Protein AF-A0A8H7HWM6-F1 (afdb_monomer)

Mean predicted aligned error: 17.81 Å

Structure (mmCIF, N/CA/C/O backbone):
data_AF-A0A8H7HWM6-F1
#
_entry.id   AF-A0A8H7HWM6-F1
#
loop_
_atom_site.group_PDB
_atom_site.id
_atom_site.type_symbol
_atom_site.label_atom_id
_atom_site.label_alt_id
_atom_site.label_comp_id
_atom_site.label_asym_id
_atom_site.label_entity_id
_atom_site.label_seq_id
_atom_site.pdbx_PDB_ins_code
_atom_site.Cartn_x
_atom_site.Cartn_y
_atom_site.Cartn_z
_atom_site.occupancy
_atom_site.B_iso_or_equiv
_atom_site.auth_seq_id
_atom_site.auth_comp_id
_atom_site.auth_asym_id
_atom_site.auth_atom_id
_atom_site.pdbx_PDB_model_num
ATOM 1 N N . MET A 1 1 ? 23.000 -37.991 56.357 1.00 43.81 1 MET A N 1
ATOM 2 C CA . MET A 1 1 ? 22.384 -38.492 55.114 1.00 43.81 1 MET A CA 1
ATOM 3 C C . MET A 1 1 ? 21.141 -37.665 54.841 1.00 43.81 1 MET A C 1
ATOM 5 O O . MET A 1 1 ? 20.185 -37.772 55.591 1.00 43.81 1 MET A O 1
ATOM 9 N N . ALA A 1 2 ? 21.194 -36.800 53.835 1.00 36.38 2 ALA A N 1
ATOM 10 C CA . ALA A 1 2 ? 20.023 -36.255 53.158 1.00 36.38 2 ALA A CA 1
ATOM 11 C C . ALA A 1 2 ? 20.483 -36.030 51.717 1.00 36.38 2 ALA A C 1
ATOM 13 O O . ALA A 1 2 ? 21.262 -35.123 51.427 1.00 36.38 2 ALA A O 1
ATOM 14 N N . ASP A 1 3 ? 20.132 -37.002 50.890 1.00 39.97 3 ASP A N 1
ATOM 15 C CA . ASP A 1 3 ? 20.513 -37.155 49.497 1.00 39.97 3 ASP A CA 1
ATOM 16 C C . ASP A 1 3 ? 19.911 -35.995 48.688 1.00 39.97 3 ASP A C 1
ATOM 18 O O . ASP A 1 3 ? 18.689 -35.846 48.624 1.00 39.97 3 ASP A O 1
ATOM 22 N N . LYS A 1 4 ? 20.750 -35.127 48.109 1.00 44.03 4 LYS A N 1
ATOM 23 C CA . LYS A 1 4 ? 20.297 -34.181 47.083 1.00 44.03 4 LYS A CA 1
ATOM 24 C C . LYS A 1 4 ? 20.076 -35.000 45.816 1.00 44.03 4 LYS A C 1
ATOM 26 O O . LYS A 1 4 ? 21.016 -35.207 45.056 1.00 44.03 4 LYS A O 1
ATOM 31 N N . GLN A 1 5 ? 18.849 -35.482 45.621 1.00 46.22 5 GLN A N 1
ATOM 32 C CA . GLN A 1 5 ? 18.393 -36.034 44.346 1.00 46.22 5 GLN A CA 1
ATOM 33 C C . GLN A 1 5 ? 18.764 -35.045 43.231 1.00 46.22 5 GLN A C 1
ATOM 35 O O . GLN A 1 5 ? 18.264 -33.921 43.200 1.00 46.22 5 GLN A O 1
ATOM 40 N N . GLY A 1 6 ? 19.708 -35.429 42.372 1.00 50.28 6 GLY A N 1
ATOM 41 C CA . GLY A 1 6 ? 20.087 -34.637 41.209 1.00 50.28 6 GLY A CA 1
ATOM 42 C C . GLY A 1 6 ? 18.914 -34.565 40.237 1.00 50.28 6 GLY A C 1
ATOM 43 O O . GLY A 1 6 ? 18.360 -35.598 39.868 1.00 50.28 6 GLY A O 1
ATOM 44 N N . GLU A 1 7 ? 18.529 -33.358 39.825 1.00 59.25 7 GLU A N 1
ATOM 45 C CA . GLU A 1 7 ? 17.603 -33.179 38.706 1.00 59.25 7 GLU A CA 1
ATOM 46 C C . GLU A 1 7 ? 18.188 -33.853 37.458 1.00 59.25 7 GLU A C 1
ATOM 48 O O . GLU A 1 7 ? 19.241 -33.458 36.952 1.00 59.25 7 GLU A O 1
ATOM 53 N N . PHE A 1 8 ? 17.507 -34.881 36.952 1.00 76.69 8 PHE A N 1
ATOM 54 C CA . PHE A 1 8 ? 17.860 -35.501 35.682 1.00 76.69 8 PHE A CA 1
ATOM 55 C C . PHE A 1 8 ? 17.482 -34.542 34.548 1.00 76.69 8 PHE A C 1
ATOM 57 O O . PHE A 1 8 ? 16.305 -34.341 34.252 1.00 76.69 8 PHE A O 1
ATOM 64 N N . LEU A 1 9 ? 18.481 -33.931 33.913 1.00 83.12 9 LEU A N 1
ATOM 65 C CA . LEU A 1 9 ? 18.297 -33.085 32.735 1.00 83.12 9 LEU A CA 1
ATOM 66 C C . LEU A 1 9 ? 18.316 -33.944 31.465 1.00 83.12 9 LEU A C 1
ATOM 68 O O . LEU A 1 9 ? 19.206 -34.777 31.293 1.00 83.12 9 LEU A O 1
ATOM 72 N N . ARG A 1 10 ? 17.372 -33.712 30.546 1.00 90.62 10 ARG A N 1
ATOM 73 C CA . ARG A 1 10 ? 17.401 -34.276 29.186 1.00 90.62 10 ARG A CA 1
ATOM 74 C C . ARG A 1 10 ? 17.730 -33.201 28.157 1.00 90.62 10 ARG A C 1
ATOM 76 O O . ARG A 1 10 ? 17.391 -32.032 28.350 1.00 90.62 10 ARG A O 1
ATOM 83 N N . ALA A 1 11 ? 18.333 -33.600 27.040 1.00 90.44 11 ALA A N 1
ATOM 84 C CA . ALA A 1 11 ? 18.467 -32.725 25.882 1.00 90.44 11 ALA A CA 1
ATOM 85 C C . ALA A 1 11 ? 17.080 -32.372 25.317 1.00 90.44 11 ALA A C 1
ATOM 87 O O . ALA A 1 11 ? 16.156 -33.199 25.303 1.00 90.44 11 ALA A O 1
ATOM 88 N N . ARG A 1 12 ? 16.924 -31.125 24.874 1.00 94.38 12 ARG A N 1
ATOM 89 C CA . ARG A 1 12 ? 15.725 -30.665 24.181 1.00 94.38 12 ARG A CA 1
ATOM 90 C C . ARG A 1 12 ? 15.762 -31.106 22.730 1.00 94.38 12 ARG A C 1
ATOM 92 O O . ARG A 1 12 ? 16.806 -31.057 22.083 1.00 94.38 12 ARG A O 1
ATOM 99 N N . LYS A 1 13 ? 14.597 -31.482 22.216 1.00 96.62 13 LYS A N 1
ATOM 100 C CA . LYS A 1 13 ? 14.414 -31.923 20.840 1.00 96.62 13 LYS A CA 1
ATOM 101 C C . LYS A 1 13 ? 13.819 -30.809 19.988 1.00 96.62 13 LYS A C 1
ATOM 103 O O . LYS A 1 13 ? 12.734 -30.306 20.280 1.00 96.62 13 LYS A O 1
ATOM 108 N N . VAL A 1 14 ? 14.495 -30.463 18.900 1.00 98.19 14 VAL A N 1
ATOM 109 C CA . VAL A 1 14 ? 13.980 -29.559 17.872 1.00 98.19 14 VAL A CA 1
ATOM 110 C C . VAL A 1 14 ? 13.671 -30.332 16.594 1.00 98.19 14 VAL A C 1
ATOM 112 O O . VAL A 1 14 ? 14.483 -31.103 16.085 1.00 98.19 14 VAL A O 1
ATOM 115 N N . VAL A 1 15 ? 12.468 -30.120 16.072 1.00 98.56 15 VAL A N 1
ATOM 116 C CA . VAL A 1 15 ? 12.029 -30.641 14.778 1.00 98.56 15 VAL A CA 1
ATOM 117 C C . VAL A 1 15 ? 12.141 -29.521 13.756 1.00 98.56 15 VAL A C 1
ATOM 119 O O . VAL A 1 15 ? 11.517 -28.472 13.909 1.00 98.56 15 VAL A O 1
ATOM 122 N N . VAL A 1 16 ? 12.923 -29.741 12.704 1.00 98.75 16 VAL A N 1
ATOM 123 C CA . VAL A 1 16 ? 13.076 -28.806 11.586 1.00 98.75 16 VAL A CA 1
ATOM 124 C C . VAL A 1 16 ? 12.342 -29.367 10.376 1.00 98.75 16 VAL A C 1
ATOM 126 O O . VAL A 1 16 ? 12.673 -30.435 9.864 1.00 98.75 16 VAL A O 1
ATOM 129 N N . VAL A 1 17 ? 11.334 -28.643 9.899 1.00 98.56 17 VAL A N 1
ATOM 130 C CA . VAL A 1 17 ? 10.540 -29.047 8.736 1.00 98.56 17 VAL A CA 1
ATOM 131 C C . VAL A 1 17 ? 11.075 -28.320 7.507 1.00 98.56 17 VAL A C 1
ATOM 133 O O . VAL A 1 17 ? 10.964 -27.099 7.412 1.00 98.56 17 VAL A O 1
ATOM 136 N N . GLY A 1 18 ? 11.637 -29.082 6.569 1.00 97.19 18 GLY A N 1
ATOM 137 C CA . GLY A 1 18 ? 12.283 -28.611 5.344 1.00 97.19 18 GLY A CA 1
ATOM 138 C C . GLY A 1 18 ? 13.813 -28.649 5.424 1.00 97.19 18 GLY A C 1
ATOM 139 O O . GLY A 1 18 ? 14.411 -27.943 6.232 1.00 97.19 18 GLY A O 1
ATOM 140 N N . ALA A 1 19 ? 14.460 -29.405 4.528 1.00 96.12 19 ALA A N 1
ATOM 141 C CA . ALA A 1 19 ? 15.923 -29.467 4.403 1.00 96.12 19 ALA A CA 1
ATOM 142 C C . ALA A 1 19 ? 16.420 -28.588 3.242 1.00 96.12 19 ALA A C 1
ATOM 144 O O . ALA A 1 19 ? 17.203 -29.005 2.386 1.00 96.12 19 ALA A O 1
ATOM 145 N N . GLY A 1 20 ? 15.898 -27.360 3.163 1.00 93.81 20 GLY A N 1
ATOM 146 C CA . GLY A 1 20 ? 16.477 -26.300 2.337 1.00 93.81 20 GLY A CA 1
ATOM 147 C C . GLY A 1 20 ? 17.632 -25.594 3.060 1.00 93.81 20 GLY A C 1
ATOM 148 O O . GLY A 1 20 ? 17.850 -25.850 4.242 1.00 93.81 20 GLY A O 1
ATOM 149 N N . PRO A 1 21 ? 18.317 -24.629 2.419 1.00 93.31 21 PRO A N 1
ATOM 150 C CA . PRO A 1 21 ? 19.486 -23.977 3.016 1.00 93.31 21 PRO A CA 1
ATOM 151 C C . PRO A 1 21 ? 19.236 -23.360 4.403 1.00 93.31 21 PRO A C 1
ATOM 153 O O . PRO A 1 21 ? 20.068 -23.490 5.296 1.00 93.31 21 PRO A O 1
ATOM 156 N N . VAL A 1 22 ? 18.069 -22.736 4.605 1.00 96.94 22 VAL A N 1
ATOM 157 C CA . VAL A 1 22 ? 17.670 -22.132 5.892 1.00 96.94 22 VAL A CA 1
ATOM 158 C C . VAL A 1 22 ? 17.430 -23.196 6.967 1.00 96.94 22 VAL A C 1
ATOM 160 O O . VAL A 1 22 ? 17.920 -23.064 8.089 1.00 96.94 22 VAL A O 1
ATOM 163 N N . GLY A 1 23 ? 16.702 -24.262 6.621 1.00 97.75 23 GLY A N 1
ATOM 164 C CA . GLY A 1 23 ? 16.436 -25.377 7.529 1.00 97.75 23 GLY A CA 1
ATOM 165 C C . GLY A 1 23 ? 17.711 -26.126 7.902 1.00 97.75 23 GLY A C 1
ATOM 166 O O . GLY A 1 23 ? 17.947 -26.375 9.080 1.00 97.75 23 GLY A O 1
ATOM 167 N N . CYS A 1 24 ? 18.595 -26.381 6.934 1.00 96.81 24 CYS A N 1
ATOM 168 C CA . CYS A 1 24 ? 19.884 -27.008 7.196 1.00 96.81 24 CYS A CA 1
ATOM 169 C C . CYS A 1 24 ? 20.772 -26.144 8.101 1.00 96.81 24 CYS A C 1
ATOM 171 O O . CYS A 1 24 ? 21.344 -26.653 9.062 1.00 96.81 24 CYS A O 1
ATOM 173 N N . LEU A 1 25 ? 20.849 -24.829 7.859 1.00 96.88 25 LEU A N 1
ATOM 174 C CA . LEU A 1 25 ? 21.616 -23.943 8.737 1.00 96.88 25 LEU A CA 1
ATOM 175 C C . LEU A 1 25 ? 21.018 -23.881 10.152 1.00 96.88 25 LEU A C 1
ATOM 177 O O . LEU A 1 25 ? 21.765 -23.839 11.129 1.00 96.88 25 LEU A O 1
ATOM 181 N N . SER A 1 26 ? 19.688 -23.917 10.277 1.00 97.94 26 SER A N 1
ATOM 182 C CA . SER A 1 26 ? 19.008 -23.982 11.577 1.00 97.94 26 SER A CA 1
ATOM 183 C C . SER A 1 26 ? 19.334 -25.273 12.313 1.00 97.94 26 SER A C 1
ATOM 185 O O . SER A 1 26 ? 19.771 -25.222 13.457 1.00 97.94 26 SER A O 1
ATOM 187 N N . ALA A 1 27 ? 19.207 -26.418 11.642 1.00 98.06 27 ALA A N 1
ATOM 188 C CA . ALA A 1 27 ? 19.539 -27.720 12.205 1.00 98.06 27 ALA A CA 1
ATOM 189 C C . ALA A 1 27 ? 20.971 -27.748 12.756 1.00 98.06 27 ALA A C 1
ATOM 191 O O . ALA A 1 27 ? 21.182 -28.080 13.920 1.00 98.06 27 ALA A O 1
ATOM 192 N N . LEU A 1 28 ? 21.938 -27.290 11.959 1.00 96.56 28 LEU A N 1
ATOM 193 C CA . LEU A 1 28 ? 23.331 -27.182 12.379 1.00 96.56 28 LEU A CA 1
ATOM 194 C C . LEU A 1 28 ? 23.508 -26.257 13.595 1.00 96.56 28 LEU A C 1
ATOM 196 O O . LEU A 1 28 ? 24.230 -26.589 14.533 1.00 96.56 28 LEU A O 1
ATOM 200 N N . SER A 1 29 ? 22.851 -25.097 13.587 1.00 96.12 29 SER A N 1
ATOM 201 C CA . SER A 1 29 ? 22.982 -24.102 14.655 1.00 96.12 29 SER A CA 1
ATOM 202 C C . SER A 1 29 ? 22.450 -24.608 15.997 1.00 96.12 29 SER A C 1
ATOM 204 O O . SER A 1 29 ? 23.099 -24.421 17.024 1.00 96.12 29 SER A O 1
ATOM 206 N N . PHE A 1 30 ? 21.295 -25.280 15.997 1.00 97.38 30 PHE A N 1
ATOM 207 C CA . PHE A 1 30 ? 20.721 -25.880 17.203 1.00 97.38 30 PHE A CA 1
ATOM 208 C C . PHE A 1 30 ? 21.543 -27.079 17.690 1.00 97.38 30 PHE A C 1
ATOM 210 O O . PHE A 1 30 ? 21.818 -27.184 18.887 1.00 97.38 30 PHE A O 1
ATOM 217 N N . ALA A 1 31 ? 22.010 -27.934 16.776 1.00 96.38 31 ALA A N 1
ATOM 218 C CA . ALA A 1 31 ? 22.859 -29.073 17.119 1.00 96.38 31 ALA A CA 1
ATOM 219 C C . ALA A 1 31 ? 24.159 -28.636 17.805 1.00 96.38 31 ALA A C 1
ATOM 221 O O . ALA A 1 31 ? 24.557 -29.222 18.811 1.00 96.38 31 ALA A O 1
ATOM 222 N N . LYS A 1 32 ? 24.789 -27.557 17.323 1.00 93.12 32 LYS A N 1
ATOM 223 C CA . LYS A 1 32 ? 25.986 -26.968 17.946 1.00 93.12 32 LYS A CA 1
ATOM 224 C C . LYS A 1 32 ? 25.748 -26.405 19.344 1.00 93.12 32 LYS A C 1
ATOM 226 O O . LYS A 1 32 ? 26.687 -26.333 20.129 1.00 93.12 32 LYS A O 1
ATOM 231 N N . GLN A 1 33 ? 24.516 -26.017 19.666 1.00 92.69 33 GLN A N 1
ATOM 232 C CA . GLN A 1 33 ? 24.133 -25.608 21.019 1.00 92.69 33 GLN A CA 1
ATOM 233 C C . GLN A 1 33 ? 23.765 -26.798 21.923 1.00 92.69 33 GLN A C 1
ATOM 235 O O . GLN A 1 33 ? 23.414 -26.594 23.083 1.00 92.69 33 GLN A O 1
ATOM 240 N N . GLY A 1 34 ? 23.856 -28.036 21.425 1.00 94.44 34 GLY A N 1
ATOM 241 C CA . GLY A 1 34 ? 23.592 -29.257 22.190 1.00 94.44 34 GLY A CA 1
ATOM 242 C C . GLY A 1 34 ? 22.136 -29.726 22.167 1.00 94.44 34 GLY A C 1
ATOM 243 O O . GLY A 1 34 ? 21.762 -30.552 22.992 1.00 94.44 34 GLY A O 1
ATOM 244 N N . TRP A 1 35 ? 21.305 -29.205 21.258 1.00 96.69 35 TRP A N 1
ATOM 245 C CA . TRP A 1 35 ? 19.956 -29.738 21.041 1.00 96.69 35 TRP A CA 1
ATOM 246 C C . TRP A 1 35 ? 20.013 -31.056 20.261 1.00 96.69 35 TRP A C 1
ATOM 248 O O . TRP A 1 35 ? 20.892 -31.247 19.420 1.00 96.69 35 TRP A O 1
ATOM 258 N N . GLU A 1 36 ? 19.037 -31.930 20.490 1.00 98.00 36 GLU A N 1
ATOM 259 C CA . GLU A 1 36 ? 18.750 -33.063 19.609 1.00 98.00 36 GLU A CA 1
ATOM 260 C C . GLU A 1 36 ? 17.914 -32.568 18.430 1.00 98.00 36 GLU A C 1
ATOM 262 O O . GLU A 1 36 ? 16.869 -31.942 18.622 1.00 98.00 36 GLU A O 1
ATOM 267 N N . VAL A 1 37 ? 18.359 -32.827 17.204 1.00 98.50 37 VAL A N 1
ATOM 268 C CA . VAL A 1 37 ? 17.747 -32.257 16.001 1.00 98.50 37 VAL A CA 1
ATOM 269 C C . VAL A 1 37 ? 17.234 -33.359 15.088 1.00 98.50 37 VAL A C 1
ATOM 271 O O . VAL A 1 37 ? 17.980 -34.251 14.694 1.00 98.50 37 VAL A O 1
ATOM 274 N N . GLU A 1 38 ? 15.976 -33.257 14.666 1.00 98.38 38 GLU A N 1
ATOM 275 C CA . GLU A 1 38 ? 15.431 -34.090 13.591 1.00 98.38 38 GLU A CA 1
ATOM 276 C C . GLU A 1 38 ? 14.944 -33.211 12.439 1.00 98.38 38 GLU A C 1
ATOM 278 O O . GLU A 1 38 ? 14.102 -32.329 12.620 1.00 98.38 38 GLU A O 1
ATOM 283 N N . VAL A 1 39 ? 15.485 -33.445 11.245 1.00 98.56 39 VAL A N 1
ATOM 284 C CA . VAL A 1 39 ? 15.154 -32.696 10.030 1.00 98.56 39 VAL A CA 1
ATOM 285 C C . VAL A 1 39 ? 14.298 -33.563 9.120 1.00 98.56 39 VAL A C 1
ATOM 287 O O . VAL A 1 39 ? 14.702 -34.663 8.747 1.00 98.56 39 VAL A O 1
ATOM 290 N N . PHE A 1 40 ? 13.141 -33.046 8.715 1.00 98.06 40 PHE A N 1
ATOM 291 C CA . PHE A 1 40 ? 12.191 -33.748 7.857 1.00 98.06 40 PHE A CA 1
ATOM 292 C C . PHE A 1 40 ? 12.057 -33.051 6.504 1.00 98.06 40 PHE A C 1
ATOM 294 O O . PHE A 1 40 ? 11.661 -31.887 6.427 1.00 98.06 40 PHE A O 1
ATOM 301 N N . GLU A 1 41 ? 12.359 -33.767 5.425 1.00 96.06 41 GLU A N 1
ATOM 302 C CA . GLU A 1 41 ? 12.283 -33.285 4.047 1.00 96.06 41 GLU A CA 1
ATOM 303 C C . GLU A 1 41 ? 11.326 -34.154 3.232 1.00 96.06 41 GLU A C 1
ATOM 305 O O . GLU A 1 41 ? 11.446 -35.378 3.165 1.00 96.06 41 GLU A O 1
ATOM 310 N N . ALA A 1 42 ? 10.370 -33.497 2.573 1.00 93.94 42 ALA A N 1
ATOM 311 C CA . ALA A 1 42 ? 9.367 -34.176 1.765 1.00 93.94 42 ALA A CA 1
ATOM 312 C C . ALA A 1 42 ? 9.968 -34.790 0.489 1.00 93.94 42 ALA A C 1
ATOM 314 O O . ALA A 1 42 ? 9.436 -35.766 -0.038 1.00 93.94 42 ALA A O 1
ATOM 315 N N . ARG A 1 43 ? 11.057 -34.211 -0.023 1.00 91.44 43 ARG A N 1
ATOM 316 C CA . ARG A 1 43 ? 11.775 -34.671 -1.218 1.00 91.44 43 ARG A CA 1
ATOM 317 C C . ARG A 1 43 ? 12.748 -35.819 -0.901 1.00 91.44 43 ARG A C 1
ATOM 319 O O . ARG A 1 43 ? 13.094 -36.029 0.263 1.00 91.44 43 ARG A O 1
ATOM 326 N N . PRO A 1 44 ? 13.184 -36.580 -1.923 1.00 90.81 44 PRO A N 1
ATOM 327 C CA . PRO A 1 44 ? 14.312 -37.500 -1.779 1.00 90.81 44 PRO A CA 1
ATOM 328 C C . PRO A 1 44 ? 15.606 -36.769 -1.405 1.00 90.81 44 PRO A C 1
ATOM 330 O O . PRO A 1 44 ? 15.715 -35.553 -1.593 1.00 90.81 44 PRO A O 1
ATOM 333 N N . ASP A 1 45 ? 16.590 -37.522 -0.909 1.00 90.94 45 ASP A N 1
ATOM 334 C CA . ASP A 1 45 ? 17.916 -36.982 -0.631 1.00 90.94 45 ASP A CA 1
ATOM 335 C C . ASP A 1 45 ? 18.564 -36.511 -1.938 1.00 90.94 45 ASP A C 1
ATOM 337 O O . ASP A 1 45 ? 18.740 -37.265 -2.895 1.00 90.94 45 ASP A O 1
ATOM 341 N N . MET A 1 46 ? 18.934 -35.235 -1.979 1.00 84.62 46 MET A N 1
ATOM 342 C CA . MET A 1 46 ? 19.523 -34.603 -3.158 1.00 84.62 46 MET A CA 1
ATOM 343 C C . MET A 1 46 ? 20.933 -35.108 -3.481 1.00 84.62 46 MET A C 1
ATOM 345 O O . MET A 1 46 ? 21.483 -34.776 -4.531 1.00 84.62 46 MET A O 1
ATOM 349 N N . ARG A 1 47 ? 21.534 -35.900 -2.589 1.00 86.56 47 ARG A N 1
ATOM 350 C CA . ARG A 1 47 ? 22.845 -36.521 -2.783 1.00 86.56 47 ARG A CA 1
ATOM 351 C C . ARG A 1 47 ? 22.774 -37.814 -3.593 1.00 86.56 47 ARG A C 1
ATOM 353 O O . ARG A 1 47 ? 23.799 -38.196 -4.171 1.00 86.56 47 ARG A O 1
ATOM 360 N N . GLU A 1 48 ? 21.592 -38.433 -3.678 1.00 85.69 48 GLU A N 1
ATOM 361 C CA . GLU A 1 48 ? 21.311 -39.613 -4.504 1.00 85.69 48 GLU A CA 1
ATOM 362 C C . GLU A 1 48 ? 21.564 -39.310 -5.997 1.00 85.69 48 GLU A C 1
ATOM 364 O O . GLU A 1 48 ? 21.251 -38.225 -6.493 1.00 85.69 48 GLU A O 1
ATOM 369 N N . LEU A 1 49 ? 22.129 -40.273 -6.737 1.00 71.06 49 LEU A N 1
ATOM 370 C CA . LEU A 1 49 ? 22.491 -40.129 -8.160 1.00 71.06 49 LEU A CA 1
ATOM 371 C C . LEU A 1 49 ? 21.293 -39.744 -9.048 1.00 71.06 49 LEU A C 1
ATOM 373 O O . LEU A 1 49 ? 21.405 -38.847 -9.883 1.00 71.06 49 LEU A O 1
ATOM 377 N N . GLU A 1 50 ? 20.134 -40.369 -8.833 1.00 65.75 50 GLU A N 1
ATOM 378 C CA . GLU A 1 50 ? 18.896 -40.076 -9.570 1.00 65.75 50 GLU A CA 1
ATOM 379 C C . GLU A 1 50 ? 18.343 -38.676 -9.259 1.00 65.75 50 GLU A C 1
ATOM 381 O O . GLU A 1 50 ? 17.816 -37.987 -10.138 1.00 65.75 50 GLU A O 1
ATOM 386 N N . ALA A 1 51 ? 18.492 -38.215 -8.014 1.00 62.84 51 ALA A N 1
ATOM 387 C CA . ALA A 1 51 ? 18.092 -36.871 -7.614 1.00 62.84 51 ALA A CA 1
ATOM 388 C C . ALA A 1 51 ? 19.024 -35.810 -8.226 1.00 62.84 51 ALA A C 1
ATOM 390 O O . ALA A 1 51 ? 18.539 -34.802 -8.743 1.00 62.84 51 ALA A O 1
ATOM 391 N N . LYS A 1 52 ? 20.342 -36.063 -8.265 1.00 63.09 52 LYS A N 1
ATOM 392 C CA . LYS A 1 52 ? 21.344 -35.203 -8.930 1.00 63.09 52 LYS A CA 1
ATOM 393 C C . LYS A 1 52 ? 21.067 -35.008 -10.420 1.00 63.09 52 LYS A C 1
ATOM 395 O O . LYS A 1 52 ? 21.187 -33.888 -10.911 1.00 63.09 52 LYS A O 1
ATOM 400 N N . ALA A 1 53 ? 20.648 -36.060 -11.123 1.00 53.09 53 ALA A N 1
ATOM 401 C CA . ALA A 1 53 ? 20.300 -35.981 -12.542 1.00 53.09 53 ALA A CA 1
ATOM 402 C C . ALA A 1 53 ? 19.062 -35.101 -12.812 1.00 53.09 53 ALA A C 1
ATOM 404 O O . ALA A 1 53 ? 18.998 -34.437 -13.841 1.00 53.09 53 ALA A O 1
ATOM 405 N N . ASN A 1 54 ? 18.108 -35.053 -11.876 1.00 56.75 54 ASN A N 1
ATOM 406 C CA . ASN A 1 54 ? 16.905 -34.218 -11.973 1.00 56.75 54 ASN A CA 1
ATOM 407 C C . ASN A 1 54 ? 17.116 -32.771 -11.481 1.00 56.75 54 ASN A C 1
ATOM 409 O O . ASN A 1 54 ? 16.361 -31.874 -11.860 1.00 56.75 54 ASN A O 1
ATOM 413 N N . LEU A 1 55 ? 18.127 -32.531 -10.638 1.00 54.38 55 LEU A N 1
ATOM 414 C CA . LEU A 1 55 ? 18.462 -31.208 -10.094 1.00 54.38 55 LEU A CA 1
ATOM 415 C C . LEU A 1 55 ? 19.028 -30.256 -11.154 1.00 54.38 55 LEU A C 1
ATOM 417 O O . LEU A 1 55 ? 18.675 -29.080 -11.143 1.00 54.38 55 LEU A O 1
ATOM 421 N N . SER A 1 56 ? 19.811 -30.771 -12.108 1.00 49.12 56 SER A N 1
ATOM 422 C CA . SER A 1 56 ? 20.391 -29.992 -13.218 1.00 49.12 56 SER A CA 1
ATOM 423 C C . SER A 1 56 ? 19.351 -29.336 -14.142 1.00 49.12 56 SER A C 1
ATOM 425 O O . SER A 1 56 ? 19.703 -28.484 -14.954 1.00 49.12 56 SER A O 1
ATOM 427 N N . LEU A 1 57 ? 18.073 -29.711 -14.012 1.00 44.97 57 LEU A N 1
ATOM 428 C CA . LEU A 1 57 ? 16.961 -29.227 -14.829 1.00 44.97 57 LEU A CA 1
ATOM 429 C C . LEU A 1 57 ? 16.065 -28.196 -14.113 1.00 44.97 57 LEU A C 1
ATOM 431 O O . LEU A 1 57 ? 15.115 -27.718 -14.728 1.00 44.97 57 LEU A O 1
ATOM 435 N N . ARG A 1 58 ? 16.286 -27.896 -12.818 1.00 47.34 58 ARG A N 1
ATOM 436 C CA . ARG A 1 58 ? 15.332 -27.104 -12.000 1.00 47.34 58 ARG A CA 1
ATOM 437 C C . ARG A 1 58 ? 15.947 -26.148 -10.965 1.00 47.34 58 ARG A C 1
ATOM 439 O O . ARG A 1 58 ? 15.213 -25.650 -10.104 1.00 47.34 58 ARG A O 1
ATOM 446 N N . SER A 1 59 ? 17.266 -25.949 -10.943 1.00 52.50 59 SER A N 1
ATOM 447 C CA . SER A 1 59 ? 17.909 -25.070 -9.957 1.00 52.50 59 SER A CA 1
ATOM 448 C C . SER A 1 59 ? 18.362 -23.735 -10.548 1.00 52.50 59 SER A C 1
ATOM 450 O O . SER A 1 59 ? 19.399 -23.631 -11.195 1.00 52.50 59 SER A O 1
ATOM 452 N N . ILE A 1 60 ? 17.631 -22.675 -10.200 1.00 65.88 60 ILE A N 1
ATOM 453 C CA . ILE A 1 60 ? 18.110 -21.290 -10.252 1.00 65.88 60 ILE A CA 1
ATOM 454 C C . ILE A 1 60 ? 19.440 -21.144 -9.501 1.00 65.88 60 ILE A C 1
ATOM 456 O O . ILE A 1 60 ? 19.563 -21.558 -8.341 1.00 65.88 60 ILE A O 1
ATOM 460 N N . ASN A 1 61 ? 20.398 -20.464 -10.130 1.00 76.94 61 ASN A N 1
ATOM 461 C CA . ASN A 1 61 ? 21.543 -19.905 -9.420 1.00 76.94 61 ASN A CA 1
ATOM 462 C C . ASN A 1 61 ? 21.085 -18.828 -8.447 1.00 76.94 61 ASN A C 1
ATOM 464 O O . ASN A 1 61 ? 20.170 -18.052 -8.729 1.00 76.94 61 ASN A O 1
ATOM 468 N N . LEU A 1 62 ? 21.768 -18.751 -7.312 1.00 85.69 62 LEU A N 1
ATOM 469 C CA . LEU A 1 62 ? 21.472 -17.785 -6.269 1.00 85.69 62 LEU A CA 1
ATOM 470 C C . LEU A 1 62 ? 22.615 -16.783 -6.150 1.00 85.69 62 LEU A C 1
ATOM 472 O O . LEU A 1 62 ? 23.791 -17.129 -6.251 1.00 85.69 62 LEU A O 1
ATOM 476 N N . ALA A 1 63 ? 22.253 -15.528 -5.900 1.00 91.38 63 ALA A N 1
ATOM 477 C CA . ALA A 1 63 ? 23.198 -14.510 -5.480 1.00 91.38 63 ALA A CA 1
ATOM 478 C C . ALA A 1 63 ? 23.315 -14.535 -3.952 1.00 91.38 63 ALA A C 1
ATOM 480 O O . ALA A 1 63 ? 22.355 -14.228 -3.243 1.00 91.38 63 ALA A O 1
ATOM 481 N N . ILE A 1 64 ? 24.493 -14.871 -3.433 1.00 92.56 64 ILE A N 1
ATOM 482 C CA . ILE A 1 64 ? 24.793 -14.767 -2.005 1.00 92.56 64 ILE A CA 1
ATOM 483 C C . ILE A 1 64 ? 25.633 -13.515 -1.733 1.00 92.56 64 ILE A C 1
ATOM 485 O O . ILE A 1 64 ? 26.635 -13.244 -2.401 1.00 92.56 64 ILE A O 1
ATOM 489 N N . SER A 1 65 ? 25.184 -12.713 -0.773 1.00 94.12 65 SER A N 1
ATOM 490 C CA . SER A 1 65 ? 25.805 -11.455 -0.365 1.00 94.12 65 SER A CA 1
ATOM 491 C C . SER A 1 65 ? 26.509 -11.602 0.984 1.00 94.12 65 SER A C 1
ATOM 493 O O . SER A 1 65 ? 26.481 -12.665 1.612 1.00 94.12 65 SER A O 1
ATOM 495 N N . SER A 1 66 ? 27.117 -10.518 1.472 1.00 93.00 66 SER A N 1
ATOM 496 C CA . SER A 1 66 ? 27.808 -10.507 2.764 1.00 93.00 66 SER A CA 1
ATOM 497 C C . SER A 1 66 ? 26.911 -10.942 3.924 1.00 93.00 66 SER A C 1
ATOM 499 O O . SER A 1 66 ? 27.422 -11.507 4.883 1.00 93.00 66 SER A O 1
ATOM 501 N N . ARG A 1 67 ? 25.586 -10.740 3.844 1.00 93.81 67 ARG A N 1
ATOM 502 C CA . ARG A 1 67 ? 24.616 -11.186 4.865 1.00 93.81 67 ARG A CA 1
ATOM 503 C C . ARG A 1 67 ? 24.547 -12.697 5.000 1.00 93.81 67 ARG A C 1
ATOM 505 O O . ARG A 1 67 ? 24.749 -13.211 6.099 1.00 93.81 67 ARG A O 1
ATOM 512 N N . GLY A 1 68 ? 24.312 -13.395 3.890 1.00 94.00 68 GLY A N 1
ATOM 513 C CA . GLY A 1 68 ? 24.255 -14.854 3.886 1.00 94.00 68 GLY A CA 1
ATOM 514 C C . GLY A 1 68 ? 25.594 -15.470 4.283 1.00 94.00 68 GLY A C 1
ATOM 515 O O . GLY A 1 68 ? 25.632 -16.370 5.118 1.00 94.00 68 GLY A O 1
ATOM 516 N N . ILE A 1 69 ? 26.699 -14.929 3.757 1.00 93.56 69 ILE A N 1
ATOM 517 C CA . ILE A 1 69 ? 28.045 -15.430 4.071 1.00 93.56 69 ILE A CA 1
ATOM 518 C C . ILE A 1 69 ? 28.374 -15.205 5.549 1.00 93.56 69 ILE A C 1
ATOM 520 O O . ILE A 1 69 ? 28.877 -16.108 6.205 1.00 93.56 69 ILE A O 1
ATOM 524 N N . SER A 1 70 ? 28.032 -14.040 6.103 1.00 94.19 70 SER A N 1
ATOM 525 C CA . SER A 1 70 ? 28.273 -13.743 7.517 1.00 94.19 70 SER A CA 1
ATOM 526 C C . SER A 1 70 ? 27.460 -14.645 8.442 1.00 94.19 70 SER A C 1
ATOM 528 O O . SER A 1 70 ? 27.981 -15.088 9.459 1.00 94.19 70 SER A O 1
ATOM 530 N N . ALA A 1 71 ? 26.210 -14.961 8.087 1.00 94.12 71 ALA A N 1
ATOM 531 C CA . ALA A 1 71 ? 25.408 -15.927 8.832 1.00 94.12 71 ALA A CA 1
ATOM 532 C C . ALA A 1 71 ? 26.048 -17.325 8.834 1.00 94.12 71 ALA A C 1
ATOM 534 O O . ALA A 1 71 ? 26.170 -17.928 9.897 1.00 94.12 71 ALA A O 1
ATOM 535 N N . LEU A 1 72 ? 26.532 -17.799 7.680 1.00 93.06 72 LEU A N 1
ATOM 536 C CA . LEU A 1 72 ? 27.279 -19.057 7.592 1.00 93.06 72 LEU A CA 1
ATOM 537 C C . LEU A 1 72 ? 28.557 -19.013 8.439 1.00 93.06 72 LEU A C 1
ATOM 539 O O . LEU A 1 72 ? 28.781 -19.923 9.226 1.00 93.06 72 LEU A O 1
ATOM 543 N N . CYS A 1 73 ? 29.356 -17.947 8.332 1.00 93.62 73 CYS A N 1
ATOM 544 C CA . CYS A 1 73 ? 30.601 -17.793 9.089 1.00 93.62 73 CYS A CA 1
ATOM 545 C C . CYS A 1 73 ? 30.383 -17.794 10.606 1.00 93.62 73 CYS A C 1
ATOM 547 O O . CYS A 1 73 ? 31.202 -18.352 11.327 1.00 93.62 73 CYS A O 1
ATOM 549 N N . VAL A 1 74 ? 29.312 -17.160 11.095 1.00 91.56 74 VAL A N 1
ATOM 550 C CA . VAL A 1 74 ? 28.994 -17.120 12.532 1.00 91.56 74 VAL A CA 1
ATOM 551 C C . VAL A 1 74 ? 28.637 -18.510 13.060 1.00 91.56 74 VAL A C 1
ATOM 553 O O . VAL A 1 74 ? 29.037 -18.858 14.166 1.00 91.56 74 VAL A O 1
ATOM 556 N N . VAL A 1 75 ? 27.913 -19.312 12.275 1.00 89.00 75 VAL A N 1
ATOM 557 C CA . VAL A 1 75 ? 27.546 -20.680 12.671 1.00 89.00 75 VAL A CA 1
ATOM 558 C C . VAL A 1 75 ? 28.738 -21.626 12.541 1.00 89.00 75 VAL A C 1
ATOM 560 O O . VAL A 1 75 ? 29.012 -22.425 13.439 1.00 89.00 75 VAL A O 1
ATOM 563 N N . ASP A 1 76 ? 29.445 -21.568 11.415 1.00 88.25 76 ASP A N 1
ATOM 564 C CA . ASP A 1 76 ? 30.618 -22.386 11.137 1.00 88.25 76 ASP A CA 1
ATOM 565 C C . ASP A 1 76 ? 31.543 -21.729 10.088 1.00 88.25 76 ASP A C 1
ATOM 567 O O . ASP A 1 76 ? 31.255 -21.753 8.882 1.00 88.25 76 ASP A O 1
ATOM 571 N N . PRO A 1 77 ? 32.697 -21.184 10.514 1.00 89.38 77 PRO A N 1
ATOM 572 C CA . PRO A 1 77 ? 33.674 -20.601 9.600 1.00 89.38 77 PRO A CA 1
ATOM 573 C C . PRO A 1 77 ? 34.199 -21.582 8.542 1.00 89.38 77 PRO A C 1
ATOM 575 O O . PRO A 1 77 ? 34.455 -21.175 7.409 1.00 89.38 77 PRO A O 1
ATOM 578 N N . ALA A 1 78 ? 34.341 -22.868 8.877 1.00 87.44 78 ALA A N 1
ATOM 579 C CA . ALA A 1 78 ? 34.906 -23.869 7.979 1.00 87.44 78 ALA A CA 1
ATOM 580 C C . ALA A 1 78 ? 33.918 -24.248 6.865 1.00 87.44 78 ALA A C 1
ATOM 582 O O . ALA A 1 78 ? 34.320 -24.418 5.710 1.00 87.44 78 ALA A O 1
ATOM 583 N N . ILE A 1 79 ? 32.622 -24.322 7.183 1.00 85.38 79 ILE A N 1
ATOM 584 C CA . ILE A 1 79 ? 31.564 -24.507 6.176 1.00 85.38 79 ILE A CA 1
ATOM 585 C C . ILE A 1 79 ? 31.526 -23.308 5.236 1.00 85.38 79 ILE A C 1
ATOM 587 O O . ILE A 1 79 ? 31.487 -23.484 4.018 1.00 85.38 79 ILE A O 1
ATOM 591 N N . ALA A 1 80 ? 31.588 -22.090 5.782 1.00 87.94 80 ALA A N 1
ATOM 592 C CA . ALA A 1 80 ? 31.623 -20.884 4.968 1.00 87.94 80 ALA A CA 1
ATOM 593 C C . ALA A 1 80 ? 32.838 -20.870 4.020 1.00 87.94 80 ALA A C 1
ATOM 595 O O . ALA A 1 80 ? 32.688 -20.546 2.844 1.00 87.94 80 ALA A O 1
ATOM 596 N N . GLU A 1 81 ? 34.023 -21.288 4.474 1.00 88.50 81 GLU A N 1
ATOM 597 C CA . GLU A 1 81 ? 35.213 -21.386 3.620 1.00 88.50 81 GLU A CA 1
ATOM 598 C C . GLU A 1 81 ? 35.039 -22.415 2.489 1.00 88.50 81 GLU A C 1
ATOM 600 O O . GLU A 1 81 ? 35.320 -22.117 1.324 1.00 88.50 81 GLU A O 1
ATOM 605 N N . ARG A 1 82 ? 34.536 -23.620 2.801 1.00 85.62 82 ARG A N 1
ATOM 606 C CA . ARG A 1 82 ? 34.238 -24.656 1.792 1.00 85.62 82 ARG A CA 1
ATOM 607 C C . ARG A 1 82 ? 33.232 -24.159 0.765 1.00 85.62 82 ARG A C 1
ATOM 609 O O . ARG A 1 82 ? 33.410 -24.362 -0.436 1.00 85.62 82 ARG A O 1
ATOM 616 N N . PHE A 1 83 ? 32.206 -23.470 1.238 1.00 83.38 83 PHE A N 1
ATOM 617 C CA . PHE A 1 83 ? 31.186 -22.877 0.400 1.00 83.38 83 PHE A CA 1
ATOM 618 C C . PHE A 1 83 ? 31.774 -21.818 -0.547 1.00 83.38 83 PHE A C 1
ATOM 620 O O . PHE A 1 83 ? 31.545 -21.871 -1.756 1.00 83.38 83 PHE A O 1
ATOM 627 N N . MET A 1 84 ? 32.626 -20.926 -0.034 1.00 87.62 84 MET A N 1
ATOM 628 C CA . MET A 1 84 ? 33.271 -19.867 -0.817 1.00 87.62 84 MET A CA 1
ATOM 629 C C . MET A 1 84 ? 34.246 -20.385 -1.891 1.00 87.62 84 MET A C 1
ATOM 631 O O . MET A 1 84 ? 34.482 -19.689 -2.875 1.00 87.62 84 MET A O 1
ATOM 635 N N . LYS A 1 85 ? 34.764 -21.618 -1.801 1.00 87.94 85 LYS A N 1
ATOM 636 C CA . LYS A 1 85 ? 35.570 -22.227 -2.890 1.00 87.94 85 LYS A CA 1
ATOM 637 C C . LYS A 1 85 ? 34.747 -22.461 -4.165 1.00 87.94 85 LYS A C 1
ATOM 639 O O . LYS A 1 85 ? 35.270 -22.420 -5.286 1.00 87.94 85 LYS A O 1
ATOM 644 N N . ASN A 1 86 ? 33.440 -22.650 -4.002 1.00 84.06 86 ASN A N 1
ATOM 645 C CA . ASN A 1 86 ? 32.525 -23.013 -5.075 1.00 84.06 86 ASN A CA 1
ATOM 646 C C . ASN A 1 86 ? 31.772 -21.829 -5.692 1.00 84.06 86 ASN A C 1
ATOM 648 O O . ASN A 1 86 ? 31.048 -22.024 -6.666 1.00 84.06 86 ASN A O 1
ATOM 652 N N . VAL A 1 87 ? 31.994 -20.603 -5.214 1.00 90.25 87 VAL A N 1
ATOM 653 C CA . VAL A 1 87 ? 31.314 -19.422 -5.757 1.00 90.25 87 VAL A CA 1
ATOM 654 C C . VAL A 1 87 ? 32.098 -18.738 -6.878 1.00 90.25 87 VAL A C 1
ATOM 656 O O . VAL A 1 87 ? 33.302 -18.966 -7.051 1.00 90.25 87 VAL A O 1
ATOM 659 N N . ILE A 1 88 ? 31.408 -17.895 -7.648 1.00 93.12 88 ILE A N 1
ATOM 660 C CA . ILE A 1 88 ? 32.010 -16.969 -8.616 1.00 93.12 88 ILE A CA 1
ATOM 661 C C . ILE A 1 88 ? 31.684 -15.532 -8.184 1.00 93.12 88 ILE A C 1
ATOM 663 O O . ILE A 1 88 ? 30.499 -15.205 -8.074 1.00 93.12 88 ILE A O 1
ATOM 667 N N . PRO A 1 89 ? 32.691 -14.678 -7.925 1.00 94.38 89 PRO A N 1
ATOM 668 C CA . PRO A 1 89 ? 32.455 -13.299 -7.525 1.00 94.38 89 PRO A CA 1
ATOM 669 C C . PRO A 1 89 ? 31.957 -12.468 -8.709 1.00 94.38 89 PRO A C 1
ATOM 671 O O . PRO A 1 89 ? 32.553 -12.456 -9.779 1.00 94.38 89 PRO A O 1
ATOM 674 N N . MET A 1 90 ? 30.874 -11.732 -8.489 1.00 95.31 90 MET A N 1
ATOM 675 C CA . MET A 1 90 ? 30.330 -10.740 -9.405 1.00 95.31 90 MET A CA 1
ATOM 676 C C . MET A 1 90 ? 30.528 -9.355 -8.785 1.00 95.31 90 MET A C 1
ATOM 678 O O . MET A 1 90 ? 29.904 -9.030 -7.775 1.00 95.31 90 MET A O 1
ATOM 682 N N . HIS A 1 91 ? 31.392 -8.537 -9.383 1.00 93.12 91 HIS A N 1
ATOM 683 C CA . HIS A 1 91 ? 31.767 -7.205 -8.884 1.00 93.12 91 HIS A CA 1
ATOM 684 C C . HIS A 1 91 ? 30.835 -6.090 -9.381 1.00 93.12 91 HIS A C 1
ATOM 686 O O . HIS A 1 91 ? 30.847 -4.967 -8.869 1.00 93.12 91 HIS A O 1
ATOM 692 N N . GLY A 1 92 ? 29.990 -6.391 -10.366 1.00 91.88 92 GLY A N 1
ATOM 693 C CA . GLY A 1 92 ? 29.037 -5.433 -10.904 1.00 91.88 92 GLY A CA 1
ATOM 694 C C . GLY A 1 92 ? 27.886 -6.068 -11.664 1.00 91.88 92 GLY A C 1
ATOM 695 O O . GLY A 1 92 ? 27.727 -7.288 -11.722 1.00 91.88 92 GLY A O 1
ATOM 696 N N . ARG A 1 93 ? 27.082 -5.200 -12.271 1.00 92.06 93 ARG A N 1
ATOM 697 C CA . ARG A 1 93 ? 26.023 -5.531 -13.221 1.00 92.06 93 ARG A CA 1
ATOM 698 C C . ARG A 1 93 ? 26.509 -5.218 -14.629 1.00 92.06 93 ARG A C 1
ATOM 700 O O . ARG A 1 93 ? 27.051 -4.138 -14.851 1.00 92.06 93 ARG A O 1
ATOM 707 N N . MET A 1 94 ? 26.291 -6.124 -15.568 1.00 94.88 94 MET A N 1
ATOM 708 C CA . MET A 1 94 ? 26.471 -5.858 -16.990 1.00 94.88 94 MET A CA 1
ATOM 709 C C . MET A 1 94 ? 25.093 -5.628 -17.603 1.00 94.88 94 MET A C 1
ATOM 711 O O . MET A 1 94 ? 24.275 -6.546 -17.639 1.00 94.88 94 MET A O 1
ATOM 715 N N . ILE A 1 95 ? 24.816 -4.397 -18.030 1.00 92.81 95 ILE A N 1
ATOM 716 C CA . ILE A 1 95 ? 23.533 -4.038 -18.642 1.00 92.81 95 ILE A CA 1
ATOM 717 C C . ILE A 1 95 ? 23.643 -4.178 -20.155 1.00 92.81 95 ILE A C 1
ATOM 719 O O . ILE A 1 95 ? 24.510 -3.547 -20.754 1.00 92.81 95 ILE A O 1
ATOM 723 N N . HIS A 1 96 ? 22.740 -4.955 -20.741 1.00 93.56 96 HIS A N 1
ATOM 724 C CA . HIS A 1 96 ? 22.625 -5.171 -22.180 1.00 93.56 96 HIS A CA 1
ATOM 725 C C . HIS A 1 96 ? 21.417 -4.415 -22.738 1.00 93.56 96 HIS A C 1
ATOM 727 O O . HIS A 1 96 ? 20.265 -4.689 -22.374 1.00 93.56 96 HIS A O 1
ATOM 733 N N . ASP A 1 97 ? 21.664 -3.429 -23.597 1.00 87.62 97 ASP A N 1
ATOM 734 C CA . ASP A 1 97 ? 20.599 -2.621 -24.195 1.00 87.62 97 ASP A CA 1
ATOM 735 C C . ASP A 1 97 ? 19.890 -3.331 -25.372 1.00 87.62 97 ASP A C 1
ATOM 737 O O . ASP A 1 97 ? 20.119 -4.512 -25.644 1.00 87.62 97 ASP A O 1
ATOM 741 N N . ASN A 1 98 ? 18.965 -2.640 -26.045 1.00 83.44 98 ASN A N 1
ATOM 742 C CA . ASN A 1 98 ? 18.209 -3.207 -27.173 1.00 83.44 98 ASN A CA 1
ATOM 743 C C . ASN A 1 98 ? 19.058 -3.383 -28.445 1.00 83.44 98 ASN A C 1
ATOM 745 O O . ASN A 1 98 ? 18.652 -4.109 -29.347 1.00 83.44 98 ASN A O 1
ATOM 749 N N . LEU A 1 99 ? 20.207 -2.708 -28.534 1.00 83.19 99 LEU A N 1
ATOM 750 C CA . LEU A 1 99 ? 21.141 -2.805 -29.656 1.00 83.19 99 LEU A CA 1
ATOM 751 C C . LEU A 1 99 ? 22.225 -3.869 -29.408 1.00 83.19 99 LEU A C 1
ATOM 753 O O . LEU A 1 99 ? 23.028 -4.128 -30.303 1.00 83.19 99 LEU A O 1
ATOM 757 N N . GLY A 1 100 ? 22.244 -4.486 -28.220 1.00 82.38 100 GLY A N 1
ATOM 758 C CA . GLY A 1 100 ? 23.262 -5.445 -27.793 1.00 82.38 100 GLY A CA 1
ATOM 759 C C . GLY A 1 100 ? 24.542 -4.787 -27.268 1.00 82.38 100 GLY A C 1
ATOM 760 O O . GLY A 1 100 ? 25.580 -5.441 -27.200 1.00 82.38 100 GLY A O 1
ATOM 761 N N . GLN A 1 101 ? 24.511 -3.493 -26.923 1.00 88.00 101 GLN A N 1
ATOM 762 C CA . GLN A 1 101 ? 25.648 -2.828 -26.288 1.00 88.00 101 GLN A CA 1
ATOM 763 C C . GLN A 1 101 ? 25.690 -3.134 -24.789 1.00 88.00 101 GLN A C 1
ATOM 765 O O . GLN A 1 101 ? 24.676 -3.091 -24.087 1.00 88.00 101 GLN A O 1
ATOM 770 N N . CYS A 1 102 ? 26.902 -3.393 -24.300 1.00 91.94 102 CYS A N 1
ATOM 771 C CA . CYS A 1 102 ? 27.174 -3.760 -22.916 1.00 91.94 102 CYS A CA 1
ATOM 772 C C . CYS A 1 102 ? 27.675 -2.559 -22.105 1.00 91.94 102 CYS A C 1
ATOM 774 O O . CYS A 1 102 ? 28.660 -1.910 -22.466 1.00 91.94 102 CYS A O 1
ATOM 776 N N . HIS A 1 103 ? 27.058 -2.311 -20.951 1.00 90.19 103 HIS A N 1
ATOM 777 C CA . HIS A 1 103 ? 27.494 -1.295 -19.995 1.00 90.19 103 HIS A CA 1
ATOM 778 C C . HIS A 1 103 ? 27.763 -1.910 -18.620 1.00 90.19 103 HIS A C 1
ATOM 780 O O . HIS A 1 103 ? 26.833 -2.309 -17.913 1.00 90.19 103 HIS A O 1
ATOM 786 N N . SER A 1 104 ? 29.034 -1.931 -18.212 1.00 91.75 104 SER A N 1
ATOM 787 C CA . SER A 1 104 ? 29.433 -2.369 -16.871 1.00 91.75 104 SER A CA 1
ATOM 788 C C . SER A 1 104 ? 29.090 -1.314 -15.814 1.00 91.75 104 SER A C 1
ATOM 790 O O . SER A 1 104 ? 29.318 -0.114 -15.989 1.00 91.75 104 SER A O 1
ATOM 792 N N . GLN A 1 105 ? 28.529 -1.773 -14.696 1.00 87.88 105 GLN A N 1
ATOM 793 C CA . GLN A 1 105 ? 28.220 -0.974 -13.519 1.00 87.88 105 GLN A CA 1
ATOM 794 C C . GLN A 1 105 ? 28.653 -1.713 -12.253 1.00 87.88 105 GLN A C 1
ATOM 796 O O . GLN A 1 105 ? 27.952 -2.611 -11.790 1.00 87.88 105 GLN A O 1
ATOM 801 N N . LEU A 1 106 ? 29.760 -1.296 -11.642 1.00 88.06 106 LEU A N 1
ATOM 802 C CA . LEU A 1 106 ? 30.197 -1.848 -10.356 1.00 88.06 106 LEU A CA 1
ATOM 803 C C . LEU A 1 106 ? 29.147 -1.620 -9.253 1.00 88.06 106 LEU A C 1
ATOM 805 O O . LEU A 1 106 ? 28.367 -0.653 -9.297 1.00 88.06 106 LEU A O 1
ATOM 809 N N . TYR A 1 107 ? 29.105 -2.539 -8.283 1.00 84.88 107 TYR A N 1
ATOM 810 C CA . TYR A 1 107 ? 28.155 -2.470 -7.170 1.00 84.88 107 TYR A CA 1
ATOM 811 C C . TYR A 1 107 ? 28.474 -1.344 -6.195 1.00 84.88 107 TYR A C 1
ATOM 813 O O . TYR A 1 107 ? 27.565 -0.641 -5.750 1.00 84.88 107 TYR A O 1
ATOM 821 N N . ASP A 1 108 ? 29.753 -1.165 -5.884 1.00 76.56 108 ASP A N 1
ATOM 822 C CA . ASP A 1 108 ? 30.246 -0.071 -5.065 1.00 76.56 108 ASP A CA 1
ATOM 823 C C . ASP A 1 108 ? 31.669 0.349 -5.465 1.00 76.56 108 ASP A C 1
ATOM 825 O O . ASP A 1 108 ? 32.267 -0.192 -6.395 1.00 76.56 108 ASP A O 1
ATOM 829 N N . ARG A 1 109 ? 32.181 1.378 -4.782 1.00 73.69 109 ARG A N 1
ATOM 830 C CA . ARG A 1 109 ? 33.541 1.906 -4.967 1.00 73.69 109 ARG A CA 1
ATOM 831 C C . ARG A 1 109 ? 34.612 0.927 -4.485 1.00 73.69 109 ARG A C 1
ATOM 833 O O . ARG A 1 109 ? 35.712 0.923 -5.023 1.00 73.69 109 ARG A O 1
ATOM 840 N N . ASP A 1 110 ? 34.299 0.152 -3.453 1.00 77.06 110 ASP A N 1
ATOM 841 C CA . ASP A 1 110 ? 35.274 -0.650 -2.716 1.00 77.06 110 ASP A CA 1
ATOM 842 C C . ASP A 1 110 ? 35.515 -2.017 -3.391 1.00 77.06 110 ASP A C 1
ATOM 844 O O . ASP A 1 110 ? 36.291 -2.832 -2.897 1.00 77.06 110 ASP A O 1
ATOM 848 N N . GLY A 1 111 ? 34.873 -2.261 -4.540 1.00 81.69 111 GLY A N 1
ATOM 849 C CA . GLY A 1 111 ? 35.052 -3.464 -5.346 1.00 81.69 111 GLY A CA 1
ATOM 850 C C . GLY A 1 111 ? 34.382 -4.696 -4.745 1.00 81.69 111 GLY A C 1
ATOM 851 O O . GLY A 1 111 ? 34.755 -5.820 -5.094 1.00 81.69 111 GLY A O 1
ATOM 852 N N . GLN A 1 112 ? 33.408 -4.513 -3.848 1.00 88.75 112 GLN A N 1
ATOM 853 C CA . GLN A 1 112 ? 32.720 -5.626 -3.204 1.00 88.75 112 GLN A CA 1
ATOM 854 C C . GLN A 1 112 ? 31.905 -6.427 -4.220 1.00 88.75 112 GLN A C 1
ATOM 856 O O . GLN A 1 112 ? 31.327 -5.889 -5.168 1.00 88.75 112 GLN A O 1
ATOM 861 N N . ALA A 1 113 ? 31.855 -7.738 -4.001 1.00 91.56 113 ALA A N 1
ATOM 862 C CA . ALA A 1 113 ? 31.189 -8.671 -4.891 1.00 91.56 113 ALA A CA 1
ATOM 863 C C . ALA A 1 113 ? 30.023 -9.371 -4.196 1.00 91.56 113 ALA A C 1
ATOM 865 O O . ALA A 1 113 ? 30.122 -9.788 -3.039 1.00 91.56 113 ALA A O 1
ATOM 866 N N . ILE A 1 114 ? 28.928 -9.543 -4.934 1.00 93.12 114 ILE A N 1
ATOM 867 C CA . ILE A 1 114 ? 27.982 -10.626 -4.646 1.00 93.12 114 ILE A CA 1
ATOM 868 C C . ILE A 1 114 ? 28.501 -11.889 -5.319 1.00 93.12 114 ILE A C 1
ATOM 870 O O . ILE A 1 114 ? 29.237 -11.803 -6.295 1.00 93.12 114 ILE A O 1
ATOM 874 N N . ASN A 1 115 ? 28.119 -13.062 -4.840 1.00 93.44 115 ASN A N 1
ATOM 875 C CA . ASN A 1 115 ? 28.681 -14.305 -5.345 1.00 93.44 115 ASN A CA 1
ATOM 876 C C . ASN A 1 115 ? 27.591 -15.178 -5.971 1.00 93.44 115 ASN A C 1
ATOM 878 O O . ASN A 1 115 ? 26.525 -15.352 -5.385 1.00 93.44 115 ASN A O 1
ATOM 882 N N . SER A 1 116 ? 27.855 -15.705 -7.165 1.00 93.12 116 SER A N 1
ATOM 883 C CA . SER A 1 116 ? 26.999 -16.697 -7.819 1.00 93.12 116 SER A CA 1
ATOM 884 C C . SER A 1 116 ? 27.310 -18.081 -7.260 1.00 93.12 116 SER A C 1
ATOM 886 O O . SER A 1 116 ? 28.481 -18.472 -7.192 1.00 93.12 116 SER A O 1
ATOM 888 N N . ILE A 1 117 ? 26.271 -18.810 -6.864 1.00 88.19 117 ILE A N 1
ATOM 889 C CA . ILE A 1 117 ? 26.346 -20.191 -6.383 1.00 88.19 117 ILE A CA 1
ATOM 890 C C . ILE A 1 117 ? 25.189 -20.999 -6.978 1.00 88.19 117 ILE A C 1
ATOM 892 O O . ILE A 1 117 ? 24.047 -20.534 -7.026 1.00 88.19 117 ILE A O 1
ATOM 896 N N . ASP A 1 118 ? 25.481 -22.236 -7.372 1.00 85.12 118 ASP A N 1
ATOM 897 C CA . ASP A 1 118 ? 24.445 -23.223 -7.649 1.00 85.12 118 ASP A CA 1
ATOM 898 C C . ASP A 1 118 ? 23.709 -23.622 -6.355 1.00 85.12 118 ASP A C 1
ATOM 900 O O . ASP A 1 118 ? 24.311 -23.968 -5.330 1.00 85.12 118 ASP A O 1
ATOM 904 N N . ARG A 1 119 ? 22.374 -23.581 -6.398 1.00 82.62 119 ARG A N 1
ATOM 905 C CA . ARG A 1 119 ? 21.519 -23.912 -5.250 1.00 82.62 119 ARG A CA 1
ATOM 906 C C . ARG A 1 119 ? 21.649 -25.376 -4.832 1.00 82.62 119 ARG A C 1
ATOM 908 O O . ARG A 1 119 ? 21.572 -25.667 -3.635 1.00 82.62 119 ARG A O 1
ATOM 915 N N . GLY A 1 120 ? 21.794 -26.285 -5.795 1.00 82.00 120 GLY A N 1
ATOM 916 C CA . GLY A 1 120 ? 21.956 -27.712 -5.531 1.00 82.00 120 GLY A CA 1
ATOM 917 C C . GLY A 1 120 ? 23.231 -27.968 -4.739 1.00 82.00 120 GLY A C 1
ATOM 918 O O . GLY A 1 120 ? 23.181 -28.576 -3.673 1.00 82.00 120 GLY A O 1
ATOM 919 N N . LEU A 1 121 ? 24.346 -27.408 -5.203 1.00 82.31 121 LEU A N 1
ATOM 920 C CA . LEU A 1 121 ? 25.659 -27.513 -4.583 1.00 82.31 121 LEU A CA 1
ATOM 921 C C . LEU A 1 121 ? 25.687 -26.922 -3.170 1.00 82.31 121 LEU A C 1
ATOM 923 O O . LEU A 1 121 ? 26.227 -27.557 -2.267 1.00 82.31 121 LEU A O 1
ATOM 927 N N . LEU A 1 122 ? 25.065 -25.754 -2.957 1.00 85.56 122 LEU A N 1
ATOM 928 C CA . LEU A 1 122 ? 24.898 -25.170 -1.620 1.00 85.56 122 LEU A CA 1
ATOM 929 C C . LEU A 1 122 ? 24.232 -26.160 -0.663 1.00 85.56 122 LEU A C 1
ATOM 931 O O . LEU A 1 122 ? 24.721 -26.405 0.437 1.00 85.56 122 LEU A O 1
ATOM 935 N N . ASN A 1 123 ? 23.087 -26.703 -1.072 1.00 88.62 123 ASN A N 1
ATOM 936 C CA . ASN A 1 123 ? 22.272 -27.501 -0.173 1.00 88.62 123 ASN A CA 1
ATOM 937 C C . ASN A 1 123 ? 22.852 -28.907 0.034 1.00 88.62 123 ASN A C 1
ATOM 939 O O . ASN A 1 123 ? 22.787 -29.416 1.143 1.00 88.62 123 ASN A O 1
ATOM 943 N N . ILE A 1 124 ? 23.459 -29.508 -0.997 1.00 88.62 124 ILE A N 1
ATOM 944 C CA . ILE A 1 124 ? 24.230 -30.756 -0.870 1.00 88.62 124 ILE A CA 1
ATOM 945 C C . ILE A 1 124 ? 25.372 -30.559 0.125 1.00 88.62 124 ILE A C 1
ATOM 947 O O . ILE A 1 124 ? 25.485 -31.344 1.058 1.00 88.62 124 ILE A O 1
ATOM 951 N N . GLY A 1 125 ? 26.136 -29.469 -0.017 1.00 88.44 125 GLY A N 1
ATOM 952 C CA . GLY A 1 125 ? 27.194 -29.126 0.927 1.00 88.44 125 GLY A CA 1
ATOM 953 C C . GLY A 1 125 ? 26.672 -29.051 2.360 1.00 88.44 125 GLY A C 1
ATOM 954 O O . GLY A 1 125 ? 27.212 -29.713 3.231 1.00 88.44 125 GLY A O 1
ATOM 955 N N . LEU A 1 126 ? 25.573 -28.333 2.609 1.00 91.44 126 LEU A N 1
ATOM 956 C CA . LEU A 1 126 ? 24.974 -28.264 3.948 1.00 91.44 126 LEU A CA 1
ATOM 957 C C . LEU A 1 126 ? 24.473 -29.626 4.467 1.00 91.44 126 LEU A C 1
ATOM 959 O O . LEU A 1 126 ? 24.624 -29.908 5.650 1.00 91.44 126 LEU A O 1
ATOM 963 N N . LEU A 1 127 ? 23.890 -30.476 3.617 1.00 93.25 127 LEU A N 1
ATOM 964 C CA . LEU A 1 127 ? 23.432 -31.819 4.005 1.00 93.25 127 LEU A CA 1
ATOM 965 C C . LEU A 1 127 ? 24.591 -32.752 4.383 1.00 93.25 127 LEU A C 1
ATOM 967 O O . LEU A 1 127 ? 24.462 -33.545 5.321 1.00 93.25 127 LEU A O 1
ATOM 971 N N . ASP A 1 128 ? 25.712 -32.654 3.669 1.00 90.81 128 ASP A N 1
ATOM 972 C CA . ASP A 1 128 ? 26.935 -33.390 3.994 1.00 90.81 128 ASP A CA 1
ATOM 973 C C . ASP A 1 128 ? 27.460 -32.984 5.374 1.00 90.81 128 ASP A C 1
ATOM 975 O O . ASP A 1 128 ? 27.787 -33.850 6.185 1.00 90.81 128 ASP A O 1
ATOM 979 N N . GLU A 1 129 ? 27.423 -31.688 5.691 1.00 90.62 129 GLU A N 1
ATOM 980 C CA . GLU A 1 129 ? 27.786 -31.187 7.020 1.00 90.62 129 GLU A CA 1
ATOM 981 C C . GLU A 1 129 ? 26.868 -31.736 8.106 1.00 90.62 129 GLU A C 1
ATOM 983 O O . GLU A 1 129 ? 27.362 -32.268 9.096 1.00 90.62 129 GLU A O 1
ATOM 988 N N . LEU A 1 130 ? 25.545 -31.683 7.917 1.00 93.94 130 LEU A N 1
ATOM 989 C CA . LEU A 1 130 ? 24.592 -32.220 8.896 1.00 93.94 130 LEU A CA 1
ATOM 990 C C . LEU A 1 130 ? 24.822 -33.704 9.189 1.00 93.94 130 LEU A C 1
ATOM 992 O O . LEU A 1 130 ? 24.665 -34.132 10.327 1.00 93.94 130 LEU A O 1
ATOM 996 N N . SER A 1 131 ? 25.228 -34.478 8.181 1.00 91.50 131 SER A N 1
ATOM 997 C CA . SER A 1 131 ? 25.463 -35.921 8.320 1.00 91.50 131 SER A CA 1
ATOM 998 C C . SER A 1 131 ? 26.690 -36.257 9.173 1.00 91.50 131 SER A C 1
ATOM 1000 O O . SER A 1 131 ? 26.845 -37.402 9.588 1.00 91.50 131 SER A O 1
ATOM 1002 N N . SER A 1 132 ? 27.560 -35.278 9.441 1.00 89.69 132 SER A N 1
ATOM 1003 C CA . SER A 1 132 ? 28.727 -35.454 10.312 1.00 89.69 132 SER A CA 1
ATOM 1004 C C . SER A 1 132 ? 28.412 -35.304 11.809 1.00 89.69 132 SER A C 1
ATOM 1006 O O . SER A 1 132 ? 29.248 -35.654 12.642 1.00 89.69 132 SER A O 1
ATOM 1008 N N . TYR A 1 133 ? 27.216 -34.822 12.169 1.00 92.75 133 TYR A N 1
ATOM 1009 C CA . TYR A 1 133 ? 26.811 -34.589 13.558 1.00 92.75 133 TYR A CA 1
ATOM 1010 C C . TYR A 1 133 ? 25.994 -35.761 14.102 1.00 92.75 133 TYR A C 1
ATOM 1012 O O . TYR A 1 133 ? 25.002 -36.173 13.509 1.00 92.75 133 TYR A O 1
ATOM 1020 N N . GLN A 1 134 ? 26.379 -36.272 15.274 1.00 92.75 134 GLN A N 1
ATOM 1021 C CA . GLN A 1 134 ? 25.705 -37.419 15.899 1.00 92.75 134 GLN A CA 1
ATOM 1022 C C . GLN A 1 134 ? 24.314 -37.081 16.458 1.00 92.75 134 GLN A C 1
ATOM 1024 O O . GLN A 1 134 ? 23.449 -37.952 16.512 1.00 92.75 134 GLN A O 1
ATOM 1029 N N . ASN A 1 135 ? 24.090 -35.825 16.848 1.00 95.31 135 ASN A N 1
ATOM 1030 C CA . ASN A 1 135 ? 22.828 -35.321 17.398 1.00 95.31 135 ASN A CA 1
ATOM 1031 C C . ASN A 1 135 ? 21.887 -34.732 16.329 1.00 95.31 135 ASN A C 1
ATOM 1033 O O . ASN A 1 135 ? 20.965 -33.984 16.658 1.00 95.31 135 ASN A O 1
ATOM 1037 N N . ILE A 1 136 ? 22.119 -35.043 15.046 1.00 97.94 136 ILE A N 1
ATOM 1038 C CA . ILE A 1 136 ? 21.235 -34.672 13.936 1.00 97.94 136 ILE A CA 1
ATOM 1039 C C . ILE A 1 136 ? 20.753 -35.936 13.231 1.00 97.94 136 ILE A C 1
ATOM 1041 O O . ILE A 1 136 ? 21.547 -36.767 12.797 1.00 97.94 136 ILE A O 1
ATOM 1045 N N . ARG A 1 137 ? 19.437 -36.061 13.053 1.00 97.81 137 ARG A N 1
ATOM 1046 C CA . ARG A 1 137 ? 18.818 -37.123 12.251 1.00 97.81 137 ARG A CA 1
ATOM 1047 C C . ARG A 1 137 ? 18.122 -36.524 11.041 1.00 97.81 137 ARG A C 1
ATOM 1049 O O . ARG A 1 137 ? 17.384 -35.548 11.160 1.00 97.81 137 ARG A O 1
ATOM 1056 N N . LEU A 1 138 ? 18.356 -37.113 9.872 1.00 97.56 138 LEU A N 1
ATOM 1057 C CA . LEU A 1 138 ? 17.787 -36.666 8.602 1.00 97.56 138 LEU A CA 1
ATOM 1058 C C . LEU A 1 138 ? 16.742 -37.672 8.115 1.00 97.56 138 LEU A C 1
ATOM 1060 O O . LEU A 1 138 ? 17.030 -38.859 7.973 1.00 97.56 138 LEU A O 1
ATOM 1064 N N . HIS A 1 139 ? 15.542 -37.183 7.815 1.00 96.69 139 HIS A N 1
ATOM 1065 C CA . HIS A 1 139 ? 14.415 -37.975 7.335 1.00 96.69 139 HIS A CA 1
ATOM 1066 C C . HIS A 1 139 ? 13.940 -37.437 5.982 1.00 96.69 139 HIS A C 1
ATOM 1068 O O . HIS A 1 139 ? 13.222 -36.439 5.907 1.00 96.69 139 HIS A O 1
ATOM 1074 N N . PHE A 1 140 ? 14.338 -38.101 4.898 1.00 95.19 140 PHE A N 1
ATOM 1075 C CA . PHE A 1 140 ? 13.909 -37.768 3.536 1.00 95.19 140 PHE A CA 1
ATOM 1076 C C . PHE A 1 140 ? 12.621 -38.496 3.155 1.00 95.19 140 PHE A C 1
ATOM 1078 O O . PHE A 1 140 ? 12.195 -39.430 3.838 1.00 95.19 140 PHE A O 1
ATOM 1085 N N . ARG A 1 141 ? 11.985 -38.072 2.055 1.00 94.31 141 ARG A N 1
ATOM 1086 C CA . ARG A 1 141 ? 10.696 -38.611 1.572 1.00 94.31 141 ARG A CA 1
ATOM 1087 C C . ARG A 1 141 ? 9.617 -38.628 2.663 1.00 94.31 141 ARG A C 1
ATOM 1089 O O . ARG A 1 141 ? 8.716 -39.464 2.648 1.00 94.31 141 ARG A O 1
ATOM 1096 N N . THR A 1 142 ? 9.723 -37.699 3.607 1.00 95.88 142 THR A N 1
ATOM 1097 C CA . THR A 1 142 ? 8.922 -37.666 4.823 1.00 95.88 142 THR A CA 1
ATOM 1098 C C . THR A 1 142 ? 8.243 -36.309 4.917 1.00 95.88 142 THR A C 1
ATOM 1100 O O . THR A 1 142 ? 8.867 -35.283 5.181 1.00 95.88 142 THR A O 1
ATOM 1103 N N . LYS A 1 143 ? 6.940 -36.284 4.635 1.00 95.12 143 LYS A N 1
ATOM 1104 C CA . LYS A 1 143 ? 6.161 -35.047 4.533 1.00 95.12 143 LYS A CA 1
ATOM 1105 C C . LYS A 1 143 ? 5.413 -34.778 5.833 1.00 95.12 143 LYS A C 1
ATOM 1107 O O . LYS A 1 143 ? 4.738 -35.664 6.353 1.00 95.12 143 LYS A O 1
ATOM 1112 N N . LEU A 1 144 ? 5.468 -33.537 6.311 1.00 96.75 144 LEU A N 1
ATOM 1113 C CA . LEU A 1 144 ? 4.625 -33.088 7.416 1.00 96.75 144 LEU A CA 1
ATOM 1114 C C . LEU A 1 144 ? 3.148 -33.075 6.993 1.00 96.75 144 LEU A C 1
ATOM 1116 O O . LEU A 1 144 ? 2.798 -32.451 5.987 1.00 96.75 144 LEU A O 1
ATOM 1120 N N . SER A 1 145 ? 2.293 -33.723 7.783 1.00 93.62 145 SER A N 1
ATOM 1121 C CA . SER A 1 145 ? 0.841 -33.742 7.571 1.00 93.62 145 SER A CA 1
ATOM 1122 C C . SER A 1 145 ? 0.140 -32.737 8.486 1.00 93.62 145 SER A C 1
ATOM 1124 O O . SER A 1 145 ? -0.548 -31.826 8.016 1.00 93.62 145 SER A O 1
ATOM 1126 N N . THR A 1 146 ? 0.361 -32.861 9.793 1.00 95.56 146 THR A N 1
ATOM 1127 C CA . THR A 1 146 ? -0.273 -32.042 10.833 1.00 95.56 146 THR A CA 1
ATOM 1128 C C . THR A 1 146 ? 0.689 -31.809 11.987 1.00 95.56 146 THR A C 1
ATOM 1130 O O . THR A 1 146 ? 1.617 -32.585 12.196 1.00 95.56 146 THR A O 1
ATOM 1133 N N . VAL A 1 147 ? 0.462 -30.737 12.742 1.00 97.06 147 VAL A N 1
ATOM 1134 C CA . VAL A 1 147 ? 1.169 -30.476 13.998 1.00 97.06 147 VAL A CA 1
ATOM 1135 C C . VAL A 1 147 ? 0.131 -30.084 15.030 1.00 97.06 147 VAL A C 1
ATOM 1137 O O . VAL A 1 147 ? -0.622 -29.135 14.809 1.00 97.06 147 VAL A O 1
ATOM 1140 N N . ASP A 1 148 ? 0.106 -30.795 16.148 1.00 96.06 148 ASP A N 1
ATOM 1141 C CA . ASP A 1 148 ? -0.563 -30.334 17.352 1.00 96.06 148 ASP A CA 1
ATOM 1142 C C . ASP A 1 148 ? 0.479 -29.684 18.258 1.00 96.06 148 ASP A C 1
ATOM 1144 O O . ASP A 1 148 ? 1.248 -30.329 18.973 1.00 96.06 148 ASP A O 1
ATOM 1148 N N . PHE A 1 149 ? 0.510 -28.357 18.216 1.00 94.75 149 PHE A N 1
ATOM 1149 C CA . PHE A 1 149 ? 1.426 -27.594 19.042 1.00 94.75 149 PHE A CA 1
ATOM 1150 C C . PHE A 1 149 ? 1.090 -27.721 20.531 1.00 94.75 149 PHE A C 1
ATOM 1152 O O . PHE A 1 149 ? 1.990 -27.636 21.357 1.00 94.75 149 PHE A O 1
ATOM 1159 N N . ASN A 1 150 ? -0.167 -27.935 20.926 1.00 91.06 150 ASN A N 1
ATOM 1160 C CA . ASN A 1 150 ? -0.516 -27.999 22.345 1.00 91.06 150 ASN A CA 1
ATOM 1161 C C . ASN A 1 150 ? 0.055 -29.255 23.012 1.00 91.06 150 ASN A C 1
ATOM 1163 O O . ASN A 1 150 ? 0.675 -29.130 24.070 1.00 91.06 150 ASN A O 1
ATOM 1167 N N . SER A 1 151 ? -0.074 -30.408 22.353 1.00 92.12 151 SER A N 1
ATOM 1168 C CA . SER A 1 151 ? 0.540 -31.677 22.777 1.00 92.12 151 SER A CA 1
ATOM 1169 C C . SER A 1 151 ? 2.016 -31.825 22.375 1.00 92.12 151 SER A C 1
ATOM 1171 O O . SER A 1 151 ? 2.695 -32.717 22.877 1.00 92.12 151 SER A O 1
ATOM 1173 N N . ARG A 1 152 ? 2.536 -30.920 21.532 1.00 95.19 152 ARG A N 1
ATOM 1174 C CA . ARG A 1 152 ? 3.908 -30.924 20.988 1.00 95.19 152 ARG A CA 1
ATOM 1175 C C . ARG A 1 152 ? 4.220 -32.181 20.168 1.00 95.19 152 ARG A C 1
ATOM 1177 O O . ARG A 1 152 ? 5.286 -32.784 20.299 1.00 95.19 152 ARG A O 1
ATOM 1184 N N . ILE A 1 153 ? 3.268 -32.563 19.319 1.00 97.19 153 ILE A N 1
ATOM 1185 C CA . ILE A 1 153 ? 3.357 -33.730 18.439 1.00 97.19 153 ILE A CA 1
ATOM 1186 C C . ILE A 1 153 ? 3.241 -33.276 16.983 1.00 97.19 153 ILE A C 1
ATOM 1188 O O . ILE A 1 153 ? 2.304 -32.574 16.599 1.00 97.19 153 ILE A O 1
ATOM 1192 N N . ALA A 1 154 ? 4.215 -33.666 16.165 1.00 97.44 154 ALA A N 1
ATOM 1193 C CA . ALA A 1 154 ? 4.204 -33.476 14.722 1.00 97.44 154 ALA A CA 1
ATOM 1194 C C . ALA A 1 154 ? 3.989 -34.826 14.033 1.00 97.44 154 ALA A C 1
ATOM 1196 O O . ALA A 1 154 ? 4.745 -35.769 14.259 1.00 97.44 154 ALA A O 1
ATOM 1197 N N . THR A 1 155 ? 2.973 -34.907 13.176 1.00 97.62 155 THR A N 1
ATOM 1198 C CA . THR A 1 155 ? 2.636 -36.121 12.431 1.00 97.62 155 THR A CA 1
ATOM 1199 C C . THR A 1 155 ? 3.222 -36.037 11.030 1.00 97.62 155 THR A C 1
ATOM 1201 O O . THR A 1 155 ? 2.865 -35.164 10.222 1.00 97.62 155 THR A O 1
ATOM 1204 N N . PHE A 1 156 ? 4.100 -36.978 10.719 1.00 96.75 156 PHE A N 1
ATOM 1205 C CA . PHE A 1 156 ? 4.762 -37.109 9.430 1.00 96.75 156 PHE A CA 1
ATOM 1206 C C . PHE A 1 156 ? 4.240 -38.321 8.672 1.00 96.75 156 PHE A C 1
ATOM 1208 O O . PHE A 1 156 ? 3.708 -39.248 9.263 1.00 96.75 156 PHE A O 1
ATOM 1215 N N . SER A 1 157 ? 4.393 -38.323 7.351 1.00 92.62 157 SER A N 1
ATOM 1216 C CA . SER A 1 157 ? 4.099 -39.484 6.516 1.00 92.62 157 SER A CA 1
ATOM 1217 C C . SER A 1 157 ? 5.266 -39.783 5.583 1.00 92.62 157 SER A C 1
ATOM 1219 O O . SER A 1 157 ? 5.701 -38.910 4.824 1.00 92.62 157 SER A O 1
ATOM 1221 N N . ALA A 1 158 ? 5.738 -41.030 5.622 1.00 86.06 158 ALA A N 1
ATOM 1222 C CA . ALA A 1 158 ? 6.661 -41.612 4.654 1.00 86.06 158 ALA A CA 1
ATOM 1223 C C . ALA A 1 158 ? 5.868 -42.559 3.734 1.00 86.06 158 ALA A C 1
ATOM 1225 O O . ALA A 1 158 ? 5.825 -43.774 3.927 1.00 86.06 158 ALA A O 1
ATOM 1226 N N . GLY A 1 159 ? 5.144 -41.995 2.762 1.00 79.44 159 GLY A N 1
ATOM 1227 C CA . GLY A 1 159 ? 4.241 -42.749 1.886 1.00 79.44 159 GLY A CA 1
ATOM 1228 C C . GLY A 1 159 ? 2.801 -42.807 2.409 1.00 79.44 159 GLY A C 1
ATOM 1229 O O . GLY A 1 159 ? 2.131 -41.776 2.463 1.00 79.44 159 GLY A O 1
ATOM 1230 N N . LYS A 1 160 ? 2.286 -44.008 2.716 1.00 74.19 160 LYS A N 1
ATOM 1231 C CA . LYS A 1 160 ? 0.880 -44.213 3.136 1.00 74.19 160 LYS A CA 1
ATOM 1232 C C . LYS A 1 160 ? 0.662 -44.239 4.653 1.00 74.19 160 LYS A C 1
ATOM 1234 O O . LYS A 1 160 ? -0.476 -44.078 5.080 1.00 74.19 160 LYS A O 1
ATOM 1239 N N . ASN A 1 161 ? 1.716 -44.424 5.448 1.00 82.81 161 ASN A N 1
ATOM 1240 C CA . ASN A 1 161 ? 1.592 -44.626 6.891 1.00 82.81 161 ASN A CA 1
ATOM 1241 C C . ASN A 1 161 ? 2.076 -43.381 7.651 1.00 82.81 161 ASN A C 1
ATOM 1243 O O . ASN A 1 161 ? 3.269 -43.065 7.578 1.00 82.81 161 ASN A O 1
ATOM 1247 N N . PRO A 1 162 ? 1.181 -42.668 8.358 1.00 91.88 162 PRO A N 1
ATOM 1248 C CA . PRO A 1 162 ? 1.575 -41.572 9.226 1.00 91.88 162 PRO A CA 1
ATOM 1249 C C . PRO A 1 162 ? 2.212 -42.089 10.526 1.00 91.88 162 PRO A C 1
ATOM 1251 O O . PRO A 1 162 ? 1.856 -43.160 11.014 1.00 91.88 162 PRO A O 1
ATOM 1254 N N . PHE A 1 163 ? 3.136 -41.317 11.091 1.00 95.81 163 PHE A N 1
ATOM 1255 C CA . PHE A 1 163 ? 3.748 -41.562 12.395 1.00 95.81 163 PHE A CA 1
ATOM 1256 C C . PHE A 1 163 ? 3.994 -40.243 13.132 1.00 95.81 163 PHE A C 1
ATOM 1258 O O . PHE A 1 163 ? 4.196 -39.196 12.511 1.00 95.81 163 PHE A O 1
ATOM 1265 N N . ASP A 1 164 ? 3.989 -40.309 14.459 1.00 97.00 164 ASP A N 1
ATOM 1266 C CA . ASP A 1 164 ? 4.076 -39.144 15.334 1.00 97.00 164 ASP A CA 1
ATOM 1267 C C . ASP A 1 164 ? 5.484 -38.948 15.893 1.00 97.00 164 ASP A C 1
ATOM 1269 O O . ASP A 1 164 ? 6.187 -39.899 16.239 1.00 97.00 164 ASP A O 1
ATOM 1273 N N . VAL A 1 165 ? 5.885 -37.683 16.002 1.00 97.38 165 VAL A N 1
ATOM 1274 C CA . VAL A 1 165 ? 7.179 -37.261 16.533 1.00 97.38 165 VAL A CA 1
ATOM 1275 C C . VAL A 1 165 ? 6.952 -36.184 17.584 1.00 97.38 165 VAL A C 1
ATOM 1277 O O . VAL A 1 165 ? 6.426 -35.110 17.290 1.00 97.38 165 VAL A O 1
ATOM 1280 N N . GLN A 1 166 ? 7.373 -36.461 18.816 1.00 96.12 166 GLN A N 1
ATOM 1281 C CA . GLN A 1 166 ? 7.342 -35.490 19.906 1.00 96.12 166 GLN A CA 1
ATOM 1282 C C . GLN A 1 166 ? 8.501 -34.492 19.783 1.00 96.12 166 GLN A C 1
ATOM 1284 O O . GLN A 1 166 ? 9.604 -34.864 19.371 1.00 96.12 166 GLN A O 1
ATOM 1289 N N . PHE A 1 167 ? 8.263 -33.234 20.155 1.00 96.12 167 PHE A N 1
ATOM 1290 C CA . PHE A 1 167 ? 9.264 -32.168 20.102 1.00 96.12 167 PHE A CA 1
ATOM 1291 C C . PHE A 1 167 ? 9.156 -31.195 21.282 1.00 96.12 167 PHE A C 1
ATOM 1293 O O . PHE A 1 167 ? 8.130 -31.110 21.950 1.00 96.12 167 PHE A O 1
ATOM 1300 N N . ASP A 1 168 ? 10.215 -30.420 21.514 1.00 95.56 168 ASP A N 1
ATOM 1301 C CA . ASP A 1 168 ? 10.189 -29.241 22.387 1.00 95.56 168 ASP A CA 1
ATOM 1302 C C . ASP A 1 168 ? 10.001 -27.956 21.570 1.00 95.56 168 ASP A C 1
ATOM 1304 O O . ASP A 1 168 ? 9.228 -27.087 21.964 1.00 95.56 168 ASP A O 1
ATOM 1308 N N . LEU A 1 169 ? 10.632 -27.874 20.391 1.00 97.69 169 LEU A N 1
ATOM 1309 C CA . LEU A 1 169 ? 10.488 -26.769 19.440 1.00 97.69 169 LEU A CA 1
ATOM 1310 C C . LEU A 1 169 ? 10.283 -27.286 18.006 1.00 97.69 169 LEU A C 1
ATOM 1312 O O . LEU A 1 169 ? 10.994 -28.179 17.555 1.00 97.69 169 LEU A O 1
ATOM 1316 N N . CYS A 1 170 ? 9.343 -26.697 17.266 1.00 98.50 170 CYS A N 1
ATOM 1317 C CA . CYS A 1 170 ? 9.117 -26.945 15.842 1.00 98.50 170 CYS A CA 1
ATOM 1318 C C . CYS A 1 170 ? 9.523 -25.718 15.009 1.00 98.50 170 CYS A C 1
ATOM 1320 O O . CYS A 1 170 ? 8.950 -24.639 15.161 1.00 98.50 170 CYS A O 1
ATOM 1322 N N . ILE A 1 171 ? 10.470 -25.886 14.086 1.00 98.69 171 ILE A N 1
ATOM 1323 C CA . ILE A 1 171 ? 10.932 -24.842 13.165 1.00 98.69 171 ILE A CA 1
ATOM 1324 C C . ILE A 1 171 ? 10.376 -25.116 11.768 1.00 98.69 171 ILE A C 1
ATOM 1326 O O . ILE A 1 171 ? 10.715 -26.114 11.131 1.00 98.69 171 ILE A O 1
ATOM 1330 N N . GLY A 1 172 ? 9.535 -24.211 11.271 1.00 98.50 172 GLY A N 1
ATOM 1331 C CA . GLY A 1 172 ? 9.060 -24.215 9.892 1.00 98.50 172 GLY A CA 1
ATOM 1332 C C . GLY A 1 172 ? 10.035 -23.498 8.966 1.00 98.50 172 GLY A C 1
ATOM 1333 O O . GLY A 1 172 ? 10.062 -22.269 8.928 1.00 98.50 172 GLY A O 1
ATOM 1334 N N . ALA A 1 173 ? 10.802 -24.273 8.202 1.00 98.06 173 ALA A N 1
ATOM 1335 C CA . ALA A 1 173 ? 11.696 -23.812 7.138 1.00 98.06 173 ALA A CA 1
ATOM 1336 C C . ALA A 1 173 ? 11.319 -24.458 5.785 1.00 98.06 173 ALA A C 1
ATOM 1338 O O . ALA A 1 173 ? 12.160 -24.694 4.915 1.00 98.06 173 ALA A O 1
ATOM 1339 N N . ASP A 1 174 ? 10.028 -24.742 5.605 1.00 96.56 174 ASP A N 1
ATOM 1340 C CA . ASP A 1 174 ? 9.435 -25.544 4.529 1.00 96.56 174 ASP A CA 1
ATOM 1341 C C . ASP A 1 174 ? 8.961 -24.714 3.320 1.00 96.56 174 ASP A C 1
ATOM 1343 O O . ASP A 1 174 ? 8.149 -25.163 2.510 1.00 96.56 174 ASP A O 1
ATOM 1347 N N . GLY A 1 175 ? 9.522 -23.513 3.163 1.00 93.88 175 GLY A N 1
ATOM 1348 C CA . GLY A 1 175 ? 9.375 -22.677 1.972 1.00 93.88 175 GLY A CA 1
ATOM 1349 C C . GLY A 1 175 ? 8.086 -21.853 1.907 1.00 93.88 175 GLY A C 1
ATOM 1350 O O . GLY A 1 175 ? 7.275 -21.818 2.832 1.00 93.88 175 GLY A O 1
ATOM 1351 N N . SER A 1 176 ? 7.878 -21.185 0.770 1.00 92.94 176 SER A N 1
ATOM 1352 C CA . SER A 1 176 ? 6.772 -20.238 0.552 1.00 92.94 176 SER A CA 1
ATOM 1353 C C . SER A 1 176 ? 5.379 -20.835 0.799 1.00 92.94 176 SER A C 1
ATOM 1355 O O . SER A 1 176 ? 4.502 -20.154 1.334 1.00 92.94 176 SER A O 1
ATOM 1357 N N . TYR A 1 177 ? 5.187 -22.129 0.522 1.00 93.94 177 TYR A N 1
ATOM 1358 C CA . TYR A 1 177 ? 3.939 -22.882 0.737 1.00 93.94 177 TYR A CA 1
ATOM 1359 C C . TYR A 1 177 ? 3.899 -23.681 2.055 1.00 93.94 177 TYR A C 1
ATOM 1361 O O . TYR A 1 177 ? 3.278 -24.748 2.128 1.00 93.94 177 TYR A O 1
ATOM 1369 N N . SER A 1 178 ? 4.546 -23.150 3.095 1.00 97.38 178 SER A N 1
ATOM 1370 C CA . SER A 1 178 ? 4.702 -23.767 4.416 1.00 97.38 178 SER A CA 1
ATOM 1371 C C . SER A 1 178 ? 3.434 -24.456 4.954 1.00 97.38 178 SER A C 1
ATOM 1373 O O . SER A 1 178 ? 2.357 -23.858 5.075 1.00 97.38 178 SER A O 1
ATOM 1375 N N . ASN A 1 179 ? 3.568 -25.740 5.295 1.00 96.88 179 ASN A N 1
ATOM 1376 C CA . ASN A 1 179 ? 2.593 -26.487 6.084 1.00 96.88 179 ASN A CA 1
ATOM 1377 C C . ASN A 1 179 ? 2.625 -26.023 7.543 1.00 96.88 179 ASN A C 1
ATOM 1379 O O . ASN A 1 179 ? 1.561 -25.875 8.140 1.00 96.88 179 ASN A O 1
ATOM 1383 N N . VAL A 1 180 ? 3.813 -25.758 8.102 1.00 98.12 180 VAL A N 1
ATOM 1384 C CA . VAL A 1 180 ? 3.956 -25.309 9.500 1.00 98.12 180 VAL A CA 1
ATOM 1385 C C . VAL A 1 180 ? 3.205 -23.999 9.724 1.00 98.12 180 VAL A C 1
ATOM 1387 O O . VAL A 1 180 ? 2.366 -23.933 10.621 1.00 98.12 180 VAL A O 1
ATOM 1390 N N . ARG A 1 181 ? 3.393 -22.998 8.850 1.00 98.00 181 ARG A N 1
ATOM 1391 C CA . ARG A 1 181 ? 2.638 -21.734 8.888 1.00 98.00 181 ARG A CA 1
ATOM 1392 C C . ARG A 1 181 ? 1.131 -21.982 8.857 1.00 98.00 181 ARG A C 1
ATOM 1394 O O . ARG A 1 181 ? 0.406 -21.428 9.676 1.00 98.00 181 ARG A O 1
ATOM 1401 N N . ARG A 1 182 ? 0.650 -22.841 7.949 1.00 97.06 182 ARG A N 1
ATOM 1402 C CA . ARG A 1 182 ? -0.784 -23.167 7.838 1.00 97.06 182 ARG A CA 1
ATOM 1403 C C . ARG A 1 182 ? -1.351 -23.808 9.103 1.00 97.06 182 ARG A C 1
ATOM 1405 O O . ARG A 1 182 ? -2.481 -23.497 9.467 1.00 97.06 182 ARG A O 1
ATOM 1412 N N . GLN A 1 183 ? -0.594 -24.678 9.773 1.00 97.50 183 GLN A N 1
ATOM 1413 C CA . GLN A 1 183 ? -1.015 -25.230 11.064 1.00 97.50 183 GLN A CA 1
ATOM 1414 C C . GLN A 1 183 ? -0.989 -24.149 12.156 1.00 97.50 183 GLN A C 1
ATOM 1416 O O . GLN A 1 183 ? -1.931 -24.052 12.938 1.00 97.50 183 GLN A O 1
ATOM 1421 N N . MET A 1 184 ? 0.031 -23.282 12.176 1.00 97.50 184 MET A N 1
ATOM 1422 C CA . MET A 1 184 ? 0.135 -22.185 13.147 1.00 97.50 184 MET A CA 1
ATOM 1423 C C . MET A 1 184 ? -1.012 -21.176 13.031 1.00 97.50 184 MET A C 1
ATOM 1425 O O . MET A 1 184 ? -1.532 -20.743 14.055 1.00 97.50 184 MET A O 1
ATOM 1429 N N . MET A 1 185 ? -1.475 -20.855 11.817 1.00 96.56 185 MET A N 1
ATOM 1430 C CA . MET A 1 185 ? -2.621 -19.955 11.588 1.00 96.56 185 MET A CA 1
ATOM 1431 C C . MET A 1 185 ? -3.922 -20.421 12.266 1.00 96.56 185 MET A C 1
ATOM 1433 O O . MET A 1 185 ? -4.840 -19.625 12.435 1.00 96.56 185 MET A O 1
ATOM 1437 N N . ARG A 1 186 ? -4.029 -21.699 12.655 1.00 95.12 186 ARG A N 1
ATOM 1438 C CA . ARG A 1 186 ? -5.198 -22.231 13.376 1.00 95.12 186 ARG A CA 1
ATOM 1439 C C . ARG A 1 186 ? -5.156 -21.954 14.878 1.00 95.12 186 ARG A C 1
ATOM 1441 O O . ARG A 1 186 ? -6.199 -21.980 15.522 1.00 95.12 186 ARG A O 1
ATOM 1448 N N . VAL A 1 187 ? -3.967 -21.719 15.433 1.00 95.06 187 VAL A N 1
ATOM 1449 C CA . VAL A 1 187 ? -3.738 -21.546 16.880 1.00 95.06 187 VAL A CA 1
ATOM 1450 C C . VAL A 1 187 ? -3.222 -20.150 17.246 1.00 95.06 187 VAL A C 1
ATOM 1452 O O . VAL A 1 187 ? -3.273 -19.760 18.410 1.00 95.06 187 VAL A O 1
ATOM 1455 N N . VAL A 1 188 ? -2.769 -19.375 16.258 1.00 94.31 188 VAL A N 1
ATOM 1456 C CA . VAL A 1 188 ? -2.293 -17.993 16.389 1.00 94.31 188 VAL A CA 1
ATOM 1457 C C . VAL A 1 188 ? -3.193 -17.065 15.582 1.00 94.31 188 VAL A C 1
ATOM 1459 O O . VAL A 1 188 ? -3.538 -17.364 14.440 1.00 94.31 188 VAL A O 1
ATOM 1462 N N . ARG A 1 189 ? -3.513 -15.889 16.138 1.00 94.12 189 ARG A N 1
ATOM 1463 C CA . ARG A 1 189 ? -4.096 -14.768 15.381 1.00 94.12 189 ARG A CA 1
ATOM 1464 C C . ARG A 1 189 ? -3.018 -14.140 14.495 1.00 94.12 189 ARG A C 1
ATOM 1466 O O . ARG A 1 189 ? -2.433 -13.127 14.861 1.00 94.12 189 ARG A O 1
ATOM 1473 N N . MET A 1 190 ? -2.701 -14.819 13.398 1.00 97.31 190 MET A N 1
ATOM 1474 C CA . MET A 1 190 ? -1.655 -14.416 12.466 1.00 97.31 190 MET A CA 1
ATOM 1475 C C . MET A 1 190 ? -2.240 -13.526 11.369 1.00 97.31 190 MET A C 1
ATOM 1477 O O . MET A 1 190 ? -3.084 -13.977 10.594 1.00 97.31 190 MET A O 1
ATOM 1481 N N . ASP A 1 191 ? -1.750 -12.294 11.274 1.00 96.38 191 ASP A N 1
ATOM 1482 C CA . ASP A 1 191 ? -1.904 -11.470 10.083 1.00 96.38 191 ASP A CA 1
ATOM 1483 C C . ASP A 1 191 ? -1.112 -12.128 8.951 1.00 96.38 191 ASP A C 1
ATOM 1485 O O . ASP A 1 191 ? 0.089 -12.380 9.081 1.00 96.38 191 ASP A O 1
ATOM 1489 N N . TYR A 1 192 ? -1.789 -12.447 7.851 1.00 96.12 192 TYR A N 1
ATOM 1490 C CA . TYR A 1 192 ? -1.210 -13.172 6.726 1.00 96.12 192 TYR A CA 1
ATOM 1491 C C . TYR A 1 192 ? -1.603 -12.521 5.405 1.00 96.12 192 TYR A C 1
ATOM 1493 O O . TYR A 1 192 ? -2.786 -12.380 5.095 1.00 96.12 192 TYR A O 1
ATOM 1501 N N . GLN A 1 193 ? -0.597 -12.173 4.609 1.00 94.69 193 GLN A N 1
ATOM 1502 C CA . GLN A 1 193 ? -0.749 -11.674 3.252 1.00 94.69 193 GLN A CA 1
ATOM 1503 C C . GLN A 1 193 ? -0.004 -12.600 2.295 1.00 94.69 193 GLN A C 1
ATOM 1505 O O . GLN A 1 193 ? 1.173 -12.903 2.495 1.00 94.69 193 GLN A O 1
ATOM 1510 N N . GLN A 1 194 ? -0.693 -13.010 1.233 1.00 94.12 194 GLN A N 1
ATOM 1511 C CA . GLN A 1 194 ? -0.118 -13.717 0.098 1.00 94.12 194 GLN A CA 1
ATOM 1512 C C . GLN A 1 194 ? -0.496 -12.974 -1.180 1.00 94.12 194 GLN A C 1
ATOM 1514 O O . GLN A 1 194 ? -1.677 -12.790 -1.465 1.00 94.12 194 GLN A O 1
ATOM 1519 N N . GLU A 1 195 ? 0.506 -12.574 -1.950 1.00 92.25 195 GLU A N 1
ATOM 1520 C CA . GLU A 1 195 ? 0.339 -11.853 -3.206 1.00 92.25 195 GLU A CA 1
ATOM 1521 C C . GLU A 1 195 ? 1.081 -12.592 -4.319 1.00 92.25 195 GLU A C 1
ATOM 1523 O O . GLU A 1 195 ? 2.262 -12.911 -4.183 1.00 92.25 195 GLU A O 1
ATOM 1528 N N . TYR A 1 196 ? 0.387 -12.870 -5.419 1.00 90.88 196 TYR A N 1
ATOM 1529 C CA . TYR A 1 196 ? 1.019 -13.325 -6.652 1.00 90.88 196 TYR A CA 1
ATOM 1530 C C . TYR A 1 196 ? 1.286 -12.122 -7.540 1.00 90.88 196 TYR A C 1
ATOM 1532 O O . TYR A 1 196 ? 0.384 -11.324 -7.798 1.00 90.88 196 TYR A O 1
ATOM 1540 N N . LEU A 1 197 ? 2.517 -11.998 -8.023 1.00 87.69 197 LEU A N 1
ATOM 1541 C CA . LEU A 1 197 ? 2.838 -10.970 -9.000 1.00 87.69 197 LEU A CA 1
ATOM 1542 C C . LEU A 1 197 ? 2.267 -11.356 -10.368 1.00 87.69 197 LEU A C 1
ATOM 1544 O O . LEU A 1 197 ? 2.229 -12.539 -10.698 1.00 87.69 197 LEU A O 1
ATOM 1548 N N . PRO A 1 198 ? 1.924 -10.372 -11.218 1.00 88.06 198 PRO A N 1
ATOM 1549 C CA . PRO A 1 198 ? 1.412 -10.625 -12.566 1.00 88.06 198 PRO A CA 1
ATOM 1550 C C . PRO A 1 198 ? 2.507 -11.075 -13.555 1.00 88.06 198 PRO A C 1
ATOM 1552 O O . PRO A 1 198 ? 2.376 -10.843 -14.754 1.00 88.06 198 PRO A O 1
ATOM 1555 N N . HIS A 1 199 ? 3.608 -11.645 -13.056 1.00 88.88 199 HIS A N 1
ATOM 1556 C CA . HIS A 1 199 ? 4.761 -12.091 -13.832 1.00 88.88 199 HIS A CA 1
ATOM 1557 C C . HIS A 1 199 ? 5.085 -13.537 -13.486 1.00 88.88 199 HIS A C 1
ATOM 1559 O O . HIS A 1 199 ? 5.138 -13.900 -12.307 1.00 88.88 199 HIS A O 1
ATOM 1565 N N . ASP A 1 200 ? 5.421 -14.301 -14.516 1.00 91.44 200 ASP A N 1
ATOM 1566 C CA . ASP A 1 200 ? 6.031 -15.610 -14.363 1.00 91.44 200 ASP A CA 1
ATOM 1567 C C . ASP A 1 200 ? 7.515 -15.543 -14.710 1.00 91.44 200 ASP A C 1
ATOM 1569 O O . ASP A 1 200 ? 8.009 -14.582 -15.320 1.00 91.44 200 ASP A O 1
ATOM 1573 N N . TYR A 1 201 ? 8.229 -16.588 -14.306 1.00 91.19 201 TYR A N 1
ATOM 1574 C CA . TYR A 1 201 ? 9.600 -16.804 -14.714 1.00 91.19 201 TYR A CA 1
ATOM 1575 C C . TYR A 1 201 ? 9.802 -18.133 -15.438 1.00 91.19 201 TYR A C 1
ATOM 1577 O O . TYR A 1 201 ? 9.142 -19.135 -15.147 1.00 91.19 201 TYR A O 1
ATOM 1585 N N . ILE A 1 202 ? 10.749 -18.118 -16.376 1.00 90.31 202 ILE A N 1
ATOM 1586 C CA . ILE A 1 202 ? 11.223 -19.284 -17.126 1.00 90.31 202 ILE A CA 1
ATOM 1587 C C . ILE A 1 202 ? 12.748 -19.320 -17.028 1.00 90.31 202 ILE A C 1
ATOM 1589 O O . ILE A 1 202 ? 13.423 -18.306 -17.229 1.00 90.31 202 ILE A O 1
ATOM 1593 N N . GLU A 1 203 ? 13.296 -20.489 -16.714 1.00 89.69 203 GLU A N 1
ATOM 1594 C CA . GLU A 1 203 ? 14.741 -20.712 -16.691 1.00 89.69 203 GLU A CA 1
ATOM 1595 C C . GLU A 1 203 ? 15.253 -21.085 -18.084 1.00 89.69 203 GLU A C 1
ATOM 1597 O O . GLU A 1 203 ? 14.693 -21.946 -18.760 1.00 89.69 203 GLU A O 1
ATOM 1602 N N . LEU A 1 204 ? 16.345 -20.449 -18.494 1.00 92.06 204 LEU A N 1
ATOM 1603 C CA . LEU A 1 204 ? 17.060 -20.674 -19.748 1.00 92.06 204 LEU A CA 1
ATOM 1604 C C . LEU A 1 204 ? 18.552 -20.889 -19.436 1.00 92.06 204 LEU A C 1
ATOM 1606 O O . LEU A 1 204 ? 19.003 -20.648 -18.316 1.00 92.06 204 LEU A O 1
ATOM 1610 N N . SER A 1 205 ? 19.352 -21.325 -20.410 1.00 90.75 205 SER A N 1
ATOM 1611 C CA . SER A 1 205 ? 20.785 -21.569 -20.189 1.00 90.75 205 SER A CA 1
ATOM 1612 C C . SER A 1 205 ? 21.641 -21.143 -21.376 1.00 90.75 205 SER A C 1
ATOM 1614 O O . SER A 1 205 ? 21.380 -21.542 -22.510 1.00 90.75 205 SER A O 1
ATOM 1616 N N . ILE A 1 206 ? 22.710 -20.395 -21.093 1.00 94.06 206 ILE A N 1
ATOM 1617 C CA . ILE A 1 206 ? 23.793 -20.128 -22.044 1.00 94.06 206 ILE A CA 1
ATOM 1618 C C . ILE A 1 206 ? 24.864 -21.218 -21.865 1.00 94.06 206 ILE A C 1
ATOM 1620 O O . ILE A 1 206 ? 25.387 -21.360 -20.755 1.00 94.06 206 ILE A O 1
ATOM 1624 N N . PRO A 1 207 ? 25.208 -21.998 -22.911 1.00 93.62 207 PRO A N 1
ATOM 1625 C CA . PRO A 1 207 ? 26.266 -23.004 -22.846 1.00 93.62 207 PRO A CA 1
ATOM 1626 C C . PRO A 1 207 ? 27.645 -22.414 -22.533 1.00 93.62 207 PRO A C 1
ATOM 1628 O O . PRO A 1 207 ? 27.899 -21.240 -22.800 1.00 93.62 207 PRO A O 1
ATOM 1631 N N . PRO A 1 208 ? 28.589 -23.251 -22.069 1.00 93.44 208 PRO A N 1
ATOM 1632 C CA . PRO A 1 208 ? 29.994 -22.891 -22.148 1.00 93.44 208 PRO A CA 1
ATOM 1633 C C . PRO A 1 208 ? 30.432 -22.771 -23.614 1.00 93.44 208 PRO A C 1
ATOM 1635 O O . PRO A 1 208 ? 30.085 -23.598 -24.461 1.00 93.44 208 PRO A O 1
ATOM 1638 N N . GLY A 1 209 ? 31.237 -21.754 -23.907 1.00 90.00 209 GLY A N 1
ATOM 1639 C CA . GLY A 1 209 ? 31.927 -21.613 -25.184 1.00 90.00 209 GLY A CA 1
ATOM 1640 C C . GLY A 1 209 ? 33.108 -22.574 -25.305 1.00 90.00 209 GLY A C 1
ATOM 1641 O O . GLY A 1 209 ? 33.509 -23.227 -24.338 1.00 90.00 209 GLY A O 1
ATOM 1642 N N . ARG A 1 210 ? 33.723 -22.622 -26.491 1.00 89.00 210 ARG A N 1
ATOM 1643 C CA . ARG A 1 210 ? 34.966 -23.371 -26.735 1.00 89.00 210 ARG A CA 1
ATOM 1644 C C . ARG A 1 210 ? 36.114 -22.404 -26.999 1.00 89.00 210 ARG A C 1
ATOM 1646 O O . ARG A 1 210 ? 36.050 -21.622 -27.940 1.00 89.00 210 ARG A O 1
ATOM 1653 N N . GLY A 1 211 ? 37.150 -22.453 -26.162 1.00 81.44 211 GLY A N 1
ATOM 1654 C CA . GLY A 1 211 ? 38.378 -21.691 -26.392 1.00 81.44 211 GLY A CA 1
ATOM 1655 C C . GLY A 1 211 ? 39.232 -22.299 -27.509 1.00 81.44 211 GLY A C 1
ATOM 1656 O O . GLY A 1 211 ? 38.987 -23.424 -27.947 1.00 81.44 211 GLY A O 1
ATOM 1657 N N . THR A 1 212 ? 40.298 -21.598 -27.905 1.00 77.56 212 THR A N 1
ATOM 1658 C CA . THR A 1 212 ? 41.262 -22.038 -28.940 1.00 77.56 212 THR A CA 1
ATOM 1659 C C . THR A 1 212 ? 41.875 -23.414 -28.667 1.00 77.56 212 THR A C 1
ATOM 1661 O O . THR A 1 212 ? 42.268 -24.113 -29.592 1.00 77.56 212 THR A O 1
ATOM 1664 N N . ASN A 1 213 ? 41.911 -23.834 -27.399 1.00 80.81 213 ASN A N 1
ATOM 1665 C CA . ASN A 1 213 ? 42.517 -25.091 -26.951 1.00 80.81 213 ASN A CA 1
ATOM 1666 C C . ASN A 1 213 ? 41.464 -26.191 -26.690 1.00 80.81 213 ASN A C 1
ATOM 1668 O O . ASN A 1 213 ? 41.744 -27.152 -25.976 1.00 80.81 213 ASN A O 1
ATOM 1672 N N . GLY A 1 214 ? 40.218 -26.011 -27.148 1.00 82.06 214 GLY A N 1
ATOM 1673 C CA . GLY A 1 214 ? 39.103 -26.948 -26.940 1.00 82.06 214 GLY A CA 1
ATOM 1674 C C . GLY A 1 214 ? 38.514 -26.976 -25.521 1.00 82.06 214 GLY A C 1
ATOM 1675 O O . GLY A 1 214 ? 37.515 -27.655 -25.290 1.00 82.06 214 GLY A O 1
ATOM 1676 N N . LYS A 1 215 ? 39.089 -26.232 -24.567 1.00 87.25 215 LYS A N 1
ATOM 1677 C CA . LYS A 1 215 ? 38.599 -26.153 -23.180 1.00 87.25 215 LYS A CA 1
ATOM 1678 C C . LYS A 1 215 ? 37.347 -25.260 -23.060 1.00 87.25 215 LYS A C 1
ATOM 1680 O O . LYS A 1 215 ? 37.263 -24.260 -23.783 1.00 87.25 215 LYS A O 1
ATOM 1685 N N . PRO A 1 216 ? 36.417 -25.569 -22.131 1.00 89.94 216 PRO A N 1
ATOM 1686 C CA . PRO A 1 216 ? 35.274 -24.710 -21.825 1.00 89.94 216 PRO A CA 1
ATOM 1687 C C . PRO A 1 216 ? 35.712 -23.297 -21.421 1.00 89.94 216 PRO A C 1
ATOM 1689 O O . PRO A 1 216 ? 36.578 -23.135 -20.558 1.00 89.94 216 PRO A O 1
ATOM 1692 N N . THR A 1 217 ? 35.096 -22.281 -22.020 1.00 93.94 217 THR A N 1
ATOM 1693 C CA . THR A 1 217 ? 35.303 -20.861 -21.694 1.00 93.94 217 THR A CA 1
ATOM 1694 C C . THR A 1 217 ? 33.964 -20.167 -21.477 1.00 93.94 217 THR A C 1
ATOM 1696 O O . THR A 1 217 ? 32.945 -20.608 -22.004 1.00 93.94 217 THR A O 1
ATOM 1699 N N . PHE A 1 218 ? 33.949 -19.080 -20.709 1.00 94.56 218 PHE A N 1
ATOM 1700 C CA . PHE A 1 218 ? 32.746 -18.261 -20.593 1.00 94.56 218 PHE A CA 1
ATOM 1701 C C . PHE A 1 218 ? 32.491 -17.501 -21.898 1.00 94.56 218 PHE A C 1
ATOM 1703 O O . PHE A 1 218 ? 33.432 -17.003 -22.518 1.00 94.56 218 PHE A O 1
ATOM 1710 N N . LEU A 1 219 ? 31.220 -17.422 -22.301 1.00 93.94 219 LEU A N 1
ATOM 1711 C CA . LEU A 1 219 ? 30.776 -16.615 -23.446 1.00 93.94 219 LEU A CA 1
ATOM 1712 C C . LEU A 1 219 ? 30.522 -15.147 -23.084 1.00 93.94 219 LEU A C 1
ATOM 1714 O O . LEU A 1 219 ? 30.558 -14.286 -23.955 1.00 93.94 219 LEU A O 1
ATOM 1718 N N . LEU A 1 220 ? 30.271 -14.876 -21.805 1.00 94.88 220 LEU A N 1
ATOM 1719 C CA . LEU A 1 220 ? 30.067 -13.549 -21.234 1.00 94.88 220 LEU A CA 1
ATOM 1720 C C . LEU A 1 220 ? 31.062 -13.330 -20.086 1.00 94.88 220 LEU A C 1
ATOM 1722 O O . LEU A 1 220 ? 31.708 -14.276 -19.637 1.00 94.88 220 LEU A O 1
ATOM 1726 N N . ASP A 1 221 ? 31.196 -12.099 -19.599 1.00 95.38 221 ASP A N 1
ATOM 1727 C CA . ASP A 1 221 ? 32.081 -11.802 -18.470 1.00 95.38 221 ASP A CA 1
ATOM 1728 C C . ASP A 1 221 ? 31.571 -12.475 -17.174 1.00 95.38 221 ASP A C 1
ATOM 1730 O O . ASP A 1 221 ? 30.525 -12.096 -16.648 1.00 95.38 221 ASP A O 1
ATOM 1734 N N . PRO A 1 222 ? 32.300 -13.447 -16.599 1.00 94.56 222 PRO A N 1
ATOM 1735 C CA . PRO A 1 222 ? 31.847 -14.153 -15.402 1.00 94.56 222 PRO A CA 1
ATOM 1736 C C . PRO A 1 222 ? 31.862 -13.296 -14.133 1.00 94.56 222 PRO A C 1
ATOM 1738 O O . PRO A 1 222 ? 31.335 -13.724 -13.111 1.00 94.56 222 PRO A O 1
ATOM 1741 N N . ASN A 1 223 ? 32.459 -12.105 -14.164 1.00 94.69 223 ASN A N 1
ATOM 1742 C CA . ASN A 1 223 ? 32.581 -11.236 -12.999 1.00 94.69 223 ASN A CA 1
ATOM 1743 C C . ASN A 1 223 ? 31.415 -10.241 -12.884 1.00 94.69 223 ASN A C 1
ATOM 1745 O O . ASN A 1 223 ? 31.480 -9.293 -12.092 1.00 94.69 223 ASN A O 1
ATOM 1749 N N . HIS A 1 224 ? 30.339 -10.443 -13.651 1.00 95.06 224 HIS A N 1
ATOM 1750 C CA . HIS A 1 224 ? 29.163 -9.583 -13.661 1.00 95.06 224 HIS A CA 1
ATOM 1751 C C . HIS A 1 224 ? 27.849 -10.368 -13.579 1.00 95.06 224 HIS A C 1
ATOM 1753 O O . HIS A 1 224 ? 27.701 -11.455 -14.131 1.00 95.06 224 HIS A O 1
ATOM 1759 N N . LEU A 1 225 ? 26.852 -9.755 -12.936 1.00 94.44 225 LEU A N 1
ATOM 1760 C CA . LEU A 1 225 ? 25.450 -10.133 -13.095 1.00 94.44 225 LEU A CA 1
ATOM 1761 C C . LEU A 1 225 ? 24.931 -9.510 -14.392 1.00 94.44 225 LEU A C 1
ATOM 1763 O O . LEU A 1 225 ? 24.819 -8.285 -14.480 1.00 94.44 225 LEU A O 1
ATOM 1767 N N . HIS A 1 226 ? 24.605 -10.323 -15.389 1.00 95.25 226 HIS A N 1
ATOM 1768 C CA . HIS A 1 226 ? 24.102 -9.813 -16.663 1.00 95.25 226 HIS A CA 1
ATOM 1769 C C . HIS A 1 226 ? 22.600 -9.542 -16.594 1.00 95.25 226 HIS A C 1
ATOM 1771 O O . HIS A 1 226 ? 21.853 -10.338 -16.026 1.00 95.25 226 HIS A O 1
ATOM 1777 N N . ILE A 1 227 ? 22.161 -8.412 -17.154 1.00 93.00 227 ILE A N 1
ATOM 1778 C CA . ILE A 1 227 ? 20.767 -7.957 -17.125 1.00 93.00 227 ILE A CA 1
ATOM 1779 C C . ILE A 1 227 ? 20.394 -7.372 -18.492 1.00 93.00 227 ILE A C 1
ATOM 1781 O O . ILE A 1 227 ? 21.039 -6.434 -18.957 1.00 93.00 227 ILE A O 1
ATOM 1785 N N . TRP A 1 228 ? 19.303 -7.859 -19.079 1.00 94.06 228 TRP A N 1
ATOM 1786 C CA . TRP A 1 228 ? 18.661 -7.313 -20.276 1.00 94.06 228 TRP A CA 1
ATOM 1787 C C . TRP A 1 228 ? 17.288 -6.727 -19.902 1.00 94.06 228 TRP A C 1
ATOM 1789 O O . TRP A 1 228 ? 16.303 -7.468 -19.828 1.00 94.06 228 TRP A O 1
ATOM 1799 N N . PRO A 1 229 ? 17.183 -5.418 -19.617 1.00 89.44 229 PRO A N 1
ATOM 1800 C CA . PRO A 1 229 ? 15.914 -4.787 -19.252 1.00 89.44 229 PRO A CA 1
ATOM 1801 C C . PRO A 1 229 ? 15.089 -4.405 -20.496 1.00 89.44 229 PRO A C 1
ATOM 1803 O O . PRO A 1 229 ? 15.638 -3.820 -21.430 1.00 89.44 229 PRO A O 1
ATOM 1806 N N . ARG A 1 230 ? 13.776 -4.695 -20.514 1.00 87.69 230 ARG A N 1
ATOM 1807 C CA . ARG A 1 230 ? 12.854 -4.410 -21.642 1.00 87.69 230 ARG A CA 1
ATOM 1808 C C . ARG A 1 230 ? 11.523 -3.789 -21.207 1.00 87.69 230 ARG A C 1
ATOM 1810 O O . ARG A 1 230 ? 10.470 -4.116 -21.740 1.00 87.69 230 ARG A O 1
ATOM 1817 N N . HIS A 1 231 ? 11.564 -2.873 -20.242 1.00 77.31 231 HIS A N 1
ATOM 1818 C CA . HIS A 1 231 ? 10.401 -2.187 -19.670 1.00 77.31 231 HIS A CA 1
ATOM 1819 C C . HIS A 1 231 ? 9.368 -3.093 -18.999 1.00 77.31 231 HIS A C 1
ATOM 1821 O O . HIS A 1 231 ? 9.207 -2.935 -17.801 1.00 77.31 231 HIS A O 1
ATOM 1827 N N . SER A 1 232 ? 8.642 -3.975 -19.693 1.00 78.62 232 SER A N 1
ATOM 1828 C CA . SER A 1 232 ? 7.643 -4.887 -19.101 1.00 78.62 232 SER A CA 1
ATOM 1829 C C . SER A 1 232 ? 8.206 -6.239 -18.674 1.00 78.62 232 SER A C 1
ATOM 1831 O O . SER A 1 232 ? 7.683 -6.842 -17.742 1.00 78.62 232 SER A O 1
ATOM 1833 N N . PHE A 1 233 ? 9.312 -6.667 -19.273 1.00 88.38 233 PHE A N 1
ATOM 1834 C CA . PHE A 1 233 ? 9.984 -7.931 -18.983 1.00 88.38 233 PHE A CA 1
ATOM 1835 C C . PHE A 1 233 ? 11.505 -7.740 -18.917 1.00 88.38 233 PHE A C 1
ATOM 1837 O O . PHE A 1 233 ? 12.043 -6.688 -19.279 1.00 88.38 233 PHE A O 1
ATOM 1844 N N . MET A 1 234 ? 12.216 -8.734 -18.390 1.00 91.38 234 MET A N 1
ATOM 1845 C CA . MET A 1 234 ? 13.672 -8.698 -18.248 1.00 91.38 234 MET A CA 1
ATOM 1846 C C . MET A 1 234 ? 14.274 -10.100 -18.233 1.00 91.38 234 MET A C 1
ATOM 1848 O O . MET A 1 234 ? 13.671 -11.032 -17.709 1.00 91.38 234 MET A O 1
ATOM 1852 N N . LEU A 1 235 ? 15.493 -10.229 -18.750 1.00 93.62 235 LEU A N 1
ATOM 1853 C CA . LEU A 1 235 ? 16.315 -11.433 -18.626 1.00 93.62 235 LEU A CA 1
ATOM 1854 C C . LEU A 1 235 ? 17.499 -11.125 -17.706 1.00 93.62 235 LEU A C 1
ATOM 1856 O O . LEU A 1 235 ? 18.096 -10.053 -17.807 1.00 93.62 235 LEU A O 1
ATOM 1860 N N . ILE A 1 236 ? 17.852 -12.048 -16.816 1.00 93.81 236 ILE A N 1
ATOM 1861 C CA . ILE A 1 236 ? 19.106 -11.990 -16.050 1.00 93.81 236 ILE A CA 1
ATOM 1862 C C . ILE A 1 236 ? 19.919 -13.253 -16.281 1.00 93.81 236 ILE A C 1
ATOM 1864 O O . ILE A 1 236 ? 19.324 -14.296 -16.534 1.00 93.81 236 ILE A O 1
ATOM 1868 N N . ALA A 1 237 ? 21.245 -13.181 -16.165 1.00 94.62 237 ALA A N 1
ATOM 1869 C CA . ALA A 1 237 ? 22.110 -14.355 -16.247 1.00 94.62 237 ALA A CA 1
ATOM 1870 C C . ALA A 1 237 ? 23.202 -14.348 -15.171 1.00 94.62 237 ALA A C 1
ATOM 1872 O O . ALA A 1 237 ? 23.870 -13.332 -14.952 1.00 94.62 237 ALA A O 1
ATOM 1873 N N . LEU A 1 238 ? 23.369 -15.496 -14.510 1.00 94.12 238 LEU A N 1
ATOM 1874 C CA . LEU A 1 238 ? 24.356 -15.733 -13.458 1.00 94.12 238 LEU A CA 1
ATOM 1875 C C . LEU A 1 238 ? 25.358 -16.814 -13.901 1.00 94.12 238 LEU A C 1
ATOM 1877 O O . LEU A 1 238 ? 24.931 -17.851 -14.414 1.00 94.12 238 LEU A O 1
ATOM 1881 N N . PRO A 1 239 ? 26.667 -16.617 -13.675 1.00 94.25 239 PRO A N 1
ATOM 1882 C CA . PRO A 1 239 ? 27.717 -17.530 -14.120 1.00 94.25 239 PRO A CA 1
ATOM 1883 C C . PRO A 1 239 ? 27.780 -18.814 -13.282 1.00 94.25 239 PRO A C 1
ATOM 1885 O O . PRO A 1 239 ? 27.567 -18.787 -12.066 1.00 94.25 239 PRO A O 1
ATOM 1888 N N . ASN A 1 240 ? 28.166 -19.912 -13.935 1.00 90.44 240 ASN A N 1
ATOM 1889 C CA . ASN A 1 240 ? 28.407 -21.231 -13.347 1.00 90.44 240 ASN A CA 1
ATOM 1890 C C . ASN A 1 240 ? 29.885 -21.646 -13.417 1.00 90.44 240 ASN A C 1
ATOM 1892 O O . ASN A 1 240 ? 30.646 -21.203 -14.281 1.00 90.44 240 ASN A O 1
ATOM 1896 N N . LYS A 1 241 ? 30.315 -22.552 -12.527 1.00 88.25 241 LYS A N 1
ATOM 1897 C CA . LYS A 1 241 ? 31.700 -23.077 -12.507 1.00 88.25 241 LYS A CA 1
ATOM 1898 C C . LYS A 1 241 ? 32.066 -23.863 -13.767 1.00 88.25 241 LYS A C 1
ATOM 1900 O O . LYS A 1 241 ? 33.224 -23.829 -14.178 1.00 88.25 241 LYS A O 1
ATOM 1905 N N . ASP A 1 242 ? 31.088 -24.506 -14.398 1.00 88.31 242 ASP A N 1
ATOM 1906 C CA . ASP A 1 242 ? 31.236 -25.232 -15.668 1.00 88.31 242 ASP A CA 1
ATOM 1907 C C . ASP A 1 242 ? 31.357 -24.308 -16.897 1.00 88.31 242 ASP A C 1
ATOM 1909 O O . ASP A 1 242 ? 31.445 -24.782 -18.028 1.00 88.31 242 ASP A O 1
ATOM 1913 N N . ARG A 1 243 ? 31.420 -22.990 -16.669 1.00 91.88 243 ARG A N 1
ATOM 1914 C CA . ARG A 1 243 ? 31.507 -21.922 -17.670 1.00 91.88 243 ARG A CA 1
ATOM 1915 C C . ARG A 1 243 ? 30.208 -21.613 -18.424 1.00 91.88 243 ARG A C 1
ATOM 1917 O O . ARG A 1 243 ? 30.240 -20.805 -19.351 1.00 91.88 243 ARG A O 1
ATOM 1924 N N . SER A 1 244 ? 29.081 -22.198 -18.018 1.00 92.38 244 SER A N 1
ATOM 1925 C CA . SER A 1 244 ? 27.742 -21.828 -18.496 1.00 92.38 244 SER A CA 1
ATOM 1926 C C . SER A 1 244 ? 27.172 -20.614 -17.742 1.00 92.38 244 SER A C 1
ATOM 1928 O O . SER A 1 244 ? 27.761 -20.145 -16.762 1.00 92.38 244 SER A O 1
ATOM 1930 N N . PHE A 1 245 ? 26.013 -20.109 -18.177 1.00 93.12 245 PHE A N 1
ATOM 1931 C CA . PHE A 1 245 ? 25.199 -19.183 -17.383 1.00 93.12 245 PHE A CA 1
ATOM 1932 C C . PHE A 1 245 ? 23.768 -19.697 -17.246 1.00 93.12 245 PHE A C 1
ATOM 1934 O O . PHE A 1 245 ? 23.134 -20.077 -18.235 1.00 93.12 245 PHE A O 1
ATOM 1941 N N . THR A 1 246 ? 23.238 -19.631 -16.028 1.00 91.62 246 THR A N 1
ATOM 1942 C CA . THR A 1 246 ? 21.813 -19.839 -15.757 1.00 91.62 246 THR A CA 1
ATOM 1943 C C . THR A 1 246 ? 21.096 -18.519 -15.970 1.00 91.62 246 THR A C 1
ATOM 1945 O O . THR A 1 246 ? 21.441 -17.514 -15.344 1.00 91.62 246 THR A O 1
ATOM 1948 N N . CYS A 1 247 ? 20.119 -18.517 -16.869 1.00 92.81 247 CYS A N 1
ATOM 1949 C CA . CYS A 1 247 ? 19.355 -17.337 -17.230 1.00 92.81 247 CYS A CA 1
ATOM 1950 C C . CYS A 1 247 ? 17.928 -17.439 -16.690 1.00 92.81 247 CYS A C 1
ATOM 1952 O O . CYS A 1 247 ? 17.332 -18.513 -16.699 1.00 92.81 247 CYS A O 1
ATOM 1954 N N . THR A 1 248 ? 17.353 -16.324 -16.256 1.00 92.38 248 THR A N 1
ATOM 1955 C CA . THR A 1 248 ? 15.968 -16.272 -15.778 1.00 92.38 248 THR A CA 1
ATOM 1956 C C . THR A 1 248 ? 15.239 -15.151 -16.494 1.00 92.38 248 THR A C 1
ATOM 1958 O O . THR A 1 248 ? 15.591 -13.978 -16.345 1.00 92.38 248 THR A O 1
ATOM 1961 N N . LEU A 1 249 ? 14.253 -15.525 -17.308 1.00 92.88 249 LEU A N 1
ATOM 1962 C CA . LEU A 1 249 ? 13.351 -14.600 -17.978 1.00 92.88 249 LEU A CA 1
ATOM 1963 C C . LEU A 1 249 ? 12.188 -14.305 -17.040 1.00 92.88 249 LEU A C 1
ATOM 1965 O O . LEU A 1 249 ? 11.513 -15.237 -16.625 1.00 92.88 249 LEU A O 1
ATOM 1969 N N . PHE A 1 250 ? 11.941 -13.033 -16.748 1.00 92.31 250 PHE A N 1
ATOM 1970 C CA . PHE A 1 250 ? 10.758 -12.553 -16.040 1.00 92.31 250 PHE A CA 1
ATOM 1971 C C . PHE A 1 250 ? 9.880 -11.782 -17.016 1.00 92.31 250 PHE A C 1
ATOM 1973 O O . PHE A 1 250 ? 10.326 -10.765 -17.552 1.00 92.31 250 PHE A O 1
ATOM 1980 N N . ALA A 1 251 ? 8.644 -12.227 -17.226 1.00 91.62 251 ALA A N 1
ATOM 1981 C CA . ALA A 1 251 ? 7.708 -11.569 -18.133 1.00 91.62 251 ALA A CA 1
ATOM 1982 C C . ALA A 1 251 ? 6.269 -11.626 -17.599 1.00 91.62 251 ALA A C 1
ATOM 1984 O O . ALA A 1 251 ? 5.956 -12.527 -16.817 1.00 91.62 251 ALA A O 1
ATOM 1985 N N . PRO A 1 252 ? 5.401 -10.662 -17.963 1.00 91.56 252 PRO A N 1
ATOM 1986 C CA . PRO A 1 252 ? 4.005 -10.693 -17.557 1.00 91.56 252 PRO A CA 1
ATOM 1987 C C . PRO A 1 252 ? 3.336 -11.991 -18.008 1.00 91.56 252 PRO A C 1
ATOM 1989 O O . PRO A 1 252 ? 3.524 -12.409 -19.150 1.00 91.56 252 PRO A O 1
ATOM 1992 N N . THR A 1 253 ? 2.524 -12.603 -17.143 1.00 89.62 253 THR A N 1
ATOM 1993 C CA . THR A 1 253 ? 1.809 -13.855 -17.459 1.00 89.62 253 THR A CA 1
ATOM 1994 C C . THR A 1 253 ? 1.006 -13.714 -18.751 1.00 89.62 253 THR A C 1
ATOM 1996 O O . THR A 1 253 ? 1.128 -14.534 -19.651 1.00 89.62 253 THR A O 1
ATOM 1999 N N . LYS A 1 254 ? 0.298 -12.585 -18.902 1.00 89.62 254 LYS A N 1
ATOM 2000 C CA . LYS A 1 254 ? -0.485 -12.266 -20.104 1.00 89.62 254 LYS A CA 1
ATOM 2001 C C . LYS A 1 254 ? 0.353 -12.267 -21.383 1.00 89.62 254 LYS A C 1
ATOM 2003 O O . LYS A 1 254 ? -0.124 -12.738 -22.407 1.00 89.62 254 LYS A O 1
ATOM 2008 N N . ASP A 1 255 ? 1.582 -11.757 -21.326 1.00 88.06 255 ASP A N 1
ATOM 2009 C CA . ASP A 1 255 ? 2.468 -11.706 -22.491 1.00 88.06 255 ASP A CA 1
ATOM 2010 C C . ASP A 1 255 ? 2.934 -13.125 -22.842 1.00 88.06 255 ASP A C 1
ATOM 2012 O O . ASP A 1 255 ? 2.860 -13.536 -23.999 1.00 88.06 255 ASP A O 1
ATOM 2016 N N . LEU A 1 256 ? 3.340 -13.914 -21.840 1.00 87.94 256 LEU A N 1
ATOM 2017 C CA . LEU A 1 256 ? 3.758 -15.307 -22.031 1.00 87.94 256 LEU A CA 1
ATOM 2018 C C . LEU A 1 256 ? 2.621 -16.211 -22.525 1.00 87.94 256 LEU A C 1
ATOM 2020 O O . LEU A 1 256 ? 2.882 -17.152 -23.275 1.00 87.94 256 LEU A O 1
ATOM 2024 N N . ASP A 1 257 ? 1.374 -15.943 -22.140 1.00 89.75 257 ASP A N 1
ATOM 2025 C CA . ASP A 1 257 ? 0.197 -16.682 -22.614 1.00 89.75 257 ASP A CA 1
ATOM 2026 C C . ASP A 1 257 ? -0.027 -16.503 -24.123 1.00 89.75 257 ASP A C 1
ATOM 2028 O O . ASP A 1 257 ? -0.504 -17.421 -24.786 1.00 89.75 257 ASP A O 1
ATOM 2032 N N . THR A 1 258 ? 0.381 -15.364 -24.698 1.00 89.88 258 THR A N 1
ATOM 2033 C CA . THR A 1 258 ? 0.338 -15.161 -26.161 1.00 89.88 258 THR A CA 1
ATOM 2034 C C . THR A 1 258 ? 1.432 -15.927 -26.911 1.00 89.88 258 THR A C 1
ATOM 2036 O O . THR A 1 258 ? 1.295 -16.204 -28.107 1.00 89.88 258 THR A O 1
ATOM 2039 N N . LEU A 1 259 ? 2.509 -16.302 -26.211 1.00 88.75 259 LEU A N 1
ATOM 2040 C CA . LEU A 1 259 ? 3.612 -17.117 -26.720 1.00 88.75 259 LEU A CA 1
ATOM 2041 C C . LEU A 1 259 ? 3.270 -18.599 -26.507 1.00 88.75 259 LEU A C 1
ATOM 2043 O O . LEU A 1 259 ? 3.899 -19.302 -25.721 1.00 88.75 259 LEU A O 1
ATOM 2047 N N . ASP A 1 260 ? 2.210 -19.055 -27.167 1.00 82.75 260 ASP A N 1
ATOM 2048 C CA . ASP A 1 260 ? 1.645 -20.412 -27.060 1.00 82.75 260 ASP A CA 1
ATOM 2049 C C . ASP A 1 260 ? 2.383 -21.471 -27.902 1.00 82.75 260 ASP A C 1
ATOM 2051 O O . ASP A 1 260 ? 2.161 -22.669 -27.747 1.00 82.75 260 ASP A O 1
ATOM 2055 N N . THR A 1 261 ? 3.269 -21.035 -28.794 1.00 88.44 261 THR A N 1
ATOM 2056 C CA . THR A 1 261 ? 3.991 -21.876 -29.751 1.00 88.44 261 THR A CA 1
ATOM 2057 C C . THR A 1 261 ? 5.473 -21.535 -29.734 1.00 88.44 261 THR A C 1
ATOM 2059 O O . THR A 1 261 ? 5.868 -20.381 -29.539 1.00 88.44 261 THR A O 1
ATOM 2062 N N . THR A 1 262 ? 6.300 -22.548 -29.982 1.00 89.94 262 THR A N 1
ATOM 2063 C CA . THR A 1 262 ? 7.759 -22.426 -30.029 1.00 89.94 262 THR A CA 1
ATOM 2064 C C . THR A 1 262 ? 8.213 -21.345 -31.016 1.00 89.94 262 THR A C 1
ATOM 2066 O O . THR A 1 262 ? 9.053 -20.517 -30.669 1.00 89.94 262 THR A O 1
ATOM 2069 N N . ASP A 1 263 ? 7.612 -21.271 -32.208 1.00 90.94 263 ASP A N 1
ATOM 2070 C CA . ASP A 1 263 ? 7.980 -20.264 -33.212 1.00 90.94 263 ASP A CA 1
ATOM 2071 C C . ASP A 1 263 ? 7.655 -18.832 -32.772 1.00 90.94 263 ASP A C 1
ATOM 2073 O O . ASP A 1 263 ? 8.488 -17.941 -32.947 1.00 90.94 263 ASP A O 1
ATOM 2077 N N . LYS A 1 264 ? 6.491 -18.601 -32.142 1.00 93.06 264 LYS A N 1
ATOM 2078 C CA . LYS A 1 264 ? 6.149 -17.281 -31.582 1.00 93.06 264 LYS A CA 1
ATOM 2079 C C . LYS A 1 264 ? 7.121 -16.885 -30.477 1.00 93.06 264 LYS A C 1
ATOM 2081 O O . LYS A 1 264 ? 7.569 -15.741 -30.450 1.00 93.06 264 LYS A O 1
ATOM 2086 N N . PHE A 1 265 ? 7.465 -17.821 -29.588 1.00 92.81 265 PHE A N 1
ATOM 2087 C CA . PHE A 1 265 ? 8.418 -17.565 -28.511 1.00 92.81 265 PHE A CA 1
ATOM 2088 C C . PHE A 1 265 ? 9.802 -17.201 -29.057 1.00 92.81 265 PHE A C 1
ATOM 2090 O O . PHE A 1 265 ? 10.387 -16.211 -28.622 1.00 92.81 265 PHE A O 1
ATOM 2097 N N . VAL A 1 266 ? 10.306 -17.945 -30.047 1.00 94.00 266 VAL A N 1
ATOM 2098 C CA . VAL A 1 266 ? 11.608 -17.653 -30.658 1.00 94.00 266 VAL A CA 1
ATOM 2099 C C . VAL A 1 266 ? 11.590 -16.318 -31.401 1.00 94.00 266 VAL A C 1
ATOM 2101 O O . VAL A 1 266 ? 12.502 -15.524 -31.199 1.00 94.00 266 VAL A O 1
ATOM 2104 N N . ALA A 1 267 ? 10.556 -16.025 -32.195 1.00 93.38 267 ALA A N 1
ATOM 2105 C CA . ALA A 1 267 ? 10.441 -14.745 -32.899 1.00 93.38 267 ALA A CA 1
ATOM 2106 C C . ALA A 1 267 ? 10.386 -13.556 -31.922 1.00 93.38 267 ALA A C 1
ATOM 2108 O O . ALA A 1 267 ? 11.062 -12.546 -32.112 1.00 93.38 267 ALA A O 1
ATOM 2109 N N . TRP A 1 268 ? 9.630 -13.692 -30.831 1.00 94.12 268 TRP A N 1
ATOM 2110 C CA . TRP A 1 268 ? 9.585 -12.696 -29.764 1.00 94.12 268 TRP A CA 1
ATOM 2111 C C . TRP A 1 268 ? 10.959 -12.513 -29.096 1.00 94.12 268 TRP A C 1
ATOM 2113 O O . TRP A 1 268 ? 11.418 -11.388 -28.884 1.00 94.12 268 TRP A O 1
ATOM 2123 N N . PHE A 1 269 ? 11.661 -13.615 -28.823 1.00 94.00 269 PHE A N 1
ATOM 2124 C CA . PHE A 1 269 ? 12.992 -13.588 -28.222 1.00 94.00 269 PHE A CA 1
ATOM 2125 C C . PHE A 1 269 ? 14.047 -12.990 -29.171 1.00 94.00 269 PHE A C 1
ATOM 2127 O O . PHE A 1 269 ? 14.917 -12.252 -28.719 1.00 94.00 269 PHE A O 1
ATOM 2134 N N . GLU A 1 270 ? 13.950 -13.232 -30.481 1.00 91.88 270 GLU A N 1
ATOM 2135 C CA . GLU A 1 270 ? 14.801 -12.629 -31.520 1.00 91.88 270 GLU A CA 1
ATOM 2136 C C . GLU A 1 270 ? 14.687 -11.102 -31.543 1.00 91.88 270 GLU A C 1
ATOM 2138 O O . GLU A 1 270 ? 15.701 -10.406 -31.633 1.00 91.88 270 GLU A O 1
ATOM 2143 N N . VAL A 1 271 ? 13.465 -10.575 -31.422 1.00 90.69 271 VAL A N 1
ATOM 2144 C CA . VAL A 1 271 ? 13.202 -9.129 -31.428 1.00 90.69 271 VAL A CA 1
ATOM 2145 C C . VAL A 1 271 ? 13.747 -8.458 -30.170 1.00 90.69 271 VAL A C 1
ATOM 2147 O O . VAL A 1 271 ? 14.334 -7.378 -30.244 1.00 90.69 271 VAL A O 1
ATOM 2150 N N . HIS A 1 272 ? 13.558 -9.078 -29.005 1.00 91.44 272 HIS A N 1
ATOM 2151 C CA . HIS A 1 272 ? 13.856 -8.421 -27.735 1.00 91.44 272 HIS A CA 1
ATOM 2152 C C . HIS A 1 272 ? 15.230 -8.770 -27.153 1.00 91.44 272 HIS A C 1
ATOM 2154 O O . HIS A 1 272 ? 15.838 -7.935 -26.487 1.00 91.44 272 HIS A O 1
ATOM 2160 N N . PHE A 1 273 ? 15.763 -9.959 -27.413 1.00 93.69 273 PHE A N 1
ATOM 2161 C CA . PHE A 1 273 ? 16.979 -10.487 -26.787 1.00 93.69 273 PHE A CA 1
ATOM 2162 C C . PHE A 1 273 ? 17.939 -11.077 -27.828 1.00 93.69 273 PHE A C 1
ATOM 2164 O O . PHE A 1 273 ? 18.481 -12.168 -27.653 1.00 93.69 273 PHE A O 1
ATOM 2171 N N . ARG A 1 274 ? 18.145 -10.347 -28.931 1.00 91.31 274 ARG A N 1
ATOM 2172 C CA . ARG A 1 274 ? 18.948 -10.780 -30.085 1.00 91.31 274 ARG A CA 1
ATOM 2173 C C . ARG A 1 274 ? 20.352 -11.268 -29.715 1.00 91.31 274 ARG A C 1
ATOM 2175 O O . ARG A 1 274 ? 20.808 -12.285 -30.230 1.00 91.31 274 ARG A O 1
ATOM 2182 N N . ASP A 1 275 ? 21.042 -10.540 -28.848 1.00 92.81 275 ASP A N 1
ATOM 2183 C CA . ASP A 1 275 ? 22.391 -10.874 -28.392 1.00 92.81 275 ASP A CA 1
ATOM 2184 C C . ASP A 1 275 ? 22.385 -12.090 -27.452 1.00 92.81 275 ASP A C 1
ATOM 2186 O O . ASP A 1 275 ? 23.177 -13.014 -27.630 1.00 92.81 275 ASP A O 1
ATOM 2190 N N . ALA A 1 276 ? 21.430 -12.166 -26.519 1.00 94.06 276 ALA A N 1
ATOM 2191 C CA . ALA A 1 276 ? 21.270 -13.341 -25.667 1.00 94.06 276 ALA A CA 1
ATOM 2192 C C . ALA A 1 276 ? 20.948 -14.598 -26.491 1.00 94.06 276 ALA A C 1
ATOM 2194 O O . ALA A 1 276 ? 21.487 -15.668 -26.213 1.00 94.06 276 ALA A O 1
ATOM 2195 N N . LEU A 1 277 ? 20.126 -14.480 -27.539 1.00 94.00 277 LEU A N 1
ATOM 2196 C CA . LEU A 1 277 ? 19.814 -15.589 -28.439 1.00 94.00 277 LEU A CA 1
ATOM 2197 C C . LEU A 1 277 ? 21.061 -16.117 -29.145 1.00 94.00 277 LEU A C 1
ATOM 2199 O O . LEU A 1 277 ? 21.225 -17.332 -29.252 1.00 94.00 277 LEU A O 1
ATOM 2203 N N . ALA A 1 278 ? 21.944 -15.222 -29.594 1.00 92.62 278 ALA A N 1
ATOM 2204 C CA . ALA A 1 278 ? 23.201 -15.606 -30.226 1.00 92.62 278 ALA A CA 1
ATOM 2205 C C . ALA A 1 278 ? 24.087 -16.440 -29.282 1.00 92.62 278 ALA A C 1
ATOM 2207 O O . ALA A 1 278 ? 24.790 -17.341 -29.736 1.00 92.62 278 ALA A O 1
ATOM 2208 N N . HIS A 1 279 ? 24.017 -16.184 -27.971 1.00 94.19 279 HIS A N 1
ATOM 2209 C CA . HIS A 1 279 ? 24.741 -16.957 -26.961 1.00 94.19 279 HIS A CA 1
ATOM 2210 C C . HIS A 1 279 ? 24.032 -18.254 -26.545 1.00 94.19 279 HIS A C 1
ATOM 2212 O O . HIS A 1 279 ? 24.705 -19.256 -26.318 1.00 94.19 279 HIS A O 1
ATOM 2218 N N . ILE A 1 280 ? 22.699 -18.258 -26.433 1.00 94.81 280 ILE A N 1
ATOM 2219 C CA . ILE A 1 280 ? 21.911 -19.439 -26.030 1.00 94.81 280 ILE A CA 1
ATOM 2220 C C . ILE A 1 280 ? 21.868 -20.486 -27.154 1.00 94.81 280 ILE A C 1
ATOM 2222 O O . ILE A 1 280 ? 22.038 -21.679 -26.895 1.00 94.81 280 ILE A O 1
ATOM 2226 N N . GLY A 1 281 ? 21.655 -20.038 -28.394 1.00 94.12 281 GLY A N 1
ATOM 2227 C CA . GLY A 1 281 ? 21.369 -20.881 -29.554 1.00 94.12 281 GLY A CA 1
ATOM 2228 C C . GLY A 1 281 ? 19.887 -21.259 -29.659 1.00 94.12 281 GLY A C 1
ATOM 2229 O O . GLY A 1 281 ? 19.243 -21.604 -28.666 1.00 94.12 281 GLY A O 1
ATOM 2230 N N . ARG A 1 282 ? 19.341 -21.222 -30.883 1.00 93.44 282 ARG A N 1
ATOM 2231 C CA . ARG A 1 282 ? 17.909 -21.443 -31.157 1.00 93.44 282 ARG A CA 1
ATOM 2232 C C . ARG A 1 282 ? 17.406 -22.785 -30.621 1.00 93.44 282 ARG A C 1
ATOM 2234 O O . ARG A 1 282 ? 16.458 -22.802 -29.844 1.00 93.44 282 ARG A O 1
ATOM 2241 N N . ASP A 1 283 ? 18.081 -23.884 -30.949 1.00 91.88 283 ASP A N 1
ATOM 2242 C CA . ASP A 1 283 ? 17.651 -25.236 -30.556 1.00 91.88 283 ASP A CA 1
ATOM 2243 C C . ASP A 1 283 ? 17.572 -25.405 -29.035 1.00 91.88 283 ASP A C 1
ATOM 2245 O O . ASP A 1 283 ? 16.664 -26.044 -28.504 1.00 91.88 283 ASP A O 1
ATOM 2249 N N . ARG A 1 284 ? 18.512 -24.793 -28.305 1.00 91.25 284 ARG A N 1
ATOM 2250 C CA . ARG A 1 284 ? 18.526 -24.843 -26.843 1.00 91.25 284 ARG A CA 1
ATOM 2251 C C . ARG A 1 284 ? 17.431 -23.973 -26.243 1.00 91.25 284 ARG A C 1
ATOM 2253 O O . ARG A 1 284 ? 16.808 -24.407 -25.280 1.00 91.25 284 ARG A O 1
ATOM 2260 N N . LEU A 1 285 ? 17.187 -22.787 -26.803 1.00 93.62 285 LEU A N 1
ATOM 2261 C CA . LEU A 1 285 ? 16.090 -21.920 -26.374 1.00 93.62 285 LEU A CA 1
ATOM 2262 C C . LEU A 1 285 ? 14.747 -22.653 -26.484 1.00 93.62 285 LEU A C 1
ATOM 2264 O O . LEU A 1 285 ? 13.993 -22.686 -25.513 1.00 93.62 285 LEU A O 1
ATOM 2268 N N . VAL A 1 286 ? 14.499 -23.294 -27.631 1.00 92.69 286 VAL A N 1
ATOM 2269 C CA . VAL A 1 286 ? 13.315 -24.129 -27.877 1.00 92.69 286 VAL A CA 1
ATOM 2270 C C . VAL A 1 286 ? 13.219 -25.254 -26.851 1.00 92.69 286 VAL A C 1
ATOM 2272 O O . VAL A 1 286 ? 12.226 -25.371 -26.136 1.00 92.69 286 VAL A O 1
ATOM 2275 N N . ALA A 1 287 ? 14.290 -26.033 -26.702 1.00 90.62 287 ALA A N 1
ATOM 2276 C CA . ALA A 1 287 ? 14.284 -27.178 -25.806 1.00 90.62 287 ALA A CA 1
ATOM 2277 C C . ALA A 1 287 ? 14.164 -26.785 -24.320 1.00 90.62 287 ALA A C 1
ATOM 2279 O O . ALA A 1 287 ? 13.714 -27.597 -23.510 1.00 90.62 287 ALA A O 1
ATOM 2280 N N . SER A 1 288 ? 14.596 -25.580 -23.933 1.00 89.06 288 SER A N 1
ATOM 2281 C CA . SER A 1 288 ? 14.358 -25.021 -22.598 1.00 89.06 288 SER A CA 1
ATOM 2282 C C . SER A 1 288 ? 12.906 -24.583 -22.431 1.00 89.06 288 SER A C 1
ATOM 2284 O O . SER A 1 288 ? 12.310 -24.901 -21.411 1.00 89.06 288 SER A O 1
ATOM 2286 N N . PHE A 1 289 ? 12.323 -23.911 -23.422 1.00 88.25 289 PHE A N 1
ATOM 2287 C CA . PHE A 1 289 ? 10.937 -23.446 -23.373 1.00 88.25 289 PHE A CA 1
ATOM 2288 C C . PHE A 1 289 ? 9.919 -24.592 -23.279 1.00 88.25 289 PHE A C 1
ATOM 2290 O O . PHE A 1 289 ? 8.946 -24.486 -22.539 1.00 88.25 289 PHE A O 1
ATOM 2297 N N . GLU A 1 290 ? 10.165 -25.705 -23.972 1.00 88.19 290 GLU A N 1
ATOM 2298 C CA . GLU A 1 290 ? 9.268 -26.870 -23.967 1.00 88.19 290 GLU A CA 1
ATOM 2299 C C . GLU A 1 290 ? 9.392 -27.725 -22.697 1.00 88.19 290 GLU A C 1
ATOM 2301 O O . GLU A 1 290 ? 8.415 -28.324 -22.250 1.00 88.19 290 GLU A O 1
ATOM 2306 N N . ARG A 1 291 ? 10.595 -27.808 -22.109 1.00 87.12 291 ARG A N 1
ATOM 2307 C CA . ARG A 1 291 ? 10.861 -28.683 -20.952 1.00 87.12 291 ARG A CA 1
ATOM 2308 C C . ARG A 1 291 ? 10.734 -27.982 -19.607 1.00 87.12 291 ARG A C 1
ATOM 2310 O O . ARG A 1 291 ? 10.351 -28.628 -18.629 1.00 87.12 291 ARG A O 1
ATOM 2317 N N . ASN A 1 292 ? 11.089 -26.700 -19.528 1.00 86.94 292 ASN A N 1
ATOM 2318 C CA . ASN A 1 292 ? 11.153 -25.986 -18.258 1.00 86.94 292 ASN A CA 1
ATOM 2319 C C . ASN A 1 292 ? 9.781 -25.383 -17.918 1.00 86.94 292 ASN A C 1
ATOM 2321 O O . ASN A 1 292 ? 9.190 -24.690 -18.746 1.00 86.94 292 ASN A O 1
ATOM 2325 N N . PRO A 1 293 ? 9.260 -25.605 -16.698 1.00 84.56 293 PRO A N 1
ATOM 2326 C CA . PRO A 1 293 ? 7.956 -25.081 -16.315 1.00 84.56 293 PRO A CA 1
ATOM 2327 C C . PRO A 1 293 ? 7.976 -23.554 -16.170 1.00 84.56 293 PRO A C 1
ATOM 2329 O O . PRO A 1 293 ? 8.952 -22.972 -15.689 1.00 84.56 293 PRO A O 1
ATOM 2332 N N . ARG A 1 294 ? 6.847 -22.922 -16.507 1.00 87.31 294 ARG A N 1
ATOM 2333 C CA . ARG A 1 294 ? 6.543 -21.535 -16.129 1.00 87.31 294 ARG A CA 1
ATOM 2334 C C . ARG A 1 294 ? 6.165 -21.507 -14.650 1.00 87.31 294 ARG A C 1
ATOM 2336 O O . ARG A 1 294 ? 5.355 -22.324 -14.214 1.00 87.31 294 ARG A O 1
ATOM 2343 N N . ASN A 1 295 ? 6.753 -20.599 -13.880 1.00 86.62 295 ASN A N 1
ATOM 2344 C CA . ASN A 1 295 ? 6.527 -20.523 -12.438 1.00 86.62 295 ASN A CA 1
ATOM 2345 C C . ASN A 1 295 ? 6.132 -19.109 -12.015 1.00 86.62 295 ASN A C 1
ATOM 2347 O O . ASN A 1 295 ? 6.773 -18.137 -12.412 1.00 86.62 295 ASN A O 1
ATOM 2351 N N . SER A 1 296 ? 5.134 -19.010 -11.142 1.00 88.25 296 SER A N 1
ATOM 2352 C CA . SER A 1 296 ? 4.659 -17.726 -10.630 1.00 88.25 296 SER A CA 1
ATOM 2353 C C . SER A 1 296 ? 5.496 -17.216 -9.464 1.00 88.25 296 SER A C 1
ATOM 2355 O O . SER A 1 296 ? 6.026 -17.979 -8.650 1.00 88.25 296 SER A O 1
ATOM 2357 N N . LEU A 1 297 ? 5.579 -15.893 -9.359 1.00 88.81 297 LEU A N 1
ATOM 2358 C CA . LEU A 1 297 ? 6.264 -15.211 -8.269 1.00 88.81 297 LEU A CA 1
ATOM 2359 C C . LEU A 1 297 ? 5.287 -14.899 -7.135 1.00 88.81 297 LEU A C 1
ATOM 2361 O O . LEU A 1 297 ? 4.268 -14.243 -7.340 1.00 88.81 297 LEU A O 1
ATOM 2365 N N . ILE A 1 298 ? 5.626 -15.353 -5.931 1.00 89.88 298 ILE A N 1
ATOM 2366 C CA . ILE A 1 298 ? 4.820 -15.186 -4.722 1.00 89.88 298 ILE A CA 1
ATOM 2367 C C . ILE A 1 298 ? 5.543 -14.282 -3.722 1.00 89.88 298 ILE A C 1
ATOM 2369 O O . ILE A 1 298 ? 6.746 -14.414 -3.499 1.00 89.88 298 ILE A O 1
ATOM 2373 N N . CYS A 1 299 ? 4.790 -13.382 -3.102 1.00 92.75 299 CYS A N 1
ATOM 2374 C CA . CYS A 1 299 ? 5.204 -12.584 -1.961 1.00 92.75 299 CYS A CA 1
ATOM 2375 C C . CYS A 1 299 ? 4.334 -12.967 -0.758 1.00 92.75 299 CYS A C 1
ATOM 2377 O O . CYS A 1 299 ? 3.108 -13.023 -0.860 1.00 92.75 299 CYS A O 1
ATOM 2379 N N . VAL A 1 300 ? 4.961 -13.260 0.376 1.00 94.06 300 VAL A N 1
ATOM 2380 C CA . VAL A 1 300 ? 4.304 -13.612 1.632 1.00 94.06 300 VAL A CA 1
ATOM 2381 C C . VAL A 1 300 ? 4.792 -12.668 2.719 1.00 94.06 300 VAL A C 1
ATOM 2383 O O . VAL A 1 300 ? 5.994 -12.479 2.893 1.00 94.06 300 VAL A O 1
ATOM 2386 N N . LYS A 1 301 ? 3.854 -12.118 3.488 1.00 95.50 301 LYS A N 1
ATOM 2387 C CA . LYS A 1 301 ? 4.126 -11.423 4.749 1.00 95.50 301 LYS A CA 1
ATOM 2388 C C . LYS A 1 301 ? 3.265 -12.055 5.837 1.00 95.50 301 LYS A C 1
ATOM 2390 O O . LYS A 1 301 ? 2.080 -12.303 5.617 1.00 95.50 301 LYS A O 1
ATOM 2395 N N . ALA A 1 302 ? 3.858 -12.326 6.993 1.00 95.38 302 ALA A N 1
ATOM 2396 C CA . ALA A 1 302 ? 3.170 -12.902 8.143 1.00 95.38 302 ALA A CA 1
ATOM 2397 C C . ALA A 1 302 ? 3.533 -12.147 9.429 1.00 95.38 302 ALA A C 1
ATOM 2399 O O . ALA A 1 302 ? 4.602 -11.544 9.512 1.00 95.38 302 ALA A O 1
ATOM 2400 N N . ASN A 1 303 ? 2.654 -12.167 10.428 1.00 96.56 303 ASN A N 1
ATOM 2401 C CA . ASN A 1 303 ? 2.938 -11.683 11.780 1.00 96.56 303 ASN A CA 1
ATOM 2402 C C . ASN A 1 303 ? 1.910 -12.247 12.777 1.00 96.56 303 ASN A C 1
ATOM 2404 O O . ASN A 1 303 ? 0.720 -12.153 12.492 1.00 96.56 303 ASN A O 1
ATOM 2408 N N . PRO A 1 304 ? 2.290 -12.787 13.947 1.00 97.62 304 PRO A N 1
ATOM 2409 C CA . PRO A 1 304 ? 3.648 -13.085 14.412 1.00 97.62 304 PRO A CA 1
ATOM 2410 C C . PRO A 1 304 ? 4.234 -14.336 13.745 1.00 97.62 304 PRO A C 1
ATOM 2412 O O . PRO A 1 304 ? 3.531 -15.068 13.055 1.00 97.62 304 PRO A O 1
ATOM 2415 N N . TYR A 1 305 ? 5.526 -14.602 13.960 1.00 98.00 305 TYR A N 1
ATOM 2416 C CA . TYR A 1 305 ? 6.223 -15.758 13.374 1.00 98.00 305 TYR A CA 1
ATOM 2417 C C . TYR A 1 305 ? 6.321 -16.959 14.313 1.00 98.00 305 TYR A C 1
ATOM 2419 O O . TYR A 1 305 ? 6.929 -17.957 13.946 1.00 98.00 305 TYR A O 1
ATOM 2427 N N . HIS A 1 306 ? 5.756 -16.884 15.518 1.00 98.25 306 HIS A N 1
ATOM 2428 C CA . HIS A 1 306 ? 5.894 -17.916 16.542 1.00 98.25 306 HIS A CA 1
ATOM 2429 C C . HIS A 1 306 ? 4.555 -18.265 17.202 1.00 98.25 306 HIS A C 1
ATOM 2431 O O . HIS A 1 306 ? 3.575 -17.526 17.093 1.00 98.25 306 HIS A O 1
ATOM 2437 N N . TYR A 1 307 ? 4.534 -19.396 17.904 1.00 97.31 307 TYR A N 1
ATOM 2438 C CA . TYR A 1 307 ? 3.475 -19.769 18.835 1.00 97.31 307 TYR A CA 1
ATOM 2439 C C . TYR A 1 307 ? 4.109 -20.226 20.148 1.00 97.31 307 TYR A C 1
ATOM 2441 O O . TYR A 1 307 ? 4.761 -21.274 20.179 1.00 97.31 307 TYR A O 1
ATOM 2449 N N . LYS A 1 308 ? 3.889 -19.448 21.218 1.00 95.50 308 LYS A N 1
ATOM 2450 C CA . LYS A 1 308 ? 4.385 -19.723 22.578 1.00 95.50 308 LYS A CA 1
ATOM 2451 C C . LYS A 1 308 ? 5.871 -20.117 22.570 1.00 95.50 308 LYS A C 1
ATOM 2453 O O . LYS A 1 308 ? 6.664 -19.550 21.831 1.00 95.50 308 LYS A O 1
ATOM 2458 N N . ASP A 1 309 ? 6.227 -21.133 23.343 1.00 95.44 309 ASP A N 1
ATOM 2459 C CA . ASP A 1 309 ? 7.550 -21.726 23.495 1.00 95.44 309 ASP A CA 1
ATOM 2460 C C . ASP A 1 309 ? 7.875 -22.841 22.490 1.00 95.44 309 ASP A C 1
ATOM 2462 O O . ASP A 1 309 ? 8.850 -23.557 22.675 1.00 95.44 309 ASP A O 1
ATOM 2466 N N . ARG A 1 310 ? 7.045 -23.060 21.464 1.00 94.75 310 ARG A N 1
ATOM 2467 C CA . ARG A 1 310 ? 7.017 -24.369 20.785 1.00 94.75 310 ARG A CA 1
ATOM 2468 C C . ARG A 1 310 ? 7.039 -24.344 19.270 1.00 94.75 310 ARG A C 1
ATOM 2470 O O . ARG A 1 310 ? 7.271 -25.389 18.669 1.00 94.75 310 ARG A O 1
ATOM 2477 N N . ALA A 1 311 ? 6.797 -23.204 18.630 1.00 98.06 311 ALA A N 1
ATOM 2478 C CA . ALA A 1 311 ? 6.877 -23.128 17.176 1.00 98.06 311 ALA A CA 1
ATOM 2479 C C . ALA A 1 311 ? 7.375 -21.781 16.678 1.00 98.06 311 ALA A C 1
ATOM 2481 O O . ALA A 1 311 ? 7.021 -20.749 17.244 1.00 98.06 311 ALA A O 1
ATOM 2482 N N . ILE A 1 312 ? 8.129 -21.804 15.580 1.00 98.62 312 ILE A N 1
ATOM 2483 C CA . ILE A 1 312 ? 8.566 -20.617 14.845 1.00 98.62 312 ILE A CA 1
ATOM 2484 C C . ILE A 1 312 ? 8.686 -20.912 13.343 1.00 98.62 312 ILE A C 1
ATOM 2486 O O . ILE A 1 312 ? 9.086 -22.007 12.957 1.00 98.62 312 ILE A O 1
ATOM 2490 N N . ILE A 1 313 ? 8.351 -19.944 12.488 1.00 98.62 313 ILE A N 1
ATOM 2491 C CA . ILE A 1 313 ? 8.593 -19.978 11.036 1.00 98.62 313 ILE A CA 1
ATOM 2492 C C . ILE A 1 313 ? 9.708 -18.998 10.657 1.00 98.62 313 ILE A C 1
ATOM 2494 O O . ILE A 1 313 ? 9.763 -17.891 11.189 1.00 98.62 313 ILE A O 1
ATOM 2498 N N . ILE A 1 314 ? 10.585 -19.398 9.732 1.00 98.38 314 ILE A N 1
ATOM 2499 C CA . ILE A 1 314 ? 11.751 -18.614 9.279 1.00 98.38 314 ILE A CA 1
ATOM 2500 C C . ILE A 1 314 ? 11.988 -18.764 7.767 1.00 98.38 314 ILE A C 1
ATOM 2502 O O . ILE A 1 314 ? 11.493 -19.703 7.135 1.00 98.38 314 ILE A O 1
ATOM 2506 N N . GLY A 1 315 ? 12.756 -17.847 7.169 1.00 97.38 315 GLY A N 1
ATOM 2507 C CA . GLY A 1 315 ? 12.984 -17.817 5.721 1.00 97.38 315 GLY A CA 1
ATOM 2508 C C . GLY A 1 315 ? 11.683 -17.661 4.928 1.00 97.38 315 GLY A C 1
ATOM 2509 O O . GLY A 1 315 ? 10.731 -17.039 5.394 1.00 97.38 315 GLY A O 1
ATOM 2510 N N . ASP A 1 316 ? 11.599 -18.278 3.748 1.00 96.56 316 ASP A N 1
ATOM 2511 C CA . ASP A 1 316 ? 10.421 -18.180 2.868 1.00 96.56 316 ASP A CA 1
ATOM 2512 C C . ASP A 1 316 ? 9.109 -18.661 3.522 1.00 96.56 316 ASP A C 1
ATOM 2514 O O . ASP A 1 316 ? 8.025 -18.271 3.083 1.00 96.56 316 ASP A O 1
ATOM 2518 N N . ALA A 1 317 ? 9.174 -19.488 4.576 1.00 97.69 317 ALA A N 1
ATOM 2519 C CA . ALA A 1 317 ? 7.988 -19.863 5.345 1.00 97.69 317 ALA A CA 1
ATOM 2520 C C . ALA A 1 317 ? 7.366 -18.655 6.064 1.00 97.69 317 ALA A C 1
ATOM 2522 O O . ALA A 1 317 ? 6.140 -18.588 6.176 1.00 97.69 317 ALA A O 1
ATOM 2523 N N . ALA A 1 318 ? 8.193 -17.699 6.492 1.00 97.44 318 ALA A N 1
ATOM 2524 C CA . ALA A 1 318 ? 7.799 -16.459 7.153 1.00 97.44 318 ALA A CA 1
ATOM 2525 C C . ALA A 1 318 ? 7.654 -15.268 6.186 1.00 97.44 318 ALA A C 1
ATOM 2527 O O . ALA A 1 318 ? 6.728 -14.473 6.342 1.00 97.44 318 ALA A O 1
ATOM 2528 N N . HIS A 1 319 ? 8.541 -15.141 5.192 1.00 96.38 319 HIS A N 1
ATOM 2529 C CA . HIS A 1 319 ? 8.635 -13.963 4.315 1.00 96.38 319 HIS A CA 1
ATOM 2530 C C . HIS A 1 319 ? 9.122 -14.304 2.897 1.00 96.38 319 HIS A C 1
ATOM 2532 O O . HIS A 1 319 ? 10.176 -13.865 2.445 1.00 96.38 319 HIS A O 1
ATOM 2538 N N . ALA A 1 320 ? 8.348 -15.088 2.145 1.00 94.62 320 ALA A N 1
ATOM 2539 C CA . ALA A 1 320 ? 8.656 -15.281 0.727 1.00 94.62 320 ALA A CA 1
ATOM 2540 C C . ALA A 1 320 ? 8.666 -13.922 0.004 1.00 94.62 320 ALA A C 1
ATOM 2542 O O . ALA A 1 320 ? 7.699 -13.170 0.077 1.00 94.62 320 ALA A O 1
ATOM 2543 N N . MET A 1 321 ? 9.750 -13.601 -0.695 1.00 92.25 321 MET A N 1
ATOM 2544 C CA . MET A 1 321 ? 9.909 -12.317 -1.376 1.00 92.25 321 MET A CA 1
ATOM 2545 C C . MET A 1 321 ? 10.257 -12.515 -2.843 1.00 92.25 321 MET A C 1
ATOM 2547 O O . MET A 1 321 ? 10.818 -13.532 -3.249 1.00 92.25 321 MET A O 1
ATOM 2551 N N . THR A 1 322 ? 9.984 -11.493 -3.643 1.00 87.50 322 THR A N 1
ATOM 2552 C CA . THR A 1 322 ? 10.347 -11.508 -5.059 1.00 87.50 322 THR A CA 1
ATOM 2553 C C . THR A 1 322 ? 11.867 -11.518 -5.261 1.00 87.50 322 THR A C 1
ATOM 2555 O O . THR A 1 322 ? 12.592 -10.869 -4.499 1.00 87.50 322 THR A O 1
ATOM 2558 N N . PRO A 1 323 ? 12.385 -12.180 -6.310 1.00 86.31 323 PRO A N 1
ATOM 2559 C CA . PRO A 1 323 ? 13.820 -12.425 -6.467 1.00 86.31 323 PRO A CA 1
ATOM 2560 C C . PRO A 1 323 ? 14.629 -11.190 -6.896 1.00 86.31 323 PRO A C 1
ATOM 2562 O O . PRO A 1 323 ? 15.846 -11.276 -7.039 1.00 86.31 323 PRO A O 1
ATOM 2565 N N . PHE A 1 324 ? 13.999 -10.028 -7.078 1.00 84.25 324 PHE A N 1
ATOM 2566 C CA . PHE A 1 324 ? 14.620 -8.874 -7.732 1.00 84.25 324 PHE A CA 1
ATOM 2567 C C . PHE A 1 324 ? 15.750 -8.217 -6.936 1.00 84.25 324 PHE A C 1
ATOM 2569 O O . PHE A 1 324 ? 16.575 -7.540 -7.532 1.00 84.25 324 PHE A O 1
ATOM 2576 N N . TYR A 1 325 ? 15.844 -8.420 -5.619 1.00 86.19 325 TYR A N 1
ATOM 2577 C CA . TYR A 1 325 ? 16.996 -7.955 -4.823 1.00 86.19 325 TYR A CA 1
ATOM 2578 C C . TYR A 1 325 ? 18.029 -9.063 -4.543 1.00 86.19 325 TYR A C 1
ATOM 2580 O O . TYR A 1 325 ? 19.079 -8.799 -3.958 1.00 86.19 325 TYR A O 1
ATOM 2588 N N . GLY A 1 326 ? 17.732 -10.320 -4.896 1.00 88.38 326 GLY A N 1
ATOM 2589 C CA . GLY A 1 326 ? 18.572 -11.468 -4.547 1.00 88.38 326 GLY A CA 1
ATOM 2590 C C . GLY A 1 326 ? 18.741 -11.681 -3.035 1.00 88.38 326 GLY A C 1
ATOM 2591 O O . GLY A 1 326 ? 19.758 -12.214 -2.608 1.00 88.38 326 GLY A O 1
ATOM 2592 N N . GLN A 1 327 ? 17.794 -11.231 -2.200 1.00 93.31 327 GLN A N 1
ATOM 2593 C CA . GLN A 1 327 ? 17.927 -11.281 -0.735 1.00 93.31 327 GLN A CA 1
ATOM 2594 C C . GLN A 1 327 ? 17.136 -12.399 -0.046 1.00 93.31 327 GLN A C 1
ATOM 2596 O O . GLN A 1 327 ? 17.355 -12.587 1.140 1.00 93.31 327 GLN A O 1
ATOM 2601 N N . GLY A 1 328 ? 16.311 -13.194 -0.740 1.00 92.81 328 GLY A N 1
ATOM 2602 C CA . GLY A 1 328 ? 15.524 -14.270 -0.104 1.00 92.81 328 GLY A CA 1
ATOM 2603 C C . GLY A 1 328 ? 16.383 -15.254 0.703 1.00 92.81 328 GLY A C 1
ATOM 2604 O O . GLY A 1 328 ? 16.253 -15.344 1.923 1.00 92.81 328 GLY A O 1
ATOM 2605 N N . LEU A 1 329 ? 17.361 -15.900 0.048 1.00 93.19 329 LEU A N 1
ATOM 2606 C CA . LEU A 1 329 ? 18.324 -16.781 0.725 1.00 93.19 329 LEU A CA 1
ATOM 2607 C C . LEU A 1 329 ? 19.107 -16.035 1.819 1.00 93.19 329 LEU A C 1
ATOM 2609 O O . LEU A 1 329 ? 19.226 -16.527 2.934 1.00 93.19 329 LEU A O 1
ATOM 2613 N N . ASN A 1 330 ? 19.640 -14.850 1.507 1.00 95.94 330 ASN A N 1
ATOM 2614 C CA . ASN A 1 330 ? 20.474 -14.078 2.432 1.00 95.94 330 ASN A CA 1
ATOM 2615 C C . ASN A 1 330 ? 19.719 -13.694 3.714 1.00 95.94 330 ASN A C 1
ATOM 2617 O O . ASN A 1 330 ? 20.261 -13.828 4.807 1.00 95.94 330 ASN A O 1
ATOM 2621 N N . CYS A 1 331 ? 18.464 -13.262 3.576 1.00 97.31 331 CYS A N 1
ATOM 2622 C CA . CYS A 1 331 ? 17.556 -12.945 4.669 1.00 97.31 331 CYS A CA 1
ATOM 2623 C C . CYS A 1 331 ? 17.220 -14.193 5.491 1.00 97.31 331 CYS A C 1
ATOM 2625 O O . CYS A 1 331 ? 17.318 -14.152 6.710 1.00 97.31 331 CYS A O 1
ATOM 2627 N N . GLY A 1 332 ? 16.920 -15.320 4.837 1.00 97.19 332 GLY A N 1
ATOM 2628 C CA . GLY A 1 332 ? 16.635 -16.577 5.528 1.00 97.19 332 GLY A CA 1
ATOM 2629 C C . GLY A 1 332 ? 17.828 -17.135 6.314 1.00 97.19 332 GLY A C 1
ATOM 2630 O O . GLY A 1 332 ? 17.651 -17.625 7.422 1.00 97.19 332 GLY A O 1
ATOM 2631 N N . LEU A 1 333 ? 19.057 -17.039 5.795 1.00 96.75 333 LEU A N 1
ATOM 2632 C CA . LEU A 1 333 ? 20.252 -17.414 6.566 1.00 96.75 333 LEU A CA 1
ATOM 2633 C C . LEU A 1 333 ? 20.494 -16.428 7.722 1.00 96.75 333 LEU A C 1
ATOM 2635 O O . LEU A 1 333 ? 20.853 -16.835 8.826 1.00 96.75 333 LEU A O 1
ATOM 2639 N N . GLU A 1 334 ? 20.256 -15.134 7.491 1.00 97.38 334 GLU A N 1
ATOM 2640 C CA . GLU A 1 334 ? 20.321 -14.110 8.535 1.00 97.38 334 GLU A CA 1
ATOM 2641 C C . GLU A 1 334 ? 19.289 -14.352 9.646 1.00 97.38 334 GLU A C 1
ATOM 2643 O O . GLU A 1 334 ? 19.620 -14.150 10.810 1.00 97.38 334 GLU A O 1
ATOM 2648 N N . ASP A 1 335 ? 18.089 -14.846 9.327 1.00 98.06 335 ASP A N 1
ATOM 2649 C CA . ASP A 1 335 ? 17.081 -15.210 10.326 1.00 98.06 335 ASP A CA 1
ATOM 2650 C C . ASP A 1 335 ? 17.594 -16.238 11.317 1.00 98.06 335 ASP A C 1
ATOM 2652 O O . ASP A 1 335 ? 17.331 -16.090 12.507 1.00 98.06 335 ASP A O 1
ATOM 2656 N N . VAL A 1 336 ? 18.332 -17.247 10.841 1.00 97.88 336 VAL A N 1
ATOM 2657 C CA . VAL A 1 336 ? 18.929 -18.265 11.710 1.00 97.88 336 VAL A CA 1
ATOM 2658 C C . VAL A 1 336 ? 19.882 -17.596 12.690 1.00 97.88 336 VAL A C 1
ATOM 2660 O O . VAL A 1 336 ? 19.731 -17.756 13.896 1.00 97.88 336 VAL A O 1
ATOM 2663 N N . ARG A 1 337 ? 20.808 -16.765 12.194 1.00 95.94 337 ARG A N 1
ATOM 2664 C CA . ARG A 1 337 ? 21.746 -16.016 13.044 1.00 95.94 337 ARG A CA 1
ATOM 2665 C C . ARG A 1 337 ? 21.013 -15.146 14.071 1.00 95.94 337 ARG A C 1
ATOM 2667 O O . ARG A 1 337 ? 21.358 -15.162 15.249 1.00 95.94 337 ARG A O 1
A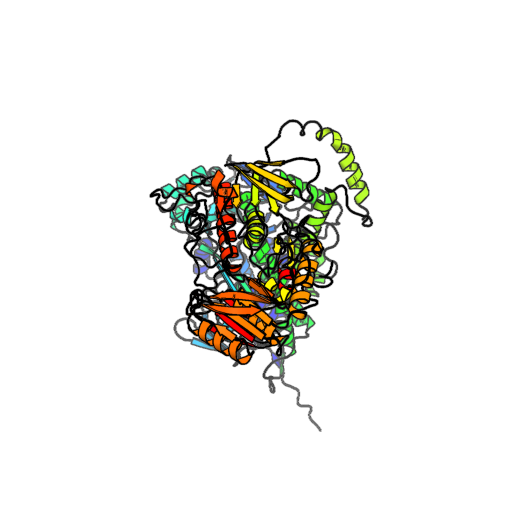TOM 2674 N N . VAL A 1 338 ? 20.006 -14.387 13.636 1.00 97.19 338 VAL A N 1
ATOM 2675 C CA . VAL A 1 338 ? 19.213 -13.502 14.504 1.00 97.19 338 VAL A CA 1
ATOM 2676 C C . VAL A 1 338 ? 18.453 -14.308 15.560 1.00 97.19 338 VAL A C 1
ATOM 2678 O O . VAL A 1 338 ? 18.437 -13.912 16.726 1.00 97.19 338 VAL A O 1
ATOM 2681 N N . LEU A 1 339 ? 17.869 -15.448 15.185 1.00 97.56 339 LEU A N 1
ATOM 2682 C CA . LEU A 1 339 ? 17.175 -16.349 16.102 1.00 97.56 339 LEU A CA 1
ATOM 2683 C C . LEU A 1 339 ? 18.137 -16.913 17.148 1.00 97.56 339 LEU A C 1
ATOM 2685 O O . LEU A 1 339 ? 17.856 -16.792 18.337 1.00 97.56 339 LEU A O 1
ATOM 2689 N N . MET A 1 340 ? 19.293 -17.444 16.740 1.00 96.50 340 MET A N 1
ATOM 2690 C CA . MET A 1 340 ? 20.271 -17.998 17.683 1.00 96.50 340 MET A CA 1
ATOM 2691 C C . MET A 1 340 ? 20.795 -16.942 18.660 1.00 96.50 340 MET A C 1
ATOM 2693 O O . MET A 1 340 ? 20.862 -17.209 19.858 1.00 96.50 340 MET A O 1
ATOM 2697 N N . ASN A 1 341 ? 21.108 -15.734 18.178 1.00 94.88 341 ASN A N 1
ATOM 2698 C CA . ASN A 1 341 ? 21.529 -14.628 19.043 1.00 94.88 341 ASN A CA 1
ATOM 2699 C C . ASN A 1 341 ? 20.412 -14.227 20.019 1.00 94.88 341 ASN A C 1
ATOM 2701 O O . ASN A 1 341 ? 20.685 -13.935 21.182 1.00 94.88 341 ASN A O 1
ATOM 2705 N N . THR A 1 342 ? 19.153 -14.254 19.569 1.00 96.25 342 THR A N 1
ATOM 2706 C CA . THR A 1 342 ? 17.997 -13.973 20.430 1.00 96.25 342 THR A CA 1
ATOM 2707 C C . THR A 1 342 ? 17.881 -15.022 21.536 1.00 96.25 342 THR A C 1
ATOM 2709 O O . THR A 1 342 ? 17.856 -14.661 22.709 1.00 96.25 342 THR A O 1
ATOM 2712 N N . LEU A 1 343 ? 17.899 -16.314 21.196 1.00 95.88 343 LEU A N 1
ATOM 2713 C CA . LEU A 1 343 ? 17.839 -17.407 22.175 1.00 95.88 343 LEU A CA 1
ATOM 2714 C C . LEU A 1 343 ? 18.978 -17.322 23.200 1.00 95.88 343 LEU A C 1
ATOM 2716 O O . LEU A 1 343 ? 18.734 -17.451 24.400 1.00 95.88 343 LEU A O 1
ATOM 2720 N N . LEU A 1 344 ? 20.196 -17.024 22.738 1.00 93.38 344 LEU A N 1
ATOM 2721 C CA . LEU A 1 344 ? 21.360 -16.837 23.603 1.00 93.38 344 LEU A CA 1
ATOM 2722 C C . LEU A 1 344 ? 21.170 -15.655 24.563 1.00 93.38 344 LEU A C 1
ATOM 2724 O O . LEU A 1 344 ? 21.441 -15.786 25.753 1.00 93.38 344 LEU A O 1
ATOM 2728 N N . SER A 1 345 ? 20.664 -14.517 24.074 1.00 93.38 345 SER A N 1
ATOM 2729 C CA . SER A 1 345 ? 20.465 -13.316 24.899 1.00 93.38 345 SER A CA 1
ATOM 2730 C C . SER A 1 345 ? 19.412 -13.488 26.001 1.00 93.38 345 SER A C 1
ATOM 2732 O O . SER A 1 345 ? 19.509 -12.841 27.041 1.00 93.38 345 SER A O 1
ATOM 2734 N N . PHE A 1 346 ? 18.443 -14.388 25.801 1.00 94.25 346 PHE A N 1
ATOM 2735 C CA . PHE A 1 346 ? 17.443 -14.768 26.805 1.00 94.25 346 PHE A CA 1
ATOM 2736 C C . PHE A 1 346 ? 17.881 -15.953 27.686 1.00 94.25 346 PHE A C 1
ATOM 2738 O O . PHE A 1 346 ? 17.125 -16.366 28.565 1.00 94.25 346 PHE A O 1
ATOM 2745 N N . GLY A 1 347 ? 19.086 -16.498 27.479 1.00 93.19 347 GLY A N 1
ATOM 2746 C CA . GLY A 1 347 ? 19.625 -17.599 28.280 1.00 93.19 347 GLY A CA 1
ATOM 2747 C C . GLY A 1 347 ? 18.913 -18.938 28.074 1.00 93.19 347 GLY A C 1
ATOM 2748 O O . GLY A 1 347 ? 18.869 -19.745 29.000 1.00 93.19 347 GLY A O 1
ATOM 2749 N N . VAL A 1 348 ? 18.338 -19.182 26.891 1.00 93.44 348 VAL A N 1
ATOM 2750 C CA . VAL A 1 348 ? 17.634 -20.439 26.593 1.00 93.44 348 VAL A CA 1
ATOM 2751 C C . VAL A 1 348 ? 18.625 -21.609 26.585 1.00 93.44 348 VAL A C 1
ATOM 2753 O O . VAL A 1 348 ? 19.538 -21.655 25.762 1.00 93.44 348 VAL A O 1
ATOM 2756 N N . SER A 1 349 ? 18.421 -22.575 27.484 1.00 91.00 349 SER A N 1
ATOM 2757 C CA . SER A 1 349 ? 19.233 -23.796 27.566 1.00 91.00 349 SER A CA 1
ATOM 2758 C C . SER A 1 349 ? 18.817 -24.843 26.526 1.00 91.00 349 SER A C 1
ATOM 2760 O O . SER A 1 349 ? 17.639 -24.964 26.185 1.00 91.00 349 SER A O 1
ATOM 2762 N N . SER A 1 350 ? 19.775 -25.656 26.075 1.00 91.44 350 SER A N 1
ATOM 2763 C CA . SER A 1 350 ? 19.534 -26.857 25.264 1.00 91.44 350 SER A CA 1
ATOM 2764 C C . SER A 1 350 ? 19.070 -28.067 26.074 1.00 91.44 350 SER A C 1
ATOM 2766 O O . SER A 1 350 ? 18.720 -29.093 25.496 1.00 91.44 350 SER A O 1
ATOM 2768 N N . THR A 1 351 ? 19.013 -27.956 27.401 1.00 89.75 351 THR A N 1
ATOM 2769 C CA . THR A 1 351 ? 18.511 -28.998 28.302 1.00 89.75 351 THR A CA 1
ATOM 2770 C C . THR A 1 351 ? 17.242 -28.559 29.034 1.00 89.75 351 THR A C 1
ATOM 2772 O O . THR A 1 351 ? 16.918 -27.372 29.133 1.00 89.75 351 THR A O 1
ATOM 2775 N N . VAL A 1 352 ? 16.464 -29.531 29.507 1.00 86.75 352 VAL A N 1
ATOM 2776 C CA . VAL A 1 352 ? 15.248 -29.319 30.305 1.00 86.75 352 VAL A CA 1
ATOM 2777 C C . VAL A 1 352 ? 15.114 -30.420 31.359 1.00 86.75 352 VAL A C 1
ATOM 2779 O O . VAL A 1 352 ? 15.584 -31.538 31.141 1.00 86.75 352 VAL A O 1
ATOM 2782 N N . SER A 1 353 ? 14.492 -30.108 32.500 1.00 79.88 353 SER A N 1
ATOM 2783 C CA . SER A 1 353 ? 14.209 -31.081 33.565 1.00 79.88 353 SER A CA 1
ATOM 2784 C C . SER A 1 353 ? 13.337 -32.225 33.035 1.00 79.88 353 SER A C 1
ATOM 2786 O O . SER A 1 353 ? 12.338 -31.991 32.351 1.00 79.88 353 SER A O 1
ATOM 2788 N N . ALA A 1 354 ? 13.733 -33.471 33.307 1.00 70.00 354 ALA A N 1
ATOM 2789 C CA . ALA A 1 354 ? 13.028 -34.660 32.830 1.00 70.00 354 ALA A CA 1
ATOM 2790 C C . ALA A 1 354 ? 11.752 -34.970 33.634 1.00 70.00 354 ALA A C 1
ATOM 2792 O O . ALA A 1 354 ? 10.901 -35.711 33.146 1.00 70.00 354 ALA A O 1
ATOM 2793 N N . THR A 1 355 ? 11.611 -34.416 34.843 1.00 58.38 355 THR A N 1
ATOM 2794 C CA . THR A 1 355 ? 10.557 -34.777 35.808 1.00 58.38 355 THR A CA 1
ATOM 2795 C C . THR A 1 355 ? 9.448 -33.730 35.949 1.00 58.38 355 THR A C 1
ATOM 2797 O O . THR A 1 355 ? 8.342 -34.088 36.341 1.00 58.38 355 THR A O 1
ATOM 2800 N N . GLU A 1 356 ? 9.691 -32.469 35.572 1.00 54.78 356 GLU A N 1
ATOM 2801 C CA . GLU A 1 356 ? 8.714 -31.369 35.643 1.00 54.78 356 GLU A CA 1
ATOM 2802 C C . GLU A 1 356 ? 8.838 -30.442 34.422 1.00 54.78 356 GLU A C 1
ATOM 2804 O O . GLU A 1 356 ? 9.345 -29.324 34.508 1.00 54.78 356 GLU A O 1
ATOM 2809 N N . ALA A 1 357 ? 8.395 -30.890 33.244 1.00 55.69 357 ALA A N 1
ATOM 2810 C CA . ALA A 1 357 ? 8.297 -29.987 32.100 1.00 55.69 357 ALA A CA 1
ATOM 2811 C C . ALA A 1 357 ? 7.112 -29.020 32.327 1.00 55.69 357 ALA A C 1
ATOM 2813 O O . ALA A 1 357 ? 5.964 -29.477 32.347 1.00 55.69 357 ALA A O 1
ATOM 2814 N N . PRO A 1 358 ? 7.335 -27.702 32.508 1.00 59.75 358 PRO A N 1
ATOM 2815 C CA . PRO A 1 358 ? 6.238 -26.749 32.641 1.00 59.75 358 PRO A CA 1
ATOM 2816 C C . PRO A 1 358 ? 5.353 -26.773 31.387 1.00 59.75 358 PRO A C 1
ATOM 2818 O O . PRO A 1 358 ? 5.815 -27.064 30.282 1.00 59.75 358 PRO A O 1
ATOM 2821 N N . SER A 1 359 ? 4.072 -26.421 31.536 1.00 74.00 359 SER A N 1
ATOM 2822 C CA . SER A 1 359 ? 3.129 -26.332 30.405 1.00 74.00 359 SER A CA 1
ATOM 2823 C C . SER A 1 359 ? 3.613 -25.377 29.299 1.00 74.00 359 SER A C 1
ATOM 2825 O O . SER A 1 359 ? 3.287 -25.562 28.117 1.00 74.00 359 SER A O 1
ATOM 2827 N N . GLU A 1 360 ? 4.428 -24.391 29.682 1.00 84.38 360 GLU A N 1
ATOM 2828 C CA . GLU A 1 360 ? 5.117 -23.444 28.813 1.00 84.38 360 GLU A CA 1
ATOM 2829 C C . GLU A 1 360 ? 6.462 -23.017 29.428 1.00 84.38 360 GLU A C 1
ATOM 2831 O O . GLU A 1 360 ? 6.523 -22.599 30.587 1.00 84.38 360 GLU A O 1
ATOM 2836 N N . ASP A 1 361 ? 7.538 -23.088 28.644 1.00 89.94 361 ASP A N 1
ATOM 2837 C CA . ASP A 1 361 ? 8.832 -22.502 28.990 1.00 89.94 361 ASP A CA 1
ATOM 2838 C C . ASP A 1 361 ? 8.812 -20.990 28.738 1.00 89.94 361 ASP A C 1
ATOM 2840 O O . ASP A 1 361 ? 8.805 -20.517 27.599 1.00 89.94 361 ASP A O 1
ATOM 2844 N N . LYS A 1 362 ? 8.846 -20.219 29.827 1.00 90.75 362 LYS A N 1
ATOM 2845 C CA . LYS A 1 362 ? 8.794 -18.756 29.775 1.00 90.75 362 LYS A CA 1
ATOM 2846 C C . LYS A 1 362 ? 9.985 -18.133 29.048 1.00 90.75 362 LYS A C 1
ATOM 2848 O O . LYS A 1 362 ? 9.772 -17.160 28.332 1.00 90.75 362 LYS A O 1
ATOM 2853 N N . GLN A 1 363 ? 11.202 -18.654 29.216 1.00 93.25 363 GLN A N 1
ATOM 2854 C CA . GLN A 1 363 ? 12.395 -18.071 28.589 1.00 93.25 363 GLN A CA 1
ATOM 2855 C C . GLN A 1 363 ? 12.343 -18.257 27.076 1.00 93.25 363 GLN A C 1
ATOM 2857 O O . GLN A 1 363 ? 12.524 -17.302 26.322 1.00 93.25 363 GLN A O 1
ATOM 2862 N N . LEU A 1 364 ? 12.019 -19.474 26.632 1.00 95.25 364 LEU A N 1
ATOM 2863 C CA . LEU A 1 364 ? 11.866 -19.768 25.212 1.00 95.25 364 LEU A CA 1
ATOM 2864 C C . LEU A 1 364 ? 10.685 -18.995 24.604 1.00 95.25 364 LEU A C 1
ATOM 2866 O O . LEU A 1 364 ? 10.847 -18.376 23.556 1.00 95.25 364 LEU A O 1
ATOM 2870 N N . SER A 1 365 ? 9.534 -18.947 25.282 1.00 96.00 365 SER A N 1
ATOM 2871 C CA . SER A 1 365 ? 8.365 -18.168 24.839 1.00 96.00 365 SER A CA 1
ATOM 2872 C C . SER A 1 365 ? 8.697 -16.679 24.664 1.00 96.00 365 SER A C 1
ATOM 2874 O O . SER A 1 365 ? 8.431 -16.096 23.613 1.00 96.00 365 SER A O 1
ATOM 2876 N N . GLN A 1 366 ? 9.373 -16.070 25.646 1.00 96.94 366 GLN A N 1
ATOM 2877 C CA . GLN A 1 366 ? 9.805 -14.671 25.578 1.00 96.94 366 GLN A CA 1
ATOM 2878 C C . GLN A 1 366 ? 10.810 -14.420 24.450 1.00 96.94 366 GLN A C 1
ATOM 2880 O O . GLN A 1 366 ? 10.693 -13.415 23.749 1.00 96.94 366 GLN A O 1
ATOM 2885 N N . ALA A 1 367 ? 11.759 -15.331 24.231 1.00 97.62 367 ALA A N 1
ATOM 2886 C CA . ALA A 1 367 ? 12.733 -15.208 23.153 1.00 97.62 367 ALA A CA 1
ATOM 2887 C C . ALA A 1 367 ? 12.070 -15.271 21.763 1.00 97.62 367 ALA A C 1
ATOM 2889 O O . ALA A 1 367 ? 12.375 -14.458 20.889 1.00 97.62 367 ALA A O 1
ATOM 2890 N N . LEU A 1 368 ? 11.125 -16.195 21.553 1.00 98.19 368 LEU A N 1
ATOM 2891 C CA . LEU A 1 368 ? 10.392 -16.320 20.286 1.00 98.19 368 LEU A CA 1
ATOM 2892 C C . LEU A 1 368 ? 9.450 -15.127 20.040 1.00 98.19 368 LEU A C 1
ATOM 2894 O O . LEU A 1 368 ? 9.324 -14.656 18.900 1.00 98.19 368 LEU A O 1
ATOM 2898 N N . ALA A 1 369 ? 8.846 -14.594 21.106 1.00 97.69 369 ALA A N 1
ATOM 2899 C CA . ALA A 1 369 ? 8.074 -13.358 21.062 1.00 97.69 369 ALA A CA 1
ATOM 2900 C C . ALA A 1 369 ? 8.942 -12.155 20.687 1.00 97.69 369 ALA A C 1
ATOM 2902 O O . ALA A 1 369 ? 8.598 -11.425 19.753 1.00 97.69 369 ALA A O 1
ATOM 2903 N N . TYR A 1 370 ? 10.103 -12.007 21.332 1.00 97.31 370 TYR A N 1
ATOM 2904 C CA . TYR A 1 370 ? 11.066 -10.950 21.033 1.00 97.31 370 TYR A CA 1
ATOM 2905 C C . TYR A 1 370 ? 11.531 -11.009 19.577 1.00 97.31 370 TYR A C 1
ATOM 2907 O O . TYR A 1 370 ? 11.504 -9.988 18.885 1.00 97.31 370 TYR A O 1
ATOM 2915 N N . TYR A 1 371 ? 11.896 -12.203 19.090 1.00 97.81 371 TYR A N 1
ATOM 2916 C CA . TYR A 1 371 ? 12.251 -12.409 17.688 1.00 97.81 371 TYR A CA 1
ATOM 2917 C C . TYR A 1 371 ? 11.123 -11.939 16.771 1.00 97.81 371 TYR A C 1
ATOM 2919 O O . TYR A 1 371 ? 11.369 -11.181 15.835 1.00 97.81 371 TYR A O 1
ATOM 2927 N N . SER A 1 372 ? 9.880 -12.345 17.051 1.00 97.00 372 SER A N 1
ATOM 2928 C CA . SER A 1 372 ? 8.753 -11.993 16.190 1.00 97.00 372 SER A CA 1
ATOM 2929 C C . SER A 1 372 ? 8.510 -10.495 16.111 1.00 97.00 372 SER A C 1
ATOM 2931 O O . SER A 1 372 ? 8.341 -9.967 15.017 1.00 97.00 372 SER A O 1
ATOM 2933 N N . GLU A 1 373 ? 8.557 -9.805 17.246 1.00 94.31 373 GLU A N 1
ATOM 2934 C CA . GLU A 1 373 ? 8.351 -8.361 17.313 1.00 94.31 373 GLU A CA 1
ATOM 2935 C C . GLU A 1 373 ? 9.470 -7.580 16.605 1.00 94.31 373 GLU A C 1
ATOM 2937 O O . GLU A 1 373 ? 9.203 -6.700 15.782 1.00 94.31 373 GLU A O 1
ATOM 2942 N N . HIS A 1 374 ? 10.732 -7.924 16.876 1.00 92.88 374 HIS A N 1
ATOM 2943 C CA . HIS A 1 374 ? 11.878 -7.130 16.428 1.00 92.88 374 HIS A CA 1
ATOM 2944 C C . HIS A 1 374 ? 12.297 -7.457 14.995 1.00 92.88 374 HIS A C 1
ATOM 2946 O O . HIS A 1 374 ? 12.716 -6.566 14.253 1.00 92.88 374 HIS A O 1
ATOM 2952 N N . ARG A 1 375 ? 12.155 -8.719 14.570 1.00 95.81 375 ARG A N 1
ATOM 2953 C CA . ARG A 1 375 ? 12.503 -9.139 13.209 1.00 95.81 375 ARG A CA 1
ATOM 2954 C C . ARG A 1 375 ? 11.446 -8.710 12.193 1.00 95.81 375 ARG A C 1
ATOM 2956 O O . ARG A 1 375 ? 11.788 -8.491 11.034 1.00 95.81 375 ARG A O 1
ATOM 2963 N N . HIS A 1 376 ? 10.188 -8.514 12.605 1.00 96.56 376 HIS A N 1
ATOM 2964 C CA . HIS A 1 376 ? 9.089 -8.193 11.690 1.00 96.56 376 HIS A CA 1
ATOM 2965 C C . HIS A 1 376 ? 9.355 -6.966 10.810 1.00 96.56 376 HIS A C 1
ATOM 2967 O O . HIS A 1 376 ? 9.172 -7.046 9.596 1.00 96.56 376 HIS A O 1
ATOM 2973 N N . GLN A 1 377 ? 9.857 -5.868 11.381 1.00 94.12 377 GLN A N 1
ATOM 2974 C CA . GLN A 1 377 ? 10.133 -4.649 10.610 1.00 94.12 377 GLN A CA 1
ATOM 2975 C C . GLN A 1 377 ? 11.186 -4.868 9.518 1.00 94.12 377 GLN A C 1
ATOM 2977 O O . GLN A 1 377 ? 11.066 -4.310 8.430 1.00 94.12 377 GLN A O 1
ATOM 2982 N N . ASP A 1 378 ? 12.210 -5.676 9.794 1.00 95.88 378 ASP A N 1
ATOM 2983 C CA . ASP A 1 378 ? 13.252 -5.987 8.818 1.00 95.88 378 ASP A CA 1
ATOM 2984 C C . ASP A 1 378 ? 12.713 -6.856 7.679 1.00 95.88 378 ASP A C 1
ATOM 2986 O O . ASP A 1 378 ? 13.024 -6.593 6.517 1.00 95.88 378 ASP A O 1
ATOM 2990 N N . LEU A 1 379 ? 11.886 -7.855 8.006 1.00 97.06 379 LEU A N 1
ATOM 2991 C CA . LEU A 1 379 ? 11.291 -8.767 7.026 1.00 97.06 379 LEU A CA 1
ATOM 2992 C C . LEU A 1 379 ? 10.313 -8.045 6.098 1.00 97.06 379 LEU A C 1
ATOM 2994 O O . LEU A 1 379 ? 10.369 -8.215 4.882 1.00 97.06 379 LEU A O 1
ATOM 2998 N N . VAL A 1 380 ? 9.477 -7.162 6.648 1.00 95.00 380 VAL A N 1
ATOM 2999 C CA . VAL A 1 380 ? 8.612 -6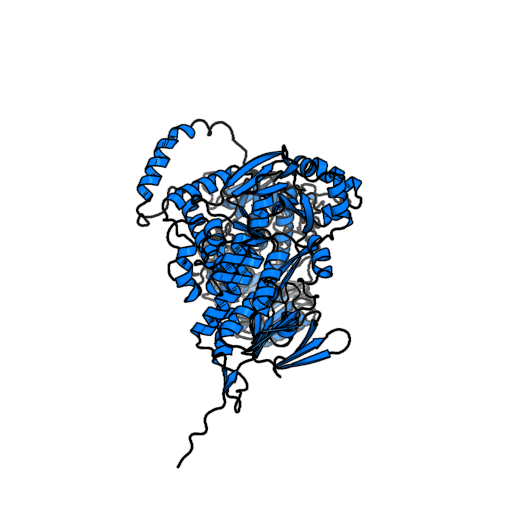.297 5.837 1.00 95.00 380 VAL A CA 1
ATOM 3000 C C . VAL A 1 380 ? 9.457 -5.362 4.968 1.00 95.00 380 VAL A C 1
ATOM 3002 O O . VAL A 1 380 ? 9.231 -5.290 3.760 1.00 95.00 380 VAL A O 1
ATOM 3005 N N . ALA A 1 381 ? 10.477 -4.714 5.545 1.00 94.69 381 ALA A N 1
ATOM 3006 C CA . ALA A 1 381 ? 11.329 -3.780 4.816 1.00 94.69 381 ALA A CA 1
ATOM 3007 C C . ALA A 1 381 ? 12.043 -4.436 3.628 1.00 94.69 381 ALA A C 1
ATOM 3009 O O . ALA A 1 381 ? 12.119 -3.820 2.566 1.00 94.69 381 ALA A O 1
ATOM 3010 N N . ILE A 1 382 ? 12.557 -5.664 3.765 1.00 94.62 382 ILE A N 1
ATOM 3011 C CA . ILE A 1 382 ? 13.228 -6.334 2.645 1.00 94.62 382 ILE A CA 1
ATOM 3012 C C . ILE A 1 382 ? 12.248 -6.822 1.573 1.00 94.62 382 ILE A C 1
ATOM 3014 O O . ILE A 1 382 ? 12.560 -6.691 0.389 1.00 94.62 382 ILE A O 1
ATOM 3018 N N . CYS A 1 383 ? 11.049 -7.284 1.946 1.00 92.31 383 CYS A N 1
ATOM 3019 C CA . CYS A 1 383 ? 9.994 -7.578 0.973 1.00 92.31 383 CYS A CA 1
ATOM 3020 C C . CYS A 1 383 ? 9.623 -6.324 0.163 1.00 92.31 383 CYS A C 1
ATOM 3022 O O . CYS A 1 383 ? 9.552 -6.381 -1.066 1.00 92.31 383 CYS A O 1
ATOM 3024 N N . ASP A 1 384 ? 9.471 -5.174 0.826 1.00 90.38 384 ASP A N 1
ATOM 3025 C CA . ASP A 1 384 ? 9.158 -3.900 0.169 1.00 90.38 384 ASP A CA 1
ATOM 3026 C C . ASP A 1 384 ? 10.300 -3.410 -0.725 1.00 90.38 384 ASP A C 1
ATOM 3028 O O . ASP A 1 384 ? 10.072 -2.940 -1.840 1.00 90.38 384 ASP A O 1
ATOM 3032 N N . LEU A 1 385 ? 11.547 -3.532 -0.261 1.00 90.56 385 LEU A N 1
ATOM 3033 C CA . LEU A 1 385 ? 12.730 -3.188 -1.049 1.00 90.56 385 LEU A CA 1
ATOM 3034 C C . LEU A 1 385 ? 12.858 -4.082 -2.288 1.00 90.56 385 LEU A C 1
ATOM 3036 O O . LEU A 1 385 ? 13.194 -3.579 -3.360 1.00 90.56 385 LEU A O 1
ATOM 3040 N N . ALA A 1 386 ? 12.563 -5.381 -2.174 1.00 88.00 386 ALA A N 1
ATOM 3041 C CA . ALA A 1 386 ? 12.574 -6.307 -3.302 1.00 88.00 386 ALA A CA 1
ATOM 3042 C C . ALA A 1 386 ? 11.503 -5.952 -4.346 1.00 88.00 386 ALA A C 1
ATOM 3044 O O . ALA A 1 386 ? 11.821 -5.8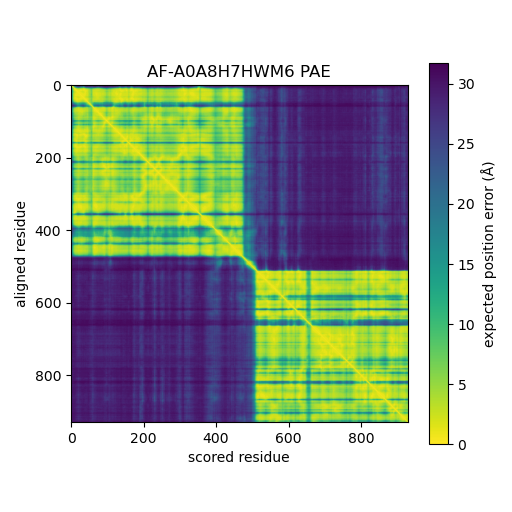69 -5.534 1.00 88.00 386 ALA A O 1
ATOM 3045 N N . MET A 1 387 ? 10.284 -5.636 -3.900 1.00 81.38 387 MET A N 1
ATOM 3046 C CA . MET A 1 387 ? 9.210 -5.137 -4.766 1.00 81.38 387 MET A CA 1
ATOM 3047 C C . MET A 1 387 ? 9.564 -3.794 -5.418 1.00 81.38 387 MET A C 1
ATOM 3049 O O . MET A 1 387 ? 9.334 -3.597 -6.609 1.00 81.38 387 MET A O 1
ATOM 3053 N N . GLY A 1 388 ? 10.174 -2.868 -4.675 1.00 78.25 388 GLY A N 1
ATOM 3054 C CA . GLY A 1 388 ? 10.633 -1.588 -5.217 1.00 78.25 388 GLY A CA 1
ATOM 3055 C C . GLY A 1 388 ? 11.737 -1.748 -6.268 1.00 78.25 388 GLY A C 1
ATOM 3056 O O . GLY A 1 388 ? 11.715 -1.077 -7.302 1.00 78.25 388 GLY A O 1
ATOM 3057 N N . ASN A 1 389 ? 12.678 -2.672 -6.047 1.00 77.12 389 ASN A N 1
ATOM 3058 C CA . ASN A 1 389 ? 13.785 -2.910 -6.973 1.00 77.12 389 ASN A CA 1
ATOM 3059 C C . ASN A 1 389 ? 13.331 -3.556 -8.288 1.00 77.12 389 ASN A C 1
ATOM 3061 O O . ASN A 1 389 ? 13.965 -3.333 -9.316 1.00 77.12 389 ASN A O 1
ATOM 3065 N N . TYR A 1 390 ? 12.208 -4.281 -8.293 1.00 70.00 390 TYR A N 1
ATOM 3066 C CA . TYR A 1 390 ? 11.571 -4.733 -9.531 1.00 70.00 390 TYR A CA 1
ATOM 3067 C C . TYR A 1 390 ? 11.296 -3.566 -10.491 1.00 70.00 390 TYR A C 1
ATOM 3069 O O . TYR A 1 390 ? 11.689 -3.598 -11.658 1.00 70.00 390 TYR A O 1
ATOM 3077 N N . VAL A 1 391 ? 10.676 -2.497 -9.975 1.00 62.06 391 VAL A N 1
ATOM 3078 C CA . VAL A 1 391 ? 10.371 -1.275 -10.735 1.00 62.06 391 VAL A CA 1
ATOM 3079 C C . VAL A 1 391 ? 11.660 -0.572 -11.175 1.00 62.06 391 VAL A C 1
ATOM 3081 O O . VAL A 1 391 ? 11.751 -0.074 -12.299 1.00 62.06 391 VAL A O 1
ATOM 3084 N N . GLU A 1 392 ? 12.683 -0.563 -10.317 1.00 63.56 392 GLU A N 1
ATOM 3085 C CA . GLU A 1 392 ? 13.984 0.031 -10.630 1.00 63.56 392 GLU A CA 1
ATOM 3086 C C . GLU A 1 392 ? 14.698 -0.696 -11.782 1.00 63.56 392 GLU A C 1
ATOM 3088 O O . GLU A 1 392 ? 15.128 -0.042 -12.736 1.00 63.56 392 GLU A O 1
ATOM 3093 N N . MET A 1 393 ? 14.787 -2.029 -11.727 1.00 61.81 393 MET A N 1
ATOM 3094 C CA . MET A 1 393 ? 15.505 -2.850 -12.710 1.00 61.81 393 MET A CA 1
ATOM 3095 C C . MET A 1 393 ? 14.845 -2.850 -14.091 1.00 61.81 393 MET A C 1
ATOM 3097 O O . MET A 1 393 ? 15.558 -2.899 -15.092 1.00 61.81 393 MET A O 1
ATOM 3101 N N . ARG A 1 394 ? 13.511 -2.756 -14.164 1.00 61.81 394 ARG A N 1
ATOM 3102 C CA . ARG A 1 394 ? 12.788 -2.759 -15.446 1.00 61.81 394 ARG A CA 1
ATOM 3103 C C . ARG A 1 394 ? 12.791 -1.408 -16.171 1.00 61.81 394 ARG A C 1
ATOM 3105 O O . ARG A 1 394 ? 12.685 -1.389 -17.393 1.00 61.81 394 ARG A O 1
ATOM 3112 N N . HIS A 1 395 ? 12.898 -0.287 -15.446 1.00 55.88 395 HIS A N 1
ATOM 3113 C CA . HIS A 1 395 ? 12.654 1.052 -16.008 1.00 55.88 395 HIS A CA 1
ATOM 3114 C C . HIS A 1 395 ? 13.737 2.099 -15.690 1.00 55.88 395 HIS A C 1
ATOM 3116 O O . HIS A 1 395 ? 14.112 2.883 -16.558 1.00 55.88 395 HIS A O 1
ATOM 3122 N N . SER A 1 396 ? 14.245 2.161 -14.457 1.00 52.16 396 SER A N 1
ATOM 3123 C CA . SER A 1 396 ? 15.006 3.330 -13.980 1.00 52.16 396 SER A CA 1
ATOM 3124 C C . SER A 1 396 ? 16.504 3.280 -14.291 1.00 52.16 396 SER A C 1
ATOM 3126 O O . SER A 1 396 ? 17.128 4.337 -14.414 1.00 52.16 396 SER A O 1
ATOM 3128 N N . VAL A 1 397 ? 17.086 2.086 -14.461 1.00 52.44 397 VAL A N 1
ATOM 3129 C CA . VAL A 1 397 ? 18.542 1.888 -14.643 1.00 52.44 397 VAL A CA 1
ATOM 3130 C C . VAL A 1 397 ? 19.118 2.490 -15.934 1.00 52.44 397 VAL A C 1
ATOM 3132 O O . VAL A 1 397 ? 20.328 2.721 -16.021 1.00 52.44 397 VAL A O 1
ATOM 3135 N N . THR A 1 398 ? 18.275 2.786 -16.925 1.00 49.84 398 THR A N 1
ATOM 3136 C CA . THR A 1 398 ? 18.670 3.420 -18.195 1.00 49.84 398 THR A CA 1
ATOM 3137 C C . THR A 1 398 ? 18.504 4.942 -18.186 1.00 49.84 398 THR A C 1
ATOM 3139 O O . THR A 1 398 ? 18.993 5.613 -19.093 1.00 49.84 398 THR A O 1
ATOM 3142 N N . THR A 1 399 ? 17.876 5.523 -17.156 1.00 56.44 399 THR A N 1
ATOM 3143 C CA . THR A 1 399 ? 17.553 6.958 -17.143 1.00 56.44 399 THR A CA 1
ATOM 3144 C C . THR A 1 399 ? 18.766 7.841 -16.784 1.00 56.44 399 THR A C 1
ATOM 3146 O O . THR A 1 399 ? 19.524 7.522 -15.859 1.00 56.44 399 THR A O 1
ATOM 3149 N N . PRO A 1 400 ? 18.957 9.002 -17.447 1.00 47.03 400 PRO A N 1
ATOM 3150 C CA . PRO A 1 400 ? 20.052 9.932 -17.137 1.00 47.03 400 PRO A CA 1
ATOM 3151 C C . PRO A 1 400 ? 20.049 10.441 -15.685 1.00 47.03 400 PRO A C 1
ATOM 3153 O O . PRO A 1 400 ? 21.105 10.599 -15.071 1.00 47.03 400 PRO A O 1
ATOM 3156 N N . ILE A 1 401 ? 18.860 10.644 -15.106 1.00 50.75 401 ILE A N 1
ATOM 3157 C CA . ILE A 1 401 ? 18.678 11.119 -13.724 1.00 50.75 401 ILE A CA 1
ATOM 3158 C C . ILE A 1 401 ? 19.150 10.068 -12.712 1.00 50.75 401 ILE A C 1
ATOM 3160 O O . ILE A 1 401 ? 19.788 10.412 -11.716 1.00 50.75 401 ILE A O 1
ATOM 3164 N N . TYR A 1 402 ? 18.896 8.784 -12.978 1.00 59.69 402 TYR A N 1
ATOM 3165 C CA . TYR A 1 402 ? 19.390 7.694 -12.141 1.00 59.69 402 TYR A CA 1
ATOM 3166 C C . TYR A 1 402 ? 20.922 7.634 -12.132 1.00 59.69 402 TYR A C 1
ATOM 3168 O O . TYR A 1 402 ? 21.527 7.533 -11.064 1.00 59.69 402 TYR A O 1
ATOM 3176 N N . ARG A 1 403 ? 21.566 7.782 -13.301 1.00 62.75 403 ARG A N 1
ATOM 3177 C CA . ARG A 1 403 ? 23.037 7.818 -13.414 1.00 62.75 403 ARG A CA 1
ATOM 3178 C C . ARG A 1 403 ? 23.640 8.999 -12.646 1.00 62.75 403 ARG A C 1
ATOM 3180 O O . ARG A 1 403 ? 24.624 8.817 -11.931 1.00 62.75 403 ARG A O 1
ATOM 3187 N N . LEU A 1 404 ? 23.018 10.178 -12.729 1.00 59.47 404 LEU A N 1
ATOM 3188 C CA . LEU A 1 404 ? 23.437 11.361 -11.974 1.00 59.47 404 LEU A CA 1
ATOM 3189 C C . LEU A 1 404 ? 23.282 11.163 -10.459 1.00 59.47 404 LEU A C 1
ATOM 3191 O O . LEU A 1 404 ? 24.201 11.472 -9.702 1.00 59.47 404 LEU A O 1
ATOM 3195 N N . ARG A 1 405 ? 22.152 10.607 -10.005 1.00 65.62 405 ARG A N 1
ATOM 3196 C CA . ARG A 1 405 ? 21.932 10.291 -8.587 1.00 65.62 405 ARG A CA 1
ATOM 3197 C C . ARG A 1 405 ? 22.964 9.290 -8.069 1.00 65.62 405 ARG A C 1
ATOM 3199 O O . ARG A 1 405 ? 23.558 9.538 -7.027 1.00 65.62 405 ARG A O 1
ATOM 3206 N N . LYS A 1 406 ? 23.222 8.208 -8.812 1.00 67.56 406 LYS A N 1
ATOM 3207 C CA . LYS A 1 406 ? 24.221 7.191 -8.447 1.00 67.56 406 LYS A CA 1
ATOM 3208 C C . LYS A 1 406 ? 25.628 7.788 -8.359 1.00 67.56 406 LYS A C 1
ATOM 3210 O O . LYS A 1 406 ? 26.385 7.435 -7.461 1.00 67.56 406 LYS A O 1
ATOM 3215 N N . TRP A 1 407 ? 25.963 8.722 -9.249 1.00 68.31 407 TRP A N 1
ATOM 3216 C CA . TRP A 1 407 ? 27.225 9.455 -9.183 1.00 68.31 407 TRP A CA 1
ATOM 3217 C C . TRP A 1 407 ? 27.324 10.322 -7.917 1.00 68.31 407 TRP A C 1
ATOM 3219 O O . TRP A 1 407 ? 28.331 10.247 -7.216 1.00 68.31 407 TRP A O 1
ATOM 3229 N N . ILE A 1 408 ? 26.269 11.071 -7.565 1.00 68.56 408 ILE A N 1
ATOM 3230 C CA . ILE A 1 408 ? 26.216 11.860 -6.318 1.00 68.56 408 ILE A CA 1
ATOM 3231 C C . ILE A 1 408 ? 26.344 10.949 -5.090 1.00 68.56 408 ILE A C 1
ATOM 3233 O O . ILE A 1 408 ? 27.141 11.236 -4.198 1.00 68.56 408 ILE A O 1
ATOM 3237 N N . ASP A 1 409 ? 25.606 9.838 -5.060 1.00 68.94 409 ASP A N 1
ATOM 3238 C CA . ASP A 1 409 ? 25.692 8.848 -3.985 1.00 68.94 409 ASP A CA 1
ATOM 3239 C C . ASP A 1 409 ? 27.109 8.271 -3.863 1.00 68.94 409 ASP A C 1
ATOM 3241 O O . ASP A 1 409 ? 27.605 8.118 -2.749 1.00 68.94 409 ASP A O 1
ATOM 3245 N N . GLY A 1 410 ? 27.790 8.019 -4.986 1.00 69.31 410 GLY A N 1
ATOM 3246 C CA . GLY A 1 410 ? 29.185 7.577 -5.013 1.00 69.31 410 GLY A CA 1
ATOM 3247 C C . GLY A 1 410 ? 30.160 8.618 -4.455 1.00 69.31 410 GLY A C 1
ATOM 3248 O O . GLY A 1 410 ? 31.033 8.277 -3.658 1.00 69.31 410 GLY A O 1
ATOM 3249 N N . VAL A 1 411 ? 29.987 9.895 -4.809 1.00 73.12 411 VAL A N 1
ATOM 3250 C CA . VAL A 1 411 ? 30.819 10.997 -4.294 1.00 73.12 411 VAL A CA 1
ATOM 3251 C C . VAL A 1 411 ? 30.615 11.191 -2.791 1.00 73.12 411 VAL A C 1
ATOM 3253 O O . VAL A 1 411 ? 31.589 11.350 -2.059 1.00 73.12 411 VAL A O 1
ATOM 3256 N N . LEU A 1 412 ? 29.370 11.153 -2.306 1.00 76.62 412 LEU A N 1
ATOM 3257 C CA . LEU A 1 412 ? 29.064 11.324 -0.883 1.00 76.62 412 LEU A CA 1
ATOM 3258 C C . LEU A 1 412 ? 29.496 10.112 -0.049 1.00 76.62 412 LEU A C 1
ATOM 3260 O O . LEU A 1 412 ? 30.075 10.284 1.026 1.00 76.62 412 LEU A O 1
ATOM 3264 N N . ALA A 1 413 ? 29.300 8.894 -0.566 1.00 72.12 413 ALA A N 1
ATOM 3265 C CA . ALA A 1 413 ? 29.863 7.679 0.025 1.00 72.12 413 ALA A CA 1
ATOM 3266 C C . ALA A 1 413 ? 31.399 7.719 0.067 1.00 72.12 413 ALA A C 1
ATOM 3268 O O . ALA A 1 413 ? 32.004 7.155 0.976 1.00 72.12 413 ALA A O 1
ATOM 3269 N N . GLY A 1 414 ? 32.009 8.483 -0.848 1.00 71.81 414 GLY A N 1
ATOM 3270 C CA . GLY A 1 414 ? 33.414 8.883 -0.866 1.00 71.81 414 GLY A CA 1
ATOM 3271 C C . GLY A 1 414 ? 33.997 9.234 0.506 1.00 71.81 414 GLY A C 1
ATOM 3272 O O . GLY A 1 414 ? 35.104 8.813 0.839 1.00 71.81 414 GLY A O 1
ATOM 3273 N N . PHE A 1 415 ? 33.226 9.964 1.314 1.00 76.12 415 PHE A N 1
ATOM 3274 C CA . PHE A 1 415 ? 33.650 10.505 2.608 1.00 76.12 415 PHE A CA 1
ATOM 3275 C C . PHE A 1 415 ? 33.423 9.561 3.794 1.00 76.12 415 PHE A C 1
ATOM 3277 O O . PHE A 1 415 ? 33.787 9.899 4.920 1.00 76.12 415 PHE A O 1
ATOM 3284 N N . THR A 1 416 ? 32.814 8.398 3.565 1.00 78.00 416 THR A N 1
ATOM 3285 C CA . THR A 1 416 ? 32.579 7.401 4.611 1.00 78.00 416 THR A CA 1
ATOM 3286 C C . THR A 1 416 ? 33.652 6.316 4.513 1.00 78.00 416 THR A C 1
ATOM 3288 O O . THR A 1 416 ? 33.849 5.765 3.423 1.00 78.00 416 THR A O 1
ATOM 3291 N N . PRO A 1 417 ? 34.364 6.002 5.614 1.00 76.75 417 PRO A N 1
ATOM 3292 C CA . PRO A 1 417 ? 35.330 4.911 5.624 1.00 76.75 417 PRO A CA 1
ATOM 3293 C C . PRO A 1 417 ? 34.673 3.593 5.211 1.00 76.75 417 PRO A C 1
ATOM 3295 O O . PRO A 1 417 ? 33.558 3.290 5.643 1.00 76.75 417 PRO A O 1
ATOM 3298 N N . SER A 1 418 ? 35.372 2.816 4.383 1.00 73.38 418 SER A N 1
ATOM 3299 C CA . SER A 1 418 ? 34.936 1.462 4.054 1.00 73.38 418 SER A CA 1
ATOM 3300 C C . SER A 1 418 ? 35.040 0.570 5.290 1.00 73.38 418 SER A C 1
ATOM 3302 O O . SER A 1 418 ? 35.989 0.685 6.068 1.00 73.38 418 SER A O 1
ATOM 3304 N N . VAL A 1 419 ? 34.058 -0.310 5.473 1.00 80.12 419 VAL A N 1
ATOM 3305 C CA . VAL A 1 419 ? 34.030 -1.294 6.559 1.00 80.12 419 VAL A CA 1
ATOM 3306 C C . VAL A 1 419 ? 33.933 -2.679 5.921 1.00 80.12 419 VAL A C 1
ATOM 3308 O O . VAL A 1 419 ? 32.857 -3.030 5.432 1.00 80.12 419 VAL A O 1
ATOM 3311 N N . PRO A 1 420 ? 35.028 -3.461 5.899 1.00 83.81 420 PRO A N 1
ATOM 3312 C CA . PRO A 1 420 ? 35.012 -4.818 5.367 1.00 83.81 420 PRO A CA 1
ATOM 3313 C C . PRO A 1 420 ? 34.097 -5.711 6.201 1.00 83.81 420 PRO A C 1
ATOM 3315 O O . PRO A 1 420 ? 34.227 -5.773 7.427 1.00 83.81 420 PRO A O 1
ATOM 3318 N N . TRP A 1 421 ? 33.193 -6.441 5.548 1.00 82.25 421 TRP A N 1
ATOM 3319 C CA . TRP A 1 421 ? 32.215 -7.266 6.257 1.00 82.25 421 TRP A CA 1
ATOM 3320 C C . TRP A 1 421 ? 32.860 -8.406 7.063 1.00 82.25 421 TRP A C 1
ATOM 3322 O O . TRP A 1 421 ? 32.323 -8.798 8.094 1.00 82.25 421 TRP A O 1
ATOM 3332 N N . GLN A 1 422 ? 34.038 -8.892 6.659 1.00 86.81 422 GLN A N 1
ATOM 3333 C CA . GLN A 1 422 ? 34.790 -9.921 7.384 1.00 86.81 422 GLN A CA 1
ATOM 3334 C C . GLN A 1 422 ? 35.183 -9.458 8.795 1.00 86.81 422 GLN A C 1
ATOM 3336 O O . GLN A 1 422 ? 35.165 -10.251 9.734 1.00 86.81 422 GLN A O 1
ATOM 3341 N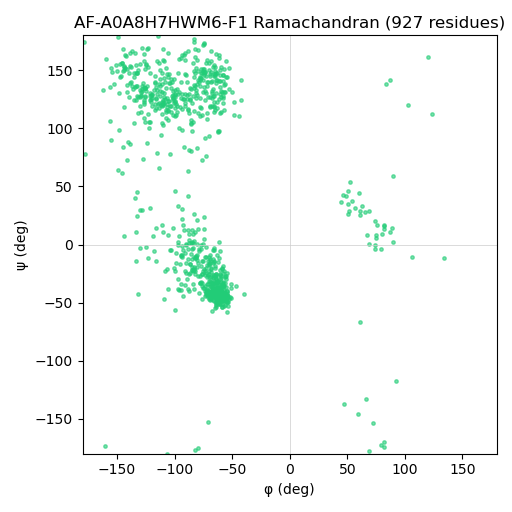 N . GLY A 1 423 ? 35.478 -8.165 8.969 1.00 85.75 423 GLY A N 1
ATOM 3342 C CA . GLY A 1 423 ? 35.796 -7.583 10.277 1.00 85.75 423 GLY A CA 1
ATOM 3343 C C . GLY A 1 423 ? 34.590 -7.478 11.216 1.00 85.75 423 GLY A C 1
ATOM 3344 O O . GLY A 1 423 ? 34.765 -7.269 12.412 1.00 85.75 423 GLY A O 1
ATOM 3345 N N . LEU A 1 424 ? 33.367 -7.641 10.697 1.00 88.88 424 LEU A N 1
ATOM 3346 C CA . LEU A 1 424 ? 32.127 -7.566 11.476 1.00 88.88 424 LEU A CA 1
ATOM 3347 C C . LEU A 1 424 ? 31.744 -8.906 12.114 1.00 88.88 424 LEU A C 1
ATOM 3349 O O . LEU A 1 424 ? 30.936 -8.919 13.042 1.00 88.88 424 LEU A O 1
ATOM 3353 N N . ILE A 1 425 ? 32.314 -10.023 11.648 1.00 90.50 425 ILE A N 1
ATOM 3354 C CA . ILE A 1 425 ? 31.946 -11.378 12.088 1.00 90.50 425 ILE A CA 1
ATOM 3355 C C . ILE A 1 425 ? 31.986 -11.547 13.616 1.00 90.50 425 ILE A C 1
ATOM 3357 O O . ILE A 1 425 ? 30.988 -12.029 14.156 1.00 90.50 425 ILE A O 1
ATOM 3361 N N . PRO A 1 426 ? 33.031 -11.101 14.349 1.00 89.94 426 PRO A N 1
ATOM 3362 C CA . PRO A 1 426 ? 33.056 -11.242 15.807 1.00 89.94 426 PRO A CA 1
ATOM 3363 C C . PRO A 1 426 ? 31.892 -10.524 16.506 1.00 89.94 426 PRO A C 1
ATOM 3365 O O . PRO A 1 426 ? 31.296 -11.066 17.433 1.00 89.94 426 PRO A O 1
ATOM 3368 N N . ALA A 1 427 ? 31.520 -9.328 16.037 1.00 88.69 427 ALA A N 1
ATOM 3369 C CA . ALA A 1 427 ? 30.407 -8.568 16.605 1.00 88.69 427 ALA A CA 1
ATOM 3370 C C . ALA A 1 427 ? 29.045 -9.199 16.266 1.00 88.69 427 ALA A C 1
ATOM 3372 O O . ALA A 1 427 ? 28.148 -9.240 17.110 1.00 88.69 427 ALA A O 1
ATOM 3373 N N . LEU A 1 428 ? 28.895 -9.723 15.045 1.00 90.12 428 LEU A N 1
ATOM 3374 C CA . LEU A 1 428 ? 27.671 -10.385 14.574 1.00 90.12 428 LEU A CA 1
ATOM 3375 C C . LEU A 1 428 ? 27.417 -11.740 15.245 1.00 90.12 428 LEU A C 1
ATOM 3377 O O . LEU A 1 428 ? 26.269 -12.187 15.280 1.00 90.12 428 LEU A O 1
ATOM 3381 N N . ALA A 1 429 ? 28.463 -12.380 15.770 1.00 88.50 429 ALA A N 1
ATOM 3382 C CA . ALA A 1 429 ? 28.355 -13.604 16.559 1.00 88.50 429 ALA A CA 1
ATOM 3383 C C . ALA A 1 429 ? 27.794 -13.364 17.970 1.00 88.50 429 ALA A C 1
ATOM 3385 O O . ALA A 1 429 ? 27.266 -14.285 18.580 1.00 88.50 429 ALA A O 1
ATOM 3386 N N . GLN A 1 430 ? 27.906 -12.139 18.492 1.00 85.25 430 GLN A N 1
ATOM 3387 C CA . GLN A 1 430 ? 27.474 -11.795 19.853 1.00 85.25 430 GLN A CA 1
ATOM 3388 C C . GLN A 1 430 ? 26.214 -10.928 19.879 1.00 85.25 430 GLN A C 1
ATOM 3390 O O . GLN A 1 430 ? 25.510 -10.880 20.882 1.00 85.25 430 GLN A O 1
ATOM 3395 N N . THR A 1 431 ? 25.933 -10.208 18.792 1.00 86.38 431 THR A N 1
ATOM 3396 C CA . THR A 1 431 ? 24.839 -9.236 18.732 1.00 86.38 431 THR A CA 1
ATOM 3397 C C . THR A 1 431 ? 24.048 -9.367 17.439 1.00 86.38 431 THR A C 1
ATOM 3399 O O . THR A 1 431 ? 24.581 -9.710 16.383 1.00 86.38 431 THR A O 1
ATOM 3402 N N . THR A 1 432 ? 22.747 -9.086 17.505 1.00 86.88 432 THR A N 1
ATOM 3403 C CA . THR A 1 432 ? 21.859 -9.127 16.336 1.00 86.88 432 THR A CA 1
ATOM 3404 C C . THR A 1 432 ? 22.251 -8.066 15.306 1.00 86.88 432 THR A C 1
ATOM 3406 O O . THR A 1 432 ? 22.544 -8.407 14.156 1.00 86.88 432 THR A O 1
ATOM 3409 N N . PHE A 1 433 ? 22.320 -6.804 15.749 1.00 89.81 433 PHE A N 1
ATOM 3410 C CA . PHE A 1 433 ? 22.803 -5.650 14.989 1.00 89.81 433 PHE A CA 1
ATOM 3411 C C . PHE A 1 433 ? 23.561 -4.690 15.930 1.00 89.81 433 PHE A C 1
ATOM 3413 O O . PHE A 1 433 ? 22.953 -4.174 16.872 1.00 89.81 433 PHE A O 1
ATOM 3420 N N . PRO A 1 434 ? 24.863 -4.431 15.710 1.00 83.31 434 PRO A N 1
ATOM 3421 C CA . PRO A 1 434 ? 25.647 -3.511 16.534 1.00 83.31 434 PRO A CA 1
ATOM 3422 C C . PRO A 1 434 ? 25.122 -2.063 16.517 1.00 83.31 434 PRO A C 1
ATOM 3424 O O . PRO A 1 434 ? 24.755 -1.515 15.473 1.00 83.31 434 PRO A O 1
ATOM 3427 N N . VAL A 1 435 ? 25.145 -1.393 17.674 1.00 72.44 435 VAL A N 1
ATOM 3428 C CA . VAL A 1 435 ? 24.711 0.010 17.801 1.00 72.44 435 VAL A CA 1
ATOM 3429 C C . VAL A 1 435 ? 25.658 0.941 17.037 1.00 72.44 435 VAL A C 1
ATOM 3431 O O . VAL A 1 435 ? 26.876 0.860 17.158 1.00 72.44 435 VAL A O 1
ATOM 3434 N N . GLY A 1 436 ? 25.097 1.875 16.264 1.00 66.69 436 GLY A N 1
ATOM 3435 C CA . GLY A 1 436 ? 25.881 2.890 15.550 1.00 66.69 436 GLY A CA 1
ATOM 3436 C C . GLY A 1 436 ? 26.536 2.413 14.249 1.00 66.69 436 GLY A C 1
ATOM 3437 O O . GLY A 1 436 ? 27.283 3.183 13.649 1.00 66.69 436 GLY A O 1
ATOM 3438 N N . ALA A 1 437 ? 26.215 1.204 13.774 1.00 71.38 437 ALA A N 1
ATOM 3439 C CA . ALA A 1 437 ? 26.682 0.655 12.498 1.00 71.38 437 ALA A CA 1
ATOM 3440 C C . ALA A 1 437 ? 26.447 1.607 11.304 1.00 71.38 437 ALA A C 1
ATOM 3442 O O . ALA A 1 437 ? 27.287 1.765 10.419 1.00 71.38 437 ALA A O 1
ATOM 3443 N N . ALA A 1 438 ? 25.321 2.317 11.288 1.00 75.31 438 ALA A N 1
ATOM 3444 C CA . ALA A 1 438 ? 24.878 3.104 10.143 1.00 75.31 438 ALA A CA 1
ATOM 3445 C C . ALA A 1 438 ? 25.412 4.561 10.125 1.00 75.31 438 ALA A C 1
ATOM 3447 O O . ALA A 1 438 ? 24.664 5.491 9.822 1.00 75.31 438 ALA A O 1
ATOM 3448 N N . ARG A 1 439 ? 26.688 4.805 10.462 1.00 79.19 439 ARG A N 1
ATOM 3449 C CA . ARG A 1 439 ? 27.310 6.152 10.413 1.00 79.19 439 ARG A CA 1
ATOM 3450 C C . ARG A 1 439 ? 27.778 6.530 8.998 1.00 79.19 439 ARG A C 1
ATOM 3452 O O . ARG A 1 439 ? 28.203 5.673 8.234 1.00 79.19 439 ARG A O 1
ATOM 3459 N N . GLY A 1 440 ? 27.719 7.824 8.662 1.00 81.12 440 GLY A N 1
ATOM 3460 C CA . GLY A 1 440 ? 28.165 8.361 7.363 1.00 81.12 440 GLY A CA 1
ATOM 3461 C C . GLY A 1 440 ? 27.144 8.221 6.224 1.00 81.12 440 GLY A C 1
ATOM 3462 O O . GLY A 1 440 ? 25.983 7.903 6.465 1.00 81.12 440 GLY A O 1
ATOM 3463 N N . TRP A 1 441 ? 27.554 8.493 4.985 1.00 85.06 441 TRP A N 1
ATOM 3464 C CA . TRP A 1 441 ? 26.750 8.296 3.772 1.00 85.06 441 TRP A CA 1
ATOM 3465 C C . TRP A 1 441 ? 27.039 6.922 3.171 1.00 85.06 441 TRP A C 1
ATOM 3467 O O . TRP A 1 441 ? 28.163 6.657 2.755 1.00 85.06 441 TRP A O 1
ATOM 3477 N N . ILE A 1 442 ? 26.040 6.043 3.111 1.00 86.44 442 ILE A N 1
ATOM 3478 C CA . ILE A 1 442 ? 26.198 4.686 2.571 1.00 86.44 442 ILE A CA 1
ATOM 3479 C C . ILE A 1 442 ? 25.081 4.456 1.555 1.00 86.44 442 ILE A C 1
ATOM 3481 O O . ILE A 1 442 ? 23.930 4.788 1.827 1.00 86.44 442 ILE A O 1
ATOM 3485 N N . SER A 1 443 ? 25.388 3.929 0.368 1.00 86.94 443 SER A N 1
ATOM 3486 C CA . SER A 1 443 ? 24.342 3.667 -0.629 1.00 86.94 443 SER A CA 1
ATOM 3487 C C . SER A 1 443 ? 23.350 2.612 -0.116 1.00 86.94 443 SER A C 1
ATOM 3489 O O . SER A 1 443 ? 23.741 1.693 0.608 1.00 86.94 443 SER A O 1
ATOM 3491 N N . LEU A 1 444 ? 22.073 2.705 -0.505 1.00 89.06 444 LEU A N 1
ATOM 3492 C CA . LEU A 1 444 ? 21.060 1.713 -0.116 1.00 89.06 444 LEU A CA 1
ATOM 3493 C C . LEU A 1 444 ? 21.473 0.297 -0.534 1.00 89.06 444 LEU A C 1
ATOM 3495 O O . LEU A 1 444 ? 21.373 -0.636 0.261 1.00 89.06 444 LEU A O 1
ATOM 3499 N N . TYR A 1 445 ? 22.001 0.147 -1.751 1.00 88.19 445 TYR A N 1
ATOM 3500 C CA . TYR A 1 445 ? 22.469 -1.145 -2.234 1.00 88.19 445 TYR A CA 1
ATOM 3501 C C . TYR A 1 445 ? 23.613 -1.698 -1.374 1.00 88.19 445 TYR A C 1
ATOM 3503 O O . TYR A 1 445 ? 23.569 -2.867 -1.003 1.00 88.19 445 TYR A O 1
ATOM 3511 N N . THR A 1 446 ? 24.580 -0.863 -0.978 1.00 89.06 446 THR A N 1
ATOM 3512 C CA . THR A 1 446 ? 25.671 -1.254 -0.069 1.00 89.06 446 THR A CA 1
ATOM 3513 C C . THR A 1 446 ? 25.143 -1.630 1.316 1.00 89.06 446 THR A C 1
ATOM 3515 O O . THR A 1 446 ? 25.559 -2.647 1.863 1.00 89.06 446 THR A O 1
ATOM 3518 N N . MET A 1 447 ? 24.201 -0.863 1.877 1.00 91.81 447 MET A N 1
ATOM 3519 C CA . MET A 1 447 ? 23.616 -1.172 3.187 1.00 91.81 447 MET A CA 1
ATOM 3520 C C . MET A 1 447 ? 22.890 -2.521 3.188 1.00 91.81 447 MET A C 1
ATOM 3522 O O . MET A 1 447 ? 23.043 -3.321 4.107 1.00 91.81 447 MET A O 1
ATOM 3526 N N . VAL A 1 448 ? 22.110 -2.795 2.144 1.00 93.31 448 VAL A N 1
ATOM 3527 C CA . VAL A 1 448 ? 21.337 -4.037 2.025 1.00 93.31 448 VAL A CA 1
ATOM 3528 C C . VAL A 1 448 ? 22.236 -5.220 1.662 1.00 93.31 448 VAL A C 1
ATOM 3530 O O . VAL A 1 448 ? 22.037 -6.306 2.184 1.00 93.31 448 VAL A O 1
ATOM 3533 N N . THR A 1 449 ? 23.247 -5.037 0.818 1.00 91.81 449 THR A N 1
ATOM 3534 C CA . THR A 1 449 ? 24.003 -6.164 0.243 1.00 91.81 449 THR A CA 1
ATOM 3535 C C . THR A 1 449 ? 25.284 -6.475 1.018 1.00 91.81 449 THR A C 1
ATOM 3537 O O . THR A 1 449 ? 25.612 -7.642 1.222 1.00 91.81 449 THR A O 1
ATOM 3540 N N . PHE A 1 450 ? 25.998 -5.444 1.477 1.00 92.00 450 PHE A N 1
ATOM 3541 C CA . PHE A 1 450 ? 27.371 -5.567 1.981 1.00 92.00 450 PHE A CA 1
ATOM 3542 C C . PHE A 1 450 ? 27.549 -5.179 3.454 1.00 92.00 450 PHE A C 1
ATOM 3544 O O . PHE A 1 450 ? 28.630 -5.358 4.007 1.00 92.00 450 PHE A O 1
ATOM 3551 N N . ARG A 1 451 ? 26.502 -4.670 4.117 1.00 91.88 451 ARG A N 1
ATOM 3552 C CA . ARG A 1 451 ? 26.532 -4.274 5.536 1.00 91.88 451 ARG A CA 1
ATOM 3553 C C . ARG A 1 451 ? 25.607 -5.144 6.392 1.00 91.88 451 ARG A C 1
ATOM 3555 O O . ARG A 1 451 ? 24.500 -4.716 6.726 1.00 91.88 451 ARG A O 1
ATOM 3562 N N . PRO A 1 452 ? 26.038 -6.371 6.744 1.00 93.06 452 PRO A N 1
ATOM 3563 C CA . PRO A 1 452 ? 25.248 -7.300 7.559 1.00 93.06 452 PRO A CA 1
ATOM 3564 C C . PRO A 1 452 ? 24.999 -6.825 8.998 1.00 93.06 452 PRO A C 1
ATOM 3566 O O . PRO A 1 452 ? 24.135 -7.355 9.688 1.00 93.06 452 PRO A O 1
ATOM 3569 N N . ASP A 1 453 ? 25.734 -5.812 9.445 1.00 92.94 453 ASP A N 1
ATOM 3570 C CA . ASP A 1 453 ? 25.580 -5.137 10.731 1.00 92.94 453 ASP A CA 1
ATOM 3571 C C . ASP A 1 453 ? 24.466 -4.081 10.751 1.00 92.94 453 ASP A C 1
ATOM 3573 O O . ASP A 1 453 ? 24.083 -3.614 11.822 1.00 92.94 453 ASP A O 1
ATOM 3577 N N . ILE A 1 454 ? 23.914 -3.715 9.591 1.00 93.75 454 ILE A N 1
ATOM 3578 C CA . ILE A 1 454 ? 22.782 -2.792 9.482 1.00 93.75 454 ILE A CA 1
ATOM 3579 C C . ILE A 1 454 ? 21.512 -3.611 9.240 1.00 93.75 454 ILE A C 1
ATOM 3581 O O . ILE A 1 454 ? 21.445 -4.383 8.288 1.00 93.75 454 ILE A O 1
ATOM 3585 N N . SER A 1 455 ? 20.474 -3.429 10.054 1.00 95.06 455 SER A N 1
ATOM 3586 C CA . SER A 1 455 ? 19.177 -4.088 9.831 1.00 95.06 455 SER A CA 1
ATOM 3587 C C . SER A 1 455 ? 18.493 -3.580 8.547 1.00 95.06 455 SER A C 1
ATOM 3589 O O . SER A 1 455 ? 18.717 -2.432 8.146 1.00 95.06 455 SER A O 1
ATOM 3591 N N . TYR A 1 456 ? 17.640 -4.378 7.895 1.00 95.69 456 TYR A N 1
ATOM 3592 C CA . TYR A 1 456 ? 16.940 -3.937 6.675 1.00 95.69 456 TYR A CA 1
ATOM 3593 C C . TYR A 1 456 ? 16.048 -2.713 6.924 1.00 95.69 456 TYR A C 1
ATOM 3595 O O . TYR A 1 456 ? 16.070 -1.768 6.132 1.00 95.69 456 TYR A O 1
ATOM 3603 N N . ALA A 1 457 ? 15.337 -2.667 8.053 1.00 93.62 457 ALA A N 1
ATOM 3604 C CA . ALA A 1 457 ? 14.533 -1.510 8.443 1.00 93.62 457 ALA A CA 1
ATOM 3605 C C . ALA A 1 457 ? 15.405 -0.261 8.653 1.00 93.62 457 ALA A C 1
ATOM 3607 O O . ALA A 1 457 ? 15.033 0.847 8.256 1.00 93.62 457 ALA A O 1
ATOM 3608 N N . THR A 1 458 ? 16.600 -0.429 9.227 1.00 93.31 458 THR A N 1
ATOM 3609 C CA . THR A 1 458 ? 17.567 0.661 9.412 1.00 93.31 458 THR A CA 1
ATOM 3610 C C . THR A 1 458 ? 18.132 1.142 8.080 1.00 93.31 458 THR A C 1
ATOM 3612 O O . THR A 1 458 ? 18.189 2.350 7.856 1.00 93.31 458 THR A O 1
ATOM 3615 N N . ALA A 1 459 ? 18.480 0.230 7.169 1.00 92.69 459 ALA A N 1
ATOM 3616 C CA . ALA A 1 459 ? 18.918 0.569 5.817 1.00 92.69 459 ALA A CA 1
ATOM 3617 C C . ALA A 1 459 ? 17.833 1.352 5.061 1.00 92.69 459 ALA A C 1
ATOM 3619 O O . ALA A 1 459 ? 18.119 2.388 4.458 1.00 92.69 459 ALA A O 1
ATOM 3620 N N . GLN A 1 460 ? 16.575 0.913 5.157 1.00 91.75 460 GLN A N 1
ATOM 3621 C CA . GLN A 1 460 ? 15.435 1.591 4.545 1.00 91.75 460 GLN A CA 1
ATOM 3622 C C . GLN A 1 460 ? 15.182 2.973 5.174 1.00 91.75 460 GLN A C 1
ATOM 3624 O O . GLN A 1 460 ? 14.933 3.930 4.447 1.00 91.75 460 GLN A O 1
ATOM 3629 N N . ARG A 1 461 ? 15.254 3.136 6.506 1.00 90.62 461 ARG A N 1
ATOM 3630 C CA . ARG A 1 461 ? 15.171 4.464 7.161 1.00 90.62 461 ARG A CA 1
ATOM 3631 C C . ARG A 1 461 ? 16.298 5.388 6.705 1.00 90.62 461 ARG A C 1
ATOM 3633 O O . ARG A 1 461 ? 16.033 6.479 6.215 1.00 90.62 461 ARG A O 1
ATOM 3640 N N . LYS A 1 462 ? 17.539 4.919 6.778 1.00 88.31 462 LYS A N 1
ATOM 3641 C CA . LYS A 1 462 ? 18.722 5.712 6.451 1.00 88.31 462 LYS A CA 1
ATOM 3642 C C . LYS A 1 462 ? 18.768 6.132 4.980 1.00 88.31 462 LYS A C 1
ATOM 3644 O O . LYS A 1 462 ? 19.115 7.268 4.672 1.00 88.31 462 LYS A O 1
ATOM 3649 N N . ALA A 1 463 ? 18.360 5.260 4.060 1.00 86.56 463 ALA A N 1
ATOM 3650 C CA . ALA A 1 463 ? 18.250 5.621 2.649 1.00 86.56 463 ALA A CA 1
ATOM 3651 C C . ALA A 1 463 ? 17.203 6.720 2.404 1.00 86.56 463 ALA A C 1
ATOM 3653 O O . ALA A 1 463 ? 17.385 7.550 1.512 1.00 86.56 463 ALA A O 1
ATOM 3654 N N . ARG A 1 464 ? 16.127 6.749 3.202 1.00 81.50 464 ARG A N 1
ATOM 3655 C CA . ARG A 1 464 ? 15.113 7.811 3.154 1.00 81.50 464 ARG A CA 1
ATOM 3656 C C . ARG A 1 464 ? 15.683 9.136 3.667 1.00 81.50 464 ARG A C 1
ATOM 3658 O O . ARG A 1 464 ? 15.594 10.126 2.951 1.00 81.50 464 ARG A O 1
ATOM 3665 N N . GLU A 1 465 ? 16.385 9.122 4.799 1.00 82.12 465 GLU A N 1
ATOM 3666 C CA . GLU A 1 465 ? 17.094 10.297 5.342 1.00 82.12 465 GLU A CA 1
ATOM 3667 C C . GLU A 1 465 ? 18.143 10.853 4.357 1.00 82.12 465 GLU A C 1
ATOM 3669 O O . GLU A 1 465 ? 18.229 12.058 4.122 1.00 82.12 465 GLU A O 1
ATOM 3674 N N . GLN A 1 466 ? 18.931 9.977 3.725 1.00 82.50 466 GLN A N 1
ATOM 3675 C CA . GLN A 1 466 ? 19.895 10.361 2.689 1.00 82.50 466 GLN A CA 1
ATOM 3676 C C . GLN A 1 466 ? 19.199 10.963 1.459 1.00 82.50 466 GLN A C 1
ATOM 3678 O O . GLN A 1 466 ? 19.620 11.997 0.942 1.00 82.50 466 GLN A O 1
ATOM 3683 N N . ALA A 1 467 ? 18.084 10.389 1.005 1.00 74.31 467 ALA A N 1
ATOM 3684 C CA . ALA A 1 467 ? 17.321 10.973 -0.096 1.00 74.31 467 ALA A CA 1
ATOM 3685 C C . ALA A 1 467 ? 16.773 12.374 0.250 1.00 74.31 467 ALA A C 1
ATOM 3687 O O . ALA A 1 467 ? 16.785 13.259 -0.606 1.00 74.31 467 ALA A O 1
ATOM 3688 N N . GLU A 1 468 ? 16.343 12.595 1.493 1.00 68.56 468 GLU A N 1
ATOM 3689 C CA . GLU A 1 468 ? 15.885 13.896 1.995 1.00 68.56 468 GLU A CA 1
ATOM 3690 C C . GLU A 1 468 ? 17.022 14.933 2.054 1.00 68.56 468 GLU A C 1
ATOM 3692 O O . GLU A 1 468 ? 16.832 16.069 1.619 1.00 68.56 468 GLU A O 1
ATOM 3697 N N . MET A 1 469 ? 18.228 14.543 2.492 1.00 68.94 469 MET A N 1
ATOM 3698 C CA . MET A 1 469 ? 19.408 15.424 2.527 1.00 68.94 469 MET A CA 1
ATOM 3699 C C . MET A 1 469 ? 19.869 15.887 1.135 1.00 68.94 469 MET A C 1
ATOM 3701 O O . MET A 1 469 ? 20.224 17.054 0.959 1.00 68.94 469 MET A O 1
ATOM 3705 N N . ILE A 1 470 ? 19.842 15.010 0.121 1.00 63.00 470 ILE A N 1
ATOM 3706 C CA . ILE A 1 470 ? 20.127 15.435 -1.263 1.00 63.00 470 ILE A CA 1
ATOM 3707 C C . ILE A 1 470 ? 19.076 16.452 -1.727 1.00 63.00 470 ILE A C 1
ATOM 3709 O O . ILE A 1 470 ? 19.437 17.464 -2.328 1.00 63.00 470 ILE A O 1
ATOM 3713 N N . ARG A 1 471 ? 17.793 16.225 -1.420 1.00 53.34 471 ARG A N 1
ATOM 3714 C CA . ARG A 1 471 ? 16.690 17.108 -1.836 1.00 53.34 471 ARG A CA 1
ATOM 3715 C C . ARG A 1 471 ? 16.750 18.484 -1.168 1.00 53.34 471 ARG A C 1
ATOM 3717 O O . ARG A 1 471 ? 16.538 19.487 -1.842 1.00 53.34 471 ARG A O 1
ATOM 3724 N N . SER A 1 472 ? 17.091 18.559 0.119 1.00 43.78 472 SER A N 1
ATOM 3725 C CA . SER A 1 472 ? 17.198 19.836 0.840 1.00 43.78 472 SER A CA 1
ATOM 3726 C C . SER A 1 472 ? 18.383 20.692 0.374 1.00 43.78 472 SER A C 1
ATOM 3728 O O . SER A 1 472 ? 18.266 21.913 0.329 1.00 43.78 472 SER A O 1
ATOM 3730 N N . SER A 1 473 ? 19.486 20.076 -0.072 1.00 40.03 473 SER A N 1
ATOM 3731 C CA . SER A 1 473 ? 20.661 20.786 -0.613 1.00 40.03 473 SER A CA 1
ATOM 3732 C C . SER A 1 473 ? 20.432 21.477 -1.972 1.00 40.03 473 SER A C 1
ATOM 3734 O O . SER A 1 473 ? 21.251 22.294 -2.396 1.00 40.03 473 SER A O 1
ATOM 3736 N N . GLN A 1 474 ? 19.317 21.176 -2.650 1.00 37.12 474 GLN A N 1
ATOM 3737 C CA . GLN A 1 474 ? 18.913 21.793 -3.921 1.00 37.12 474 GLN A CA 1
ATOM 3738 C C . GLN A 1 474 ? 17.978 23.005 -3.737 1.00 37.12 474 GLN A C 1
ATOM 3740 O O . GLN A 1 474 ? 17.792 23.767 -4.684 1.00 37.12 474 GLN A O 1
ATOM 3745 N N . ASN A 1 475 ? 17.458 23.235 -2.523 1.00 31.62 475 ASN A N 1
ATOM 3746 C CA . ASN A 1 475 ? 16.654 24.405 -2.166 1.00 31.62 475 ASN A CA 1
ATOM 3747 C C . ASN A 1 475 ? 17.525 25.452 -1.458 1.00 31.62 475 ASN A C 1
ATOM 3749 O O . ASN A 1 475 ? 18.090 25.202 -0.398 1.00 31.62 475 ASN A O 1
ATOM 3753 N N . GLN A 1 476 ? 17.609 26.662 -2.012 1.00 29.12 476 GLN A N 1
ATOM 3754 C CA . GLN A 1 476 ? 18.464 27.743 -1.496 1.00 29.12 476 GLN A CA 1
ATOM 3755 C C . GLN A 1 476 ? 17.940 28.417 -0.207 1.00 29.12 476 GLN A C 1
ATOM 3757 O O . GLN A 1 476 ? 18.456 29.454 0.201 1.00 29.12 476 GLN A O 1
ATOM 3762 N N . TYR A 1 477 ? 16.950 27.821 0.461 1.00 35.22 477 TYR A N 1
ATOM 3763 C CA . TYR A 1 477 ? 16.337 28.339 1.682 1.00 35.22 477 TYR A CA 1
ATOM 3764 C C . TYR A 1 477 ? 16.044 27.194 2.661 1.00 35.22 477 TYR A C 1
ATOM 3766 O O . TYR A 1 477 ? 14.953 26.633 2.672 1.00 35.22 477 TYR A O 1
ATOM 3774 N N . ALA A 1 478 ? 17.020 26.850 3.502 1.00 27.75 478 ALA A N 1
ATOM 3775 C CA . ALA A 1 478 ? 16.794 26.085 4.729 1.00 27.75 478 ALA A CA 1
ATOM 3776 C C . ALA A 1 478 ? 17.655 26.674 5.868 1.00 27.75 478 ALA A C 1
ATOM 3778 O O . ALA A 1 478 ? 18.802 27.062 5.611 1.00 27.75 478 ALA A O 1
ATOM 3779 N N . PRO A 1 479 ? 17.139 26.789 7.110 1.00 32.56 479 PRO A N 1
ATOM 3780 C CA . PRO A 1 479 ? 17.880 27.371 8.221 1.00 32.56 479 PRO A CA 1
ATOM 3781 C C . PRO A 1 479 ? 18.983 26.427 8.719 1.00 32.56 479 PRO A C 1
ATOM 3783 O O . PRO A 1 479 ? 18.941 25.215 8.536 1.00 32.56 479 PRO A O 1
ATOM 3786 N N . ARG A 1 480 ? 19.987 27.039 9.351 1.00 34.00 480 ARG A N 1
ATOM 3787 C CA . ARG A 1 480 ? 21.262 26.476 9.818 1.00 34.00 480 ARG A CA 1
ATOM 3788 C C . ARG A 1 480 ? 21.137 25.109 10.521 1.00 34.00 480 ARG A C 1
ATOM 3790 O O . ARG A 1 480 ? 20.740 25.053 11.680 1.00 34.00 480 ARG A O 1
ATOM 3797 N N . CYS A 1 481 ? 21.640 24.052 9.880 1.00 28.62 481 CYS A N 1
ATOM 3798 C CA . CYS A 1 481 ? 22.156 22.861 10.563 1.00 28.62 481 CYS A CA 1
ATOM 3799 C C . CYS A 1 481 ? 23.692 22.886 10.547 1.00 28.62 481 CYS A C 1
ATOM 3801 O O . CYS A 1 481 ? 24.316 23.288 9.563 1.00 28.62 481 CYS A O 1
ATOM 3803 N N . THR A 1 482 ? 24.297 22.497 11.666 1.00 28.83 482 THR A N 1
ATOM 3804 C CA . THR A 1 482 ? 25.745 22.451 11.898 1.00 28.83 482 THR A CA 1
ATOM 3805 C C . THR A 1 482 ? 26.456 21.567 10.861 1.00 28.83 482 THR A C 1
ATOM 3807 O O . THR A 1 482 ? 26.017 20.445 10.606 1.00 28.83 482 THR A O 1
ATOM 3810 N N . PRO A 1 483 ? 27.547 22.039 10.227 1.00 32.00 483 PRO A N 1
ATOM 3811 C CA . PRO A 1 483 ? 28.160 21.320 9.117 1.00 32.00 483 PRO A CA 1
ATOM 3812 C C . PRO A 1 483 ? 29.059 20.173 9.600 1.00 32.00 483 PRO A C 1
ATOM 3814 O O . PRO A 1 483 ? 29.982 20.379 10.386 1.00 32.00 483 PRO A O 1
ATOM 3817 N N . LEU A 1 484 ? 28.834 18.974 9.053 1.00 35.34 484 LEU A N 1
ATOM 3818 C CA . LEU A 1 484 ? 29.799 17.869 9.073 1.00 35.34 484 LEU A CA 1
ATOM 3819 C C . LEU A 1 484 ? 31.056 18.228 8.239 1.00 35.34 484 LEU A C 1
ATOM 3821 O O . LEU A 1 484 ? 30.947 19.000 7.277 1.00 35.34 484 LEU A O 1
ATOM 3825 N N . PRO A 1 485 ? 32.239 17.642 8.525 1.00 36.19 485 PRO A N 1
ATOM 3826 C CA . PRO A 1 485 ? 33.537 18.059 7.963 1.00 36.19 485 PRO A CA 1
ATOM 3827 C C . PRO A 1 485 ? 33.704 17.994 6.426 1.00 36.19 485 PRO A C 1
ATOM 3829 O O . PRO A 1 485 ? 34.710 18.470 5.910 1.00 36.19 485 PRO A O 1
ATOM 3832 N N . GLY A 1 486 ? 32.736 17.465 5.667 1.00 36.94 486 GLY A N 1
ATOM 3833 C CA . GLY A 1 486 ? 32.763 17.398 4.193 1.00 36.94 486 GLY A CA 1
ATOM 3834 C C . GLY A 1 486 ? 32.056 18.550 3.455 1.00 36.94 486 GLY A C 1
ATOM 3835 O O . GLY A 1 486 ? 32.202 18.694 2.241 1.00 36.94 486 GLY A O 1
ATOM 3836 N N . TYR A 1 487 ? 31.310 19.407 4.164 1.00 41.06 487 TYR A N 1
ATOM 3837 C CA . TYR A 1 487 ? 30.437 20.434 3.564 1.00 41.06 487 TYR A CA 1
ATOM 3838 C C . TYR A 1 487 ? 31.197 21.514 2.762 1.00 41.06 487 TYR A C 1
ATOM 3840 O O . TYR A 1 487 ? 30.719 22.002 1.736 1.00 41.06 487 TYR A O 1
ATOM 3848 N N . LYS A 1 488 ? 32.421 21.863 3.183 1.00 40.34 488 LYS A N 1
ATOM 3849 C CA . LYS A 1 488 ? 33.276 22.841 2.478 1.00 40.34 488 LYS A CA 1
ATOM 3850 C C . LYS A 1 488 ? 33.836 22.305 1.154 1.00 40.34 488 LYS A C 1
ATOM 3852 O O . LYS A 1 488 ? 33.958 23.075 0.204 1.00 40.34 488 LYS A O 1
ATOM 3857 N N . ALA A 1 489 ? 34.139 21.008 1.073 1.00 41.03 489 ALA A N 1
ATOM 3858 C CA . ALA A 1 489 ? 34.681 20.393 -0.139 1.00 41.03 489 ALA A CA 1
ATOM 3859 C C . ALA A 1 489 ? 33.619 20.316 -1.249 1.00 41.03 489 ALA A C 1
ATOM 3861 O O . ALA A 1 489 ? 33.879 20.712 -2.384 1.00 41.03 489 ALA A O 1
ATOM 3862 N N . LEU A 1 490 ? 32.387 19.925 -0.899 1.00 40.50 490 LEU A N 1
ATOM 3863 C CA . LEU A 1 490 ? 31.256 19.849 -1.830 1.00 40.50 490 LEU A CA 1
ATOM 3864 C C . LEU A 1 490 ? 30.899 21.224 -2.426 1.00 40.50 490 LEU A C 1
ATOM 3866 O O . LEU A 1 490 ? 30.683 21.350 -3.632 1.00 40.50 490 LEU A O 1
ATOM 3870 N N . ARG A 1 491 ? 30.913 22.277 -1.597 1.00 41.22 491 ARG A N 1
ATOM 3871 C CA . ARG A 1 491 ? 30.648 23.658 -2.027 1.00 41.22 491 ARG A CA 1
ATOM 3872 C C . ARG A 1 491 ? 31.699 24.181 -3.017 1.00 41.22 491 ARG A C 1
ATOM 3874 O O . ARG A 1 491 ? 31.342 24.885 -3.959 1.00 41.22 491 ARG A O 1
ATOM 3881 N N . ASN A 1 492 ? 32.970 23.824 -2.832 1.00 37.34 492 ASN A N 1
ATOM 3882 C CA . ASN A 1 492 ? 34.062 24.286 -3.693 1.00 37.34 492 ASN A CA 1
ATOM 3883 C C . ASN A 1 492 ? 34.118 23.541 -5.038 1.00 37.34 492 ASN A C 1
ATOM 3885 O O . ASN A 1 492 ? 34.438 24.153 -6.057 1.00 37.34 492 ASN A O 1
ATOM 3889 N N . THR A 1 493 ? 33.741 22.260 -5.073 1.00 40.66 493 THR A N 1
ATOM 3890 C CA . THR A 1 493 ? 33.656 21.485 -6.323 1.00 40.66 493 THR A CA 1
ATOM 3891 C C . THR A 1 493 ? 32.452 21.911 -7.170 1.00 40.66 493 THR A C 1
ATOM 3893 O O . THR A 1 493 ? 32.598 22.138 -8.369 1.00 40.66 493 THR A O 1
ATOM 3896 N N . LEU A 1 494 ? 31.287 22.141 -6.549 1.00 40.56 494 LEU A N 1
ATOM 3897 C CA . LEU A 1 494 ? 30.076 22.619 -7.238 1.00 40.56 494 LEU A CA 1
ATOM 3898 C C . LEU A 1 494 ? 30.217 24.046 -7.796 1.00 40.56 494 LEU A C 1
ATOM 3900 O O . LEU A 1 494 ? 29.585 24.385 -8.800 1.00 40.56 494 LEU A O 1
ATOM 3904 N N . ALA A 1 495 ? 31.066 24.876 -7.181 1.00 38.03 495 ALA A N 1
ATOM 3905 C CA . ALA A 1 495 ? 31.356 26.228 -7.652 1.00 38.03 495 ALA A CA 1
ATOM 3906 C C . ALA A 1 495 ? 32.192 26.258 -8.948 1.00 38.03 495 ALA A C 1
ATOM 3908 O O . ALA A 1 495 ? 32.067 27.210 -9.718 1.00 38.03 495 ALA A O 1
ATOM 3909 N N . ARG A 1 496 ? 33.001 25.222 -9.226 1.00 34.06 496 ARG A N 1
ATOM 3910 C CA . ARG A 1 496 ? 33.863 25.149 -10.425 1.00 34.06 496 ARG A CA 1
ATOM 3911 C C . ARG A 1 496 ? 33.143 24.647 -11.683 1.00 34.06 496 ARG A C 1
ATOM 3913 O O . ARG A 1 496 ? 33.547 24.987 -12.786 1.00 34.06 496 ARG A O 1
ATOM 3920 N N . THR A 1 497 ? 32.022 23.941 -11.550 1.00 35.53 497 THR A N 1
ATOM 3921 C CA . THR A 1 497 ? 31.200 23.436 -12.675 1.00 35.53 497 THR A CA 1
ATOM 3922 C C . THR A 1 497 ? 30.189 24.447 -13.239 1.00 35.53 497 THR A C 1
ATOM 3924 O O . THR A 1 497 ? 29.305 24.092 -14.018 1.00 35.53 497 THR A O 1
ATOM 3927 N N . LYS A 1 498 ? 30.303 25.731 -12.875 1.00 34.28 498 LYS A N 1
ATOM 3928 C CA . LYS A 1 498 ? 29.355 26.796 -13.254 1.00 34.28 498 LYS A CA 1
ATOM 3929 C C . LYS A 1 498 ? 29.337 27.114 -14.761 1.00 34.28 498 LYS A C 1
ATOM 3931 O O . LYS A 1 498 ? 28.369 27.700 -15.232 1.00 34.28 498 LYS A O 1
ATOM 3936 N N . ILE A 1 499 ? 30.351 26.678 -15.511 1.00 34.25 499 ILE A N 1
ATOM 3937 C CA . ILE A 1 499 ? 30.511 26.948 -16.952 1.00 34.25 499 ILE A CA 1
ATOM 3938 C C . ILE A 1 499 ? 29.659 26.004 -17.828 1.00 34.25 499 ILE A C 1
ATOM 3940 O O . ILE A 1 499 ? 29.310 26.360 -18.945 1.00 34.25 499 ILE A O 1
ATOM 3944 N N . LEU A 1 500 ? 29.201 24.852 -17.314 1.00 33.94 500 LEU A N 1
ATOM 3945 C CA . LEU A 1 500 ? 28.339 23.939 -18.087 1.00 33.94 500 LEU A CA 1
ATOM 3946 C C . LEU A 1 500 ? 26.839 24.303 -18.028 1.00 33.94 500 LEU A C 1
ATOM 3948 O O . LEU A 1 500 ? 26.036 23.778 -18.796 1.00 33.94 500 LEU A O 1
ATOM 3952 N N . ARG A 1 501 ? 26.443 25.205 -17.114 1.00 34.03 501 ARG A N 1
ATOM 3953 C CA . ARG A 1 501 ? 25.039 25.612 -16.908 1.00 34.03 501 ARG A CA 1
ATOM 3954 C C . ARG A 1 501 ? 24.525 26.596 -17.964 1.00 34.03 501 ARG A C 1
ATOM 3956 O O . ARG A 1 501 ? 23.325 26.607 -18.225 1.00 34.03 501 ARG A O 1
ATOM 3963 N N . SER A 1 502 ? 25.387 27.402 -18.586 1.00 27.16 502 SER A N 1
ATOM 3964 C CA . SER A 1 502 ? 24.943 28.414 -19.559 1.00 27.16 502 SER A CA 1
ATOM 3965 C C . SER A 1 502 ? 24.576 27.828 -20.923 1.00 27.16 502 SER A C 1
ATOM 3967 O O . SER A 1 502 ? 23.735 28.397 -21.606 1.00 27.16 502 SER A O 1
ATOM 3969 N N . THR A 1 503 ? 25.130 26.673 -21.299 1.00 26.56 503 THR A N 1
ATOM 3970 C CA . THR A 1 503 ? 24.904 26.082 -22.632 1.00 26.56 503 THR A CA 1
ATOM 3971 C C . THR A 1 503 ? 23.714 25.115 -22.668 1.00 26.56 503 THR A C 1
ATOM 3973 O O . THR A 1 503 ? 23.110 24.923 -23.714 1.00 26.56 503 THR A O 1
ATOM 3976 N N . ILE A 1 504 ? 23.309 24.549 -21.525 1.00 32.75 504 ILE A N 1
ATOM 3977 C CA . ILE A 1 504 ? 22.196 23.579 -21.449 1.00 32.75 504 ILE A CA 1
ATOM 3978 C C . ILE A 1 504 ? 20.834 24.271 -21.221 1.00 32.75 504 ILE A C 1
ATOM 3980 O O . ILE A 1 504 ? 19.785 23.693 -21.488 1.00 32.75 504 ILE A O 1
ATOM 3984 N N . THR A 1 505 ? 20.820 25.540 -20.798 1.00 29.39 505 THR A N 1
ATOM 3985 C CA . THR A 1 505 ? 19.574 26.254 -20.448 1.00 29.39 505 THR A CA 1
ATOM 3986 C C . THR A 1 505 ? 18.853 26.881 -21.659 1.00 29.39 505 THR A C 1
ATOM 3988 O O . THR A 1 505 ? 17.758 27.412 -21.501 1.00 29.39 505 THR A O 1
ATOM 3991 N N . MET A 1 506 ? 19.396 26.795 -22.882 1.00 25.86 506 MET A N 1
ATOM 3992 C CA . MET A 1 506 ? 18.752 27.360 -24.086 1.00 25.86 506 MET A CA 1
ATOM 3993 C C . MET A 1 506 ? 18.114 26.347 -25.047 1.00 25.86 506 MET A C 1
ATOM 3995 O O . MET A 1 506 ? 17.615 26.760 -26.091 1.00 25.86 506 MET A O 1
ATOM 3999 N N . THR A 1 507 ? 18.016 25.059 -24.695 1.00 31.23 507 THR A N 1
ATOM 4000 C CA . THR A 1 507 ? 17.411 24.079 -25.618 1.00 31.23 507 THR A CA 1
ATOM 4001 C C . THR A 1 507 ? 16.638 22.968 -24.907 1.00 31.23 507 THR A C 1
ATOM 4003 O O . THR A 1 507 ? 17.011 21.812 -25.022 1.00 31.23 507 THR A O 1
ATOM 4006 N N . LEU A 1 508 ? 15.577 23.314 -24.157 1.00 32.25 508 LEU A N 1
ATOM 4007 C CA . LEU A 1 508 ? 14.413 22.451 -23.837 1.00 32.25 508 LEU A CA 1
ATOM 4008 C C . LEU A 1 508 ? 13.376 23.240 -23.001 1.00 32.25 508 LEU A C 1
ATOM 4010 O O . LEU A 1 508 ? 13.259 23.074 -21.789 1.00 32.25 508 LEU A O 1
ATOM 4014 N N . LYS A 1 509 ? 12.579 24.104 -23.644 1.00 33.78 509 LYS A N 1
ATOM 4015 C CA . LYS A 1 509 ? 11.254 24.472 -23.112 1.00 33.78 509 LYS A CA 1
ATOM 4016 C C . LYS A 1 509 ? 10.288 23.347 -23.496 1.00 33.78 509 LYS A C 1
ATOM 4018 O O . LYS A 1 509 ? 9.609 23.431 -24.511 1.00 33.78 509 LYS A O 1
ATOM 4023 N N . ALA A 1 510 ? 10.262 22.274 -22.710 1.00 38.69 510 ALA A N 1
ATOM 4024 C CA . ALA A 1 510 ? 9.132 21.352 -22.726 1.00 38.69 510 ALA A CA 1
ATOM 4025 C C . ALA A 1 510 ? 8.002 22.001 -21.913 1.00 38.69 510 ALA A C 1
ATOM 4027 O O . ALA A 1 510 ? 8.182 22.322 -20.738 1.00 38.69 510 ALA A O 1
ATOM 4028 N N . T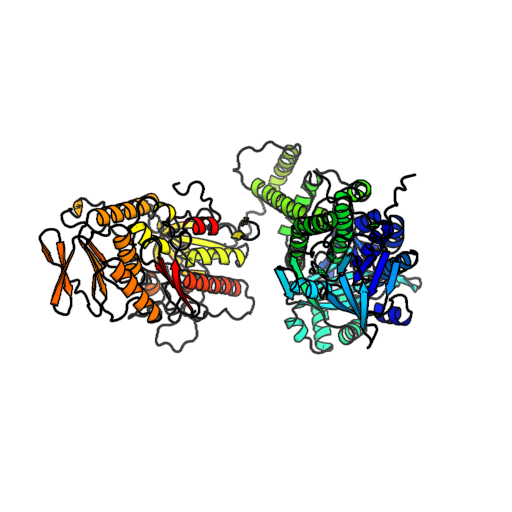HR A 1 511 ? 6.861 22.267 -22.544 1.00 46.75 511 THR A N 1
ATOM 4029 C CA . THR A 1 511 ? 5.647 22.748 -21.873 1.00 46.75 511 THR A CA 1
ATOM 4030 C C . THR A 1 511 ? 5.206 21.718 -20.832 1.00 46.75 511 THR A C 1
ATOM 4032 O O . THR A 1 511 ? 4.846 20.599 -21.188 1.00 46.75 511 THR A O 1
ATOM 4035 N N . THR A 1 512 ? 5.267 22.068 -19.547 1.00 62.81 512 THR A N 1
ATOM 4036 C CA . THR A 1 512 ? 4.833 21.195 -18.446 1.00 62.81 512 THR A CA 1
ATOM 4037 C C . THR A 1 512 ? 3.319 20.975 -18.530 1.00 62.81 512 THR A C 1
ATOM 4039 O O . THR A 1 512 ? 2.562 21.946 -18.446 1.00 62.81 512 THR A O 1
ATOM 4042 N N . ARG A 1 513 ? 2.882 19.720 -18.698 1.00 91.31 513 ARG A N 1
ATOM 4043 C CA . ARG A 1 513 ? 1.465 19.336 -18.833 1.00 91.31 513 ARG A CA 1
ATOM 4044 C C . ARG A 1 513 ? 0.731 19.428 -17.494 1.00 91.31 513 ARG A C 1
ATOM 4046 O O . ARG A 1 513 ? 1.339 19.258 -16.434 1.00 91.31 513 ARG A O 1
ATOM 4053 N N . THR A 1 514 ? -0.561 19.739 -17.523 1.00 96.06 514 THR A N 1
ATOM 4054 C CA . THR A 1 514 ? -1.333 20.160 -16.346 1.00 96.06 514 THR A CA 1
ATOM 4055 C C . THR A 1 514 ? -2.619 19.359 -16.187 1.00 96.06 514 THR A C 1
ATOM 4057 O O . THR A 1 514 ? -3.454 19.316 -17.088 1.00 96.06 514 THR A O 1
ATOM 4060 N N . VAL A 1 515 ? -2.822 18.806 -14.988 1.00 98.12 515 VAL A N 1
ATOM 4061 C CA . VAL A 1 515 ? -4.150 18.395 -14.515 1.00 98.12 515 VAL A CA 1
ATOM 4062 C C . VAL A 1 515 ? -4.690 19.470 -13.578 1.00 98.12 515 VAL A C 1
ATOM 4064 O O . VAL A 1 515 ? -4.043 19.799 -12.582 1.00 98.12 515 VAL A O 1
ATOM 4067 N N . VAL A 1 516 ? -5.869 20.018 -13.868 1.00 98.56 516 VAL A N 1
ATOM 4068 C CA . VAL A 1 516 ? -6.539 20.972 -12.975 1.00 98.56 516 VAL A CA 1
ATOM 4069 C C . VAL A 1 516 ? -7.624 20.267 -12.157 1.00 98.56 516 VAL A C 1
ATOM 4071 O O . VAL A 1 516 ? -8.415 19.492 -12.689 1.00 98.56 516 VAL A O 1
ATOM 4074 N N . VAL A 1 517 ? -7.663 20.507 -10.848 1.00 98.75 517 VAL A N 1
ATOM 4075 C CA . VAL A 1 517 ? -8.684 19.977 -9.933 1.00 98.75 517 VAL A CA 1
ATOM 4076 C C . VAL A 1 517 ? -9.464 21.149 -9.351 1.00 98.75 517 VAL A C 1
ATOM 4078 O O . VAL A 1 517 ? -8.897 22.001 -8.664 1.00 98.75 517 VAL A O 1
ATOM 4081 N N . LEU A 1 518 ? -10.763 21.206 -9.634 1.00 98.25 518 LEU A N 1
ATOM 4082 C CA . LEU A 1 518 ? -11.639 22.291 -9.196 1.00 98.25 518 LEU A CA 1
ATOM 4083 C C . LEU A 1 518 ? -12.414 21.858 -7.956 1.00 98.25 518 LEU A C 1
ATOM 4085 O O . LEU A 1 518 ? -13.287 20.999 -8.042 1.00 98.25 518 LEU A O 1
ATOM 4089 N N . GLY A 1 519 ? -12.106 22.466 -6.815 1.00 97.19 519 GLY A N 1
ATOM 4090 C CA . GLY A 1 519 ? -12.599 22.064 -5.503 1.00 97.19 519 GLY A CA 1
ATOM 4091 C C . GLY A 1 519 ? -11.714 21.000 -4.852 1.00 97.19 519 GLY A C 1
ATOM 4092 O O . GLY A 1 519 ? -11.220 20.085 -5.499 1.00 97.19 519 GLY A O 1
ATOM 4093 N N . ALA A 1 520 ? -11.525 21.112 -3.543 1.00 95.38 520 ALA A N 1
ATOM 4094 C CA . ALA A 1 520 ? -10.623 20.321 -2.712 1.00 95.38 520 ALA A CA 1
ATOM 4095 C C . ALA A 1 520 ? -11.315 19.810 -1.433 1.00 95.38 520 ALA A C 1
ATOM 4097 O O . ALA A 1 520 ? -10.660 19.475 -0.447 1.00 95.38 520 ALA A O 1
ATOM 4098 N N . SER A 1 521 ? -12.649 19.685 -1.458 1.00 93.00 521 SER A N 1
ATOM 4099 C CA . SER A 1 521 ? -13.408 18.944 -0.438 1.00 93.00 521 SER A CA 1
ATOM 4100 C C . SER A 1 521 ? -13.168 17.424 -0.573 1.00 93.00 521 SER A C 1
ATOM 4102 O O . SER A 1 521 ? -12.101 16.995 -1.004 1.00 93.00 521 SER A O 1
ATOM 4104 N N . TYR A 1 522 ? -14.109 16.562 -0.170 1.00 94.19 522 TYR A N 1
ATOM 4105 C CA . TYR A 1 522 ? -13.881 15.109 -0.101 1.00 94.19 522 TYR A CA 1
ATOM 4106 C C . TYR A 1 522 ? -13.424 14.500 -1.431 1.00 94.19 522 TYR A C 1
ATOM 4108 O O . TYR A 1 522 ? -12.439 13.762 -1.447 1.00 94.19 522 TYR A O 1
ATOM 4116 N N . ALA A 1 523 ? -14.113 14.833 -2.527 1.00 95.38 523 ALA A N 1
ATOM 4117 C CA . ALA A 1 523 ? -13.802 14.316 -3.857 1.00 95.38 523 ALA A CA 1
ATOM 4118 C C . ALA A 1 523 ? -12.456 14.857 -4.361 1.00 95.38 523 ALA A C 1
ATOM 4120 O O . ALA A 1 523 ? -11.536 14.093 -4.631 1.00 95.38 523 ALA A O 1
ATOM 4121 N N . GLY A 1 524 ? -12.315 16.183 -4.421 1.00 96.88 524 GLY A N 1
ATOM 4122 C CA . GLY A 1 524 ? -11.136 16.833 -4.988 1.00 96.88 524 GLY A CA 1
ATOM 4123 C C . GLY A 1 524 ? -9.847 16.565 -4.216 1.00 96.88 524 GLY A C 1
ATOM 4124 O O . GLY A 1 524 ? -8.830 16.240 -4.821 1.00 96.88 524 GLY A O 1
ATOM 4125 N N . HIS A 1 525 ? -9.886 16.590 -2.878 1.00 95.56 525 HIS A N 1
ATOM 4126 C CA . HIS A 1 525 ? -8.720 16.226 -2.070 1.00 95.56 525 HIS A CA 1
ATOM 4127 C C . HIS A 1 525 ? -8.279 14.786 -2.351 1.00 95.56 525 HIS A C 1
ATOM 4129 O O . HIS A 1 525 ? -7.092 14.532 -2.554 1.00 95.56 525 HIS A O 1
ATOM 4135 N N . ARG A 1 526 ? -9.225 13.834 -2.407 1.00 95.31 526 ARG A N 1
ATOM 4136 C CA . ARG A 1 526 ? -8.895 12.442 -2.735 1.00 95.31 526 ARG A CA 1
ATOM 4137 C C . ARG A 1 526 ? -8.367 12.316 -4.163 1.00 95.31 526 ARG A C 1
ATOM 4139 O O . ARG A 1 526 ? -7.397 11.593 -4.370 1.00 95.31 526 ARG A O 1
ATOM 4146 N N . ALA A 1 527 ? -8.941 13.050 -5.114 1.00 97.50 527 ALA A N 1
ATOM 4147 C CA . ALA A 1 527 ? -8.492 13.047 -6.499 1.00 97.50 527 ALA A CA 1
ATOM 4148 C C . ALA A 1 527 ? -7.026 13.483 -6.598 1.00 97.50 527 ALA A C 1
ATOM 4150 O O . ALA A 1 527 ? -6.236 12.776 -7.221 1.00 97.50 527 ALA A O 1
ATOM 4151 N N . VAL A 1 528 ? -6.641 14.567 -5.910 1.00 96.94 528 VAL A N 1
ATOM 4152 C CA . VAL A 1 528 ? -5.245 15.028 -5.817 1.00 96.94 528 VAL A CA 1
ATOM 4153 C C . VAL A 1 528 ? -4.349 13.937 -5.233 1.00 96.94 528 VAL A C 1
ATOM 4155 O O . VAL A 1 528 ? -3.330 13.607 -5.831 1.00 96.94 528 VAL A O 1
ATOM 4158 N N . GLN A 1 529 ? -4.743 13.316 -4.118 1.00 93.69 529 GLN A N 1
ATOM 4159 C CA . GLN A 1 529 ? -3.952 12.263 -3.469 1.00 93.69 529 GLN A CA 1
ATOM 4160 C C . GLN A 1 529 ? -3.666 11.065 -4.385 1.00 93.69 529 GLN A C 1
ATOM 4162 O O . GLN A 1 529 ? -2.583 10.488 -4.306 1.00 93.69 529 GLN A O 1
ATOM 4167 N N . ILE A 1 530 ? -4.610 10.695 -5.254 1.00 94.94 530 ILE A N 1
ATOM 4168 C CA . ILE A 1 530 ? -4.413 9.627 -6.243 1.00 94.94 530 ILE A CA 1
ATOM 4169 C C . ILE A 1 530 ? -3.608 10.125 -7.444 1.00 94.94 530 ILE A C 1
ATOM 4171 O O . ILE A 1 530 ? -2.695 9.431 -7.883 1.00 94.94 530 ILE A O 1
ATOM 4175 N N . LEU A 1 531 ? -3.871 11.339 -7.939 1.00 95.25 531 LEU A N 1
ATOM 4176 C CA . LEU A 1 531 ? -3.117 11.942 -9.043 1.00 95.25 531 LEU A CA 1
ATOM 4177 C C . LEU A 1 531 ? -1.617 12.035 -8.726 1.00 95.25 531 LEU A C 1
ATOM 4179 O O . LEU A 1 531 ? -0.804 11.692 -9.574 1.00 95.25 531 LEU A O 1
ATOM 4183 N N . LEU A 1 532 ? -1.232 12.388 -7.495 1.00 93.31 532 LEU A N 1
ATOM 4184 C CA . LEU A 1 532 ? 0.181 12.417 -7.073 1.00 93.31 532 LEU A CA 1
ATOM 4185 C C . LEU A 1 532 ? 0.873 11.043 -7.159 1.00 93.31 532 LEU A C 1
ATOM 4187 O O . LEU A 1 532 ? 2.101 10.976 -7.217 1.00 93.31 532 LEU A O 1
ATOM 4191 N N . GLN A 1 533 ? 0.101 9.953 -7.139 1.00 90.56 533 GLN A N 1
ATOM 4192 C CA . GLN A 1 533 ? 0.612 8.582 -7.219 1.00 90.56 533 GLN A CA 1
ATOM 4193 C C . GLN A 1 533 ? 0.696 8.077 -8.663 1.00 90.56 533 GLN A C 1
ATOM 4195 O O . GLN A 1 533 ? 1.614 7.319 -8.981 1.00 90.56 533 GLN A O 1
ATOM 4200 N N . VAL A 1 534 ? -0.248 8.485 -9.519 1.00 90.56 534 VAL A N 1
ATOM 4201 C CA . VAL A 1 534 ? -0.392 7.954 -10.887 1.00 90.56 534 VAL A CA 1
ATOM 4202 C C . VAL A 1 534 ? 0.191 8.857 -11.973 1.00 90.56 534 VAL A C 1
ATOM 4204 O O . VAL A 1 534 ? 0.468 8.369 -13.066 1.00 90.56 534 VAL A O 1
ATOM 4207 N N . LEU A 1 535 ? 0.382 10.154 -11.709 1.00 89.56 535 LEU A N 1
ATOM 4208 C CA . LEU A 1 535 ? 0.920 11.076 -12.706 1.00 89.56 535 LEU A CA 1
ATOM 4209 C C . LEU A 1 535 ? 2.438 10.899 -12.899 1.00 89.56 535 LEU A C 1
ATOM 4211 O O . LEU A 1 535 ? 3.173 10.723 -11.919 1.00 89.56 535 LEU A O 1
ATOM 4215 N N . PRO A 1 536 ? 2.934 10.997 -14.147 1.00 87.50 536 PRO A N 1
ATOM 4216 C CA . PRO A 1 536 ? 4.364 11.068 -14.427 1.00 87.50 536 PRO A CA 1
ATOM 4217 C C . PRO A 1 536 ? 5.026 12.334 -13.850 1.00 87.50 536 PRO A C 1
ATOM 4219 O O . PRO A 1 536 ? 4.365 13.309 -13.492 1.00 87.50 536 PRO A O 1
ATOM 4222 N N . ALA A 1 537 ? 6.359 12.333 -13.765 1.00 81.62 537 ALA A N 1
ATOM 4223 C CA . ALA A 1 537 ? 7.120 13.401 -13.107 1.00 81.62 537 ALA A CA 1
ATOM 4224 C C . ALA A 1 537 ? 7.086 14.761 -13.842 1.00 81.62 537 ALA A C 1
ATOM 4226 O O . ALA A 1 537 ? 7.335 15.791 -13.217 1.00 81.62 537 ALA A O 1
ATOM 4227 N N . ASP A 1 538 ? 6.782 14.771 -15.142 1.00 84.56 538 ASP A N 1
ATOM 4228 C CA . ASP A 1 538 ? 6.670 15.953 -16.011 1.00 84.56 538 ASP A CA 1
ATOM 4229 C C . ASP A 1 538 ? 5.267 16.596 -16.018 1.00 84.56 538 ASP A C 1
ATOM 4231 O O . ASP A 1 538 ? 5.034 17.573 -16.734 1.00 84.56 538 ASP A O 1
ATOM 4235 N N . TRP A 1 539 ? 4.345 16.086 -15.197 1.00 92.44 539 TRP A N 1
ATOM 4236 C CA . TRP A 1 539 ? 2.994 16.618 -15.028 1.00 92.44 539 TRP A CA 1
ATOM 4237 C C . TRP A 1 539 ? 2.848 17.377 -13.717 1.00 92.44 539 TRP A C 1
ATOM 4239 O O . TRP A 1 539 ? 3.285 16.907 -12.670 1.00 92.44 539 TRP A O 1
ATOM 4249 N N . LYS A 1 540 ? 2.149 18.512 -13.739 1.00 94.62 540 LYS A N 1
ATOM 4250 C CA . LYS A 1 540 ? 1.773 19.251 -12.526 1.00 94.62 540 LYS A CA 1
ATOM 4251 C C . LYS A 1 540 ? 0.272 19.175 -12.261 1.00 94.62 540 LYS A C 1
ATOM 4253 O O . LYS A 1 540 ? -0.532 18.941 -13.161 1.00 94.62 540 LYS A O 1
ATOM 4258 N N . ILE A 1 541 ? -0.090 19.418 -11.004 1.00 97.56 541 ILE A N 1
ATOM 4259 C CA . ILE A 1 541 ? -1.482 19.488 -10.544 1.00 97.56 541 ILE A CA 1
ATOM 4260 C C . ILE A 1 541 ? -1.738 20.907 -10.063 1.00 97.56 541 ILE A C 1
ATOM 4262 O O . ILE A 1 541 ? -1.010 21.395 -9.196 1.00 97.56 541 ILE A O 1
ATOM 4266 N N . ILE A 1 542 ? -2.767 21.551 -10.599 1.00 98.19 542 ILE A N 1
ATOM 4267 C CA . ILE A 1 542 ? -3.237 22.849 -10.119 1.00 98.19 542 ILE A CA 1
ATOM 4268 C C . ILE A 1 542 ? -4.591 22.636 -9.459 1.00 98.19 542 ILE A C 1
ATOM 4270 O O . ILE A 1 542 ? -5.531 22.170 -10.090 1.00 98.19 542 ILE A O 1
ATOM 4274 N N . VAL A 1 543 ? -4.685 22.952 -8.175 1.00 98.56 543 VAL A N 1
ATOM 4275 C CA . VAL A 1 543 ? -5.924 22.865 -7.404 1.00 98.56 543 VAL A CA 1
ATOM 4276 C C . VAL A 1 543 ? -6.477 24.269 -7.250 1.00 98.56 543 VAL A C 1
ATOM 4278 O O . VAL A 1 543 ? -5.751 25.151 -6.801 1.00 98.56 543 VAL A O 1
ATOM 4281 N N . ILE A 1 544 ? -7.744 24.479 -7.594 1.00 98.25 544 ILE A N 1
ATOM 4282 C CA . ILE A 1 544 ? -8.427 25.762 -7.399 1.00 98.25 544 ILE A CA 1
ATOM 4283 C C . ILE A 1 544 ? -9.576 25.538 -6.422 1.00 98.25 544 ILE A C 1
ATOM 4285 O O . ILE A 1 544 ? -10.507 24.792 -6.723 1.00 98.25 544 ILE A O 1
ATOM 4289 N N . ASP A 1 545 ? -9.517 26.166 -5.249 1.00 97.31 545 ASP A N 1
ATOM 4290 C CA . ASP A 1 545 ? -10.598 26.127 -4.260 1.00 97.31 545 ASP A CA 1
ATOM 4291 C C . ASP A 1 545 ? -10.850 27.529 -3.704 1.00 97.31 545 ASP A C 1
ATOM 4293 O O . ASP A 1 545 ? -9.927 28.320 -3.504 1.00 97.31 545 ASP A O 1
ATOM 4297 N N . ARG A 1 546 ? -12.121 27.830 -3.436 1.00 93.69 546 ARG A N 1
ATOM 4298 C CA . ARG A 1 546 ? -12.534 29.099 -2.829 1.00 93.69 546 ARG A CA 1
ATOM 4299 C C . ARG A 1 546 ? -12.258 29.168 -1.327 1.00 93.69 546 ARG A C 1
ATOM 4301 O O . ARG A 1 546 ? -12.386 30.233 -0.750 1.00 93.69 546 ARG A O 1
ATOM 4308 N N . ASN A 1 547 ? -11.966 28.040 -0.682 1.00 94.69 547 ASN A N 1
ATOM 4309 C CA . ASN A 1 547 ? -11.631 27.949 0.731 1.00 94.69 547 ASN A CA 1
ATOM 4310 C C . ASN A 1 547 ? -10.126 27.730 0.899 1.00 94.69 547 ASN A C 1
ATOM 4312 O O . ASN A 1 547 ? -9.495 26.995 0.143 1.00 94.69 547 ASN A O 1
ATOM 4316 N N . THR A 1 548 ? -9.567 28.273 1.974 1.00 93.81 548 THR A N 1
ATOM 4317 C CA . THR A 1 548 ? -8.174 28.002 2.384 1.00 93.81 548 THR A CA 1
ATOM 4318 C C . THR A 1 548 ? -8.024 26.697 3.174 1.00 93.81 548 THR A C 1
ATOM 4320 O O . THR A 1 548 ? -6.908 26.233 3.407 1.00 93.81 548 THR A O 1
ATOM 4323 N N . HIS A 1 549 ? -9.144 26.109 3.605 1.00 94.75 549 HIS A N 1
ATOM 4324 C CA . HIS A 1 549 ? -9.200 24.918 4.447 1.00 94.75 549 HIS A CA 1
ATOM 4325 C C . HIS A 1 549 ? -10.184 23.893 3.880 1.00 94.75 549 HIS A C 1
ATOM 4327 O O . HIS A 1 549 ? -11.200 24.234 3.273 1.00 94.75 549 HIS A O 1
ATOM 4333 N N . PHE A 1 550 ? -9.901 22.621 4.137 1.00 95.06 550 PHE A N 1
ATOM 4334 C CA . PHE A 1 550 ? -10.854 21.541 3.972 1.00 95.06 550 PHE A CA 1
ATOM 4335 C C . PHE A 1 550 ? -11.967 21.685 5.012 1.00 95.06 550 PHE A C 1
ATOM 4337 O O . PHE A 1 550 ? -11.729 21.582 6.218 1.00 95.06 550 PHE A O 1
ATOM 4344 N N . ASN A 1 551 ? -13.194 21.848 4.532 1.00 94.62 551 ASN A N 1
ATOM 4345 C CA . ASN A 1 551 ? -14.382 21.895 5.374 1.00 94.62 551 ASN A CA 1
ATOM 4346 C C . ASN A 1 551 ? -14.909 20.471 5.606 1.00 94.62 551 ASN A C 1
ATOM 4348 O O . ASN A 1 551 ? -15.393 19.817 4.678 1.00 94.62 551 ASN A O 1
ATOM 4352 N N . HIS A 1 552 ? -14.842 19.979 6.846 1.00 94.50 552 HIS A N 1
ATOM 4353 C CA . HIS A 1 552 ? -15.383 18.678 7.243 1.00 94.50 552 HIS A CA 1
ATOM 4354 C C . HIS A 1 552 ? -16.913 18.736 7.373 1.00 94.50 552 HIS A C 1
ATOM 4356 O O . HIS A 1 552 ? -17.472 18.693 8.465 1.00 94.50 552 HIS A O 1
ATOM 4362 N N . LEU A 1 553 ? -17.598 18.804 6.226 1.00 91.50 553 LEU A N 1
ATOM 4363 C CA . LEU A 1 553 ? -19.046 19.053 6.130 1.00 91.50 553 LEU A CA 1
ATOM 4364 C C . LEU A 1 553 ? -19.930 18.058 6.897 1.00 91.50 553 LEU A C 1
ATOM 4366 O O . LEU A 1 553 ? -21.053 18.395 7.246 1.00 91.50 553 LEU A O 1
ATOM 4370 N N . TYR A 1 554 ? -19.431 16.851 7.178 1.00 90.75 554 TYR A N 1
ATOM 4371 C CA . TYR A 1 554 ? -20.151 15.864 7.990 1.00 90.75 554 TYR A CA 1
ATOM 4372 C C . TYR A 1 554 ? -20.338 16.346 9.436 1.00 90.75 554 TYR A C 1
ATOM 4374 O O . TYR A 1 554 ? -21.366 16.068 10.041 1.00 90.75 554 TYR A O 1
ATOM 4382 N N . ALA A 1 555 ? -19.372 17.097 9.974 1.00 93.12 555 ALA A N 1
ATOM 4383 C CA . ALA A 1 555 ? -19.446 17.623 11.330 1.00 93.12 555 ALA A CA 1
ATOM 4384 C C . ALA A 1 555 ? -20.222 18.942 11.429 1.00 93.12 555 ALA A C 1
ATOM 4386 O O . ALA A 1 555 ? -20.684 19.289 12.511 1.00 93.12 555 ALA A O 1
ATOM 4387 N N . PHE A 1 556 ? -20.398 19.674 10.324 1.00 93.56 556 PHE A N 1
ATOM 4388 C CA . PHE A 1 556 ? -21.005 21.010 10.330 1.00 93.56 556 PHE A CA 1
ATOM 4389 C C . PHE A 1 556 ? -22.388 21.080 11.002 1.00 93.56 556 PHE A C 1
ATOM 4391 O O . PHE A 1 556 ? -22.586 22.020 11.765 1.00 93.56 556 PHE A O 1
ATOM 4398 N N . PRO A 1 557 ? -23.324 20.124 10.807 1.00 92.81 557 PRO A N 1
ATOM 4399 C CA . PRO A 1 557 ? -24.616 20.164 11.495 1.00 92.81 557 PRO A CA 1
ATOM 4400 C C . PRO A 1 557 ? -24.467 20.161 13.019 1.00 92.81 557 PRO A C 1
ATOM 4402 O O . PRO A 1 557 ? -25.088 20.973 13.694 1.00 92.81 557 PRO A O 1
ATOM 4405 N N . ARG A 1 558 ? -23.582 19.305 13.547 1.00 93.75 558 ARG A N 1
ATOM 4406 C CA . ARG A 1 558 ? -23.276 19.225 14.980 1.00 93.75 558 ARG A CA 1
ATOM 4407 C C . ARG A 1 558 ? -22.564 20.486 15.463 1.00 93.75 558 ARG A C 1
ATOM 4409 O O . ARG A 1 558 ? -22.932 21.030 16.497 1.00 93.75 558 ARG A O 1
ATOM 4416 N N . MET A 1 559 ? -21.595 20.989 14.696 1.00 94.44 559 MET A N 1
ATOM 4417 C CA . MET A 1 559 ? -20.869 22.222 15.027 1.00 94.44 559 MET A CA 1
ATOM 4418 C C . MET A 1 559 ? -21.728 23.482 14.911 1.00 94.44 559 MET A C 1
ATOM 4420 O O . MET A 1 559 ? -21.339 24.511 15.436 1.00 94.44 559 MET A O 1
ATOM 4424 N N . ALA A 1 560 ? -22.885 23.436 14.252 1.00 93.12 560 ALA A N 1
ATOM 4425 C CA . ALA A 1 560 ? -23.855 24.529 14.280 1.00 93.12 560 ALA A CA 1
ATOM 4426 C C . ALA A 1 560 ? -24.718 24.524 15.559 1.00 93.12 560 ALA A C 1
ATOM 4428 O O . ALA A 1 560 ? -25.455 25.480 15.791 1.00 93.12 560 ALA A O 1
ATOM 4429 N N . VAL A 1 561 ? -24.634 23.463 16.372 1.00 94.75 561 VAL A N 1
ATOM 4430 C CA . VAL A 1 561 ? -25.392 23.290 17.620 1.00 94.75 561 VAL A CA 1
ATOM 4431 C C . VAL A 1 561 ? -24.489 23.403 18.848 1.00 94.75 561 VAL A C 1
ATOM 4433 O O . VAL A 1 561 ? -24.842 24.102 19.792 1.00 94.75 561 VAL A O 1
ATOM 4436 N N . ILE A 1 562 ? -23.336 22.7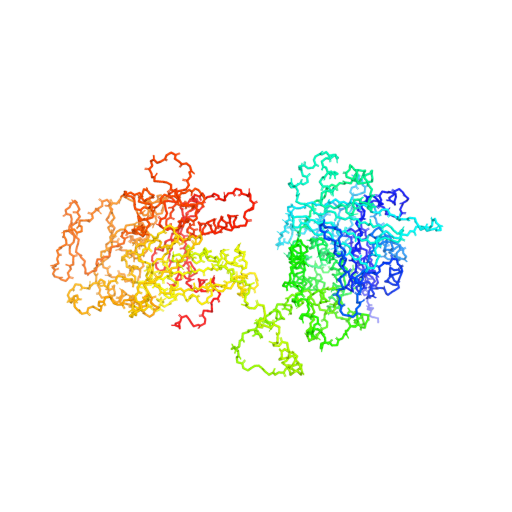27 18.856 1.00 94.06 562 ILE A N 1
ATOM 4437 C CA . ILE A 1 562 ? -22.470 22.644 20.041 1.00 94.06 562 ILE A CA 1
ATOM 4438 C C . ILE A 1 562 ? -21.347 23.684 20.014 1.00 94.06 562 ILE A C 1
ATOM 4440 O O . ILE A 1 562 ? -20.611 23.782 19.033 1.00 94.06 562 ILE A O 1
ATOM 4444 N N . GLU A 1 563 ? -21.178 24.404 21.121 1.00 94.06 563 GLU A N 1
ATOM 4445 C CA . GLU A 1 563 ? -20.136 25.423 21.290 1.00 94.06 563 GLU A CA 1
ATOM 4446 C C . GLU A 1 563 ? -18.751 24.792 21.570 1.00 94.06 563 GLU A C 1
ATOM 4448 O O . GLU A 1 563 ? -18.627 23.754 22.225 1.00 94.06 563 GLU A O 1
ATOM 4453 N N . GLY A 1 564 ? -17.675 25.438 21.109 1.00 93.06 564 GLY A N 1
ATOM 4454 C CA . GLY A 1 564 ? -16.289 25.131 21.490 1.00 93.06 564 GLY A CA 1
ATOM 4455 C C . GLY A 1 564 ? -15.585 24.048 20.661 1.00 93.06 564 GLY A C 1
ATOM 4456 O O . GLY A 1 564 ? -14.485 23.601 21.025 1.00 93.06 564 GLY A O 1
ATOM 4457 N N . HIS A 1 565 ? -16.175 23.616 19.544 1.00 94.31 565 HIS A N 1
ATOM 4458 C CA . HIS A 1 565 ? -15.626 22.575 18.661 1.00 94.31 565 HIS A CA 1
ATOM 4459 C C . HIS A 1 565 ? -15.587 22.941 17.165 1.00 94.31 565 HIS A C 1
ATOM 4461 O O . HIS A 1 565 ? -15.027 22.191 16.366 1.00 94.31 565 HIS A O 1
ATOM 4467 N N . GLU A 1 566 ? -16.090 24.109 16.784 1.00 94.00 566 GLU A N 1
ATOM 4468 C CA . GLU A 1 566 ? -16.269 24.600 15.410 1.00 94.00 566 GLU A CA 1
ATOM 4469 C C . GLU A 1 566 ? -14.955 24.625 14.635 1.00 94.00 566 GLU A C 1
ATOM 4471 O O . GLU A 1 566 ? -14.866 24.125 13.512 1.00 94.00 566 GLU A O 1
ATOM 4476 N N . TYR A 1 567 ? -13.906 25.149 15.274 1.00 94.06 567 TYR A N 1
ATOM 4477 C CA . TYR A 1 567 ? -12.575 25.295 14.686 1.00 94.06 567 TYR A CA 1
ATOM 4478 C C . TYR A 1 567 ? -11.982 23.959 14.214 1.00 94.06 567 TYR A C 1
ATOM 4480 O O . TYR A 1 567 ? -11.138 23.944 13.317 1.00 94.06 567 TYR A O 1
ATOM 4488 N N . LYS A 1 568 ? -12.419 22.828 14.791 1.00 95.38 568 LYS A N 1
ATOM 4489 C CA . LYS A 1 568 ? -11.943 21.490 14.417 1.00 95.38 568 LYS A CA 1
ATOM 4490 C C . LYS A 1 568 ? -12.401 21.106 13.010 1.00 95.38 568 LYS A C 1
ATOM 4492 O O . LYS A 1 568 ? -11.714 20.334 12.347 1.00 95.38 568 LYS A O 1
ATOM 4497 N N . ALA A 1 569 ? -13.533 21.631 12.539 1.00 94.94 569 ALA A N 1
ATOM 4498 C CA . ALA A 1 569 ? -14.112 21.256 11.252 1.00 94.94 569 ALA A CA 1
ATOM 4499 C C . ALA A 1 569 ? -13.428 21.927 10.042 1.00 94.94 569 ALA A C 1
ATOM 4501 O O . ALA A 1 569 ? -13.737 21.571 8.904 1.00 94.94 569 ALA A O 1
ATOM 4502 N N . PHE A 1 570 ? -12.481 22.845 10.273 1.00 95.88 570 PHE A N 1
ATOM 4503 C CA . PHE A 1 570 ? -11.696 23.536 9.245 1.00 95.88 570 PHE A CA 1
ATOM 4504 C C . PHE A 1 570 ? -10.242 23.056 9.274 1.00 95.88 570 PHE A C 1
ATOM 4506 O O . PHE A 1 570 ? -9.458 23.442 10.143 1.00 95.88 570 PHE A O 1
ATOM 4513 N N . ILE A 1 571 ? -9.877 22.202 8.317 1.00 95.06 571 ILE A N 1
ATOM 4514 C CA . ILE A 1 571 ? -8.602 21.477 8.308 1.00 95.06 571 ILE A CA 1
ATOM 4515 C C . ILE A 1 571 ? -7.658 22.082 7.253 1.00 95.06 571 ILE A C 1
ATOM 4517 O O . ILE A 1 571 ? -8.035 22.130 6.084 1.00 95.06 571 ILE A O 1
ATOM 4521 N N . PRO A 1 572 ? -6.440 22.531 7.604 1.00 93.56 572 PRO A N 1
ATOM 4522 C CA . PRO A 1 572 ? -5.520 23.150 6.649 1.00 93.56 572 PRO A CA 1
ATOM 4523 C C . PRO A 1 572 ? -5.163 22.259 5.451 1.00 93.56 572 PRO A C 1
ATOM 4525 O O . PRO A 1 572 ? -4.970 21.049 5.588 1.00 93.56 572 PRO A O 1
ATOM 4528 N N . TYR A 1 573 ? -4.972 22.866 4.277 1.00 93.88 573 TYR A N 1
ATOM 4529 C CA . TYR A 1 573 ? -4.471 22.169 3.085 1.00 93.88 573 TYR A CA 1
ATOM 4530 C C . TYR A 1 573 ? -2.945 21.961 3.071 1.00 93.88 573 TYR A C 1
ATOM 4532 O O . TYR A 1 573 ? -2.397 21.575 2.043 1.00 93.88 573 TYR A O 1
ATOM 4540 N N . THR A 1 574 ? -2.247 22.160 4.195 1.00 89.69 574 THR A N 1
ATOM 4541 C CA . THR A 1 574 ? -0.774 22.106 4.317 1.00 89.69 574 THR A CA 1
ATOM 4542 C C . THR A 1 574 ? -0.136 20.886 3.646 1.00 89.69 574 THR A C 1
ATOM 4544 O O . THR A 1 574 ? 0.945 20.983 3.073 1.00 89.69 574 THR A O 1
ATOM 4547 N N . ASN A 1 575 ? -0.820 19.740 3.686 1.00 91.00 575 ASN A N 1
ATOM 4548 C CA . ASN A 1 575 ? -0.331 18.471 3.151 1.00 91.00 575 ASN A CA 1
ATOM 4549 C C . ASN A 1 575 ? -1.093 18.000 1.904 1.00 91.00 575 ASN A C 1
ATOM 4551 O O . ASN A 1 575 ? -1.004 16.829 1.555 1.00 91.00 575 ASN A O 1
ATOM 4555 N N . ILE A 1 576 ? -1.853 18.869 1.225 1.00 92.50 576 ILE A N 1
ATOM 4556 C CA . ILE A 1 576 ? -2.685 18.466 0.077 1.00 92.50 576 ILE A CA 1
ATOM 4557 C C . ILE A 1 576 ? -1.867 17.821 -1.050 1.00 92.50 576 ILE A C 1
ATOM 4559 O O . ILE A 1 576 ? -2.362 16.905 -1.703 1.00 92.50 576 ILE A O 1
ATOM 4563 N N . PHE A 1 577 ? -0.611 18.246 -1.227 1.00 94.69 577 PHE A N 1
ATOM 4564 C CA . PHE A 1 577 ? 0.323 17.686 -2.208 1.00 94.69 577 PHE A CA 1
ATOM 4565 C C . PHE A 1 577 ? 1.279 16.633 -1.643 1.00 94.69 577 PHE A C 1
ATOM 4567 O O . PHE A 1 577 ? 2.173 16.191 -2.352 1.00 94.69 577 PHE A O 1
ATOM 4574 N N . LYS A 1 578 ? 1.099 16.210 -0.390 1.00 88.69 578 LYS A N 1
ATOM 4575 C CA . LYS A 1 578 ? 1.892 15.141 0.223 1.00 88.69 578 LYS A CA 1
ATOM 4576 C C . LYS A 1 578 ? 1.087 13.854 0.256 1.00 88.69 578 LYS A C 1
ATOM 4578 O O . LYS A 1 578 ? -0.115 13.890 0.497 1.00 88.69 578 LYS A O 1
ATOM 4583 N N . ILE A 1 579 ? 1.742 12.723 0.036 1.00 82.50 579 ILE A N 1
ATOM 4584 C CA . ILE A 1 579 ? 1.105 11.407 0.026 1.00 82.50 579 ILE A CA 1
ATOM 4585 C C . ILE A 1 579 ? 1.121 10.864 1.455 1.00 82.50 579 ILE A C 1
ATOM 4587 O O . ILE A 1 579 ? 2.185 10.652 2.037 1.00 82.50 579 ILE A O 1
ATOM 4591 N N . LEU A 1 580 ? -0.056 10.651 2.046 1.00 70.31 580 LEU A N 1
ATOM 4592 C CA . LEU A 1 580 ? -0.147 10.074 3.387 1.00 70.31 580 LEU A CA 1
ATOM 4593 C C . LEU A 1 580 ? 0.105 8.563 3.351 1.00 70.31 580 LEU A C 1
ATOM 4595 O O . LEU A 1 580 ? -0.731 7.796 2.873 1.00 70.31 580 LEU A O 1
ATOM 4599 N N . ASN A 1 581 ? 1.231 8.138 3.922 1.00 70.06 581 ASN A N 1
ATOM 4600 C CA . ASN A 1 581 ? 1.568 6.735 4.111 1.00 70.06 581 ASN A CA 1
ATOM 4601 C C . ASN A 1 581 ? 1.115 6.288 5.510 1.00 70.06 581 ASN A C 1
ATOM 4603 O O . ASN A 1 581 ? 1.776 6.568 6.515 1.00 70.06 581 ASN A O 1
ATOM 4607 N N . LEU A 1 582 ? -0.051 5.637 5.566 1.00 53.66 582 LEU A N 1
ATOM 4608 C CA . LEU A 1 582 ? -0.685 5.205 6.817 1.00 53.66 582 LEU A CA 1
ATOM 4609 C C . LEU A 1 582 ? 0.119 4.110 7.536 1.00 53.66 582 LEU A C 1
ATOM 4611 O O . LEU A 1 582 ? 0.163 4.111 8.765 1.00 53.66 582 LEU A O 1
ATOM 4615 N N . GLU A 1 583 ? 0.798 3.234 6.792 1.00 52.22 583 GLU A N 1
ATOM 4616 C CA . GLU A 1 583 ? 1.625 2.149 7.338 1.00 52.22 583 GLU A CA 1
ATOM 4617 C C . GLU A 1 583 ? 2.905 2.694 7.984 1.00 52.22 583 GLU A C 1
ATOM 4619 O O . GLU A 1 583 ? 3.253 2.334 9.107 1.00 52.22 583 GLU A O 1
ATOM 4624 N N . ALA A 1 584 ? 3.568 3.646 7.321 1.00 53.53 584 ALA A N 1
ATOM 4625 C CA . ALA A 1 584 ? 4.783 4.288 7.819 1.00 53.53 584 ALA A CA 1
ATOM 4626 C C . ALA A 1 584 ? 4.523 5.509 8.726 1.00 53.53 584 ALA A C 1
ATOM 4628 O O . ALA A 1 584 ? 5.483 6.156 9.153 1.00 53.53 584 ALA A O 1
ATOM 4629 N N . ARG A 1 585 ? 3.250 5.851 8.989 1.00 59.88 585 ARG A N 1
ATOM 4630 C CA . ARG A 1 585 ? 2.794 7.021 9.769 1.00 59.88 585 ARG A CA 1
ATOM 4631 C C . ARG A 1 585 ? 3.502 8.333 9.392 1.00 59.88 585 ARG A C 1
ATOM 4633 O O . ARG A 1 585 ? 3.872 9.118 10.264 1.00 59.88 585 ARG A O 1
ATOM 4640 N N . ARG A 1 586 ? 3.703 8.582 8.095 1.00 70.75 586 ARG A N 1
ATOM 4641 C CA . ARG A 1 586 ? 4.431 9.764 7.597 1.00 70.75 586 ARG A CA 1
ATOM 4642 C C . ARG A 1 586 ? 3.862 10.298 6.284 1.00 70.75 586 ARG A C 1
ATOM 4644 O O . ARG A 1 586 ? 3.057 9.642 5.630 1.00 70.75 586 ARG A O 1
ATOM 4651 N N . LEU A 1 587 ? 4.308 11.491 5.906 1.00 74.06 587 LEU A N 1
ATOM 4652 C CA . LEU A 1 587 ? 3.953 12.157 4.657 1.00 74.06 587 LEU A CA 1
ATOM 4653 C C . LEU A 1 587 ? 5.109 12.035 3.661 1.00 74.06 587 LEU A C 1
ATOM 4655 O O . LEU A 1 587 ? 6.207 12.511 3.941 1.00 74.06 587 LEU A O 1
ATOM 4659 N N . ASP A 1 588 ? 4.860 11.404 2.518 1.00 77.00 588 ASP A N 1
ATOM 4660 C CA . ASP A 1 588 ? 5.815 11.287 1.419 1.00 77.00 588 ASP A CA 1
ATOM 4661 C C . ASP A 1 588 ? 5.663 12.484 0.456 1.00 77.00 588 ASP A C 1
ATOM 4663 O O . ASP A 1 588 ? 4.551 12.930 0.161 1.00 77.00 588 ASP A O 1
ATOM 4667 N N . GLU A 1 589 ? 6.779 13.020 -0.042 1.00 79.25 589 GLU A N 1
ATOM 4668 C CA . GLU A 1 589 ? 6.763 14.081 -1.061 1.00 79.25 589 GLU A CA 1
ATOM 4669 C C . GLU A 1 589 ? 6.350 13.516 -2.435 1.00 79.25 589 GLU A C 1
ATOM 4671 O O . GLU A 1 589 ? 6.726 12.381 -2.765 1.00 79.25 589 GLU A O 1
ATOM 4676 N N . PRO A 1 590 ? 5.609 14.284 -3.254 1.00 72.44 590 PRO A N 1
ATOM 4677 C CA . PRO A 1 590 ? 5.107 13.807 -4.535 1.00 72.44 590 PRO A CA 1
ATOM 4678 C C . PRO A 1 590 ? 6.231 13.593 -5.556 1.00 72.44 590 PRO A C 1
ATOM 4680 O O . PRO A 1 590 ? 7.330 14.138 -5.440 1.00 72.44 590 PRO A O 1
ATOM 4683 N N . ARG A 1 591 ? 5.963 12.746 -6.559 1.00 68.81 591 ARG A N 1
ATOM 4684 C CA . ARG A 1 591 ? 6.932 12.412 -7.620 1.00 68.81 591 ARG A CA 1
ATOM 4685 C C . ARG A 1 591 ? 7.147 13.569 -8.596 1.00 68.81 591 ARG A C 1
ATOM 4687 O O . ARG A 1 591 ? 8.255 13.725 -9.106 1.00 68.81 591 ARG A O 1
ATOM 4694 N N . SER A 1 592 ? 6.098 14.345 -8.854 1.00 69.44 592 SER A N 1
ATOM 4695 C CA . SER A 1 592 ? 6.116 15.552 -9.674 1.00 69.44 592 SER A CA 1
ATOM 4696 C C . SER A 1 592 ? 6.302 16.816 -8.830 1.00 69.44 592 SER A C 1
ATOM 4698 O O . SER A 1 592 ? 6.134 16.824 -7.611 1.00 69.44 592 SER A O 1
ATOM 4700 N N . SER A 1 593 ? 6.722 17.898 -9.486 1.00 75.88 593 SER A N 1
ATOM 4701 C CA . SER A 1 593 ? 6.980 19.198 -8.859 1.00 75.88 593 SER A CA 1
ATOM 4702 C C . SER A 1 593 ? 6.201 20.299 -9.581 1.00 75.88 593 SER A C 1
ATOM 4704 O O . SER A 1 593 ? 5.697 20.094 -10.683 1.00 75.88 593 SER A O 1
ATOM 4706 N N . GLY A 1 594 ? 6.058 21.470 -8.955 1.00 83.88 594 GLY A N 1
ATOM 4707 C CA . GLY A 1 594 ? 5.293 22.579 -9.538 1.00 83.88 594 GLY A CA 1
ATOM 4708 C C . GLY A 1 594 ? 3.778 22.473 -9.343 1.00 83.88 594 GLY A C 1
ATOM 4709 O O . GLY A 1 594 ? 3.031 23.175 -10.025 1.00 83.88 594 GLY A O 1
ATOM 4710 N N . HIS A 1 595 ? 3.322 21.620 -8.419 1.00 94.56 595 HIS A N 1
ATOM 4711 C CA . HIS A 1 595 ? 1.936 21.615 -7.959 1.00 94.56 595 HIS A CA 1
ATOM 4712 C C . HIS A 1 595 ? 1.591 22.932 -7.264 1.00 94.56 595 HIS A C 1
ATOM 4714 O O . HIS A 1 595 ? 2.416 23.487 -6.535 1.00 94.56 595 HIS A O 1
ATOM 4720 N N . GLN A 1 596 ? 0.377 23.430 -7.480 1.00 95.69 596 GLN A N 1
ATOM 4721 C CA . GLN A 1 596 ? -0.063 24.710 -6.929 1.00 95.69 596 GLN A CA 1
ATOM 4722 C C . GLN A 1 596 ? -1.484 24.603 -6.394 1.00 95.69 596 GLN A C 1
ATOM 4724 O O . GLN A 1 596 ? -2.353 24.032 -7.045 1.00 95.69 596 GLN A O 1
ATOM 4729 N N . LEU A 1 597 ? -1.713 25.175 -5.214 1.00 96.75 597 LEU A N 1
ATOM 4730 C CA . LEU A 1 597 ? -3.045 25.425 -4.679 1.00 96.75 597 LEU A CA 1
ATOM 4731 C C . LEU A 1 597 ? -3.332 26.916 -4.843 1.00 96.75 597 LEU A C 1
ATOM 4733 O O . LEU A 1 597 ? -2.609 27.749 -4.299 1.00 96.75 597 LEU A O 1
ATOM 4737 N N . ILE A 1 598 ? -4.378 27.234 -5.593 1.00 96.44 598 ILE A N 1
ATOM 4738 C CA . ILE A 1 598 ? -4.827 28.590 -5.874 1.00 96.44 598 ILE A CA 1
ATOM 4739 C C . ILE A 1 598 ? -6.107 28.836 -5.079 1.00 96.44 598 ILE A C 1
ATOM 4741 O O . ILE A 1 598 ? -7.108 28.139 -5.249 1.00 96.44 598 ILE A O 1
ATOM 4745 N N . HIS A 1 599 ? -6.058 29.847 -4.217 1.00 95.50 599 HIS A N 1
ATOM 4746 C CA . HIS A 1 599 ? -7.208 30.315 -3.459 1.00 95.50 599 HIS A CA 1
ATOM 4747 C C . HIS A 1 599 ? -8.014 31.318 -4.297 1.00 95.50 599 HIS A C 1
ATOM 4749 O O . HIS A 1 599 ? -7.630 32.485 -4.416 1.00 95.50 599 HIS A O 1
ATOM 4755 N N . ALA A 1 600 ? -9.081 30.846 -4.947 1.00 94.56 600 ALA A N 1
ATOM 4756 C CA . ALA A 1 600 ? -9.814 31.624 -5.944 1.00 94.56 600 ALA A CA 1
ATOM 4757 C C . ALA A 1 600 ? -11.246 31.123 -6.192 1.00 94.56 600 ALA A C 1
ATOM 4759 O O . ALA A 1 600 ? -11.574 29.956 -5.971 1.00 94.56 600 ALA A O 1
ATOM 4760 N N . HIS A 1 601 ? -12.086 32.003 -6.739 1.00 91.81 601 HIS A N 1
ATOM 4761 C CA . HIS A 1 601 ? -13.361 31.638 -7.349 1.00 91.81 601 HIS A CA 1
ATOM 4762 C C . HIS A 1 601 ? -13.145 31.211 -8.797 1.00 91.81 601 HIS A C 1
ATOM 4764 O O . HIS A 1 601 ? -12.577 31.973 -9.571 1.00 91.81 601 HIS A O 1
ATOM 4770 N N . VAL A 1 602 ? -13.642 30.038 -9.189 1.00 94.50 602 VAL A N 1
ATOM 4771 C CA . VAL A 1 602 ? -13.751 29.683 -10.612 1.00 94.50 602 VAL A CA 1
ATOM 4772 C C . VAL A 1 602 ? -14.905 30.481 -11.216 1.00 94.50 602 VAL A C 1
ATOM 4774 O O . VAL A 1 602 ? -16.020 30.421 -10.699 1.00 94.50 602 VAL A O 1
ATOM 4777 N N . THR A 1 603 ? -14.636 31.231 -12.281 1.00 92.81 603 THR A N 1
ATOM 4778 C CA . THR A 1 603 ? -15.599 32.153 -12.906 1.00 92.81 603 THR A CA 1
ATOM 4779 C C . THR A 1 603 ? -16.150 31.612 -14.220 1.00 92.81 603 THR A C 1
ATOM 4781 O O . THR A 1 603 ? -17.340 31.755 -14.494 1.00 92.81 603 THR A O 1
ATOM 4784 N N . ARG A 1 604 ? -15.304 30.954 -15.021 1.00 93.06 604 ARG A N 1
ATOM 4785 C CA . ARG A 1 604 ? -15.668 30.348 -16.309 1.00 93.06 604 ARG A CA 1
ATOM 4786 C C . ARG A 1 604 ? -14.797 29.127 -16.591 1.00 93.06 604 ARG A C 1
ATOM 4788 O O . ARG A 1 604 ? -13.639 29.071 -16.183 1.00 93.06 604 ARG A O 1
ATOM 4795 N N . ILE A 1 605 ? -15.352 28.158 -17.311 1.00 94.88 605 ILE A N 1
ATOM 4796 C CA . ILE A 1 605 ? -14.635 26.987 -17.811 1.00 94.88 605 ILE A CA 1
ATOM 4797 C C . ILE A 1 605 ? -14.905 26.883 -19.310 1.00 94.88 605 ILE A C 1
ATOM 4799 O O . ILE A 1 605 ? -16.057 26.969 -19.727 1.00 94.88 605 ILE A O 1
ATOM 4803 N N . ASP A 1 606 ? -13.839 26.665 -20.071 1.00 92.56 606 ASP A N 1
ATOM 4804 C CA . ASP A 1 606 ? -13.861 26.319 -21.489 1.00 92.56 606 ASP A CA 1
ATOM 4805 C C . ASP A 1 606 ? -13.295 24.897 -21.673 1.00 92.56 606 ASP A C 1
ATOM 4807 O O . ASP A 1 606 ? -12.863 24.252 -20.714 1.00 92.56 606 ASP A O 1
ATOM 4811 N N . ALA A 1 607 ? -13.240 24.397 -22.912 1.00 90.50 607 ALA A N 1
ATOM 4812 C CA . ALA A 1 607 ? -12.806 23.027 -23.200 1.00 90.50 607 ALA A CA 1
ATOM 4813 C C . ALA A 1 607 ? -11.407 22.673 -22.649 1.00 90.50 607 ALA A C 1
ATOM 4815 O O . ALA A 1 607 ? -11.214 21.550 -22.201 1.00 90.50 607 ALA A O 1
ATOM 4816 N N . HIS A 1 608 ? -10.448 23.606 -22.656 1.00 93.19 608 HIS A N 1
ATOM 4817 C CA . HIS A 1 608 ? -9.059 23.375 -22.209 1.00 93.19 608 HIS A CA 1
ATOM 4818 C C . HIS A 1 608 ? -8.521 24.469 -21.278 1.00 93.19 608 HIS A C 1
ATOM 4820 O O . HIS A 1 608 ? -7.321 24.530 -21.016 1.00 93.19 608 HIS A O 1
ATOM 4826 N N . LYS A 1 609 ? -9.388 25.363 -20.792 1.00 95.19 609 LYS A N 1
ATOM 4827 C CA . LYS A 1 609 ? -8.983 26.516 -19.984 1.00 95.19 609 LYS A CA 1
ATOM 4828 C C . LYS A 1 609 ? -9.971 26.777 -18.857 1.00 95.19 609 LYS A C 1
ATOM 4830 O O . LYS A 1 609 ? -11.180 26.732 -19.060 1.00 95.19 609 LYS A O 1
ATOM 4835 N N . VAL A 1 610 ? -9.450 27.069 -17.669 1.00 96.75 610 VAL A N 1
ATOM 4836 C CA . VAL A 1 610 ? -10.238 27.510 -16.512 1.00 96.75 610 VAL A CA 1
ATOM 4837 C C . VAL A 1 610 ? -9.896 28.957 -16.201 1.00 96.75 610 VAL A C 1
ATOM 4839 O O . VAL A 1 610 ? -8.720 29.299 -16.098 1.00 96.75 610 VAL A O 1
ATOM 4842 N N . TYR A 1 611 ? -10.919 29.782 -16.011 1.00 95.88 611 TYR A N 1
ATOM 4843 C CA . TYR A 1 611 ? -10.809 31.165 -15.565 1.00 95.88 611 TYR A CA 1
ATOM 4844 C C . TYR A 1 611 ? -11.168 31.269 -14.087 1.00 95.88 611 TYR A C 1
ATOM 4846 O O . TYR A 1 611 ? -12.096 30.606 -13.607 1.00 95.88 611 TYR A O 1
ATOM 4854 N N . TYR A 1 612 ? -10.421 32.087 -13.355 1.00 95.00 612 TYR A N 1
ATOM 4855 C CA . TYR A 1 612 ? -10.620 32.267 -11.927 1.00 95.00 612 TYR A CA 1
ATOM 4856 C C . TYR A 1 612 ? -10.279 33.683 -11.457 1.00 95.00 612 TYR A C 1
ATOM 4858 O O . TYR A 1 612 ? -9.454 34.383 -12.042 1.00 95.00 612 TYR A O 1
ATOM 4866 N N . SER A 1 613 ? -10.893 34.087 -10.347 1.00 93.38 613 SER A N 1
ATOM 4867 C CA . SER A 1 613 ? -10.626 35.342 -9.648 1.00 93.38 613 SER A CA 1
ATOM 4868 C C . SER A 1 613 ? -10.014 35.051 -8.269 1.00 93.38 613 SER A C 1
ATOM 4870 O O . SER A 1 613 ? -10.666 34.383 -7.458 1.00 93.38 613 SER A O 1
ATOM 4872 N N . PRO A 1 614 ? -8.767 35.485 -7.991 1.00 90.81 614 PRO A N 1
ATOM 4873 C CA . PRO A 1 614 ? -8.120 35.292 -6.691 1.00 90.81 614 PRO A CA 1
ATOM 4874 C C . PRO A 1 614 ? -8.915 35.880 -5.517 1.00 90.81 614 PRO A C 1
ATOM 4876 O O . PRO A 1 614 ? -9.615 36.879 -5.674 1.00 90.81 614 PRO A O 1
ATOM 4879 N N . ILE A 1 615 ? -8.773 35.279 -4.331 1.00 88.12 615 ILE A N 1
ATOM 4880 C CA . ILE A 1 615 ? -9.412 35.733 -3.086 1.00 88.12 615 ILE A CA 1
ATOM 4881 C C . ILE A 1 615 ? -8.329 36.163 -2.073 1.00 88.12 615 ILE A C 1
ATOM 4883 O O . ILE A 1 615 ? -7.468 35.338 -1.740 1.00 88.12 615 ILE A O 1
ATOM 4887 N N . PRO A 1 616 ? -8.377 37.392 -1.514 1.00 80.31 616 PRO A N 1
ATOM 4888 C CA . PRO A 1 616 ? -9.317 38.477 -1.824 1.00 80.31 616 PRO A CA 1
ATOM 4889 C C . PRO A 1 616 ? -9.139 38.993 -3.255 1.00 80.31 616 PRO A C 1
ATOM 4891 O O . PRO A 1 616 ? -8.038 38.915 -3.803 1.00 80.31 616 PRO A O 1
ATOM 4894 N N . THR A 1 617 ? -10.207 39.537 -3.844 1.00 73.06 617 THR A N 1
ATOM 4895 C CA . THR A 1 617 ? -10.166 40.123 -5.189 1.00 73.06 617 THR A CA 1
ATOM 4896 C C . THR A 1 617 ? -9.207 41.313 -5.188 1.00 73.06 617 THR A C 1
ATOM 4898 O O . THR A 1 617 ? -9.547 42.411 -4.753 1.00 73.06 617 THR A O 1
ATOM 4901 N N . SER A 1 618 ? -7.967 41.080 -5.613 1.00 59.72 618 SER A N 1
ATOM 4902 C CA . SER A 1 618 ? -6.972 42.128 -5.821 1.00 59.72 618 SER A CA 1
ATOM 4903 C C . SER A 1 618 ? -7.227 42.830 -7.158 1.00 59.72 618 SER A C 1
ATOM 4905 O O . SER A 1 618 ? -7.971 42.338 -8.006 1.00 59.72 618 SER A O 1
ATOM 4907 N N . SER A 1 619 ? -6.575 43.968 -7.398 1.00 54.91 619 SER A N 1
ATOM 4908 C CA . SER A 1 619 ? -6.631 44.705 -8.673 1.00 54.91 619 SER A CA 1
ATOM 4909 C C . SER A 1 619 ? -6.100 43.925 -9.894 1.00 54.91 619 SER A C 1
ATOM 4911 O O . SER A 1 619 ? -6.076 44.465 -10.995 1.00 54.91 619 SER A O 1
ATOM 4913 N N . ALA A 1 620 ? -5.681 42.663 -9.728 1.00 60.50 620 ALA A N 1
ATOM 4914 C CA . ALA A 1 620 ? -5.033 41.836 -10.745 1.00 60.50 620 ALA A CA 1
ATOM 4915 C C . ALA A 1 620 ? -5.973 41.237 -11.818 1.00 60.50 620 ALA A C 1
ATOM 4917 O O . ALA A 1 620 ? -5.483 40.568 -12.725 1.00 60.50 620 ALA A O 1
ATOM 4918 N N . GLY A 1 621 ? -7.287 41.484 -11.760 1.00 75.00 621 GLY A N 1
ATOM 4919 C CA . GLY A 1 621 ? -8.249 41.016 -12.770 1.00 75.00 621 GLY A CA 1
ATOM 4920 C C . GLY A 1 621 ? -8.474 39.493 -12.794 1.00 75.00 621 GLY A C 1
ATOM 4921 O O . GLY A 1 621 ? -7.948 38.750 -11.965 1.00 75.00 621 GLY A O 1
ATOM 4922 N N . GLU A 1 622 ? -9.306 39.024 -13.730 1.00 88.69 622 GLU A N 1
ATOM 4923 C CA . GLU A 1 622 ? -9.547 37.592 -13.978 1.00 88.69 622 GLU A CA 1
ATOM 4924 C C . GLU A 1 622 ? -8.283 36.925 -14.548 1.00 88.69 622 GLU A C 1
ATOM 4926 O O . GLU A 1 622 ? -7.662 37.430 -15.484 1.00 88.69 622 GLU A O 1
ATOM 4931 N N . GLN A 1 623 ? -7.906 35.775 -13.990 1.00 94.12 623 GLN A N 1
ATOM 4932 C CA . GLN A 1 623 ? -6.769 34.965 -14.427 1.00 94.12 623 GLN A CA 1
ATOM 4933 C C . GLN A 1 623 ? -7.248 33.671 -15.086 1.00 94.12 623 GLN A C 1
ATOM 4935 O O . GLN A 1 623 ? -8.422 33.313 -15.001 1.00 94.12 623 GLN A O 1
ATOM 4940 N N . SER A 1 624 ? -6.343 32.950 -15.753 1.00 94.62 624 SER A N 1
ATOM 4941 C CA . SER A 1 624 ? -6.673 31.658 -16.354 1.00 94.62 624 SER A CA 1
ATOM 4942 C C . SER A 1 624 ? -5.516 30.666 -16.322 1.00 94.62 624 SER A C 1
ATOM 4944 O O . SER A 1 624 ? -4.350 31.055 -16.255 1.00 94.62 624 SER A O 1
ATOM 4946 N N . VAL A 1 625 ? -5.857 29.380 -16.371 1.00 95.44 625 VAL A N 1
ATOM 4947 C CA . VAL A 1 625 ? -4.931 28.246 -16.449 1.00 95.44 625 VAL A CA 1
ATOM 4948 C C . VAL A 1 625 ? -5.398 27.310 -17.559 1.00 95.44 625 VAL A C 1
ATOM 4950 O O . VAL A 1 625 ? -6.551 26.874 -17.563 1.00 95.44 625 VAL A O 1
ATOM 4953 N N . ASP A 1 626 ? -4.490 26.994 -18.481 1.00 95.19 626 ASP A N 1
ATOM 4954 C CA . ASP A 1 626 ? -4.668 25.922 -19.462 1.00 95.19 626 ASP A CA 1
ATOM 4955 C C . ASP A 1 626 ? -4.501 24.548 -18.798 1.00 95.19 626 ASP A C 1
ATOM 4957 O O . ASP A 1 626 ? -3.681 24.380 -17.887 1.00 95.19 626 ASP A O 1
ATOM 4961 N N . PHE A 1 627 ? -5.258 23.557 -19.264 1.00 96.69 627 PHE A N 1
ATOM 4962 C CA . PHE A 1 627 ? -5.191 22.190 -18.760 1.00 96.69 627 PHE A CA 1
ATOM 4963 C C . PHE A 1 627 ? -5.278 21.143 -19.871 1.00 96.69 627 PHE A C 1
ATOM 4965 O O . PHE A 1 627 ? -5.987 21.299 -20.866 1.00 96.69 627 PHE A O 1
ATOM 4972 N N . ASP A 1 628 ? -4.593 20.026 -19.641 1.00 97.31 628 ASP A N 1
ATOM 4973 C CA . ASP A 1 628 ? -4.689 18.823 -20.464 1.00 97.31 628 ASP A CA 1
ATOM 4974 C C . ASP A 1 628 ? -5.817 17.914 -19.961 1.00 97.31 628 ASP A C 1
ATOM 4976 O O . ASP A 1 628 ? -6.547 17.352 -20.765 1.00 97.31 628 ASP A O 1
ATOM 4980 N N . TYR A 1 629 ? -5.993 17.813 -18.636 1.00 98.25 629 TYR A N 1
ATOM 4981 C CA . TYR A 1 629 ? -7.109 17.108 -17.993 1.00 98.25 629 TYR A CA 1
ATOM 4982 C C . TYR A 1 629 ? -7.719 17.945 -16.869 1.00 98.25 629 TYR A C 1
ATOM 4984 O O . TYR A 1 629 ? -7.008 18.666 -16.164 1.00 98.25 629 TYR A O 1
ATOM 4992 N N . MET A 1 630 ? -9.027 17.811 -16.658 1.00 98.31 630 MET A N 1
ATOM 4993 C CA . MET A 1 630 ? -9.742 18.481 -15.571 1.00 98.31 630 MET A CA 1
ATOM 4994 C C . MET A 1 630 ? -10.536 17.490 -14.727 1.00 98.31 630 MET A C 1
ATOM 4996 O O . MET A 1 630 ? -11.275 16.664 -15.255 1.00 98.31 630 MET A O 1
ATOM 5000 N N . VAL A 1 631 ? -10.447 17.641 -13.405 1.00 98.69 631 VAL A N 1
ATOM 5001 C CA . VAL A 1 631 ? -11.355 17.017 -12.438 1.00 98.69 631 VAL A CA 1
ATOM 5002 C C . VAL A 1 631 ? -12.270 18.095 -11.860 1.00 98.69 631 VAL A C 1
ATOM 5004 O O . VAL A 1 631 ? -11.840 18.940 -11.073 1.00 98.69 631 VAL A O 1
ATOM 5007 N N . TYR A 1 632 ? -13.545 18.061 -12.235 1.00 98.25 632 TYR A N 1
ATOM 5008 C CA . TYR A 1 632 ? -14.586 18.933 -11.705 1.00 98.25 632 TYR A CA 1
ATOM 5009 C C . TYR A 1 632 ? -15.162 18.340 -10.414 1.00 98.25 632 TYR A C 1
ATOM 5011 O O . TYR A 1 632 ? -15.932 17.379 -10.444 1.00 98.25 632 TYR A O 1
ATOM 5019 N N . ALA A 1 633 ? -14.786 18.920 -9.273 1.00 97.75 633 ALA A N 1
ATOM 5020 C CA . ALA A 1 633 ? -15.142 18.464 -7.929 1.00 97.75 633 ALA A CA 1
ATOM 5021 C C . ALA A 1 633 ? -15.746 19.593 -7.062 1.00 97.75 633 ALA A C 1
ATOM 5023 O O . ALA A 1 633 ? -15.624 19.582 -5.834 1.00 97.75 633 ALA A O 1
ATOM 5024 N N . LEU A 1 634 ? -16.417 20.569 -7.693 1.00 94.38 634 LEU A N 1
ATOM 5025 C CA . LEU A 1 634 ? -17.018 21.732 -7.019 1.00 94.38 634 LEU A CA 1
ATOM 5026 C C . LEU A 1 634 ? -18.278 21.398 -6.198 1.00 94.38 634 LEU A C 1
ATOM 5028 O O . LEU A 1 634 ? -18.729 22.227 -5.404 1.00 94.38 634 LEU A O 1
ATOM 5032 N N . GLY A 1 635 ? -18.817 20.184 -6.349 1.00 92.69 635 GLY A N 1
ATOM 5033 C CA . GLY A 1 635 ? -19.891 19.644 -5.516 1.00 92.69 635 GLY A CA 1
ATOM 5034 C C . GLY A 1 635 ? -21.220 20.383 -5.675 1.00 92.69 635 GLY A C 1
ATOM 5035 O O . GLY A 1 635 ? -21.683 20.615 -6.788 1.00 92.69 635 GLY A O 1
ATOM 5036 N N . SER A 1 636 ? -21.853 20.721 -4.552 1.00 91.25 636 SER A N 1
ATOM 5037 C CA . SER A 1 636 ? -23.155 21.393 -4.491 1.00 91.25 636 SER A CA 1
ATOM 5038 C C . SER A 1 636 ? -23.104 22.679 -3.663 1.00 91.25 636 SER A C 1
ATOM 5040 O O . SER A 1 636 ? -22.296 22.828 -2.744 1.00 91.25 636 SER A O 1
ATOM 5042 N N . HIS A 1 637 ? -24.026 23.599 -3.936 1.00 89.12 637 HIS A N 1
ATOM 5043 C CA . HIS A 1 637 ? -24.361 24.687 -3.027 1.00 89.12 637 HIS A CA 1
ATOM 5044 C C . HIS A 1 637 ? -25.029 24.120 -1.774 1.00 89.12 637 HIS A C 1
ATOM 5046 O O . HIS A 1 637 ? -26.003 23.367 -1.855 1.00 89.12 637 HIS A O 1
ATOM 5052 N N . LEU A 1 638 ? -24.481 24.475 -0.613 1.00 88.94 638 LEU A N 1
ATOM 5053 C CA . LEU A 1 638 ? -24.935 23.969 0.676 1.00 88.94 638 LEU A CA 1
ATOM 5054 C C . LEU A 1 638 ? -26.141 24.773 1.191 1.00 88.94 638 LEU A C 1
ATOM 5056 O O . LEU A 1 638 ? -26.177 25.992 1.010 1.00 88.94 638 LEU A O 1
ATOM 5060 N N . PRO A 1 639 ? -27.108 24.127 1.864 1.00 87.00 639 PRO A N 1
ATOM 5061 C CA . PRO A 1 639 ? -28.203 24.818 2.533 1.00 87.00 639 PRO A CA 1
ATOM 5062 C C . PRO A 1 639 ? -27.792 25.345 3.922 1.00 87.00 639 PRO A C 1
ATOM 5064 O O . PRO A 1 639 ? -26.756 24.973 4.481 1.00 87.00 639 PRO A O 1
ATOM 5067 N N . SER A 1 640 ? -28.631 26.195 4.514 1.00 73.88 640 SER A N 1
ATOM 5068 C CA . SER A 1 640 ? -28.573 26.482 5.957 1.00 73.88 640 SER A CA 1
ATOM 5069 C C . SER A 1 640 ? -28.885 25.197 6.756 1.00 73.88 640 SER A C 1
ATOM 5071 O O . SER A 1 640 ? -29.647 24.368 6.259 1.00 73.88 640 SER A O 1
ATOM 5073 N N . PRO A 1 641 ? -28.326 24.956 7.958 1.00 84.50 641 PRO A N 1
ATOM 5074 C CA . PRO A 1 641 ? -27.380 25.767 8.729 1.00 84.50 641 PRO A CA 1
ATOM 5075 C C . PRO A 1 641 ? -25.905 25.398 8.486 1.00 84.50 641 PRO A C 1
ATOM 5077 O O . PRO A 1 641 ? -25.088 25.538 9.387 1.00 84.50 641 PRO A O 1
ATOM 5080 N N . ILE A 1 642 ? -25.530 24.920 7.294 1.00 89.19 642 ILE A N 1
ATOM 5081 C CA . ILE A 1 642 ? -24.148 24.476 7.009 1.00 89.19 642 ILE A CA 1
ATOM 5082 C C . ILE A 1 642 ? -23.457 25.280 5.898 1.00 89.19 642 ILE A C 1
ATOM 5084 O O . ILE A 1 642 ? -22.356 24.939 5.460 1.00 89.19 642 ILE A O 1
ATOM 5088 N N . ASN A 1 643 ? -24.088 26.356 5.428 1.00 88.75 643 ASN A N 1
ATOM 5089 C CA . ASN A 1 643 ? -23.549 27.215 4.384 1.00 88.75 643 ASN A CA 1
ATOM 5090 C C . ASN A 1 643 ? -22.740 28.380 4.967 1.00 88.75 643 ASN A C 1
ATOM 5092 O O . ASN A 1 643 ? -23.225 29.502 5.063 1.00 88.75 643 ASN A O 1
ATOM 5096 N N . VAL A 1 644 ? -21.469 28.123 5.273 1.00 88.38 644 VAL A N 1
ATOM 5097 C CA . VAL A 1 644 ? -20.520 29.138 5.774 1.00 88.38 644 VAL A CA 1
ATOM 5098 C C . VAL A 1 644 ? -20.181 30.242 4.760 1.00 88.38 644 VAL A C 1
ATOM 5100 O O . VAL A 1 644 ? -19.427 31.154 5.086 1.00 88.38 644 VAL A O 1
ATOM 5103 N N . TRP A 1 645 ? -20.705 30.169 3.533 1.00 85.25 645 TRP A N 1
ATOM 5104 C CA . TRP A 1 645 ? -20.597 31.222 2.520 1.00 85.25 645 TRP A CA 1
ATOM 5105 C C . TRP A 1 645 ? -21.842 32.108 2.438 1.00 85.25 645 TRP A C 1
ATOM 5107 O O . TRP A 1 645 ? -21.765 33.180 1.847 1.00 85.25 645 TRP A O 1
ATOM 5117 N N . ALA A 1 646 ? -22.970 31.675 3.005 1.00 79.56 646 ALA A N 1
ATOM 5118 C CA . ALA A 1 646 ? -24.167 32.499 3.081 1.00 79.56 646 ALA A CA 1
ATOM 5119 C C . ALA A 1 646 ? -24.032 33.538 4.190 1.00 79.56 646 ALA A C 1
ATOM 5121 O O . ALA A 1 646 ? -23.386 33.301 5.220 1.00 79.56 646 ALA A O 1
ATOM 5122 N N . ASP A 1 647 ? -24.705 34.667 4.000 1.00 70.38 647 ASP A N 1
ATOM 5123 C CA . ASP A 1 647 ? -24.896 35.610 5.085 1.00 70.38 647 ASP A CA 1
ATOM 5124 C C . ASP A 1 647 ? -25.609 34.925 6.260 1.00 70.38 647 ASP A C 1
ATOM 5126 O O . ASP A 1 647 ? -26.389 33.979 6.070 1.00 70.38 647 ASP A O 1
ATOM 5130 N N . PRO A 1 648 ? -25.274 35.309 7.502 1.00 62.88 648 PRO A N 1
ATOM 5131 C CA . PRO A 1 648 ? -25.891 34.708 8.668 1.00 62.88 648 PRO A CA 1
ATOM 5132 C C . PRO A 1 648 ? -27.414 34.941 8.598 1.00 62.88 648 PRO A C 1
ATOM 5134 O O . PRO A 1 648 ? -27.845 36.058 8.352 1.00 62.88 648 PRO A O 1
ATOM 5137 N N . VAL A 1 649 ? -28.232 33.906 8.820 1.00 62.66 649 VAL A N 1
ATOM 5138 C CA . VAL A 1 649 ? -29.698 34.071 8.894 1.00 62.66 649 VAL A CA 1
ATOM 5139 C C . VAL A 1 649 ? -30.028 35.019 10.061 1.00 62.66 649 VAL A C 1
ATOM 5141 O O . VAL A 1 649 ? -29.556 34.745 11.167 1.00 62.66 649 VAL A O 1
ATOM 5144 N N . PRO A 1 650 ? -30.771 36.121 9.864 1.00 59.22 650 PRO A N 1
ATOM 5145 C CA . PRO A 1 650 ? -31.124 37.030 10.955 1.00 59.22 650 PRO A CA 1
ATOM 5146 C C . PRO A 1 650 ? -32.034 36.349 11.986 1.00 59.22 650 PRO A C 1
ATOM 5148 O O . PRO A 1 650 ? -32.855 35.500 11.630 1.00 59.22 650 PRO A O 1
ATOM 5151 N N . ILE A 1 651 ? -31.898 36.727 13.262 1.00 60.75 651 ILE A N 1
ATOM 5152 C CA . ILE A 1 651 ? -32.943 36.485 14.268 1.00 60.75 651 ILE A CA 1
ATOM 5153 C C . ILE A 1 651 ? -34.026 37.546 14.059 1.00 60.75 651 ILE A C 1
ATOM 5155 O O . ILE A 1 651 ? -33.720 38.703 13.766 1.00 60.75 651 ILE A O 1
ATOM 5159 N N . HIS A 1 652 ? -35.294 37.169 14.203 1.00 56.69 652 HIS A N 1
ATOM 5160 C CA . HIS A 1 652 ? -36.399 38.115 14.091 1.00 56.69 652 HIS A CA 1
ATOM 5161 C C . HIS A 1 652 ? -36.244 39.261 15.116 1.00 56.69 652 HIS A C 1
ATOM 5163 O O . HIS A 1 652 ? -36.208 39.020 16.318 1.00 56.69 652 HIS A O 1
ATOM 5169 N N . GLY A 1 653 ? -36.182 40.513 14.640 1.00 51.25 653 GLY A N 1
ATOM 5170 C CA . GLY A 1 653 ? -35.942 41.716 15.458 1.00 51.25 653 GLY A CA 1
ATOM 5171 C C . GLY A 1 653 ? -34.540 42.327 15.312 1.00 51.25 653 GLY A C 1
ATOM 5172 O O . GLY A 1 653 ? -34.338 43.459 15.741 1.00 51.25 653 GLY A O 1
ATOM 5173 N N . GLN A 1 654 ? -33.599 41.631 14.661 1.00 54.88 654 GLN A N 1
ATOM 5174 C CA . GLN A 1 654 ? -32.282 42.166 14.300 1.00 54.88 654 GLN A CA 1
ATOM 5175 C C . GLN A 1 654 ? -32.304 42.724 12.858 1.00 54.88 654 GLN A C 1
ATOM 5177 O O . GLN A 1 654 ? -32.677 41.988 11.940 1.00 54.88 654 GLN A O 1
ATOM 5182 N N . PRO A 1 655 ? -31.910 43.989 12.613 1.00 52.84 655 PRO A N 1
ATOM 5183 C CA . PRO A 1 655 ? -31.818 44.545 11.262 1.00 52.84 655 PRO A CA 1
ATOM 5184 C C . PRO A 1 655 ? -30.815 43.776 10.385 1.00 52.84 655 PRO A C 1
ATOM 5186 O O . PRO A 1 655 ? -29.685 43.527 10.803 1.00 52.84 655 PRO A O 1
ATOM 5189 N N . GLU A 1 656 ? -31.166 43.472 9.128 1.00 50.06 656 GLU A N 1
ATOM 5190 C CA . GLU A 1 656 ? -30.214 42.908 8.145 1.00 50.06 656 GLU A CA 1
ATOM 5191 C C . GLU A 1 656 ? -28.996 43.822 7.899 1.00 50.06 656 GLU A C 1
ATOM 5193 O O . GLU A 1 656 ? -27.960 43.354 7.429 1.00 50.06 656 GLU A O 1
ATOM 5198 N N . SER A 1 657 ? -29.100 45.119 8.215 1.00 48.31 657 SER A N 1
ATOM 5199 C CA . SER A 1 657 ? -27.998 46.089 8.156 1.00 48.31 657 SER A CA 1
ATOM 5200 C C . SER A 1 657 ? -26.910 45.857 9.205 1.00 48.31 657 SER A C 1
ATOM 5202 O O . SER A 1 657 ? -25.776 46.276 8.984 1.00 48.31 657 SER A O 1
ATOM 5204 N N . ASP A 1 658 ? -27.245 45.195 10.314 1.00 48.75 658 ASP A N 1
ATOM 5205 C CA . ASP A 1 658 ? -26.346 44.996 11.458 1.00 48.75 658 ASP A CA 1
ATOM 5206 C C . ASP A 1 658 ? -25.550 43.687 11.334 1.00 48.75 658 ASP A C 1
ATOM 5208 O O . ASP A 1 658 ? -24.633 43.417 12.112 1.00 48.75 658 ASP A O 1
ATOM 5212 N N . LEU A 1 659 ? -25.883 42.866 10.332 1.00 52.88 659 LEU A N 1
ATOM 5213 C CA . LEU A 1 659 ? -25.146 41.662 9.983 1.00 52.88 659 LEU A CA 1
ATOM 5214 C C . LEU A 1 659 ? -24.045 42.010 8.968 1.00 52.88 659 LEU A C 1
ATOM 5216 O O . LEU A 1 659 ? -24.331 42.625 7.937 1.00 52.88 659 LEU A O 1
ATOM 5220 N N . PRO A 1 660 ? -22.781 41.615 9.206 1.00 49.12 660 PRO A N 1
ATOM 5221 C CA . PRO A 1 660 ? -21.698 41.889 8.269 1.00 49.12 660 PRO A CA 1
ATOM 5222 C C . PRO A 1 660 ? -21.990 41.232 6.910 1.00 49.12 660 PRO A C 1
ATOM 5224 O O . PRO A 1 660 ? -22.012 40.004 6.803 1.00 49.12 660 PRO A O 1
ATOM 5227 N N . LYS A 1 661 ? -22.215 42.060 5.879 1.00 52.47 661 LYS A N 1
ATOM 5228 C CA . LYS A 1 661 ? -22.428 41.625 4.488 1.00 52.47 661 LYS A CA 1
ATOM 5229 C C . LYS A 1 661 ? -21.141 41.074 3.858 1.00 52.47 661 LYS A C 1
ATOM 5231 O O . LYS A 1 661 ? -20.029 41.474 4.205 1.00 52.47 661 LYS A O 1
ATOM 5236 N N . SER A 1 662 ? -21.314 40.133 2.929 1.00 57.38 662 SER A N 1
ATOM 5237 C CA . SER A 1 662 ? -20.297 39.227 2.386 1.00 57.38 662 SER A CA 1
ATOM 5238 C C . SER A 1 662 ? -19.105 39.883 1.658 1.00 57.38 662 SER A C 1
ATOM 5240 O O . SER A 1 662 ? -19.144 40.086 0.448 1.00 57.38 662 SER A O 1
ATOM 5242 N N . ASN A 1 663 ? -17.985 40.047 2.365 1.00 62.66 663 ASN A N 1
ATOM 5243 C CA . ASN A 1 663 ? -16.632 39.881 1.809 1.00 62.66 663 ASN A CA 1
ATOM 5244 C C . ASN A 1 663 ? -15.993 38.657 2.482 1.00 62.66 663 ASN A C 1
ATOM 5246 O O . ASN A 1 663 ? -15.084 38.779 3.299 1.00 62.66 663 ASN A O 1
ATOM 5250 N N . ARG A 1 664 ? -16.551 37.467 2.220 1.00 78.50 664 ARG A N 1
ATOM 5251 C CA . ARG A 1 664 ? -16.012 36.214 2.764 1.00 78.50 664 ARG A CA 1
ATOM 5252 C C . ARG A 1 664 ? -14.855 35.735 1.906 1.00 78.50 664 ARG A C 1
ATOM 5254 O O . ARG A 1 664 ? -14.956 35.688 0.684 1.00 78.50 664 ARG A O 1
ATOM 5261 N N . HIS A 1 665 ? -13.798 35.303 2.567 1.00 86.19 665 HIS A N 1
ATOM 5262 C CA . HIS A 1 665 ? -12.577 34.798 1.966 1.00 86.19 665 HIS A CA 1
ATOM 5263 C C . HIS A 1 665 ? -12.407 33.292 2.177 1.00 86.19 665 HIS A C 1
ATOM 5265 O O . HIS A 1 665 ? -11.312 32.780 1.988 1.00 86.19 665 HIS A O 1
ATOM 5271 N N . GLY A 1 666 ? -13.429 32.573 2.652 1.00 88.94 666 GLY A N 1
ATOM 5272 C CA . GLY A 1 666 ? -13.348 31.116 2.803 1.00 88.94 666 GLY A CA 1
ATOM 5273 C C . GLY A 1 666 ? -12.251 30.659 3.769 1.00 88.94 666 GLY A C 1
ATOM 5274 O O . GLY A 1 666 ? -11.661 29.587 3.590 1.00 88.94 666 GLY A O 1
ATOM 5275 N N . ASN A 1 667 ? -11.923 31.485 4.765 1.00 91.50 667 ASN A N 1
ATOM 5276 C CA . ASN A 1 667 ? -10.908 31.171 5.760 1.00 91.50 667 ASN A CA 1
ATOM 5277 C C . ASN A 1 667 ? -11.506 30.588 7.043 1.00 91.50 667 ASN A C 1
ATOM 5279 O O . ASN A 1 667 ? -12.699 30.700 7.332 1.00 91.50 667 ASN A O 1
ATOM 5283 N N . LYS A 1 668 ? -10.650 29.903 7.801 1.00 93.56 668 LYS A N 1
ATOM 5284 C CA . LYS A 1 668 ? -11.031 29.221 9.036 1.00 93.56 668 LYS A CA 1
ATOM 5285 C C . LYS A 1 668 ? -11.629 30.164 10.090 1.00 93.56 668 LYS A C 1
ATOM 5287 O O . LYS A 1 668 ? -12.667 29.787 10.635 1.00 93.56 668 LYS A O 1
ATOM 5292 N N . PRO A 1 669 ? -11.056 31.350 10.379 1.00 91.50 669 PRO A N 1
ATOM 5293 C CA . PRO A 1 669 ? -11.672 32.301 11.304 1.00 91.50 669 PRO A CA 1
ATOM 5294 C C . PRO A 1 669 ? -13.101 32.688 10.914 1.00 91.50 669 PRO A C 1
ATOM 5296 O O . PRO A 1 669 ? -14.001 32.594 11.742 1.00 91.50 669 PRO A O 1
ATOM 5299 N N . GLU A 1 670 ? -13.343 33.043 9.651 1.00 89.94 670 GLU A N 1
ATOM 5300 C CA . GLU A 1 670 ? -14.681 33.411 9.171 1.00 89.94 670 GLU A CA 1
ATOM 5301 C C . GLU A 1 670 ? -15.680 32.257 9.289 1.00 89.94 670 GLU A C 1
ATOM 5303 O O . GLU A 1 670 ? -16.798 32.450 9.767 1.00 89.94 670 GLU A O 1
ATOM 5308 N N . GLY A 1 671 ? -15.278 31.047 8.891 1.00 91.31 671 GLY A N 1
ATOM 5309 C CA . GLY A 1 671 ? -16.124 29.862 9.008 1.00 91.31 671 GLY A CA 1
ATOM 5310 C C . GLY A 1 671 ? -16.430 29.492 10.463 1.00 91.31 671 GLY A C 1
ATOM 5311 O O . GLY A 1 671 ? -17.571 29.164 10.786 1.00 91.31 671 GLY A O 1
ATOM 5312 N N . THR A 1 672 ? -15.432 29.597 11.344 1.00 92.75 672 THR A N 1
ATOM 5313 C CA . THR A 1 672 ? -15.571 29.364 12.792 1.00 92.75 672 THR A CA 1
ATOM 5314 C C . THR A 1 672 ? -16.539 30.377 13.395 1.00 92.75 672 THR A C 1
ATOM 5316 O O . THR A 1 672 ? -17.517 29.985 14.022 1.00 92.75 672 THR A O 1
ATOM 5319 N N . ASN A 1 673 ? -16.332 31.668 13.124 1.00 89.81 673 ASN A N 1
ATOM 5320 C CA . ASN A 1 673 ? -17.191 32.743 13.617 1.00 89.81 673 ASN A CA 1
ATOM 5321 C C . ASN A 1 673 ? -18.630 32.600 13.117 1.00 89.81 673 ASN A C 1
ATOM 5323 O O . ASN A 1 673 ? -19.571 32.877 13.855 1.00 89.81 673 ASN A O 1
ATOM 5327 N N . TRP A 1 674 ? -18.821 32.136 11.880 1.00 90.06 674 TRP A N 1
ATOM 5328 C CA . TRP A 1 674 ? -20.155 31.888 11.347 1.00 90.06 674 TRP A CA 1
ATOM 5329 C C . TRP A 1 674 ? -20.882 30.753 12.075 1.00 90.06 674 TRP A C 1
ATOM 5331 O O . TRP A 1 674 ? -22.073 30.886 12.357 1.00 90.06 674 TRP A O 1
ATOM 5341 N N . LEU A 1 675 ? -20.184 29.657 12.399 1.00 92.19 675 LEU A N 1
ATOM 5342 C CA . LEU A 1 675 ? -20.757 28.563 13.190 1.00 92.19 675 LEU A CA 1
ATOM 5343 C C . LEU A 1 675 ? -21.060 29.016 14.623 1.00 92.19 675 LEU A C 1
ATOM 5345 O O . LEU A 1 675 ? -22.159 28.756 15.103 1.00 92.19 675 LEU A O 1
ATOM 5349 N N . CYS A 1 676 ? -20.165 29.784 15.252 1.00 91.69 676 CYS A N 1
ATOM 5350 C CA . CYS A 1 676 ? -20.426 30.392 16.560 1.00 91.69 676 CYS A CA 1
ATOM 5351 C C . CYS A 1 676 ? -21.657 31.312 16.533 1.00 91.69 676 CYS A C 1
ATOM 5353 O O . CYS A 1 676 ? -22.506 31.246 17.419 1.00 91.69 676 CYS A O 1
ATOM 5355 N N . ALA A 1 677 ? -21.814 32.121 15.482 1.00 87.25 677 ALA A N 1
ATOM 5356 C CA . ALA A 1 677 ? -23.011 32.937 15.300 1.00 87.25 677 ALA A CA 1
ATOM 5357 C C . ALA A 1 677 ? -24.269 32.070 15.122 1.00 87.25 677 ALA A C 1
ATOM 5359 O O . ALA A 1 677 ? -25.319 32.391 15.666 1.00 87.25 677 ALA A O 1
ATOM 5360 N N . ALA A 1 678 ? -24.186 30.949 14.398 1.00 89.00 678 ALA A N 1
ATOM 5361 C CA . ALA A 1 678 ? -25.310 30.025 14.261 1.00 89.00 678 ALA A CA 1
ATOM 5362 C C . ALA A 1 678 ? -25.740 29.408 15.602 1.00 89.00 678 ALA A C 1
ATOM 5364 O O . ALA A 1 678 ? -26.941 29.336 15.865 1.00 89.00 678 ALA A O 1
ATOM 5365 N N . GLN A 1 679 ? -24.784 29.040 16.454 1.00 93.94 679 GLN A N 1
ATOM 5366 C CA . GLN A 1 679 ? -25.055 28.525 17.799 1.00 93.94 679 GLN A CA 1
ATOM 5367 C C . GLN A 1 679 ? -25.690 29.584 18.695 1.00 93.94 679 GLN A C 1
ATOM 5369 O O . GLN A 1 679 ? -26.672 29.291 19.369 1.00 93.94 679 GLN A O 1
ATOM 5374 N N . ALA A 1 680 ? -25.177 30.820 18.670 1.00 90.94 680 ALA A N 1
ATOM 5375 C CA . ALA A 1 680 ? -25.739 31.926 19.441 1.00 90.94 680 ALA A CA 1
ATOM 5376 C C . ALA A 1 680 ? -27.222 32.139 19.096 1.00 90.94 680 ALA A C 1
ATOM 5378 O O . ALA A 1 680 ? -28.067 32.168 19.989 1.00 90.94 680 ALA A O 1
ATOM 5379 N N . ARG A 1 681 ? -27.568 32.133 17.800 1.00 89.00 681 ARG A N 1
ATOM 5380 C CA . ARG A 1 681 ? -28.971 32.217 17.358 1.00 89.00 681 ARG A CA 1
ATOM 5381 C C . ARG A 1 681 ? -29.830 31.060 17.849 1.00 89.00 681 ARG A C 1
ATOM 5383 O O . ARG A 1 681 ? -30.965 31.267 18.266 1.00 89.00 681 ARG A O 1
ATOM 5390 N N . LEU A 1 682 ? -29.310 29.834 17.781 1.00 93.00 682 LEU A N 1
ATOM 5391 C CA . LEU A 1 682 ? -30.021 28.657 18.278 1.00 93.00 682 LEU A CA 1
ATOM 5392 C C . LEU A 1 682 ? -30.253 28.741 19.795 1.00 93.00 682 LEU A C 1
ATOM 5394 O O . LEU A 1 682 ? -31.320 28.372 20.287 1.00 93.00 682 LEU A O 1
ATOM 5398 N N . LYS A 1 683 ? -29.259 29.234 20.535 1.00 93.50 683 LYS A N 1
ATOM 5399 C CA . LYS A 1 683 ? -29.311 29.419 21.985 1.00 93.50 683 LYS A CA 1
ATOM 5400 C C . LYS A 1 683 ? -30.342 30.470 22.388 1.00 93.50 683 LYS A C 1
ATOM 5402 O O . LYS A 1 683 ? -31.064 30.241 23.358 1.00 93.50 683 LYS A O 1
ATOM 5407 N N . GLU A 1 684 ? -30.443 31.565 21.641 1.00 91.56 684 GLU A N 1
ATOM 5408 C CA . GLU A 1 684 ? -31.392 32.657 21.891 1.00 91.56 684 GLU A CA 1
ATOM 5409 C C . GLU A 1 684 ? -32.842 32.274 21.555 1.00 91.56 684 GLU A C 1
ATOM 5411 O O . GLU A 1 684 ? -33.742 32.553 22.343 1.00 91.56 684 GLU A O 1
ATOM 5416 N N . ALA A 1 685 ? -33.080 31.560 20.451 1.00 92.44 685 ALA A N 1
ATOM 5417 C CA . ALA A 1 685 ? -34.431 31.203 20.011 1.00 92.44 685 ALA A CA 1
ATOM 5418 C C . ALA A 1 685 ? -35.095 30.139 20.906 1.00 92.44 685 ALA A C 1
ATOM 5420 O O . ALA A 1 685 ? -34.559 29.048 21.098 1.00 92.44 685 ALA A O 1
ATOM 5421 N N . ASN A 1 686 ? -36.296 30.395 21.421 1.00 93.38 686 ASN A N 1
ATOM 5422 C CA . ASN A 1 686 ? -37.090 29.440 22.205 1.00 93.38 686 ASN A CA 1
ATOM 5423 C C . ASN A 1 686 ? -37.936 28.502 21.337 1.00 93.38 686 ASN A C 1
ATOM 5425 O O . ASN A 1 686 ? -38.317 27.416 21.786 1.00 93.38 686 ASN A O 1
ATOM 5429 N N . SER A 1 687 ? -38.217 28.907 20.098 1.00 94.94 687 SER A N 1
ATOM 5430 C CA . SER A 1 687 ? -38.974 28.132 19.116 1.00 94.94 687 SER A CA 1
ATOM 5431 C C . SER A 1 687 ? -38.197 27.990 17.804 1.00 94.94 687 SER A C 1
ATOM 5433 O O . SER A 1 687 ? -37.788 28.983 17.203 1.00 94.94 687 SER A O 1
ATOM 5435 N N . VAL A 1 688 ? -37.984 26.748 17.358 1.00 95.69 688 VAL A N 1
ATOM 5436 C CA . VAL A 1 688 ? -37.173 26.414 16.178 1.00 95.69 688 VAL A CA 1
ATOM 5437 C C . VAL A 1 688 ? -37.982 25.565 15.203 1.00 95.69 688 VAL A C 1
ATOM 5439 O O . VAL A 1 688 ? -38.501 24.508 15.559 1.00 95.69 688 VAL A O 1
ATOM 5442 N N . LEU A 1 689 ? -38.048 26.000 13.949 1.00 95.56 689 LEU A N 1
ATOM 5443 C CA . LEU A 1 689 ? -38.666 25.273 12.846 1.00 95.56 689 LEU A CA 1
ATOM 5444 C C . LEU A 1 689 ? -37.586 24.736 11.903 1.00 95.56 689 LEU A C 1
ATOM 5446 O O . LEU A 1 689 ? -36.889 25.501 11.240 1.00 95.56 689 LEU A O 1
ATOM 5450 N N . VAL A 1 690 ? -37.475 23.413 11.807 1.00 96.00 690 VAL A N 1
ATOM 5451 C CA . VAL A 1 690 ? -36.553 22.706 10.911 1.00 96.00 690 VAL A CA 1
ATOM 5452 C C . VAL A 1 690 ? -37.327 22.172 9.711 1.00 96.00 690 VAL A C 1
ATOM 5454 O O . VAL A 1 690 ? -38.156 21.275 9.837 1.00 96.00 690 VAL A O 1
ATOM 5457 N N . ILE A 1 691 ? -37.045 22.693 8.521 1.00 94.81 691 ILE A N 1
ATOM 5458 C CA . ILE A 1 691 ? -37.721 22.291 7.284 1.00 94.81 691 ILE A CA 1
ATOM 5459 C C . ILE A 1 691 ? -36.823 21.298 6.543 1.00 94.81 691 ILE A C 1
ATOM 5461 O O . ILE A 1 691 ? -35.776 21.673 6.020 1.00 94.81 691 ILE A O 1
ATOM 5465 N N . GLY A 1 692 ? -37.235 20.028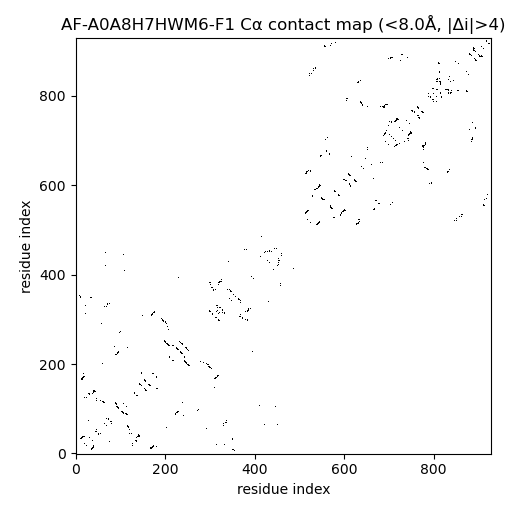 6.492 1.00 94.62 692 GLY A N 1
ATOM 5466 C CA . GLY A 1 692 ? -36.566 18.936 5.778 1.00 94.62 692 GLY A CA 1
ATOM 5467 C C . GLY A 1 692 ? -36.206 17.731 6.657 1.00 94.62 692 GLY A C 1
ATOM 5468 O O . GLY A 1 692 ? -35.271 17.788 7.442 1.00 94.62 692 GLY A O 1
ATOM 5469 N N . GLY A 1 693 ? -36.860 16.586 6.440 1.00 94.75 693 GLY A N 1
ATOM 5470 C CA . GLY A 1 693 ? -36.608 15.310 7.129 1.00 94.75 693 GLY A CA 1
ATOM 5471 C C . GLY A 1 693 ? -35.468 14.454 6.564 1.00 94.75 693 GLY A C 1
ATOM 5472 O O . GLY A 1 693 ? -35.505 13.229 6.664 1.00 94.75 693 GLY A O 1
ATOM 5473 N N . GLY A 1 694 ? -34.479 15.075 5.915 1.00 93.75 694 GLY A N 1
ATOM 5474 C CA . GLY A 1 694 ? -33.246 14.405 5.489 1.00 93.75 694 GLY A CA 1
ATOM 5475 C C . GLY A 1 694 ? -32.226 14.295 6.628 1.00 93.75 694 GLY A C 1
ATOM 5476 O O . GLY A 1 694 ? -32.481 14.740 7.743 1.00 93.75 694 GLY A O 1
ATOM 5477 N N . ALA A 1 695 ? -31.038 13.756 6.338 1.00 93.19 695 ALA A N 1
ATOM 5478 C CA . ALA A 1 695 ? -29.988 13.554 7.344 1.00 93.19 695 ALA A CA 1
ATOM 5479 C C . ALA A 1 695 ? -29.615 14.836 8.103 1.00 93.19 695 ALA A C 1
ATOM 5481 O O . ALA A 1 695 ? -29.518 14.808 9.324 1.00 93.19 695 ALA A O 1
ATOM 5482 N N . LEU A 1 696 ? -29.485 15.958 7.384 1.00 93.81 696 LEU A N 1
ATOM 5483 C CA . LEU A 1 696 ? -29.188 17.268 7.965 1.00 93.81 696 LEU A CA 1
ATOM 5484 C C . LEU A 1 696 ? -30.245 17.701 8.990 1.00 93.81 696 LEU A C 1
ATOM 5486 O O . LEU A 1 696 ? -29.895 18.077 10.103 1.00 93.81 696 LEU A O 1
ATOM 5490 N N . GLY A 1 697 ? -31.528 17.653 8.619 1.00 95.44 697 GLY A N 1
ATOM 5491 C CA . GLY A 1 697 ? -32.603 18.124 9.491 1.00 95.44 697 GLY A CA 1
ATOM 5492 C C . GLY A 1 697 ? -32.848 17.208 10.684 1.00 95.44 697 GLY A C 1
ATOM 5493 O O . GLY A 1 697 ? -33.029 17.709 11.787 1.00 95.44 697 GLY A O 1
ATOM 5494 N N . VAL A 1 698 ? -32.778 15.884 10.492 1.00 96.81 698 VAL A N 1
ATOM 5495 C CA . VAL A 1 698 ? -32.895 14.909 11.592 1.00 96.81 698 VAL A CA 1
ATOM 5496 C C . VAL A 1 698 ? -31.760 15.092 12.601 1.00 96.81 698 VAL A C 1
ATOM 5498 O O . VAL A 1 698 ? -32.024 15.232 13.794 1.00 96.81 698 VAL A O 1
ATOM 5501 N N . GLN A 1 699 ? -30.511 15.162 12.128 1.00 95.56 699 GLN A N 1
ATOM 5502 C CA . GLN A 1 699 ? -29.354 15.398 12.989 1.00 95.56 699 GLN A CA 1
ATOM 5503 C C . GLN A 1 699 ? -29.488 16.724 13.738 1.00 95.56 699 GLN A C 1
ATOM 5505 O O . GLN A 1 699 ? -29.456 16.730 14.961 1.00 95.56 699 GLN A O 1
ATOM 5510 N N . PHE A 1 700 ? -29.711 17.830 13.025 1.00 95.62 700 PHE A N 1
ATOM 5511 C CA . PHE A 1 700 ? -29.790 19.147 13.650 1.00 95.62 700 PHE A CA 1
ATOM 5512 C C . PHE A 1 700 ? -30.914 19.235 14.692 1.00 95.62 700 PHE A C 1
ATOM 5514 O O . PHE A 1 700 ? -30.674 19.691 15.806 1.00 95.62 700 PHE A O 1
ATOM 5521 N N . ALA A 1 701 ? -32.130 18.782 14.357 1.00 97.19 701 ALA A N 1
ATOM 5522 C CA . ALA A 1 701 ? -33.270 18.841 15.272 1.00 97.19 701 ALA A CA 1
ATOM 5523 C C . ALA A 1 701 ? -33.031 18.006 16.535 1.00 97.19 701 ALA A C 1
ATOM 5525 O O . ALA A 1 701 ? -33.310 18.469 17.637 1.00 97.19 701 ALA A O 1
ATOM 5526 N N . SER A 1 702 ? -32.485 16.798 16.376 1.00 96.88 702 SER A N 1
ATOM 5527 C CA . SER A 1 702 ? -32.205 15.914 17.509 1.00 96.88 702 SER A CA 1
ATOM 5528 C C . SER A 1 702 ? -31.061 16.433 18.390 1.00 96.88 702 SER A C 1
ATOM 5530 O O . SER A 1 702 ? -31.191 16.446 19.611 1.00 96.88 702 SER A O 1
ATOM 5532 N N . ASP A 1 703 ? -29.973 16.933 17.796 1.00 96.19 703 ASP A N 1
ATOM 5533 C CA . ASP A 1 703 ? -28.839 17.508 18.524 1.00 96.19 703 ASP A CA 1
ATOM 5534 C C . ASP A 1 703 ? -29.273 18.754 19.314 1.00 96.19 703 ASP A C 1
ATOM 5536 O O . ASP A 1 703 ? -28.933 18.899 20.489 1.00 96.19 703 ASP A O 1
ATOM 5540 N N . ALA A 1 704 ? -30.067 19.631 18.688 1.00 96.62 704 ALA A N 1
ATOM 5541 C CA . ALA A 1 704 ? -30.601 20.830 19.323 1.00 96.62 704 ALA A CA 1
ATOM 5542 C C . ALA A 1 704 ? -31.566 20.497 20.472 1.00 96.62 704 ALA A C 1
ATOM 5544 O O . ALA A 1 704 ? -31.475 21.114 21.531 1.00 96.62 704 ALA A O 1
ATOM 5545 N N . ALA A 1 705 ? -32.451 19.510 20.297 1.00 97.31 705 ALA A N 1
ATOM 5546 C CA . ALA A 1 705 ? -33.381 19.073 21.340 1.00 97.31 705 ALA A CA 1
ATOM 5547 C C . ALA A 1 705 ? -32.655 18.425 22.526 1.00 97.31 705 ALA A C 1
ATOM 5549 O O . ALA A 1 705 ? -32.990 18.677 23.680 1.00 97.31 705 ALA A O 1
ATOM 5550 N N . SER A 1 706 ? -31.615 17.638 22.242 1.00 95.75 706 SER A N 1
ATOM 5551 C CA . SER A 1 706 ? -30.774 17.009 23.261 1.00 95.75 706 SER A CA 1
ATOM 5552 C C . SER A 1 706 ? -29.996 18.042 24.085 1.00 95.75 706 SER A C 1
ATOM 5554 O O . SER A 1 706 ? -29.920 17.909 25.305 1.00 95.75 706 SER A O 1
ATOM 5556 N N . LEU A 1 707 ? -29.468 19.098 23.452 1.00 95.94 707 LEU A N 1
ATOM 5557 C CA . LEU A 1 707 ? -28.757 20.177 24.149 1.00 95.94 707 LEU A CA 1
ATOM 5558 C C . LEU A 1 707 ? -29.701 21.149 24.879 1.00 95.94 707 LEU A C 1
ATOM 5560 O O . LEU A 1 707 ? -29.354 21.664 25.943 1.00 95.94 707 LEU A O 1
ATOM 5564 N N . TYR A 1 708 ? -30.896 21.392 24.333 1.00 96.56 708 TYR A N 1
ATOM 5565 C CA . TYR A 1 708 ? -31.874 22.336 24.875 1.00 96.56 708 TYR A CA 1
ATOM 5566 C C . TYR A 1 708 ? -33.267 21.701 25.068 1.00 96.56 708 TYR A C 1
ATOM 5568 O O . TYR A 1 708 ? -34.210 22.069 24.362 1.00 96.56 708 TYR A O 1
ATOM 5576 N N . PRO A 1 709 ? -33.462 20.837 26.086 1.00 93.75 709 PRO A N 1
ATOM 5577 C CA . PRO A 1 709 ? -34.693 20.045 26.247 1.00 93.75 709 PRO A CA 1
ATOM 5578 C C . PRO A 1 709 ? -35.983 20.850 26.466 1.00 93.75 709 PRO A C 1
ATOM 5580 O O . PRO A 1 709 ? -37.078 20.307 26.378 1.00 93.75 709 PRO A O 1
ATOM 5583 N N . ARG A 1 710 ? -35.873 22.143 26.808 1.00 94.56 710 ARG A N 1
ATOM 5584 C CA . ARG A 1 710 ? -37.022 23.038 27.036 1.00 94.56 710 ARG A CA 1
ATOM 5585 C C . ARG A 1 710 ? -37.440 23.836 25.795 1.00 94.56 710 ARG A C 1
ATOM 5587 O O . ARG A 1 710 ? -38.459 24.519 25.853 1.00 94.56 710 ARG A O 1
ATOM 5594 N N . LYS A 1 711 ? -36.658 23.815 24.709 1.00 95.50 711 LYS A N 1
ATOM 5595 C CA . LYS A 1 711 ? -36.981 24.559 23.480 1.00 95.50 711 LYS A CA 1
ATOM 5596 C C . LYS A 1 711 ? -38.047 23.822 22.677 1.00 95.50 711 LYS A C 1
ATOM 5598 O O . LYS A 1 711 ? -38.031 22.600 22.585 1.00 95.50 711 LYS A O 1
ATOM 5603 N N . ASN A 1 712 ? -38.948 24.572 22.049 1.00 96.94 712 ASN A N 1
ATOM 5604 C CA . ASN A 1 712 ? -39.952 23.996 21.164 1.00 96.94 712 ASN A CA 1
ATOM 5605 C C . ASN A 1 712 ? -39.357 23.805 19.763 1.00 96.94 712 ASN A C 1
ATOM 5607 O O . ASN A 1 712 ? -39.183 24.778 19.028 1.00 96.94 712 ASN A O 1
ATOM 5611 N N . ILE A 1 713 ? -39.043 22.563 19.395 1.00 98.06 713 ILE A N 1
ATOM 5612 C CA . ILE A 1 713 ? -38.472 22.231 18.087 1.00 98.06 713 ILE A CA 1
ATOM 5613 C C . ILE A 1 713 ? -39.510 21.481 17.258 1.00 98.06 713 ILE A C 1
ATOM 5615 O O . ILE A 1 713 ? -39.993 20.420 17.651 1.00 98.06 713 ILE A O 1
ATOM 5619 N N . THR A 1 714 ? -39.834 22.025 16.086 1.00 97.94 714 THR A N 1
ATOM 5620 C CA . THR A 1 714 ? -40.723 21.391 15.109 1.00 97.94 714 THR A CA 1
ATOM 5621 C C . THR A 1 714 ? -39.942 21.029 13.851 1.00 97.94 714 THR A C 1
ATOM 5623 O O . THR A 1 714 ? -39.375 21.905 13.202 1.00 97.94 714 THR A O 1
ATOM 5626 N N . LEU A 1 715 ? -39.926 19.750 13.477 1.00 97.75 715 LEU A N 1
ATOM 5627 C CA . LEU A 1 715 ? -39.387 19.267 12.209 1.00 97.75 715 LEU A CA 1
ATOM 5628 C C . LEU A 1 715 ? -40.531 19.026 11.225 1.00 97.75 715 LEU A C 1
ATOM 5630 O O . LEU A 1 715 ? -41.417 18.212 11.472 1.00 97.75 715 LEU A O 1
ATOM 5634 N N . VAL A 1 716 ? -40.484 19.688 10.073 1.00 96.81 716 VAL A N 1
ATOM 5635 C CA . VAL A 1 716 ? -41.478 19.539 9.006 1.00 96.81 716 VAL A CA 1
ATOM 5636 C C . VAL A 1 716 ? -40.852 18.852 7.805 1.00 96.81 716 VAL A C 1
ATOM 5638 O O . VAL A 1 716 ? -39.791 19.250 7.319 1.00 96.81 716 VAL A O 1
ATOM 5641 N N . HIS A 1 717 ? -41.520 17.829 7.285 1.00 95.94 717 HIS A N 1
ATOM 5642 C CA . HIS A 1 717 ? -41.109 17.137 6.077 1.00 95.94 717 HIS A CA 1
ATOM 5643 C C . HIS A 1 717 ? -42.288 16.918 5.129 1.00 95.94 717 HIS A C 1
ATOM 5645 O O . HIS A 1 717 ? -43.363 16.475 5.522 1.00 95.94 717 HIS A O 1
ATOM 5651 N N . SER A 1 718 ? -42.056 17.190 3.845 1.00 94.25 718 SER A N 1
ATOM 5652 C CA . SER A 1 718 ? -43.069 17.055 2.798 1.00 94.25 718 SER A CA 1
ATOM 5653 C C . SER A 1 718 ? -43.403 15.607 2.437 1.00 94.25 718 SER A C 1
ATOM 5655 O O . SER A 1 718 ? -44.453 15.372 1.851 1.00 94.25 718 SER A O 1
ATOM 5657 N N . GLY A 1 719 ? -42.522 14.652 2.744 1.00 93.00 719 GLY A N 1
ATOM 5658 C CA . GLY A 1 719 ? -42.749 13.226 2.518 1.00 93.00 719 GLY A CA 1
ATOM 5659 C C . GLY A 1 719 ? -43.333 12.518 3.739 1.00 93.00 719 GLY A C 1
ATOM 5660 O O . GLY A 1 719 ? -43.226 13.002 4.865 1.00 93.00 719 GLY A O 1
ATOM 5661 N N . ALA A 1 720 ? -43.894 11.330 3.512 1.00 95.50 720 ALA A N 1
ATOM 5662 C CA . ALA A 1 720 ? -44.411 10.459 4.570 1.00 95.50 720 ALA A CA 1
ATOM 5663 C C . ALA A 1 720 ? -43.305 9.763 5.389 1.00 95.50 720 ALA A C 1
ATOM 5665 O O . ALA A 1 720 ? -43.598 9.159 6.412 1.00 95.50 720 ALA A O 1
ATOM 5666 N N . GLN A 1 721 ? -42.044 9.833 4.947 1.00 96.38 721 GLN A N 1
ATOM 5667 C CA . GLN A 1 721 ? -40.922 9.118 5.549 1.00 96.38 721 GLN A CA 1
ATOM 5668 C C . GLN A 1 721 ? -39.721 10.056 5.752 1.00 96.38 721 GLN A C 1
ATOM 5670 O O . GLN A 1 721 ? -39.260 10.695 4.809 1.00 96.38 721 GLN A O 1
ATOM 5675 N N . LEU A 1 722 ? -39.175 10.099 6.971 1.00 97.12 722 LEU A N 1
ATOM 5676 C CA . LEU A 1 722 ? -37.848 10.672 7.246 1.00 97.12 722 LEU A CA 1
ATOM 5677 C C . LEU A 1 722 ? -36.755 9.800 6.621 1.00 97.12 722 LEU A C 1
ATOM 5679 O O . LEU A 1 722 ? -36.886 8.580 6.572 1.00 97.12 722 LEU A O 1
ATOM 5683 N N . LEU A 1 723 ? -35.642 10.403 6.199 1.00 95.19 723 LEU A N 1
ATOM 5684 C CA . LEU A 1 723 ? -34.541 9.679 5.549 1.00 95.19 723 LEU A CA 1
ATOM 5685 C C . LEU A 1 723 ? -35.040 8.813 4.360 1.00 95.19 723 LEU A C 1
ATOM 5687 O O . LEU A 1 723 ? -34.748 7.619 4.301 1.00 95.19 723 LEU A O 1
ATOM 5691 N N . PRO A 1 724 ? -35.767 9.388 3.379 1.00 91.56 724 PRO A N 1
ATOM 5692 C CA . PRO A 1 724 ? -36.550 8.626 2.394 1.00 91.56 724 PRO A CA 1
ATOM 5693 C C . PRO A 1 724 ? -35.722 7.780 1.411 1.00 91.56 724 PRO A C 1
ATOM 5695 O O . PRO A 1 724 ? -36.269 6.941 0.707 1.00 91.56 724 PRO A O 1
ATOM 5698 N N . ARG A 1 725 ? -34.397 7.981 1.340 1.00 90.44 725 ARG A N 1
ATOM 5699 C CA . ARG A 1 725 ? -33.477 7.169 0.514 1.00 90.44 725 ARG A CA 1
ATOM 5700 C C . ARG A 1 725 ? -32.995 5.891 1.219 1.00 90.44 725 ARG A C 1
ATOM 5702 O O . ARG A 1 725 ? -32.172 5.171 0.652 1.00 90.44 725 ARG A O 1
ATOM 5709 N N . PHE A 1 726 ? -33.448 5.636 2.444 1.00 93.75 726 PHE A N 1
ATOM 5710 C CA . PHE A 1 726 ? -32.976 4.555 3.306 1.00 93.75 726 PHE A CA 1
ATOM 5711 C C . PHE A 1 726 ? -34.126 3.633 3.727 1.00 93.75 726 PHE A C 1
ATOM 5713 O O . PHE A 1 726 ? -35.300 3.931 3.505 1.00 93.75 726 PHE A O 1
ATOM 5720 N N . ASN A 1 727 ? -33.774 2.492 4.318 1.00 95.19 727 ASN A N 1
ATOM 5721 C CA . ASN A 1 727 ? -34.720 1.496 4.800 1.00 95.19 727 ASN A CA 1
ATOM 5722 C C . ASN A 1 727 ? -35.723 2.120 5.787 1.00 95.19 727 ASN A C 1
ATOM 5724 O O . ASN A 1 727 ? -35.352 2.973 6.595 1.00 95.19 727 ASN A O 1
ATOM 5728 N N . VAL A 1 728 ? -36.977 1.659 5.757 1.00 96.38 728 VAL A N 1
ATOM 5729 C CA . VAL A 1 728 ? -38.055 2.134 6.644 1.00 96.38 728 VAL A CA 1
ATOM 5730 C C . VAL A 1 728 ? -37.696 2.029 8.131 1.00 96.38 728 VAL A C 1
ATOM 5732 O O . VAL A 1 728 ? -38.142 2.838 8.938 1.00 96.38 728 VAL A O 1
ATOM 5735 N N . TRP A 1 729 ? -36.819 1.097 8.509 1.00 97.19 729 TRP A N 1
ATOM 5736 C CA . TRP A 1 729 ? -36.301 1.015 9.869 1.00 97.19 729 TRP A CA 1
ATOM 5737 C C . TRP A 1 729 ? -35.606 2.313 10.308 1.00 97.19 729 TRP A C 1
ATOM 5739 O O . TRP A 1 729 ? -35.842 2.782 11.419 1.00 97.19 729 TRP A O 1
ATOM 5749 N N . MET A 1 730 ? -34.812 2.941 9.429 1.00 97.38 730 MET A N 1
ATOM 5750 C CA . MET A 1 730 ? -34.140 4.216 9.724 1.00 97.38 730 MET A CA 1
ATOM 5751 C C . MET A 1 730 ? -35.152 5.323 10.017 1.00 97.38 730 MET A C 1
ATOM 5753 O O . MET A 1 730 ? -34.923 6.155 10.890 1.00 97.38 730 MET A O 1
ATOM 5757 N N . HIS A 1 731 ? -36.278 5.322 9.301 1.00 97.56 731 HIS A N 1
ATOM 5758 C CA . HIS A 1 731 ? -37.379 6.237 9.565 1.00 97.56 731 HIS A CA 1
ATOM 5759 C C . HIS A 1 731 ? -37.998 5.998 10.939 1.00 97.56 731 HIS A C 1
ATOM 5761 O O . HIS A 1 731 ? -38.106 6.945 11.714 1.00 97.56 731 HIS A O 1
ATOM 5767 N N . ASN A 1 732 ? -38.364 4.753 11.246 1.00 97.94 732 ASN A N 1
ATOM 5768 C CA . ASN A 1 732 ? -38.999 4.399 12.515 1.00 97.94 732 ASN A CA 1
ATOM 5769 C C . ASN A 1 732 ? -38.097 4.751 13.704 1.00 97.94 732 ASN A C 1
ATOM 5771 O O . ASN A 1 732 ? -38.551 5.383 14.653 1.00 97.94 732 ASN A O 1
ATOM 5775 N N . ALA A 1 733 ? -36.806 4.422 13.612 1.00 97.56 733 ALA A N 1
ATOM 5776 C CA . ALA A 1 733 ? -35.832 4.736 14.650 1.00 97.56 733 ALA A CA 1
ATOM 5777 C C . ALA A 1 733 ? -35.610 6.253 14.807 1.00 97.56 733 ALA A C 1
ATOM 5779 O O . ALA A 1 733 ? -35.485 6.740 15.928 1.00 97.56 733 ALA A O 1
ATOM 5780 N N . ALA A 1 734 ? -35.599 7.018 13.706 1.00 98.06 734 ALA A N 1
ATOM 5781 C CA . ALA A 1 734 ? -35.521 8.478 13.767 1.00 98.06 734 ALA A CA 1
ATOM 5782 C C . ALA A 1 734 ? -36.783 9.106 14.377 1.00 98.06 734 ALA A C 1
ATOM 5784 O O . ALA A 1 734 ? -36.670 10.029 15.176 1.00 98.06 734 ALA A O 1
ATOM 5785 N N . MET A 1 735 ? -37.975 8.612 14.024 1.00 98.38 735 MET A N 1
ATOM 5786 C CA . MET A 1 735 ? -39.245 9.070 14.599 1.00 98.38 735 MET A CA 1
ATOM 5787 C C . MET A 1 735 ? -39.309 8.815 16.104 1.00 98.38 735 MET A C 1
ATOM 5789 O O . MET A 1 735 ? -39.697 9.706 16.853 1.00 98.38 735 MET A O 1
ATOM 5793 N N . GLU A 1 736 ? -38.911 7.617 16.536 1.00 97.31 736 GLU A N 1
ATOM 5794 C CA . GLU A 1 736 ? -38.830 7.242 17.949 1.00 97.31 736 GLU A CA 1
ATOM 5795 C C . GLU A 1 736 ? -37.873 8.173 18.706 1.00 97.31 736 GLU A C 1
ATOM 5797 O O . GLU A 1 736 ? -38.300 8.839 19.646 1.00 97.31 736 GLU A O 1
ATOM 5802 N N . GLY A 1 737 ? -36.628 8.318 18.238 1.00 96.56 737 GLY A N 1
ATOM 5803 C CA . GLY A 1 737 ? -35.635 9.160 18.911 1.00 96.56 737 GLY A CA 1
ATOM 5804 C C . GLY A 1 737 ? -36.004 10.648 18.936 1.00 96.56 737 GLY A C 1
ATOM 5805 O O . GLY A 1 737 ? -35.823 11.317 19.949 1.00 96.56 737 GLY A O 1
ATOM 5806 N N . LEU A 1 738 ? -36.577 11.187 17.853 1.00 98.12 738 LEU A N 1
ATOM 5807 C CA . LEU A 1 738 ? -37.065 12.573 17.834 1.00 98.12 738 LEU A CA 1
ATOM 5808 C C . LEU A 1 738 ? -38.226 12.779 18.816 1.00 98.12 738 LEU A C 1
ATOM 5810 O O . LEU A 1 738 ? -38.271 13.804 19.494 1.00 98.12 738 LEU A O 1
ATOM 5814 N N . LYS A 1 739 ? -39.134 11.803 18.930 1.00 97.25 739 LYS A N 1
ATOM 5815 C CA . LYS A 1 739 ? -40.251 11.844 19.881 1.00 97.25 739 LYS A CA 1
ATOM 5816 C C . LYS A 1 739 ? -39.767 11.783 21.331 1.00 97.25 739 LYS A C 1
ATOM 5818 O O . LYS A 1 739 ? -40.262 12.548 22.152 1.00 97.25 739 LYS A O 1
ATOM 5823 N N . GLU A 1 740 ? -38.810 10.909 21.641 1.00 96.44 740 GLU A N 1
ATOM 5824 C CA . GLU A 1 740 ? -38.188 10.812 22.973 1.00 96.44 740 GLU A CA 1
ATOM 5825 C C . GLU A 1 740 ? -37.522 12.128 23.393 1.00 96.44 740 GLU A C 1
ATOM 5827 O O . GLU A 1 740 ? -37.606 12.526 24.552 1.00 96.44 740 GLU A O 1
ATOM 5832 N N . LEU A 1 741 ? -36.927 12.843 22.434 1.00 97.00 741 LEU A N 1
ATOM 5833 C CA . LEU A 1 741 ? -36.318 14.159 22.638 1.00 97.00 741 LEU A CA 1
ATOM 5834 C C . LEU A 1 741 ? -37.331 15.320 22.657 1.00 97.00 741 LEU A C 1
ATOM 5836 O O . LEU A 1 741 ? -36.929 16.473 22.792 1.00 97.00 741 LEU A O 1
ATOM 5840 N N . GLY A 1 742 ? -38.632 15.052 22.505 1.00 97.12 742 GLY A N 1
ATOM 5841 C CA . GLY A 1 742 ? -39.679 16.078 22.522 1.00 97.12 742 GLY A CA 1
ATOM 5842 C C . GLY A 1 742 ? -39.786 16.918 21.242 1.00 97.12 742 GLY A C 1
ATOM 5843 O O . GLY A 1 742 ? -40.408 17.979 21.261 1.00 97.12 742 GLY A O 1
ATOM 5844 N N . VAL A 1 743 ? -39.212 16.466 20.122 1.00 98.31 743 VAL A N 1
ATOM 5845 C CA . VAL A 1 743 ? -39.336 17.148 18.825 1.00 98.31 743 VAL A CA 1
ATOM 5846 C C . VAL A 1 743 ? -40.702 16.852 18.206 1.00 98.31 743 VAL A C 1
ATOM 5848 O O . VAL A 1 743 ? -41.070 15.695 17.990 1.00 98.31 743 VAL A O 1
ATOM 5851 N N . SER A 1 744 ? -41.443 17.901 17.845 1.00 97.75 744 SER A N 1
ATOM 5852 C CA . SER A 1 744 ? -42.695 17.773 17.096 1.00 97.75 744 SER A CA 1
ATOM 5853 C C . SER A 1 744 ? -42.395 17.490 15.625 1.00 97.75 744 SER A C 1
ATOM 5855 O O . SER A 1 744 ? -41.775 18.310 14.951 1.00 97.75 744 SER A O 1
ATOM 5857 N N . VAL A 1 745 ? -42.809 16.334 15.102 1.00 97.88 745 VAL A N 1
ATOM 5858 C CA . VAL A 1 745 ? -42.547 15.950 13.706 1.00 97.88 745 VAL A CA 1
ATOM 5859 C C . VAL A 1 745 ? -43.833 15.987 12.885 1.00 97.88 745 VAL A C 1
ATOM 5861 O O . VAL A 1 745 ? -44.786 15.266 13.173 1.00 97.88 745 VAL A O 1
ATOM 5864 N N . LEU A 1 746 ? -43.841 16.793 11.821 1.00 96.19 746 LEU A N 1
ATOM 5865 C CA . LEU A 1 746 ? -44.943 16.912 10.867 1.00 96.19 746 LEU A CA 1
ATOM 5866 C C . LEU A 1 746 ? -44.531 16.321 9.516 1.00 96.19 746 LEU A C 1
ATOM 5868 O O . LEU A 1 746 ? -43.759 16.921 8.767 1.00 96.19 746 LEU A O 1
ATOM 5872 N N . LEU A 1 747 ? -45.045 15.130 9.212 1.00 96.19 747 LEU A N 1
ATOM 5873 C CA . LEU A 1 747 ? -44.832 14.433 7.940 1.00 96.19 747 LEU A CA 1
ATOM 5874 C C . LEU A 1 747 ? -45.925 14.781 6.930 1.00 96.19 747 LEU A C 1
ATOM 5876 O O . LEU A 1 747 ? -46.967 15.334 7.290 1.00 96.19 747 LEU A O 1
ATOM 5880 N N . SER A 1 748 ? -45.679 14.462 5.657 1.00 93.62 748 SER A N 1
ATOM 5881 C CA . SER A 1 748 ? -46.590 14.751 4.537 1.00 93.62 748 SER A CA 1
ATOM 5882 C C . SER A 1 748 ? -47.053 16.214 4.489 1.00 93.62 748 SER A C 1
ATOM 5884 O O . SER A 1 748 ? -48.119 16.530 3.973 1.00 93.62 748 SER A O 1
ATOM 5886 N N . SER A 1 749 ? -46.240 17.113 5.045 1.00 92.12 749 SER A N 1
ATOM 5887 C CA . SER A 1 749 ? -46.564 18.518 5.263 1.00 92.12 749 SER A CA 1
ATOM 5888 C C . SER A 1 749 ? -45.530 19.354 4.523 1.00 92.12 749 SER A C 1
ATOM 5890 O O . SER A 1 749 ? -44.365 19.433 4.914 1.00 92.12 749 SER A O 1
ATOM 5892 N N . ARG A 1 750 ? -45.918 19.942 3.389 1.00 91.94 750 ARG A N 1
ATOM 5893 C CA . ARG A 1 750 ? -45.037 20.823 2.610 1.00 91.94 750 ARG A CA 1
ATOM 5894 C C . ARG A 1 750 ? -45.222 22.257 3.080 1.00 91.94 750 ARG A C 1
ATOM 5896 O O . ARG A 1 750 ? -46.350 22.723 3.133 1.00 91.94 750 ARG A O 1
ATOM 5903 N N . VAL A 1 751 ? -44.126 22.944 3.381 1.00 91.50 751 VAL A N 1
ATOM 5904 C CA . VAL A 1 751 ? -44.144 24.372 3.715 1.00 91.50 751 VAL A CA 1
ATOM 5905 C C . VAL A 1 751 ? -44.192 25.201 2.432 1.00 91.50 751 VAL A C 1
ATOM 5907 O O . VAL A 1 751 ? -43.420 24.936 1.508 1.00 91.50 751 VAL A O 1
ATOM 5910 N N . ASP A 1 752 ? -45.081 26.190 2.382 1.00 89.44 752 ASP A N 1
ATOM 5911 C CA . ASP A 1 752 ? -45.077 27.234 1.362 1.00 89.44 752 ASP A CA 1
ATOM 5912 C C . ASP A 1 752 ? -44.127 28.357 1.793 1.00 89.44 752 ASP A C 1
ATOM 5914 O O . ASP A 1 752 ? -44.414 29.126 2.710 1.00 89.44 752 ASP A O 1
ATOM 5918 N N . LEU A 1 753 ? -42.974 28.452 1.134 1.00 83.38 753 LEU A N 1
ATOM 5919 C CA . LEU A 1 753 ? -41.943 29.436 1.474 1.00 83.38 753 LEU A CA 1
ATOM 5920 C C . LEU A 1 753 ? -42.348 30.877 1.138 1.00 83.38 753 LEU A C 1
ATOM 5922 O O . LEU A 1 753 ? -41.749 31.800 1.682 1.00 83.38 753 LEU A O 1
ATOM 5926 N N . ASN A 1 754 ? -43.368 31.076 0.298 1.00 85.25 754 ASN A N 1
ATOM 5927 C CA . ASN A 1 754 ? -43.879 32.405 -0.046 1.00 85.25 754 ASN A CA 1
ATOM 5928 C C . ASN A 1 754 ? -44.913 32.919 0.967 1.00 85.25 754 ASN A C 1
ATOM 5930 O O . ASN A 1 754 ? -45.309 34.077 0.910 1.00 85.25 754 ASN A O 1
ATOM 5934 N N . SER A 1 755 ? -45.344 32.070 1.903 1.00 85.88 755 SER A N 1
ATOM 5935 C CA . SER A 1 755 ? -46.361 32.395 2.909 1.00 85.88 755 SER A CA 1
ATOM 5936 C C . SER A 1 755 ? -45.796 33.014 4.194 1.00 85.88 755 SER A C 1
ATOM 5938 O O . SER A 1 755 ? -46.492 33.052 5.209 1.00 85.88 755 SER A O 1
ATOM 5940 N N . ALA A 1 756 ? -44.526 33.432 4.171 1.00 83.31 756 ALA A N 1
ATOM 5941 C CA . ALA A 1 756 ? -43.830 33.954 5.337 1.00 83.31 756 ALA A CA 1
ATOM 5942 C C . ALA A 1 756 ? -44.493 35.243 5.842 1.00 83.31 756 ALA A C 1
ATOM 5944 O O . ALA A 1 756 ? -44.514 36.258 5.150 1.00 83.31 756 ALA A O 1
ATOM 5945 N N . GLU A 1 757 ? -45.007 35.190 7.066 1.00 84.81 757 GLU A N 1
ATOM 5946 C CA . GLU A 1 757 ? -45.569 36.323 7.797 1.00 84.81 757 GLU A CA 1
ATOM 5947 C C . GLU A 1 757 ? -44.789 36.481 9.110 1.00 84.81 757 GLU A C 1
ATOM 5949 O O . GLU A 1 757 ? -44.697 35.540 9.901 1.00 84.81 757 GLU A O 1
ATOM 5954 N N . ASP A 1 758 ? -44.228 37.663 9.344 1.00 81.62 758 ASP A N 1
ATOM 5955 C CA . ASP A 1 758 ? -43.426 37.986 10.528 1.00 81.62 758 ASP A CA 1
ATOM 5956 C C . ASP A 1 758 ? -44.316 38.748 11.545 1.00 81.62 758 ASP A C 1
ATOM 5958 O O . ASP A 1 758 ? -44.852 39.812 11.231 1.00 81.62 758 ASP A O 1
ATOM 5962 N N . HIS A 1 759 ? -44.546 38.182 12.741 1.00 75.31 759 HIS A N 1
ATOM 5963 C CA . HIS A 1 759 ? -45.404 38.761 13.794 1.00 75.31 759 HIS A CA 1
ATOM 5964 C C . HIS A 1 759 ? -44.960 38.308 15.198 1.00 75.31 759 HIS A C 1
ATOM 5966 O O . HIS A 1 759 ? -44.673 37.130 15.404 1.00 75.31 759 HIS A O 1
ATOM 5972 N N . ASP A 1 760 ? -44.950 39.225 16.178 1.00 73.38 760 ASP A N 1
ATOM 5973 C CA . ASP A 1 760 ? -44.634 38.956 17.600 1.00 73.38 760 ASP A CA 1
ATOM 5974 C C . ASP A 1 760 ? -43.319 38.171 17.814 1.00 73.38 760 ASP A C 1
ATOM 5976 O O . ASP A 1 760 ? -43.259 37.163 18.518 1.00 73.38 760 ASP A O 1
ATOM 5980 N N . GLY A 1 761 ? -42.255 38.582 17.114 1.00 71.06 761 GLY A N 1
ATOM 5981 C CA . GLY A 1 761 ? -40.935 37.949 17.231 1.00 71.06 761 GLY A CA 1
ATOM 5982 C C . GLY A 1 761 ? -40.800 36.590 16.531 1.00 71.06 761 GLY A C 1
ATOM 5983 O O . GLY A 1 761 ? -39.764 35.943 16.665 1.00 71.06 761 GLY A O 1
ATOM 5984 N N . LYS A 1 762 ? -41.819 36.134 15.788 1.00 84.19 762 LYS A N 1
ATOM 5985 C CA . LYS A 1 762 ? -41.840 34.822 15.127 1.00 84.19 762 LYS A CA 1
ATOM 5986 C C . LYS A 1 762 ? -42.075 34.948 13.633 1.00 84.19 762 LYS A C 1
ATOM 5988 O O . LYS A 1 762 ? -43.003 35.618 13.184 1.00 84.19 762 LYS A O 1
ATOM 5993 N N . ARG A 1 763 ? -41.299 34.179 12.871 1.00 87.44 763 ARG A N 1
ATOM 5994 C CA . ARG A 1 763 ? -41.574 33.911 11.464 1.00 87.44 763 ARG A CA 1
ATOM 5995 C C . ARG A 1 763 ? -42.581 32.776 11.359 1.00 87.44 763 ARG A C 1
ATOM 5997 O O . ARG A 1 763 ? -42.300 31.642 11.753 1.00 87.44 763 ARG A O 1
ATOM 6004 N N . THR A 1 764 ? -43.760 33.088 10.838 1.00 88.69 764 THR A N 1
ATOM 6005 C CA . THR A 1 764 ? -44.851 32.136 10.629 1.00 88.69 764 THR A CA 1
ATOM 6006 C C . THR A 1 764 ? -44.910 31.709 9.176 1.00 88.69 764 THR A C 1
ATOM 6008 O O . THR A 1 764 ? -45.008 32.537 8.278 1.00 88.69 764 THR A O 1
ATOM 6011 N N . LEU A 1 765 ? -44.881 30.399 8.948 1.00 90.56 765 LEU A N 1
ATOM 6012 C CA . LEU A 1 765 ? -45.028 29.789 7.632 1.00 90.56 765 LEU A CA 1
ATOM 6013 C C . LEU A 1 765 ? -46.289 28.929 7.592 1.00 90.56 765 LEU A C 1
ATOM 6015 O O . LEU A 1 765 ? -46.652 28.288 8.582 1.00 90.56 765 LEU A O 1
ATOM 6019 N N . LYS A 1 766 ? -46.953 28.905 6.438 1.00 91.25 766 LYS A N 1
ATOM 6020 C CA . LYS A 1 766 ? -48.098 28.035 6.170 1.00 91.25 766 LYS A CA 1
ATOM 6021 C C . LYS A 1 766 ? -47.631 26.756 5.493 1.00 91.25 766 LYS A C 1
ATOM 6023 O O . LYS A 1 766 ? -46.756 26.763 4.624 1.00 91.25 766 LYS A O 1
ATOM 6028 N N . THR A 1 767 ? -48.218 25.637 5.883 1.00 89.12 767 THR A N 1
ATOM 6029 C CA . THR A 1 767 ? -48.152 24.414 5.090 1.00 89.12 767 THR A CA 1
ATOM 6030 C C . THR A 1 767 ? -49.180 24.471 3.960 1.00 89.12 767 THR A C 1
ATOM 6032 O O . THR A 1 767 ? -50.152 25.221 4.026 1.00 89.12 767 THR A O 1
ATOM 6035 N N . VAL A 1 768 ? -48.982 23.671 2.912 1.00 85.94 768 VAL A N 1
ATOM 6036 C CA . VAL A 1 768 ? -49.900 23.594 1.760 1.00 85.94 768 VAL A CA 1
ATOM 6037 C C . VAL A 1 768 ? -51.312 23.155 2.180 1.00 85.94 768 VAL A C 1
ATOM 6039 O O . VAL A 1 768 ? -52.282 23.569 1.559 1.00 85.94 768 VAL A O 1
ATOM 6042 N N . ASP A 1 769 ? -51.450 22.376 3.259 1.00 83.44 769 ASP A N 1
ATOM 6043 C CA . ASP A 1 769 ? -52.739 22.000 3.866 1.00 83.44 769 ASP A CA 1
ATOM 6044 C C . ASP A 1 769 ? -53.300 23.061 4.840 1.00 83.44 769 ASP A C 1
ATOM 6046 O O . ASP A 1 769 ? -54.283 22.808 5.531 1.00 83.44 769 ASP A O 1
ATOM 6050 N N . GLY A 1 770 ? -52.699 24.254 4.901 1.00 84.81 770 GLY A N 1
ATOM 6051 C CA . GLY A 1 770 ? -53.232 25.425 5.603 1.00 84.81 770 GLY A CA 1
ATOM 6052 C C . GLY A 1 770 ? -52.832 25.575 7.075 1.00 84.81 770 GLY A C 1
ATOM 6053 O O . GLY A 1 770 ? -53.256 26.538 7.717 1.00 84.81 770 GLY A O 1
ATOM 6054 N N . ARG A 1 771 ? -52.000 24.685 7.637 1.00 89.94 771 ARG A N 1
ATOM 6055 C CA . ARG A 1 771 ? -51.527 24.815 9.030 1.00 89.94 771 ARG A CA 1
ATOM 6056 C C . ARG A 1 771 ? -50.530 25.960 9.142 1.00 89.94 771 ARG A C 1
ATOM 6058 O O . ARG A 1 771 ? -49.662 26.117 8.290 1.00 89.94 771 ARG A O 1
ATOM 6065 N N . ARG A 1 772 ? -50.612 26.735 10.223 1.00 91.50 772 ARG A N 1
ATOM 6066 C CA . ARG A 1 772 ? -49.678 27.832 10.520 1.00 91.50 772 ARG A CA 1
ATOM 6067 C C . ARG A 1 772 ? -48.643 27.366 11.537 1.00 91.50 772 ARG A C 1
ATOM 6069 O O . ARG A 1 772 ? -49.016 26.855 12.589 1.00 91.50 772 ARG A O 1
ATOM 6076 N N . ILE A 1 773 ? -47.363 27.559 11.237 1.00 91.69 773 ILE A N 1
ATOM 6077 C CA . ILE A 1 773 ? -46.246 27.170 12.103 1.00 91.69 773 ILE A CA 1
ATOM 6078 C C . ILE A 1 773 ? -45.358 28.395 12.316 1.00 91.69 773 ILE A C 1
ATOM 6080 O O . ILE A 1 773 ? -44.697 28.846 11.384 1.00 91.69 773 ILE A O 1
ATOM 6084 N N . GLY A 1 774 ? -45.372 28.945 13.532 1.00 90.19 774 GLY A N 1
ATOM 6085 C CA . GLY A 1 774 ? -44.553 30.092 13.932 1.00 90.19 774 GLY A CA 1
ATOM 6086 C C . GLY A 1 774 ? -43.329 29.672 14.737 1.00 90.19 774 GLY A C 1
ATOM 6087 O O . GLY A 1 774 ? -43.461 28.899 15.686 1.00 90.19 774 GLY A O 1
ATOM 6088 N N . ALA A 1 775 ? -42.157 30.199 14.383 1.00 92.19 775 ALA A N 1
ATOM 6089 C CA . ALA A 1 775 ? -40.913 29.986 15.120 1.00 92.19 775 ALA A CA 1
ATOM 6090 C C . ALA A 1 775 ? -40.012 31.230 15.094 1.00 92.19 775 ALA A C 1
ATOM 6092 O O . ALA A 1 775 ? -40.001 31.979 14.119 1.00 92.19 775 ALA A O 1
ATOM 6093 N N . GLU A 1 776 ? -39.233 31.429 16.155 1.00 92.50 776 GLU A N 1
ATOM 6094 C CA . GLU A 1 776 ? -38.208 32.482 16.249 1.00 92.50 776 GLU A CA 1
ATOM 6095 C C . GLU A 1 776 ? -37.009 32.198 15.332 1.00 92.50 776 GLU A C 1
ATOM 6097 O O . GLU A 1 776 ? -36.400 33.122 14.797 1.00 92.50 776 GLU A O 1
ATOM 6102 N N . LEU A 1 777 ? -36.693 30.917 15.105 1.00 90.44 777 LEU A N 1
ATOM 6103 C CA . LEU A 1 777 ? -35.637 30.485 14.191 1.00 90.44 777 LEU A CA 1
ATOM 6104 C C . LEU A 1 777 ? -36.174 29.479 13.169 1.00 90.44 777 LEU A C 1
ATOM 6106 O O . LEU A 1 777 ? -36.625 28.394 13.529 1.00 90.44 777 LEU A O 1
ATOM 6110 N N . VAL A 1 778 ? -36.067 29.810 11.881 1.00 90.50 778 VAL A N 1
ATOM 6111 C CA . VAL A 1 778 ? -36.447 28.921 10.772 1.00 90.50 778 VAL A CA 1
ATOM 6112 C C . VAL A 1 778 ? -35.201 28.456 10.026 1.00 90.50 778 VAL A C 1
ATOM 6114 O O . VAL A 1 778 ? -34.415 29.266 9.535 1.00 90.50 778 VAL A O 1
ATOM 6117 N N . LEU A 1 779 ? -35.033 27.139 9.906 1.00 89.81 779 LEU A N 1
ATOM 6118 C CA . LEU A 1 779 ? -33.881 26.511 9.271 1.00 89.81 779 LEU A CA 1
ATOM 6119 C C . LEU A 1 779 ? -34.295 25.668 8.071 1.00 89.81 779 LEU A C 1
ATOM 6121 O O . LEU A 1 779 ? -35.013 24.673 8.178 1.00 89.81 779 LEU A O 1
ATOM 6125 N N . MET A 1 780 ? -33.775 26.062 6.914 1.00 89.00 780 MET A N 1
ATOM 6126 C CA . MET A 1 780 ? -34.003 25.392 5.640 1.00 89.00 780 MET A CA 1
ATOM 6127 C C . MET A 1 780 ? -33.018 24.242 5.441 1.00 89.00 780 MET A C 1
ATOM 6129 O O . MET A 1 780 ? -32.054 24.375 4.696 1.00 89.00 780 MET A O 1
ATOM 6133 N N . CYS A 1 781 ? -33.293 23.088 6.045 1.00 90.50 781 CYS A N 1
ATOM 6134 C CA . CYS A 1 781 ? -32.495 21.862 5.919 1.00 90.50 781 CYS A CA 1
ATOM 6135 C C . CYS A 1 781 ? -32.781 21.064 4.625 1.00 90.50 781 CYS A C 1
ATOM 6137 O O . CYS A 1 781 ? -32.503 19.864 4.542 1.00 90.50 781 CYS A O 1
ATOM 6139 N N . THR A 1 782 ? -33.334 21.715 3.600 1.00 82.88 782 THR A N 1
ATOM 6140 C CA . THR A 1 782 ? -33.602 21.149 2.269 1.00 82.88 782 THR A CA 1
ATOM 6141 C C . THR A 1 782 ? -32.719 21.787 1.201 1.00 82.88 782 THR A C 1
ATOM 6143 O O . THR A 1 782 ? -32.453 22.983 1.263 1.00 82.88 782 THR A O 1
ATOM 6146 N N . GLY A 1 783 ? -32.389 21.035 0.145 1.00 66.62 783 GLY A N 1
ATOM 6147 C CA . GLY A 1 783 ? -31.976 21.633 -1.129 1.00 66.62 783 GLY A CA 1
ATOM 6148 C C . GLY A 1 783 ? -30.482 21.893 -1.289 1.00 66.62 783 GLY A C 1
ATOM 6149 O O . GLY A 1 783 ? -30.088 23.014 -1.598 1.00 66.62 783 GLY A O 1
ATOM 6150 N N . GLN A 1 784 ? -29.655 20.846 -1.185 1.00 80.06 784 GLN A N 1
ATOM 6151 C CA . GLN A 1 784 ? -28.378 20.888 -1.900 1.00 80.06 784 GLN A CA 1
ATOM 6152 C C . GLN A 1 784 ? -28.669 21.039 -3.396 1.00 80.06 784 GLN A C 1
ATOM 6154 O O . GLN A 1 784 ? -29.462 20.275 -3.949 1.00 80.06 784 GLN A O 1
ATOM 6159 N N . ARG A 1 785 ? -28.065 22.045 -4.027 1.00 87.81 785 ARG A N 1
ATOM 6160 C CA . ARG A 1 785 ? -28.194 22.287 -5.468 1.00 87.81 785 ARG A CA 1
ATOM 6161 C C . ARG A 1 785 ? -26.854 21.989 -6.128 1.00 87.81 785 ARG A C 1
ATOM 6163 O O . ARG A 1 785 ? -25.881 22.621 -5.713 1.00 87.81 785 ARG A O 1
ATOM 6170 N N . PRO A 1 786 ? -26.777 21.083 -7.115 1.00 91.75 786 PRO A N 1
ATOM 6171 C CA . PRO A 1 786 ? -25.537 20.825 -7.837 1.00 91.75 786 PRO A CA 1
ATOM 6172 C C . PRO A 1 786 ? -24.912 22.129 -8.338 1.00 91.75 786 PRO A C 1
ATOM 6174 O O . PRO A 1 786 ? -25.594 22.979 -8.908 1.00 91.75 786 PRO A O 1
ATOM 6177 N N . ASN A 1 787 ? -23.619 22.316 -8.084 1.00 92.62 787 ASN A N 1
ATOM 6178 C CA . ASN A 1 787 ? -22.872 23.461 -8.585 1.00 92.62 787 ASN A CA 1
ATOM 6179 C C . ASN A 1 787 ? -22.337 23.090 -9.968 1.00 92.62 787 ASN A C 1
ATOM 6181 O O . ASN A 1 787 ? -21.209 22.619 -10.085 1.00 92.62 787 ASN A O 1
ATOM 6185 N N . THR A 1 788 ? -23.176 23.212 -10.994 1.00 93.06 788 THR A N 1
ATOM 6186 C CA . THR A 1 788 ? -22.911 22.720 -12.363 1.00 93.06 788 THR A CA 1
ATOM 6187 C C . THR A 1 788 ? -23.045 23.808 -13.428 1.00 93.06 788 THR A C 1
ATOM 6189 O O . THR A 1 788 ? -22.747 23.562 -14.595 1.00 93.06 788 THR A O 1
ATOM 6192 N N . SER A 1 789 ? -23.413 25.034 -13.039 1.00 89.06 789 SER A N 1
ATOM 6193 C CA . SER A 1 789 ? -23.583 26.174 -13.954 1.00 89.06 789 SER A CA 1
ATOM 6194 C C . SER A 1 789 ? -22.307 26.546 -14.713 1.00 89.06 789 SER A C 1
ATOM 6196 O O . SER A 1 789 ? -22.376 27.079 -15.812 1.00 89.06 789 SER A O 1
ATOM 6198 N N . LEU A 1 790 ? -21.125 26.240 -14.175 1.00 90.81 790 LEU A N 1
ATOM 6199 C CA . LEU A 1 790 ? -19.862 26.471 -14.881 1.00 90.81 790 LEU A CA 1
ATOM 6200 C C . LEU A 1 790 ? -19.642 25.484 -16.040 1.00 90.81 790 LEU A C 1
ATOM 6202 O O . LEU A 1 790 ? -18.929 25.808 -16.985 1.00 90.81 790 LEU A O 1
ATOM 6206 N N . LEU A 1 791 ? -20.261 24.299 -15.989 1.00 89.62 791 LEU A N 1
ATOM 6207 C CA . LEU A 1 791 ? -20.164 23.279 -17.038 1.00 89.62 791 LEU A CA 1
ATOM 6208 C C . LEU A 1 791 ? -21.197 23.464 -18.151 1.00 89.62 791 LEU A C 1
ATOM 6210 O O . LEU A 1 791 ? -20.993 22.933 -19.242 1.00 89.62 791 LEU A O 1
ATOM 6214 N N . SER A 1 792 ? -22.261 24.247 -17.941 1.00 76.50 792 SER A N 1
ATOM 6215 C CA . SER A 1 792 ? -23.235 24.513 -19.008 1.00 76.50 792 SER A CA 1
ATOM 6216 C C . SER A 1 792 ? -22.628 25.279 -20.187 1.00 76.50 792 SER A C 1
ATOM 6218 O O . SER A 1 792 ? -23.103 25.131 -21.308 1.00 76.50 792 SER A O 1
ATOM 6220 N N . ASN A 1 793 ? -21.556 26.045 -19.956 1.00 72.94 793 ASN A N 1
ATOM 6221 C CA . ASN A 1 793 ? -20.802 26.734 -21.012 1.00 72.94 793 ASN A CA 1
ATOM 6222 C C . ASN A 1 793 ? -19.914 25.781 -21.829 1.00 72.94 793 ASN A C 1
ATOM 6224 O O . ASN A 1 793 ? -19.564 26.085 -22.964 1.00 72.94 793 ASN A O 1
ATOM 6228 N N . VAL A 1 794 ? -19.561 24.629 -21.253 1.00 79.19 794 VAL A N 1
ATOM 6229 C CA . VAL A 1 794 ? -18.675 23.622 -21.847 1.00 79.19 794 VAL A CA 1
ATOM 6230 C C . VAL A 1 794 ? -19.482 22.564 -22.605 1.00 79.19 794 VAL A C 1
ATOM 6232 O O . VAL A 1 794 ? -19.130 22.181 -23.717 1.00 79.19 794 VAL A O 1
ATOM 6235 N N . SER A 1 795 ? -20.577 22.092 -22.006 1.00 84.31 795 SER A N 1
ATOM 6236 C CA . SER A 1 795 ? -21.543 21.188 -22.631 1.00 84.31 795 SER A CA 1
ATOM 6237 C C . SER A 1 795 ? -22.901 21.349 -21.953 1.00 84.31 795 SER A C 1
ATOM 6239 O O . SER A 1 795 ? -23.219 20.661 -20.981 1.00 84.31 795 SER A O 1
ATOM 6241 N N . SER A 1 796 ? -23.725 22.258 -22.475 1.00 79.12 796 SER A N 1
ATOM 6242 C CA . SER A 1 796 ? -25.084 22.489 -21.966 1.00 79.12 796 SER A CA 1
ATOM 6243 C C . SER A 1 796 ? -25.941 21.223 -22.004 1.00 79.12 796 SER A C 1
ATOM 6245 O O . SER A 1 796 ? -26.717 20.984 -21.086 1.00 79.12 796 SER A O 1
ATOM 6247 N N . SER A 1 797 ? -25.743 20.374 -23.019 1.00 84.19 797 SER A N 1
ATOM 6248 C CA . SER A 1 797 ? -26.456 19.100 -23.150 1.00 84.19 797 SER A CA 1
ATOM 6249 C C . SER A 1 797 ? -26.158 18.128 -22.005 1.00 84.19 797 SER A C 1
ATOM 6251 O O . SER A 1 797 ? -27.035 17.365 -21.624 1.00 84.19 797 SER A O 1
ATOM 6253 N N . SER A 1 798 ? -24.954 18.168 -21.423 1.00 89.75 798 SER A N 1
ATOM 6254 C CA . SER A 1 798 ? -24.527 17.233 -20.375 1.00 89.75 798 SER A CA 1
ATOM 6255 C C . SER A 1 798 ? -25.155 17.511 -19.007 1.00 89.75 798 SER A C 1
ATOM 6257 O O . SER A 1 798 ? -25.067 16.653 -18.132 1.00 89.75 798 SER A O 1
ATOM 6259 N N . VAL A 1 799 ? -25.767 18.681 -18.796 1.00 91.75 799 VAL A N 1
ATOM 6260 C CA . VAL A 1 799 ? -26.436 19.036 -17.536 1.00 91.75 799 VAL A CA 1
ATOM 6261 C C . VAL A 1 799 ? -27.925 18.729 -17.653 1.00 91.75 799 VAL A C 1
ATOM 6263 O O . VAL A 1 799 ? -28.624 19.313 -18.477 1.00 91.75 799 VAL A O 1
ATOM 6266 N N . ASP A 1 800 ? -28.432 17.832 -16.810 1.00 89.25 800 ASP A N 1
ATOM 6267 C CA . ASP A 1 800 ? -29.853 17.493 -16.792 1.00 89.25 800 ASP A CA 1
ATOM 6268 C C . ASP A 1 800 ? -30.669 18.688 -16.249 1.00 89.25 800 ASP A C 1
ATOM 6270 O O . ASP A 1 800 ? -30.480 19.083 -15.095 1.00 89.25 800 ASP A O 1
ATOM 6274 N N . PRO A 1 801 ? -31.605 19.267 -17.024 1.00 86.88 801 PRO A N 1
ATOM 6275 C CA . PRO A 1 801 ? -32.318 20.484 -16.629 1.00 86.88 801 PRO A CA 1
ATOM 6276 C C . PRO A 1 801 ? -33.305 20.275 -15.470 1.00 86.88 801 PRO A C 1
ATOM 6278 O O . PRO A 1 801 ? -33.715 21.242 -14.830 1.00 86.88 801 PRO A O 1
ATOM 6281 N N . ARG A 1 802 ? -33.702 19.030 -15.180 1.00 88.06 802 ARG A N 1
ATOM 6282 C CA . ARG A 1 802 ? -34.635 18.695 -14.096 1.00 88.06 802 ARG A CA 1
ATOM 6283 C C . ARG A 1 802 ? -33.906 18.498 -12.771 1.00 88.06 802 ARG A C 1
ATOM 6285 O O . ARG A 1 802 ? -34.426 18.880 -11.726 1.00 88.06 802 ARG A O 1
ATOM 6292 N N . THR A 1 803 ? -32.740 17.859 -12.800 1.00 88.56 803 THR A N 1
ATOM 6293 C CA . THR A 1 803 ? -31.976 17.532 -11.584 1.00 88.56 803 THR A CA 1
ATOM 6294 C C . THR A 1 803 ? -30.828 18.504 -11.311 1.00 88.56 803 THR A C 1
ATOM 6296 O O . THR A 1 803 ? -30.388 18.620 -10.168 1.00 88.56 803 THR A O 1
ATOM 6299 N N . GLY A 1 804 ? -30.343 19.201 -12.340 1.00 90.94 804 GLY A N 1
ATOM 6300 C CA . GLY A 1 804 ? -29.137 20.026 -12.310 1.00 90.94 804 GLY A CA 1
ATOM 6301 C C . GLY A 1 804 ? -27.830 19.226 -12.290 1.00 90.94 804 GLY A C 1
ATOM 6302 O O . GLY A 1 804 ? -26.764 19.833 -12.247 1.00 90.94 804 GLY A O 1
ATOM 6303 N N . LEU A 1 805 ? -27.880 17.890 -12.291 1.00 93.19 805 LEU A N 1
ATOM 6304 C CA . LEU A 1 805 ? -26.702 17.019 -12.243 1.00 93.19 805 LEU A CA 1
ATOM 6305 C C . LEU A 1 805 ? -26.075 16.856 -13.630 1.00 93.19 805 LEU A C 1
ATOM 6307 O O . LEU A 1 805 ? -26.757 16.928 -14.651 1.00 93.19 805 LEU A O 1
ATOM 6311 N N . VAL A 1 806 ? -24.770 16.605 -13.660 1.00 94.19 806 VAL A N 1
ATOM 6312 C CA . VAL A 1 806 ? -24.025 16.342 -14.893 1.00 94.19 806 VAL A CA 1
ATOM 6313 C C . VAL A 1 806 ? -24.044 14.849 -15.199 1.00 94.19 806 VAL A C 1
ATOM 6315 O O . VAL A 1 806 ? -23.614 14.048 -14.370 1.00 94.19 806 VAL A O 1
ATOM 6318 N N . SER A 1 807 ? -24.500 14.490 -16.397 1.00 93.75 807 SER A N 1
ATOM 6319 C CA . SER A 1 807 ? -24.372 13.144 -16.960 1.00 93.75 807 SER A CA 1
ATOM 6320 C C . SER A 1 807 ? -22.895 12.774 -17.090 1.00 93.75 807 SER A C 1
ATOM 6322 O O . SER A 1 807 ? -22.111 13.544 -17.654 1.00 93.75 807 SER A O 1
ATOM 6324 N N . VAL A 1 808 ? -22.504 11.601 -16.588 1.00 95.00 808 VAL A N 1
ATOM 6325 C CA . VAL A 1 808 ? -21.149 11.054 -16.752 1.00 95.00 808 VAL A CA 1
ATOM 6326 C C . VAL A 1 808 ? -21.169 9.651 -17.348 1.00 95.00 808 VAL A C 1
ATOM 6328 O O . VAL A 1 808 ? -22.094 8.866 -17.146 1.00 95.00 808 VAL A O 1
ATOM 6331 N N . LEU A 1 809 ? -20.104 9.297 -18.067 1.00 95.00 809 LEU A N 1
ATOM 6332 C CA . LEU A 1 809 ? -19.851 7.906 -18.431 1.00 95.00 809 LEU A CA 1
ATOM 6333 C C . LEU A 1 809 ? -19.501 7.083 -17.186 1.00 95.00 809 LEU A C 1
ATOM 6335 O O . LEU A 1 809 ? -19.145 7.611 -16.132 1.00 95.00 809 LEU A O 1
ATOM 6339 N N . ARG A 1 810 ? -19.516 5.751 -17.315 1.00 95.25 810 ARG A N 1
ATOM 6340 C CA . ARG A 1 810 ? -19.050 4.859 -16.237 1.00 95.25 810 ARG A CA 1
ATOM 6341 C C . ARG A 1 810 ? -17.585 5.122 -15.882 1.00 95.25 810 ARG A C 1
ATOM 6343 O O . ARG A 1 810 ? -17.214 4.931 -14.737 1.00 95.25 810 ARG A O 1
ATOM 6350 N N . SER A 1 811 ? -16.779 5.615 -16.816 1.00 95.38 811 SER A N 1
ATOM 6351 C CA . SER A 1 811 ? -15.403 6.059 -16.565 1.00 95.38 811 SER A CA 1
ATOM 6352 C C . SER A 1 811 ? -15.294 7.382 -15.792 1.00 95.38 811 SER A C 1
ATOM 6354 O O . SER A 1 811 ? -14.177 7.804 -15.494 1.00 95.38 811 SER A O 1
ATOM 6356 N N . LEU A 1 812 ? -16.425 8.024 -15.462 1.00 97.50 812 LEU A N 1
ATOM 6357 C CA . LEU A 1 812 ? -16.563 9.356 -14.850 1.00 97.50 812 LEU A CA 1
ATOM 6358 C C . LEU A 1 812 ? -16.124 10.525 -15.741 1.00 97.50 812 LEU A C 1
ATOM 6360 O O . LEU A 1 812 ? -16.092 11.672 -15.292 1.00 97.50 812 LEU A O 1
ATOM 6364 N N . GLN A 1 813 ? -15.828 10.249 -17.011 1.00 96.88 813 GLN A N 1
ATOM 6365 C CA . GLN A 1 813 ? -15.693 11.282 -18.035 1.00 96.88 813 GLN A CA 1
ATOM 6366 C C . GLN A 1 813 ? -17.043 11.971 -18.251 1.00 96.88 813 GLN A C 1
ATOM 6368 O O . GLN A 1 813 ? -18.091 11.332 -18.118 1.00 96.88 813 GLN A O 1
ATOM 6373 N N . LEU A 1 814 ? -17.016 13.252 -18.620 1.00 95.38 814 LEU A N 1
ATOM 6374 C CA . LEU A 1 814 ? -18.200 14.026 -18.987 1.00 95.38 814 LEU A CA 1
ATOM 6375 C C . LEU A 1 814 ? -19.035 13.223 -19.990 1.00 95.38 814 LEU A C 1
ATOM 6377 O O . LEU A 1 814 ? -18.523 12.795 -21.021 1.00 95.38 814 LEU A O 1
ATOM 6381 N N . GLY A 1 815 ? -20.292 12.956 -19.667 1.00 91.88 815 GLY A N 1
ATOM 6382 C CA . GLY A 1 815 ? -21.192 12.157 -20.486 1.00 91.88 815 GLY A CA 1
ATOM 6383 C C . GLY A 1 815 ? -21.971 13.030 -21.464 1.00 91.88 815 GLY A C 1
ATOM 6384 O O . GLY A 1 815 ? -22.109 14.239 -21.250 1.00 91.88 815 GLY A O 1
ATOM 6385 N N . PRO A 1 816 ? -22.499 12.450 -22.549 1.00 83.94 816 PRO A N 1
ATOM 6386 C CA . PRO A 1 816 ? -23.463 13.152 -23.375 1.00 83.94 816 PRO A CA 1
ATOM 6387 C C . PRO A 1 816 ? -24.793 13.306 -22.616 1.00 83.94 816 PRO A C 1
ATOM 6389 O O . PRO A 1 816 ? -25.083 12.562 -21.674 1.00 83.94 816 PRO A O 1
ATOM 6392 N N . GLY A 1 817 ? -25.585 14.308 -22.997 1.00 78.00 817 GLY A N 1
ATOM 6393 C CA . GLY A 1 817 ? -26.850 14.629 -22.335 1.00 78.00 817 GLY A CA 1
ATOM 6394 C C . GLY A 1 817 ? -27.853 13.485 -22.242 1.00 78.00 817 GLY A C 1
ATOM 6395 O O . GLY A 1 817 ? -27.820 12.546 -23.042 1.00 78.00 817 GLY A O 1
ATOM 6396 N N . SER A 1 818 ? -28.778 13.589 -21.283 1.00 63.53 818 SER A N 1
ATOM 6397 C CA . SER A 1 818 ? -29.874 12.637 -21.088 1.00 63.53 818 SER A CA 1
ATOM 6398 C C . SER A 1 818 ? -30.788 12.611 -22.324 1.00 63.53 818 SER A C 1
ATOM 6400 O O . SER A 1 818 ? -31.639 13.474 -22.512 1.00 63.53 818 SER A O 1
ATOM 6402 N N . GLY A 1 819 ? -30.570 11.628 -23.206 1.00 58.59 819 GLY A N 1
ATOM 6403 C CA . GLY A 1 819 ? -31.264 11.478 -24.496 1.00 58.59 819 GLY A CA 1
ATOM 6404 C C . GLY A 1 819 ? -30.346 11.161 -25.684 1.00 58.59 819 GLY A C 1
ATOM 6405 O O . GLY A 1 819 ? -30.831 10.771 -26.742 1.00 58.59 819 GLY A O 1
ATOM 6406 N N . SER A 1 820 ? -29.027 11.286 -25.519 1.00 62.97 820 SER A N 1
ATOM 6407 C CA . SER A 1 820 ? -28.053 10.883 -26.538 1.00 62.97 820 SER A CA 1
ATOM 6408 C C . SER A 1 820 ? -27.845 9.366 -26.556 1.00 62.97 820 SER A C 1
ATOM 6410 O O . SER A 1 820 ? -27.677 8.745 -25.509 1.00 62.97 820 SER A O 1
ATOM 6412 N N . THR A 1 821 ? -27.804 8.769 -27.750 1.00 56.25 821 THR A N 1
ATOM 6413 C CA . THR A 1 821 ? -27.419 7.360 -27.964 1.00 56.25 821 THR A CA 1
ATOM 6414 C C . THR A 1 821 ? -25.904 7.170 -28.080 1.00 56.25 821 THR A C 1
ATOM 6416 O O . THR A 1 821 ? -25.431 6.038 -28.191 1.00 56.25 821 THR A O 1
ATOM 6419 N N . SER A 1 822 ? -25.128 8.261 -28.061 1.00 65.00 822 SER A N 1
ATOM 6420 C CA . SER A 1 822 ? -23.671 8.193 -28.129 1.00 65.00 822 SER A CA 1
ATOM 6421 C C . SER A 1 822 ? -23.103 7.593 -26.845 1.00 65.00 822 SER A C 1
ATOM 6423 O O . SER A 1 822 ? -23.365 8.077 -25.748 1.00 65.00 822 SER A O 1
ATOM 6425 N N . ALA A 1 823 ? -22.271 6.564 -26.985 1.00 70.62 823 ALA A N 1
ATOM 6426 C CA . ALA A 1 823 ? -21.509 5.991 -25.878 1.00 70.62 823 ALA A CA 1
ATOM 6427 C C . ALA A 1 823 ? -20.205 6.765 -25.583 1.00 70.62 823 ALA A C 1
ATOM 6429 O O . ALA A 1 823 ? -19.420 6.342 -24.735 1.00 70.62 823 ALA A O 1
ATOM 6430 N N . GLN A 1 824 ? -19.943 7.868 -26.296 1.00 83.12 824 GLN A N 1
ATOM 6431 C CA . GLN A 1 824 ? -18.681 8.606 -26.230 1.00 83.12 824 GLN A CA 1
ATOM 6432 C C . GLN A 1 824 ? -18.818 9.926 -25.470 1.00 83.12 824 GLN A C 1
ATOM 6434 O O . GLN A 1 824 ? -19.848 10.600 -25.517 1.00 83.12 824 GLN A O 1
ATOM 6439 N N . SER A 1 825 ? -17.742 10.300 -24.780 1.00 87.88 825 SER A N 1
ATOM 6440 C CA . SER A 1 825 ? -17.651 11.567 -24.060 1.00 87.88 825 SER A CA 1
ATOM 6441 C C . SER A 1 825 ? -17.481 12.727 -25.049 1.00 87.88 825 SER A C 1
ATOM 6443 O O . SER A 1 825 ? -16.605 12.632 -25.911 1.00 87.88 825 SER A O 1
ATOM 6445 N N . PRO A 1 826 ? -18.244 13.833 -24.928 1.00 88.81 826 PRO A N 1
ATOM 6446 C CA . PRO A 1 826 ? -18.011 15.031 -25.734 1.00 88.81 826 PRO A CA 1
ATOM 6447 C C . PRO A 1 826 ? -16.637 15.665 -25.471 1.00 88.81 826 PRO A C 1
ATOM 6449 O O . PRO A 1 826 ? -16.046 16.238 -26.381 1.00 88.81 826 PRO A O 1
ATOM 6452 N N . LEU A 1 827 ? -16.121 15.559 -24.242 1.00 92.38 827 LEU A N 1
ATOM 6453 C CA . LEU A 1 827 ? -14.806 16.065 -23.844 1.00 92.38 827 LEU A CA 1
ATOM 6454 C C . LEU A 1 827 ? -14.136 15.025 -22.933 1.00 92.38 827 LEU A C 1
ATOM 6456 O O . LEU A 1 827 ? -14.277 15.093 -21.708 1.00 92.38 827 LEU A O 1
ATOM 6460 N N . PRO A 1 828 ? -13.426 14.039 -23.513 1.00 93.44 828 PRO A N 1
ATOM 6461 C CA . PRO A 1 828 ? -12.928 12.868 -22.788 1.00 93.44 828 PRO A CA 1
ATOM 6462 C C . PRO A 1 828 ? -11.865 13.194 -21.732 1.00 93.44 828 PRO A C 1
ATOM 6464 O O . PRO A 1 828 ? -11.572 12.367 -20.871 1.00 93.44 828 PRO A O 1
ATOM 6467 N N . HIS A 1 829 ? -11.280 14.385 -21.766 1.00 96.00 829 HIS A N 1
ATOM 6468 C CA . HIS A 1 829 ? -10.302 14.848 -20.787 1.00 96.00 829 HIS A CA 1
ATOM 6469 C C . HIS A 1 829 ? -10.922 15.587 -19.588 1.00 96.00 829 HIS A C 1
ATOM 6471 O O . HIS A 1 829 ? -10.198 15.994 -18.678 1.00 96.00 829 HIS A O 1
ATOM 6477 N N . ILE A 1 830 ? -12.251 15.735 -19.549 1.00 97.56 830 ILE A N 1
ATOM 6478 C CA . ILE A 1 830 ? -12.988 16.318 -18.424 1.00 97.56 830 ILE A CA 1
ATOM 6479 C C . ILE A 1 830 ? -13.688 15.210 -17.638 1.00 97.56 830 ILE A C 1
ATOM 6481 O O . ILE A 1 830 ? -14.512 14.474 -18.174 1.00 97.56 830 ILE A O 1
ATOM 6485 N N . PHE A 1 831 ? -13.396 15.133 -16.343 1.00 98.38 831 PHE A N 1
ATOM 6486 C CA . PHE A 1 831 ? -14.001 14.197 -15.403 1.00 98.38 831 PHE A CA 1
ATOM 6487 C C . PHE A 1 831 ? -14.851 14.955 -14.389 1.00 98.38 831 PHE A C 1
ATOM 6489 O O . PHE A 1 831 ? -14.412 15.976 -13.859 1.00 98.38 831 PHE A O 1
ATOM 6496 N N . VAL A 1 832 ? -16.050 14.456 -14.089 1.00 97.88 832 VAL A N 1
ATOM 6497 C CA . VAL A 1 832 ? -16.974 15.090 -13.134 1.00 97.88 832 VAL A CA 1
ATOM 6498 C C . VAL A 1 832 ? -17.276 14.115 -12.006 1.00 97.88 832 VAL A C 1
ATOM 6500 O O . VAL A 1 832 ? -17.674 12.978 -12.247 1.00 97.88 832 VAL A O 1
ATOM 6503 N N . ILE A 1 833 ? -17.039 14.546 -10.766 1.00 97.94 833 ILE A N 1
ATOM 6504 C CA . ILE A 1 833 ? -17.132 13.695 -9.573 1.00 97.94 833 ILE A CA 1
ATOM 6505 C C . ILE A 1 833 ? -17.800 14.427 -8.402 1.00 97.94 833 ILE A C 1
ATOM 6507 O O . ILE A 1 833 ? -17.891 15.654 -8.360 1.00 97.94 833 ILE A O 1
ATOM 6511 N N . GLY A 1 834 ? -18.215 13.661 -7.397 1.00 95.31 834 GLY A N 1
ATOM 6512 C CA . GLY A 1 834 ? -18.918 14.145 -6.216 1.00 95.31 834 GLY A CA 1
ATOM 6513 C C . GLY A 1 834 ? -20.354 14.561 -6.525 1.00 95.31 834 GLY A C 1
ATOM 6514 O O . GLY A 1 834 ? -20.961 14.097 -7.485 1.00 95.31 834 GLY A O 1
ATOM 6515 N N . ASP A 1 835 ? -20.884 15.475 -5.714 1.00 93.81 835 ASP A N 1
ATOM 6516 C CA . ASP A 1 835 ? -22.304 15.864 -5.720 1.00 93.81 835 ASP A CA 1
ATOM 6517 C C . ASP A 1 835 ? -22.772 16.590 -6.999 1.00 93.81 835 ASP A C 1
ATOM 6519 O O . ASP A 1 835 ? -23.946 16.937 -7.109 1.00 93.81 835 ASP A O 1
ATOM 6523 N N . ALA A 1 836 ? -21.857 16.878 -7.930 1.00 94.12 836 ALA A N 1
ATOM 6524 C CA . ALA A 1 836 ? -22.157 17.495 -9.219 1.00 94.12 836 ALA A CA 1
ATOM 6525 C C . ALA A 1 836 ? -22.531 16.464 -10.302 1.00 94.12 836 ALA A C 1
ATOM 6527 O O . ALA A 1 836 ? -23.207 16.822 -11.265 1.00 94.12 836 ALA A O 1
ATOM 6528 N N . ALA A 1 837 ? -22.088 15.210 -10.162 1.00 95.19 837 ALA A N 1
ATOM 6529 C CA . ALA A 1 837 ? -22.327 14.147 -11.135 1.00 95.19 837 ALA A CA 1
ATOM 6530 C C . ALA A 1 837 ? -23.621 13.385 -10.819 1.00 95.19 837 ALA A C 1
ATOM 6532 O O . ALA A 1 837 ? -23.945 13.158 -9.654 1.00 95.19 837 ALA A O 1
ATOM 6533 N N . ASP A 1 838 ? -24.334 12.934 -11.851 1.00 93.25 838 ASP A N 1
ATOM 6534 C CA . ASP A 1 838 ? -25.494 12.051 -11.690 1.00 93.25 838 ASP A CA 1
ATOM 6535 C C . ASP A 1 838 ? -25.091 10.708 -11.061 1.00 93.25 838 ASP A C 1
ATOM 6537 O O . ASP A 1 838 ? -25.843 10.124 -10.274 1.00 93.25 838 ASP A O 1
ATOM 6541 N N . ALA A 1 839 ? -23.876 10.253 -11.394 1.00 92.50 839 ALA A N 1
ATOM 6542 C CA . ALA A 1 839 ? -23.179 9.102 -10.847 1.00 92.50 839 ALA A CA 1
ATOM 6543 C C . ALA A 1 839 ? -24.092 7.873 -10.723 1.00 92.50 839 ALA A C 1
ATOM 6545 O O . ALA A 1 839 ? -24.003 7.103 -9.763 1.00 92.50 839 ALA A O 1
ATOM 6546 N N . PHE A 1 840 ? -24.993 7.705 -11.696 1.00 92.94 840 PHE A N 1
ATOM 6547 C CA . PHE A 1 840 ? -25.953 6.606 -11.774 1.00 92.94 840 PHE A CA 1
ATOM 6548 C C . PHE A 1 840 ? -26.819 6.451 -10.516 1.00 92.94 840 PHE A C 1
ATOM 6550 O O . PHE A 1 840 ? -27.116 5.337 -10.085 1.00 92.94 840 PHE A O 1
ATOM 6557 N N . GLY A 1 841 ? -27.206 7.577 -9.914 1.00 88.56 841 GLY A N 1
ATOM 6558 C CA . GLY A 1 841 ? -28.075 7.612 -8.741 1.00 88.56 841 GLY A CA 1
ATOM 6559 C C . GLY A 1 841 ? -27.355 7.380 -7.414 1.00 88.56 841 GLY A C 1
ATOM 6560 O O . GLY A 1 841 ? -28.027 7.167 -6.400 1.00 88.56 841 GLY A O 1
ATOM 6561 N N . ALA A 1 842 ? -26.019 7.442 -7.381 1.00 89.06 842 ALA A N 1
ATOM 6562 C CA . ALA A 1 842 ? -25.263 7.375 -6.135 1.00 89.06 842 ALA A CA 1
ATOM 6563 C C . ALA A 1 842 ? -25.765 8.408 -5.102 1.00 89.06 842 ALA A C 1
ATOM 6565 O O . ALA A 1 842 ? -26.331 9.457 -5.420 1.00 89.06 842 ALA A O 1
ATOM 6566 N N . LEU A 1 843 ? -25.603 8.094 -3.816 1.00 88.69 843 LEU A N 1
ATOM 6567 C CA . LEU A 1 843 ? -25.899 9.047 -2.748 1.00 88.69 843 LEU A CA 1
ATOM 6568 C C . LEU A 1 843 ? -24.824 10.142 -2.724 1.00 88.69 843 LEU A C 1
ATOM 6570 O O . LEU A 1 843 ? -23.640 9.816 -2.754 1.00 88.69 843 LEU A O 1
ATOM 6574 N N . ASN A 1 844 ? -25.218 11.406 -2.575 1.00 87.88 844 ASN A N 1
ATOM 6575 C CA . ASN A 1 844 ? -24.296 12.523 -2.337 1.00 87.88 844 ASN A CA 1
ATOM 6576 C C . ASN A 1 844 ? -23.706 12.406 -0.925 1.00 87.88 844 ASN A C 1
ATOM 6578 O O . ASN A 1 844 ? -24.332 12.792 0.065 1.00 87.88 844 ASN A O 1
ATOM 6582 N N . ALA A 1 845 ? -22.540 11.769 -0.818 1.00 87.69 845 ALA A N 1
ATOM 6583 C CA . ALA A 1 845 ? -21.891 11.462 0.446 1.00 87.69 845 ALA A CA 1
ATOM 6584 C C . ALA A 1 845 ? -20.365 11.419 0.291 1.00 87.69 845 ALA A C 1
ATOM 6586 O O . ALA A 1 845 ? -19.822 11.101 -0.762 1.00 87.69 845 ALA A O 1
ATOM 6587 N N . GLY A 1 846 ? -19.637 11.664 1.384 1.00 86.31 846 GLY A N 1
ATOM 6588 C CA . GLY A 1 846 ? -18.170 11.683 1.341 1.00 86.31 846 GLY A CA 1
ATOM 6589 C C . GLY A 1 846 ? -17.538 10.370 0.851 1.00 86.31 846 GLY A C 1
ATOM 6590 O O . GLY A 1 846 ? -16.516 10.407 0.177 1.00 86.31 846 GLY A O 1
ATOM 6591 N N . HIS A 1 847 ? -18.144 9.213 1.143 1.00 86.31 847 HIS A N 1
ATOM 6592 C CA . HIS A 1 847 ? -17.611 7.899 0.751 1.00 86.31 847 HIS A CA 1
ATOM 6593 C C . HIS A 1 847 ? -17.860 7.552 -0.729 1.00 86.31 847 HIS A C 1
ATOM 6595 O O . HIS A 1 847 ? -17.016 6.914 -1.361 1.00 86.31 847 HIS A O 1
ATOM 6601 N N . THR A 1 848 ? -18.984 7.990 -1.306 1.00 90.94 848 THR A N 1
ATOM 6602 C CA . THR A 1 848 ? -19.256 7.832 -2.745 1.00 90.94 848 THR A CA 1
ATOM 6603 C C . THR A 1 848 ? -18.335 8.743 -3.546 1.00 90.94 848 THR A C 1
ATOM 6605 O O . THR A 1 848 ? -17.641 8.265 -4.441 1.00 90.94 848 THR A O 1
ATOM 6608 N N . ALA A 1 849 ? -18.224 10.009 -3.137 1.00 92.38 849 ALA A N 1
ATOM 6609 C CA . ALA A 1 849 ? -17.286 10.986 -3.683 1.00 92.38 849 ALA A CA 1
ATOM 6610 C C . ALA A 1 849 ? -15.826 10.496 -3.643 1.00 92.38 849 ALA A C 1
ATOM 6612 O O . ALA A 1 849 ? -15.079 10.685 -4.600 1.00 92.38 849 ALA A O 1
ATOM 6613 N N . TRP A 1 850 ? -15.426 9.828 -2.557 1.00 91.75 850 TRP A N 1
ATOM 6614 C CA . TRP A 1 850 ? -14.097 9.230 -2.415 1.00 91.75 850 TRP A CA 1
ATOM 6615 C C . TRP A 1 850 ? -13.829 8.149 -3.467 1.00 91.75 850 TRP A C 1
ATOM 6617 O O . TRP A 1 850 ? -12.782 8.155 -4.108 1.00 91.75 850 TRP A O 1
ATOM 6627 N N . THR A 1 851 ? -14.790 7.247 -3.673 1.00 93.88 851 THR A N 1
ATOM 6628 C CA . THR A 1 851 ? -14.681 6.155 -4.655 1.00 93.88 851 THR A CA 1
ATOM 6629 C C . THR A 1 851 ? -14.637 6.700 -6.084 1.00 93.88 851 THR A C 1
ATOM 6631 O O . THR A 1 851 ? -13.824 6.262 -6.894 1.00 93.88 851 THR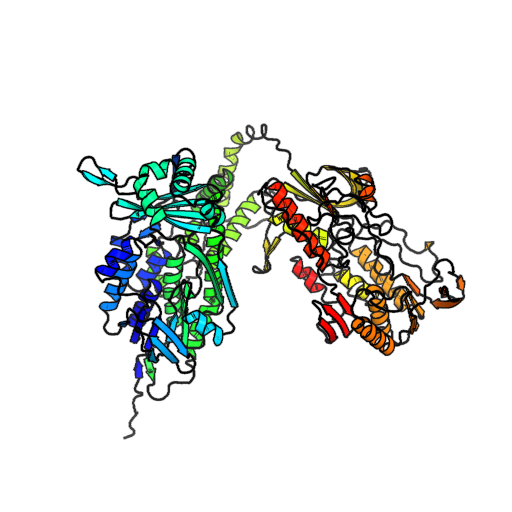 A O 1
ATOM 6634 N N . GLN A 1 852 ? -15.467 7.704 -6.381 1.00 97.62 852 GLN A N 1
ATOM 6635 C CA . GLN A 1 852 ? -15.469 8.375 -7.682 1.00 97.62 852 GLN A CA 1
ATOM 6636 C C . GLN A 1 852 ? -14.122 9.050 -7.973 1.00 97.62 852 GLN A C 1
ATOM 6638 O O . GLN A 1 852 ? -13.568 8.889 -9.056 1.00 97.62 852 GLN A O 1
ATOM 6643 N N . ALA A 1 853 ? -13.556 9.757 -6.990 1.00 97.31 853 ALA A N 1
ATOM 6644 C CA . ALA A 1 853 ? -12.258 10.409 -7.126 1.00 97.31 853 ALA A CA 1
ATOM 6645 C C . ALA A 1 853 ? -11.125 9.424 -7.447 1.00 97.31 853 ALA A C 1
ATOM 6647 O O . ALA A 1 853 ? -10.258 9.723 -8.263 1.00 97.31 853 ALA A O 1
ATOM 6648 N N . GLU A 1 854 ? -11.137 8.243 -6.829 1.00 96.69 854 GLU A N 1
ATOM 6649 C CA . GLU A 1 854 ? -10.149 7.204 -7.105 1.00 96.69 854 GLU A CA 1
ATOM 6650 C C . GLU A 1 854 ? -10.202 6.699 -8.546 1.00 96.69 854 GLU A C 1
ATOM 6652 O O . GLU A 1 854 ? -9.167 6.636 -9.210 1.00 96.69 854 GLU A O 1
ATOM 6657 N N . ILE A 1 855 ? -11.405 6.387 -9.030 1.00 97.38 855 ILE A N 1
ATOM 6658 C CA . ILE A 1 855 ? -11.625 5.881 -10.389 1.00 97.38 855 ILE A CA 1
ATOM 6659 C C . ILE A 1 855 ? -11.264 6.946 -11.424 1.00 97.38 855 ILE A C 1
ATOM 6661 O O . ILE A 1 855 ? -10.492 6.667 -12.340 1.00 97.38 855 ILE A O 1
ATOM 6665 N N . ALA A 1 856 ? -11.749 8.181 -11.256 1.00 98.19 856 ALA A N 1
ATOM 6666 C CA . ALA A 1 856 ? -11.460 9.273 -12.183 1.00 98.19 856 ALA A CA 1
ATOM 6667 C C . ALA A 1 856 ? -9.950 9.544 -12.284 1.00 98.19 856 ALA A C 1
ATOM 6669 O O . ALA A 1 856 ? -9.400 9.593 -13.382 1.00 98.19 856 ALA A O 1
ATOM 6670 N N . SER A 1 857 ? -9.249 9.643 -11.150 1.00 98.06 857 SER A N 1
ATOM 6671 C CA . SER A 1 857 ? -7.808 9.904 -11.142 1.00 98.06 857 SER A CA 1
ATOM 6672 C C . SER A 1 857 ? -6.986 8.749 -11.722 1.00 98.06 857 SER A C 1
ATOM 6674 O O . SER A 1 857 ? -6.036 9.006 -12.461 1.00 98.06 857 SER A O 1
ATOM 6676 N N . ARG A 1 858 ? -7.336 7.483 -11.441 1.00 96.94 858 ARG A N 1
ATOM 6677 C CA . ARG A 1 858 ? -6.659 6.326 -12.060 1.00 96.94 858 ARG A CA 1
ATOM 6678 C C . ARG A 1 858 ? -6.904 6.268 -13.566 1.00 96.94 858 ARG A C 1
ATOM 6680 O O . ARG A 1 858 ? -5.956 6.024 -14.308 1.00 96.94 858 ARG A O 1
ATOM 6687 N N . ASN A 1 859 ? -8.117 6.579 -14.023 1.00 97.62 859 ASN A N 1
ATOM 6688 C CA . ASN A 1 859 ? -8.438 6.678 -15.448 1.00 97.62 8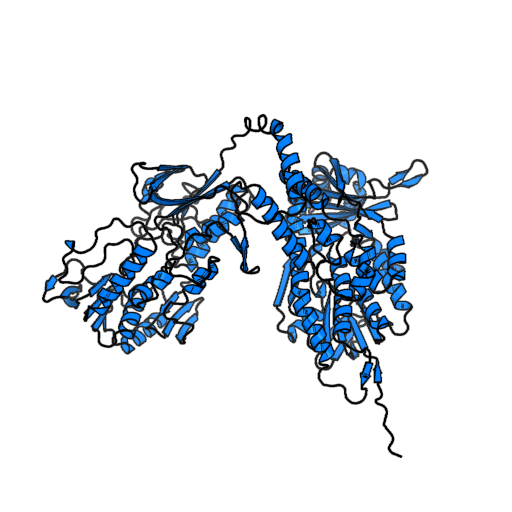59 ASN A CA 1
ATOM 6689 C C . ASN A 1 859 ? -7.642 7.784 -16.147 1.00 97.62 859 ASN A C 1
ATOM 6691 O O . ASN A 1 859 ? -7.089 7.536 -17.214 1.00 97.62 859 ASN A O 1
ATOM 6695 N N . ILE A 1 860 ? -7.497 8.961 -15.528 1.00 97.19 860 ILE A N 1
ATOM 6696 C CA . ILE A 1 860 ? -6.598 10.014 -16.028 1.00 97.19 860 ILE A CA 1
ATOM 6697 C C . ILE A 1 860 ? -5.162 9.479 -16.150 1.00 97.19 860 ILE A C 1
ATOM 6699 O O . ILE A 1 860 ? -4.527 9.656 -17.186 1.00 97.19 860 ILE A O 1
ATOM 6703 N N . GLY A 1 861 ? -4.662 8.760 -15.138 1.00 94.25 861 GLY A N 1
ATOM 6704 C CA . GLY A 1 861 ? -3.347 8.111 -15.188 1.00 94.25 861 GLY A CA 1
ATOM 6705 C C . GLY A 1 861 ? -3.194 7.118 -16.351 1.00 94.25 861 GLY A C 1
ATOM 6706 O O . GLY A 1 861 ? -2.187 7.158 -17.060 1.00 94.25 861 GLY A O 1
ATOM 6707 N N . ARG A 1 862 ? -4.201 6.268 -16.597 1.00 94.25 862 ARG A N 1
ATOM 6708 C CA . ARG A 1 862 ? -4.223 5.317 -17.730 1.00 94.25 862 ARG A CA 1
ATOM 6709 C C . ARG A 1 862 ? -4.198 6.035 -19.078 1.00 94.25 862 ARG A C 1
ATOM 6711 O O . ARG A 1 862 ? -3.395 5.689 -19.941 1.00 94.25 862 ARG A O 1
ATOM 6718 N N . LEU A 1 863 ? -5.018 7.077 -19.233 1.00 93.31 863 LEU A N 1
ATOM 6719 C CA . LEU A 1 863 ? -5.078 7.874 -20.461 1.00 93.31 863 LEU A CA 1
ATOM 6720 C C . LEU A 1 863 ? -3.762 8.615 -20.736 1.00 93.31 863 LEU A C 1
ATOM 6722 O O . LEU A 1 863 ? -3.321 8.679 -21.879 1.00 93.31 863 LEU A O 1
ATOM 6726 N N . ILE A 1 864 ? -3.107 9.138 -19.697 1.00 91.44 864 ILE A N 1
ATOM 6727 C CA . ILE A 1 864 ? -1.820 9.837 -19.821 1.00 91.44 864 ILE A CA 1
ATOM 6728 C C . ILE A 1 864 ? -0.681 8.879 -20.174 1.00 91.44 864 ILE A C 1
ATOM 6730 O O . ILE A 1 864 ? 0.187 9.222 -20.973 1.00 91.44 864 ILE A O 1
ATOM 6734 N N . THR A 1 865 ? -0.659 7.695 -19.562 1.00 83.31 865 THR A N 1
ATOM 6735 C CA . THR A 1 865 ? 0.413 6.708 -19.774 1.00 83.31 865 THR A CA 1
ATOM 6736 C C . THR A 1 865 ? 0.236 5.896 -21.052 1.00 83.31 865 THR A C 1
ATOM 6738 O O . THR A 1 865 ? 1.185 5.244 -21.481 1.00 83.31 865 THR A O 1
ATOM 6741 N N . GLY A 1 866 ? -0.946 5.948 -21.675 1.00 76.19 866 GLY A N 1
ATOM 6742 C CA . GLY A 1 866 ? -1.243 5.202 -22.894 1.00 76.19 866 GLY A CA 1
ATOM 6743 C C . GLY A 1 866 ? -1.176 3.690 -22.681 1.00 76.19 866 GLY A C 1
ATOM 6744 O O . GLY A 1 866 ? -0.764 2.973 -23.587 1.00 76.19 866 GLY A O 1
ATOM 6745 N N . SER A 1 867 ? -1.545 3.201 -21.489 1.00 65.75 867 SER A N 1
ATOM 6746 C CA . SER A 1 867 ? -1.341 1.802 -21.075 1.00 65.75 867 SER A CA 1
ATOM 6747 C C . SER A 1 867 ? -2.097 0.761 -21.915 1.00 65.75 867 SER A C 1
ATOM 6749 O O . SER A 1 867 ? -1.873 -0.432 -21.735 1.00 65.75 867 SER A O 1
ATOM 6751 N N . GLY A 1 868 ? -2.999 1.182 -22.811 1.00 61.81 868 GLY A N 1
ATOM 6752 C CA . GLY A 1 868 ? -3.849 0.294 -23.613 1.00 61.81 868 GLY A CA 1
ATOM 6753 C C . GLY A 1 868 ? -4.911 -0.458 -22.799 1.00 61.81 868 GLY A C 1
ATOM 6754 O O . GLY A 1 868 ? -5.683 -1.226 -23.365 1.00 61.81 868 GLY A O 1
ATOM 6755 N N . GLU A 1 869 ? -4.966 -0.241 -21.482 1.00 73.81 869 GLU A N 1
ATOM 6756 C CA . GLU A 1 869 ? -5.951 -0.840 -20.584 1.00 73.81 869 GLU A CA 1
ATOM 6757 C C . GLU A 1 869 ? -7.311 -0.139 -20.704 1.00 73.81 869 GLU A C 1
ATOM 6759 O O . GLU A 1 869 ? -7.387 1.086 -20.830 1.00 73.81 869 GLU A O 1
ATOM 6764 N N . GLU A 1 870 ? -8.399 -0.907 -20.599 1.00 87.31 870 GLU A N 1
ATOM 6765 C CA . GLU A 1 870 ? -9.754 -0.351 -20.525 1.00 87.31 870 GLU A CA 1
ATOM 6766 C C . GLU A 1 870 ? -9.898 0.559 -19.291 1.00 87.31 870 GLU A C 1
ATOM 6768 O O . GLU A 1 870 ? -9.299 0.303 -18.244 1.00 87.31 870 GLU A O 1
ATOM 6773 N N . LEU A 1 871 ? -10.687 1.631 -19.389 1.00 92.81 871 LEU A N 1
ATOM 6774 C CA . LEU A 1 871 ? -10.929 2.530 -18.259 1.00 92.81 871 LEU A CA 1
ATOM 6775 C C . LEU A 1 871 ? -11.748 1.838 -17.161 1.00 92.81 871 LEU A C 1
ATOM 6777 O O . LEU A 1 871 ? -12.717 1.132 -17.434 1.00 92.81 871 LEU A O 1
ATOM 6781 N N . GLU A 1 872 ? -11.388 2.086 -15.901 1.00 96.12 872 GLU A N 1
ATOM 6782 C CA . GLU A 1 872 ? -12.163 1.643 -14.742 1.00 96.12 872 GLU A CA 1
ATOM 6783 C C . GLU A 1 872 ? -13.581 2.204 -14.808 1.00 96.12 872 GLU A C 1
ATOM 6785 O O . GLU A 1 872 ? -13.799 3.366 -15.166 1.00 96.12 872 GLU A O 1
ATOM 6790 N N . ARG A 1 873 ? -14.549 1.377 -14.413 1.00 96.06 873 ARG A N 1
ATOM 6791 C CA . ARG A 1 873 ? -15.972 1.705 -14.437 1.00 96.06 873 ARG A CA 1
ATOM 6792 C C . ARG A 1 873 ? -16.483 1.930 -13.018 1.00 96.06 873 ARG A C 1
ATOM 6794 O O . ARG A 1 873 ? -16.200 1.153 -12.113 1.00 96.06 873 ARG A O 1
ATOM 6801 N N . TYR A 1 874 ? -17.260 2.989 -12.839 1.00 95.75 874 TYR A N 1
ATOM 6802 C CA . TYR A 1 874 ? -17.913 3.344 -11.592 1.00 95.75 874 TYR A CA 1
ATOM 6803 C C . TYR A 1 874 ? -19.266 2.651 -11.454 1.00 95.75 874 TYR A C 1
ATOM 6805 O O . TYR A 1 874 ? -20.175 2.800 -12.285 1.00 95.75 874 TYR A O 1
ATOM 6813 N N . GLU A 1 875 ? -19.405 1.949 -10.337 1.00 92.75 875 GLU A N 1
ATOM 6814 C CA . GLU A 1 875 ? -20.646 1.344 -9.885 1.00 92.75 875 GLU A CA 1
ATOM 6815 C C . GLU A 1 875 ? -21.111 2.049 -8.614 1.00 92.75 875 GLU A C 1
ATOM 6817 O O . GLU A 1 875 ? -20.351 2.222 -7.658 1.00 92.75 875 GLU A O 1
ATOM 6822 N N . ALA A 1 876 ? -22.368 2.494 -8.617 1.00 89.81 876 ALA A N 1
ATOM 6823 C CA . ALA A 1 876 ? -22.948 3.179 -7.475 1.00 89.81 876 ALA A CA 1
ATOM 6824 C C . ALA A 1 876 ? -23.130 2.170 -6.325 1.00 89.81 876 ALA A C 1
ATOM 6826 O O . ALA A 1 876 ? -23.873 1.198 -6.486 1.00 89.81 876 ALA A O 1
ATOM 6827 N N . PRO A 1 877 ? -22.480 2.369 -5.164 1.00 87.81 877 PRO A N 1
ATOM 6828 C CA . PRO A 1 877 ? -22.658 1.468 -4.038 1.00 87.81 877 PRO A CA 1
ATOM 6829 C C . PRO A 1 877 ? -24.053 1.651 -3.412 1.00 87.81 877 PRO A C 1
ATOM 6831 O O . PRO A 1 877 ? -24.653 2.726 -3.537 1.00 87.81 877 PRO A O 1
ATOM 6834 N N . PRO A 1 878 ? -24.559 0.651 -2.666 1.00 87.38 878 PRO A N 1
ATOM 6835 C CA . PRO A 1 878 ? -25.783 0.801 -1.887 1.00 87.38 878 PRO A CA 1
ATOM 6836 C C . PRO A 1 878 ? -25.714 2.004 -0.938 1.00 87.38 878 PRO A C 1
ATOM 6838 O O . PRO A 1 878 ? -24.665 2.286 -0.350 1.00 87.38 878 PRO A O 1
ATOM 6841 N N . HIS A 1 879 ? -26.843 2.690 -0.740 1.00 90.06 879 HIS A N 1
ATOM 6842 C CA . HIS A 1 879 ? -26.899 3.851 0.147 1.00 90.06 879 HIS A CA 1
ATOM 6843 C C . HIS A 1 879 ? -26.458 3.490 1.574 1.00 90.06 879 HIS A C 1
ATOM 6845 O O . HIS A 1 879 ? -26.994 2.568 2.198 1.00 90.06 879 HIS A O 1
ATOM 6851 N N . SER A 1 880 ? -25.509 4.268 2.098 1.00 91.56 880 SER A N 1
ATOM 6852 C CA . SER A 1 880 ? -24.956 4.115 3.440 1.00 91.56 880 SER A CA 1
ATOM 6853 C C . SER A 1 880 ? -24.916 5.465 4.151 1.00 91.56 880 SER A C 1
ATOM 6855 O O . SER A 1 880 ? -24.506 6.465 3.565 1.00 91.56 880 SER A O 1
ATOM 6857 N N . ILE A 1 881 ? -25.302 5.505 5.424 1.00 92.06 881 ILE A N 1
ATOM 6858 C CA . ILE A 1 881 ? -25.240 6.713 6.251 1.00 92.06 881 ILE A CA 1
ATOM 6859 C C . ILE A 1 881 ? -25.153 6.369 7.741 1.00 92.06 881 ILE A C 1
ATOM 6861 O O . ILE A 1 881 ? -25.664 5.339 8.172 1.00 92.06 881 ILE A O 1
ATOM 6865 N N . LYS A 1 882 ? -24.536 7.258 8.524 1.00 93.19 882 LYS A N 1
ATOM 6866 C CA . LYS A 1 882 ? -24.691 7.350 9.980 1.00 93.19 882 LYS A CA 1
ATOM 6867 C C . LYS A 1 882 ? -25.249 8.738 10.294 1.00 93.19 882 LYS A C 1
ATOM 6869 O O . LYS A 1 882 ? -24.708 9.720 9.790 1.00 93.19 882 LYS A O 1
ATOM 6874 N N . VAL A 1 883 ? -26.320 8.808 11.076 1.00 93.44 883 VAL A N 1
ATOM 6875 C CA . VAL A 1 883 ? -26.990 10.053 11.485 1.00 93.44 883 VAL A CA 1
ATOM 6876 C C . VAL A 1 883 ? -27.140 10.017 12.999 1.00 93.44 883 VAL A C 1
ATOM 6878 O O . VAL A 1 883 ? -27.572 9.001 13.540 1.00 93.44 883 VAL A O 1
ATOM 6881 N N . THR A 1 884 ? -26.759 11.087 13.689 1.00 92.69 884 THR A N 1
ATOM 6882 C CA . THR A 1 884 ? -26.962 11.175 15.139 1.00 92.69 884 THR A CA 1
ATOM 6883 C C . THR A 1 884 ? -28.433 11.417 15.468 1.00 92.69 884 THR A C 1
ATOM 6885 O O . THR A 1 884 ? -29.156 12.034 14.686 1.00 92.69 884 THR A O 1
ATOM 6888 N N . LEU A 1 885 ? -28.859 10.898 16.615 1.00 93.25 885 LEU A N 1
ATOM 6889 C CA . LEU A 1 885 ? -30.145 11.155 17.249 1.00 93.25 885 LEU A CA 1
ATOM 6890 C C . LEU A 1 885 ? -29.849 11.668 18.659 1.00 93.25 885 LEU A C 1
ATOM 6892 O O . LEU A 1 885 ? -29.730 10.885 19.596 1.00 93.25 885 LEU A O 1
ATOM 6896 N N . GLY A 1 886 ? -29.656 12.979 18.783 1.00 92.12 886 GLY A N 1
ATOM 6897 C CA . GLY A 1 886 ? -29.171 13.597 20.013 1.00 92.12 886 GLY A CA 1
ATOM 6898 C C . GLY A 1 886 ? -27.659 13.456 20.191 1.00 92.12 886 GLY A C 1
ATOM 6899 O O . GLY A 1 886 ? -26.927 13.051 19.281 1.00 92.12 886 GLY A O 1
ATOM 6900 N N . LEU A 1 887 ? -27.154 13.849 21.362 1.00 92.25 887 LEU A N 1
ATOM 6901 C CA . LEU A 1 887 ? -25.710 13.965 21.584 1.00 92.25 887 LEU A CA 1
ATOM 6902 C C . LEU A 1 887 ? -24.998 12.634 21.865 1.00 92.25 887 LEU A C 1
ATOM 6904 O O . LEU A 1 887 ? -23.783 12.583 21.720 1.00 92.25 887 LEU A O 1
ATOM 6908 N N . ASP A 1 888 ? -25.723 11.572 22.203 1.00 90.44 888 ASP A N 1
ATOM 6909 C CA . ASP A 1 888 ? -25.194 10.301 22.715 1.00 90.44 888 ASP A CA 1
ATOM 6910 C C . ASP A 1 888 ? -25.593 9.066 21.883 1.00 90.44 888 ASP A C 1
ATOM 6912 O O . ASP A 1 888 ? -24.994 7.997 22.044 1.00 90.44 888 ASP A O 1
ATOM 6916 N N . GLN A 1 889 ? -26.542 9.203 20.949 1.00 92.88 889 GLN A N 1
ATOM 6917 C CA . GLN A 1 889 ? -27.015 8.106 20.098 1.00 92.88 889 GLN A CA 1
ATOM 6918 C C . GLN A 1 889 ? -26.917 8.417 18.603 1.00 92.88 889 GLN A C 1
ATOM 6920 O O . GLN A 1 889 ? -26.935 9.564 18.160 1.00 92.88 889 GLN A O 1
ATOM 6925 N N . ALA A 1 890 ? -26.810 7.365 17.796 1.00 94.44 890 ALA A N 1
ATOM 6926 C CA . ALA A 1 890 ? -26.870 7.445 16.345 1.00 94.44 890 ALA A CA 1
ATOM 6927 C C . ALA A 1 890 ? -27.587 6.234 15.757 1.00 94.44 890 ALA A C 1
ATOM 6929 O O . ALA A 1 890 ? -27.552 5.135 16.306 1.00 94.44 890 ALA A O 1
ATOM 6930 N N . ILE A 1 891 ? -28.176 6.424 14.584 1.00 96.38 891 ILE A N 1
ATOM 6931 C CA . ILE A 1 891 ? -28.675 5.349 13.731 1.00 96.38 891 ILE A CA 1
ATOM 6932 C C . ILE A 1 891 ? -27.817 5.257 12.479 1.00 96.38 891 ILE A C 1
ATOM 6934 O O . ILE A 1 891 ? -27.291 6.256 11.980 1.00 96.38 891 ILE A O 1
ATOM 6938 N N . PHE A 1 892 ? -27.659 4.050 11.954 1.00 95.50 892 PHE A N 1
ATOM 6939 C CA . PHE A 1 892 ? -26.898 3.841 10.733 1.00 95.50 892 PHE A CA 1
ATOM 6940 C C . PHE A 1 892 ? -27.566 2.832 9.812 1.00 95.50 892 PHE A C 1
ATOM 6942 O O . PHE A 1 892 ? -28.253 1.922 10.264 1.00 95.50 892 PHE A O 1
ATOM 6949 N N . GLN A 1 893 ? -27.281 2.979 8.522 1.00 95.25 893 GLN A N 1
ATOM 6950 C CA . GLN A 1 893 ? -27.462 1.953 7.508 1.00 95.25 893 GLN A CA 1
ATOM 6951 C C . GLN A 1 893 ? -26.151 1.824 6.734 1.00 95.25 893 GLN A C 1
ATOM 6953 O O . GLN A 1 893 ? -25.614 2.826 6.265 1.00 95.25 893 GLN A O 1
ATOM 6958 N N . SER A 1 894 ? -25.622 0.613 6.582 1.00 91.69 894 SER A N 1
ATOM 6959 C CA . SER A 1 894 ? -24.437 0.345 5.765 1.00 91.69 894 SER A CA 1
ATOM 6960 C C . SER A 1 894 ? -24.410 -1.110 5.317 1.00 91.69 894 SER A C 1
ATOM 6962 O O . SER A 1 894 ? -24.665 -2.002 6.119 1.00 91.69 894 SER A O 1
ATOM 6964 N N . LYS A 1 895 ? -24.099 -1.361 4.037 1.00 85.75 895 LYS A N 1
ATOM 6965 C CA . LYS A 1 895 ? -23.964 -2.718 3.464 1.00 85.75 895 LYS A CA 1
ATOM 6966 C C . LYS A 1 895 ? -25.138 -3.661 3.799 1.00 85.75 895 LYS A C 1
ATOM 6968 O O . LYS A 1 895 ? -24.933 -4.821 4.133 1.00 85.75 895 LYS A O 1
ATOM 6973 N N . GLY A 1 896 ? -26.370 -3.148 3.744 1.00 82.00 896 GLY A N 1
ATOM 6974 C CA . GLY A 1 896 ? -27.586 -3.922 4.034 1.00 82.00 896 GLY A CA 1
ATOM 6975 C C . GLY A 1 896 ? -27.894 -4.129 5.523 1.00 82.00 896 GLY A C 1
ATOM 6976 O O . GLY A 1 896 ? -28.953 -4.653 5.844 1.00 82.00 896 GLY A O 1
ATOM 6977 N N . GLN A 1 897 ? -27.022 -3.681 6.428 1.00 90.81 897 GLN A N 1
ATOM 6978 C CA . GLN A 1 897 ? -27.266 -3.681 7.869 1.00 90.81 897 GLN A CA 1
ATOM 6979 C C . GLN A 1 897 ? -27.760 -2.310 8.324 1.00 90.81 897 GLN A C 1
ATOM 6981 O O . GLN A 1 897 ? -27.349 -1.284 7.776 1.00 90.81 897 GLN A O 1
ATOM 6986 N N . PHE A 1 898 ? -28.606 -2.288 9.348 1.00 94.12 898 PHE A N 1
ATOM 6987 C CA . PHE A 1 898 ? -29.034 -1.074 10.030 1.00 94.12 898 PHE A CA 1
ATOM 6988 C C . PHE A 1 898 ? -29.149 -1.318 11.535 1.00 94.12 898 PHE A C 1
ATOM 6990 O O . PHE A 1 898 ? -29.379 -2.446 11.969 1.00 94.12 898 PHE A O 1
ATOM 6997 N N . GLY A 1 899 ? -28.946 -0.277 12.337 1.00 95.44 899 GLY A N 1
ATOM 6998 C CA . GLY A 1 899 ? -28.965 -0.404 13.791 1.00 95.44 899 GLY A CA 1
ATOM 6999 C C . GLY A 1 899 ? -28.731 0.911 14.524 1.00 95.44 899 GLY A C 1
ATOM 7000 O O . GLY A 1 899 ? -28.458 1.948 13.913 1.00 95.44 899 GLY A O 1
ATOM 7001 N N . LYS A 1 900 ? -28.863 0.858 15.853 1.00 94.19 900 LYS A N 1
ATOM 7002 C CA . LYS A 1 900 ? -28.512 1.952 16.767 1.00 94.19 900 LYS A CA 1
ATOM 7003 C C . LYS A 1 900 ? -27.051 1.790 17.210 1.00 94.19 900 LYS A C 1
ATOM 7005 O O . LYS A 1 900 ? -26.554 0.673 17.343 1.00 94.19 900 LYS A O 1
ATOM 7010 N N . LYS A 1 901 ? -26.362 2.903 17.428 1.00 90.25 901 LYS A N 1
ATOM 7011 C CA . LYS A 1 901 ? -25.025 2.996 18.021 1.00 90.25 901 LYS A CA 1
ATOM 7012 C C . LYS A 1 901 ? -25.097 3.961 19.194 1.00 90.25 901 LYS A C 1
ATOM 7014 O O . LYS A 1 901 ? -25.702 5.023 19.069 1.00 90.25 901 LYS A O 1
ATOM 7019 N N . GLN A 1 902 ? -24.498 3.575 20.313 1.00 83.38 902 GLN A N 1
ATOM 7020 C CA . GLN A 1 902 ? -24.478 4.349 21.550 1.00 83.38 902 GLN A CA 1
ATOM 7021 C C . GLN A 1 902 ? -23.083 4.282 22.164 1.00 83.38 902 GLN A C 1
ATOM 7023 O O . GLN A 1 902 ? -22.360 3.303 21.965 1.00 83.38 902 GLN A O 1
ATOM 7028 N N . GLY A 1 903 ? -22.726 5.317 22.916 1.00 68.50 903 GLY A N 1
ATOM 7029 C CA . GLY A 1 903 ? -21.473 5.383 23.657 1.00 68.50 903 GLY A CA 1
ATOM 7030 C C . GLY A 1 903 ? -20.581 6.558 23.246 1.00 68.50 903 GLY A C 1
ATOM 7031 O O . GLY A 1 903 ? -20.749 7.133 22.164 1.00 68.50 903 GLY A O 1
ATOM 7032 N N . PRO A 1 904 ? -19.617 6.913 24.113 1.00 61.31 904 PRO A N 1
ATOM 7033 C CA . PRO A 1 904 ? -18.817 8.131 23.985 1.00 61.31 904 PRO A CA 1
ATOM 7034 C C . PRO A 1 904 ? -17.995 8.187 22.689 1.00 61.31 904 PRO A C 1
ATOM 7036 O O . PRO A 1 904 ? -17.810 9.269 22.139 1.00 61.31 904 PRO A O 1
ATOM 7039 N N . ASP A 1 905 ? -17.578 7.037 22.151 1.00 69.38 905 ASP A N 1
ATOM 7040 C CA . ASP A 1 905 ? -16.774 6.962 20.925 1.00 69.38 905 ASP A CA 1
ATOM 7041 C C . ASP A 1 905 ? -17.609 7.029 19.633 1.00 69.38 905 ASP A C 1
ATOM 7043 O O . ASP A 1 905 ? -17.094 7.382 18.571 1.00 69.38 905 ASP A O 1
ATOM 7047 N N . GLU A 1 906 ? -18.906 6.708 19.679 1.00 77.88 906 GLU A N 1
ATOM 7048 C CA . GLU A 1 906 ? -19.762 6.665 18.482 1.00 77.88 906 GLU A CA 1
ATOM 7049 C C . GLU A 1 906 ? -20.419 8.013 18.165 1.00 77.88 906 GLU A C 1
ATOM 7051 O O . GLU A 1 906 ? -20.638 8.327 16.982 1.00 77.88 906 GLU A O 1
ATOM 7056 N N . CYS A 1 907 ? -20.671 8.802 19.213 1.00 82.25 907 CYS A N 1
ATOM 7057 C CA . CYS A 1 907 ? -21.348 10.099 19.185 1.00 82.25 907 CYS A CA 1
ATOM 7058 C C . CYS A 1 907 ? -20.564 11.185 19.934 1.00 82.25 907 CYS A C 1
ATOM 7060 O O . CYS A 1 907 ? -21.168 12.117 20.457 1.00 82.25 907 CYS A O 1
ATOM 7062 N N . ALA A 1 908 ? -19.229 11.079 19.979 1.00 86.38 908 ALA A N 1
ATOM 7063 C CA . ALA A 1 908 ? -18.362 12.110 20.547 1.00 86.38 908 ALA A CA 1
ATOM 7064 C C . ALA A 1 908 ? -18.832 13.510 20.126 1.00 86.38 908 ALA A C 1
ATOM 7066 O O . ALA A 1 908 ? -19.249 13.699 18.980 1.00 86.38 908 ALA A O 1
ATOM 7067 N N . LEU A 1 909 ? -18.756 14.489 21.032 1.00 90.06 909 LEU A N 1
ATOM 7068 C CA . LEU A 1 909 ? -19.271 15.839 20.782 1.00 90.06 909 LEU A CA 1
ATOM 7069 C C . LEU A 1 909 ? -18.748 16.398 19.456 1.00 90.06 909 LEU A C 1
ATOM 7071 O O . LEU A 1 909 ? -19.523 16.838 18.615 1.00 90.06 909 LEU A O 1
ATOM 7075 N N . ASP A 1 910 ? -17.450 16.264 19.198 1.00 89.12 910 ASP A N 1
ATOM 7076 C CA . ASP A 1 910 ? -16.841 16.727 17.955 1.00 89.12 910 ASP A CA 1
ATOM 7077 C C . ASP A 1 910 ? -16.969 15.758 16.763 1.00 89.12 910 ASP A C 1
ATOM 7079 O O . ASP A 1 910 ? -16.296 15.944 15.750 1.00 89.12 910 ASP A O 1
ATOM 7083 N N . LEU A 1 911 ? -17.791 14.713 16.871 1.00 91.12 911 LEU A N 1
ATOM 7084 C CA . LEU A 1 911 ? -17.973 13.632 15.898 1.00 91.12 911 LEU A CA 1
ATOM 7085 C C . LEU A 1 911 ? -16.661 12.982 15.438 1.00 91.12 911 LEU A C 1
ATOM 7087 O O . LEU A 1 911 ? -16.532 12.573 14.281 1.00 91.12 911 LEU A O 1
ATOM 7091 N N . ASN A 1 912 ? -15.681 12.884 16.342 1.00 90.31 912 ASN A N 1
ATOM 7092 C CA . ASN A 1 912 ? -14.341 12.370 16.068 1.00 90.31 912 ASN A CA 1
ATOM 7093 C C . ASN A 1 912 ? -13.627 13.135 14.943 1.00 90.31 912 ASN A C 1
ATOM 7095 O O . ASN A 1 912 ? -12.787 12.573 14.229 1.00 90.31 912 ASN A O 1
ATOM 7099 N N . THR A 1 913 ? -13.916 14.430 14.792 1.00 91.69 913 THR A N 1
ATOM 7100 C CA . THR A 1 913 ? -13.250 15.314 13.822 1.00 91.69 913 THR A CA 1
ATOM 7101 C C . THR A 1 913 ? -11.710 15.267 13.895 1.00 91.69 913 THR A C 1
ATOM 7103 O O . THR A 1 913 ? -11.087 15.302 12.829 1.00 91.69 913 THR A O 1
ATOM 7106 N N . PRO A 1 914 ? -11.047 15.092 15.063 1.00 91.88 914 PRO A N 1
ATOM 7107 C CA . PRO A 1 914 ? -9.589 14.923 15.123 1.00 91.88 914 PRO A CA 1
ATOM 7108 C C . PRO A 1 914 ? -9.058 13.769 14.256 1.00 91.88 914 PRO A C 1
ATOM 7110 O O . PRO A 1 914 ? -7.963 13.857 13.701 1.00 91.88 914 PRO A O 1
ATOM 7113 N N . SER A 1 915 ? -9.848 12.711 14.041 1.00 90.75 915 SER A N 1
ATOM 7114 C CA . SER A 1 915 ? -9.466 11.619 13.136 1.00 90.75 915 SER A CA 1
ATOM 7115 C C . SER A 1 915 ? -9.288 12.092 11.685 1.00 90.75 915 SER A C 1
ATOM 7117 O O . SER A 1 915 ? -8.436 11.569 10.966 1.00 90.75 915 SER A O 1
ATOM 7119 N N . MET A 1 916 ? -10.035 13.113 11.245 1.00 90.19 916 MET A N 1
ATOM 7120 C CA . MET A 1 916 ? -9.903 13.688 9.902 1.00 90.19 916 MET A CA 1
ATOM 7121 C C . MET A 1 916 ? -8.643 14.533 9.723 1.00 90.19 916 MET A C 1
ATOM 7123 O O . MET A 1 916 ? -8.158 14.633 8.592 1.00 90.19 916 MET A O 1
ATOM 7127 N N . TRP A 1 917 ? -8.114 15.109 10.805 1.00 92.38 917 TRP A N 1
ATOM 7128 C CA . TRP A 1 917 ? -6.817 15.791 10.811 1.00 92.38 917 TRP A CA 1
ATOM 7129 C C . TRP A 1 917 ? -5.685 14.781 10.633 1.00 92.38 917 TRP A C 1
ATOM 7131 O O . TRP A 1 917 ? -4.851 14.930 9.739 1.00 92.38 917 TRP A O 1
ATOM 7141 N N . LEU A 1 918 ? -5.724 13.688 11.401 1.00 89.69 918 LEU A N 1
ATOM 7142 C CA . LEU A 1 918 ? -4.748 12.600 11.297 1.00 89.69 918 LEU A CA 1
ATOM 7143 C C . LEU A 1 918 ? -4.764 11.949 9.906 1.00 89.69 918 LEU A C 1
ATOM 7145 O O . LEU A 1 918 ? -3.708 11.727 9.318 1.00 89.69 918 LEU A O 1
ATOM 7149 N N . ARG A 1 919 ? -5.952 11.741 9.316 1.00 86.62 919 ARG A N 1
ATOM 7150 C CA . ARG A 1 919 ? -6.106 11.259 7.925 1.00 86.62 919 ARG A CA 1
ATOM 7151 C C . ARG A 1 919 ? -5.598 12.233 6.853 1.00 86.62 919 ARG A C 1
ATOM 7153 O O . ARG A 1 919 ? -5.609 11.882 5.679 1.00 86.62 919 ARG A O 1
ATOM 7160 N N . ARG A 1 920 ? -5.160 13.436 7.232 1.00 88.44 920 ARG A N 1
ATOM 7161 C CA . ARG A 1 920 ? -4.489 14.426 6.369 1.00 88.44 920 ARG A CA 1
ATOM 7162 C C . ARG A 1 920 ? -3.049 14.706 6.823 1.00 88.44 920 ARG A C 1
ATOM 7164 O O . ARG A 1 920 ? -2.435 15.681 6.394 1.00 88.44 920 ARG A O 1
ATOM 7171 N N . GLY A 1 921 ? -2.510 13.857 7.702 1.00 87.25 921 GLY A N 1
ATOM 7172 C CA . GLY A 1 921 ? -1.153 13.963 8.240 1.00 87.25 921 GLY A CA 1
ATOM 7173 C C . GLY A 1 921 ? -0.919 15.205 9.097 1.00 87.25 921 GLY A C 1
ATOM 7174 O O . GLY A 1 921 ? 0.195 15.721 9.133 1.00 87.25 921 GLY A O 1
ATOM 7175 N N . LEU A 1 922 ? -1.962 15.726 9.744 1.00 89.12 922 LEU A N 1
ATOM 7176 C CA . LEU A 1 922 ? -1.871 16.894 10.615 1.00 89.12 922 LEU A CA 1
ATOM 7177 C C . LEU A 1 922 ? -1.957 16.484 12.084 1.00 89.12 922 LEU A C 1
ATOM 7179 O O . LEU A 1 922 ? -2.699 15.571 12.447 1.00 89.12 922 LEU A O 1
ATOM 7183 N N . SER A 1 923 ? -1.202 17.189 12.926 1.00 87.50 923 SER A N 1
ATOM 7184 C CA . SER A 1 923 ? -1.252 17.026 14.379 1.00 87.50 923 SER A CA 1
ATOM 7185 C C . SER A 1 923 ? -2.576 17.539 14.945 1.00 87.50 923 SER A C 1
ATOM 7187 O O . SER A 1 923 ? -3.114 18.544 14.484 1.00 87.50 923 SER A O 1
ATOM 7189 N N . THR A 1 924 ? -3.069 16.879 15.990 1.00 88.19 924 THR A N 1
ATOM 7190 C CA . THR A 1 924 ? -4.244 17.309 16.761 1.00 88.19 924 THR A CA 1
ATOM 7191 C C . THR A 1 924 ? -3.870 18.158 17.983 1.00 88.19 924 THR A C 1
ATOM 7193 O O . THR A 1 924 ? -4.763 18.633 18.680 1.00 88.19 924 THR A O 1
ATOM 7196 N N . ALA A 1 925 ? -2.570 18.385 18.232 1.00 83.94 925 ALA A N 1
ATOM 7197 C CA . ALA A 1 925 ? -2.065 19.081 19.420 1.00 83.94 925 ALA A CA 1
ATOM 7198 C C . ALA A 1 925 ? -2.510 20.551 19.506 1.00 83.94 925 ALA A C 1
ATOM 7200 O O . ALA A 1 925 ? -2.719 21.066 20.600 1.00 83.94 925 ALA A O 1
ATOM 7201 N N . ASN A 1 926 ? -2.683 21.226 18.365 1.00 77.19 926 ASN A N 1
ATOM 7202 C CA . ASN A 1 926 ? -3.270 22.561 18.328 1.00 77.19 926 ASN A CA 1
ATOM 7203 C C . ASN A 1 926 ? -4.119 22.756 17.069 1.00 77.19 926 ASN A C 1
ATOM 7205 O O . ASN A 1 926 ? -3.670 23.296 16.064 1.00 77.19 926 ASN A O 1
ATOM 7209 N N . MET A 1 927 ? -5.372 22.310 17.144 1.00 89.62 927 MET A N 1
ATOM 7210 C CA . MET A 1 927 ? -6.346 22.489 16.067 1.00 89.62 927 MET A CA 1
ATOM 7211 C C . MET A 1 927 ? -6.916 23.914 16.001 1.00 89.62 927 MET A C 1
ATOM 7213 O O . MET A 1 927 ? -7.706 24.178 15.103 1.00 89.62 927 MET A O 1
ATOM 7217 N N . ARG A 1 928 ? -6.576 24.833 16.920 1.00 81.31 928 ARG A N 1
ATOM 7218 C CA . ARG A 1 928 ? -7.085 26.220 16.898 1.00 81.31 928 ARG A CA 1
ATOM 7219 C C . ARG A 1 928 ? -6.305 27.133 15.948 1.00 81.31 928 ARG A C 1
ATOM 7221 O O . ARG A 1 928 ? -6.892 28.103 15.481 1.00 81.31 928 ARG A O 1
ATOM 7228 N N . ILE A 1 929 ? -5.040 26.807 15.665 1.00 60.38 929 ILE A N 1
ATOM 7229 C CA . ILE A 1 929 ? -4.171 27.542 14.726 1.00 60.38 929 ILE A CA 1
ATOM 7230 C C . ILE A 1 929 ? -4.608 27.316 13.281 1.00 60.38 929 ILE A C 1
ATOM 7232 O O . ILE A 1 929 ? -5.059 26.186 12.961 1.00 60.38 929 ILE A O 1
#

Radius of gyration: 34.74 Å; Cα contacts (8 Å, |Δi|>4): 1853; chains: 1; bounding box: 96×91×88 Å

Nearest PDB structures (foldseek):
  6lke-assembly1_B  TM=9.578E-01  e=1.546E-44  Rattus norvegicus
  6lkd-assembly1_A  TM=9.195E-01  e=1.665E-42  Rattus norvegicus
  6lke-assembly1_A  TM=9.177E-01  e=5.435E-42  Rattus norvegicus
  4j36-assembly2_B  TM=9.379E-01  e=5.656E-38  Saccharomyces cerevisiae S288C
  5x68-assembly1_A  TM=9.495E-01  e=2.868E-36  Homo sapiens

InterPro domains:
  IPR002938 FAD-binding domain [PF01494] (13-344)
  IPR023753 FAD/NAD(P)-binding domain [PF07992] (514-852)
  IPR027545 Kynurenine 3-monooxygenase [MF_01971] (11-500)
  IPR036188 FAD/NAD(P)-binding domain superfamily [G3DSA:3.50.50.60] (12-410)
  IPR036188 FAD/NAD(P)-binding domain superfamily [SSF51905] (13-414)
  IPR036188 FAD/NAD(P)-binding domain superfamily [SSF51905] (500-862)

Solvent-accessible surface area (backbone atoms only — not comparable to full-atom values): 49575 Å² total; per-residue (Å²): 142,81,82,79,79,73,82,58,68,37,69,34,33,36,36,30,36,21,72,40,64,44,21,39,52,39,48,50,50,44,34,75,61,54,21,35,27,39,37,32,18,57,52,70,59,65,78,42,71,74,42,45,67,58,44,81,73,72,59,65,63,40,52,42,30,45,32,24,49,45,27,38,35,58,72,37,52,68,59,35,52,60,52,57,72,68,45,40,59,19,34,24,37,31,38,34,50,89,86,56,52,78,46,81,42,65,69,51,91,86,61,55,52,40,25,27,33,54,48,63,60,54,35,47,54,46,52,58,56,44,71,74,40,89,49,45,45,83,38,56,41,23,33,80,75,51,61,45,74,89,83,30,35,37,32,31,24,62,77,90,56,72,50,78,42,80,44,54,32,38,38,24,27,47,31,69,79,24,62,54,52,60,48,44,55,76,81,38,93,48,52,74,48,79,44,73,53,75,34,27,37,38,61,43,60,30,56,46,34,72,40,99,83,71,44,72,27,60,78,62,72,60,48,27,40,34,35,35,55,60,61,77,30,36,38,36,34,41,49,45,93,78,24,26,28,48,26,42,38,39,36,35,44,74,62,54,64,72,42,77,44,68,68,54,42,51,55,54,39,51,74,66,37,48,59,58,43,71,57,35,34,69,73,51,51,48,57,27,64,77,69,40,68,78,40,78,43,51,35,34,47,57,35,63,40,48,48,65,45,38,34,38,40,40,29,34,31,34,45,20,38,49,72,61,62,41,43,54,67,19,50,16,32,33,44,43,47,42,48,54,38,38,34,56,75,52,65,53,68,34,54,42,56,68,87,68,73,65,100,64,50,64,50,46,21,50,28,40,50,49,48,32,64,66,46,42,54,29,53,53,37,46,41,51,50,15,56,51,36,45,57,38,62,27,59,41,80,81,36,71,67,50,55,53,51,53,50,50,47,51,58,51,26,63,78,31,83,88,72,66,55,78,79,42,42,74,58,56,60,72,33,70,54,57,88,77,63,81,68,72,48,70,48,54,66,47,34,70,39,45,30,59,46,40,51,44,40,54,35,54,51,50,40,50,54,51,54,50,53,60,55,54,75,74,47,100,79,74,83,93,72,87,78,61,97,59,56,68,59,56,55,56,57,62,61,69,58,61,75,65,56,73,73,61,73,79,76,76,91,72,83,71,44,30,36,36,31,34,22,52,44,59,21,22,41,42,22,44,47,42,32,51,72,51,48,58,58,69,38,27,44,40,36,40,21,55,41,65,36,33,61,46,67,87,43,32,48,52,29,27,55,46,86,96,46,38,46,56,38,45,38,72,53,87,42,58,73,36,41,75,37,76,91,76,72,45,72,42,78,45,72,36,60,82,62,45,80,44,50,20,44,79,73,45,39,50,93,46,36,40,30,31,34,50,60,71,81,59,96,78,59,79,44,73,49,73,38,70,32,37,40,45,22,62,19,47,47,62,31,46,82,59,33,70,84,53,70,80,83,74,53,60,90,55,62,77,86,78,48,84,74,88,83,78,60,44,38,57,69,60,40,27,52,47,28,52,52,44,22,52,52,57,70,70,37,58,26,36,33,34,38,24,38,36,64,61,22,46,26,36,54,22,36,44,24,57,76,38,71,86,44,50,36,37,40,33,15,57,47,87,51,41,41,73,87,52,61,68,63,60,24,53,54,49,52,51,48,30,48,75,46,62,40,46,73,41,59,58,37,39,72,40,82,86,51,65,44,80,55,96,59,20,49,25,34,27,29,76,90,66,52,78,50,70,16,36,37,78,38,48,35,50,68,72,39,38,52,37,76,54,45,42,76,60,43,49,59,18,40,37,88,88,74,40,25,28,35,48,41,51,47,27,24,32,20,47,22,93,85,60,87,64,94,56,45,87,46,70,48,34,27,45,28,34,49,19,28,39,56,87,73,41,59,83,42,65,70,51,12,34,53,42,16,47,42,36,28,50,33,52,26,43,65,73,68,62,70,84,67,82,70,54,70,66,74,57,67,80,70,62,53,76,39,45,48,25,62,50,27,28,41,36,34,47,93,93,44,69,51,78,48,70,44,72,86,75,27,28,88,61,65,60,41,64,59,60,36,48,79,53,74,40,74,71,88,63,49,84,113

Secondary structure (DSSP, 8-state):
--------EEEPEEEEE--SHHHHHHHHHHHHTT-EEEEE-SSPPTTSHHHHHHHTTT--EEEE-HHHHHHHHHH-HHHHHHHHHT-EEE-EEEEE-TT--EEEEES-TT---EEEEEHHHHHHHHHHHHTT-TTEEEE-S-EEEEEETTTTEEEEEETTEEEEEE-SEEEE-S-TT-HHHHHHTTTS--EEEEEEEEEEEEEEEEPPEE-TTS-EE-SS-TTEEEEEEETTEEEEEEE-TTS-EEEEEEEEHHHHHH--SHHHHHHHHHHH-HHHHHHH-HHHHHHHHHHSPPEEEEEEEEE--EETTTEEE-THHHH---GGGS-HHHHHHHHHHHHHHHHHHTT--SEEESS---SS-HHHHHHHHHHHHHHHHHHHHHHHHHHHHHHHHHHGGG-HHHHHHHHHHHHHHTTSPP--GGGGHHHHHH-SS-TTTT-S---HHHHHHH-TTS-HHHHHHHHHHHHHHHHHTTSS----PPPPTTHHHHHHHHHHGGGGHHHHTTS-----EEEEEE--SHHHHHHHHHHHHHS-TTEEEEEEES-SEEE-TTTHHHHTTSTT-GGGGEEE-TTTTSEEETTTTEEEPPSS---EEEEEEEEEE-SSEEEEEESS--TT--EEEE-SEEEE---EEPPTTS-TTSPPPPPTTS-GGGS--S-----HHHHHHHHHHHHHHHHH-SEEEEE--SHHHHHHHHHHHHH-TTSEEEEE-SSSSSSTTS-HHHHHHHHHHHHHTT-EEE-S--EEEEEEEEETTEEEEEETTS-EEEESEEEE----EE--TTTTTT-GGGB-TTT-PBPB-TTSBBPPPTT----S-SSTTEEE-GGGB-GGG--SSHHHHHHHHHHHHHHHHHHHHT--PPPP---PPPP-EEEEETTTEEEEEETTEEEEEESTTTS-TTTTHHHHHHTTT--STTTT-

Sequence (929 aa):
MADKQGEFLRARKVVVVGAGPVGCLSALSFAKQGWEVEVFEARPDMRELEAKANLSLRSINLAISSRGISALCVVDPAIAERFMKNVIPMHGRMIHDNLGQCHSQLYDRDGQAINSIDRGLLNIGLLDELSSYQNIRLHFRTKLSTVDFNSRIATFSAGKNPFDVQFDLCIGADGSYSNVRRQMMRVVRMDYQQEYLPHDYIELSIPPGRGTNGKPTFLLDPNHLHIWPRHSFMLIALPNKDRSFTCTLFAPTKDLDTLDTTDKFVAWFEVHFRDALAHIGRDRLVASFERNPRNSLICVKANPYHYKDRAIIIGDAAHAMTPFYGQGLNCGLEDVRVLMNTLLSFGVSSTVSATEAPSEDKQLSQALAYYSEHRHQDLVAICDLAMGNYVEMRHSVTTPIYRLRKWIDGVLAGFTPSVPWQGLIPALAQTTFPVGAARGWISLYTMVTFRPDISYATAQRKAREQAEMIRSSQNQYAPRCTPLPGYKALRNTLARTKILRSTITMTLKATTRTVVVLGASYAGHRAVQILLQVLPADWKIIVIDRNTHFNHLYAFPRMAVIEGHEYKAFIPYTNIFKILNLEARRLDEPRSSGHQLIHAHVTRIDAHKVYYSPIPTSSAGEQSVDFDYMVYALGSHLPSPINVWADPVPIHGQPESDLPKSNRHGNKPEGTNWLCAAQARLKEANSVLVIGGGALGVQFASDAASLYPRKNITLVHSGAQLLPRFNVWMHNAAMEGLKELGVSVLLSSRVDLNSAEDHDGKRTLKTVDGRRIGAELVLMCTGQRPNTSLLSNVSSSSVDPRTGLVSVLRSLQLGPGSGSTSAQSPLPHIFVIGDAADAFGALNAGHTAWTQAEIASRNIGRLITGSGEELERYEAPPHSIKVTLGLDQAIFQSKGQFGKKQGPDECALDLNTPSMWLRRGLSTANMRI

Organism: NCBI:txid456999

Foldseek 3Di:
DDDPPDQDKDFFEEEQEALFLLSLLLQLQLVVLVHQYEYEAQAADCVDPVNVVVLVLAWDKFWAFLLLLLLCCLSPVVLSVVQVVFKFWAQFAWEQELVRDTDTDGLAPVSGTTIIHTRSVSSNSSVVVQVVRPSYHYHYSKHWDAADQLQQWTWIDNPPDIDIDHGQAYEFPHAQPTPQLVRVVVVDVKDKDKDWDQKWKFKAKFAFDQDPVRQGAAPDDQNHWYKYADQQKIKTWHAGPSNMIIIMIIHGPVVVVVVPDLVSVLVVCCNRPVVVCVRRDSVRSSVRVVRTDIGIQMWMAMPQQADALYYGYAQRRHTRAGPLLSCRSSRSSLLSLLLSLLLVVLVPHSIDRPPDDDSGDPSSRVSSVVSRVPCRLLSVLVRVVSVVSVNCSNPPPPDPVSVVVVVVLNVQCVPPDDDASVVCSVVSSNDSADPPQPDGRDALSCCSRGRSNAGSSRSVVVNVVVVVVVVVVVDPDDDDDDDDPCPVVVVVVVVVCPVVVVVVVPPDPDPQAEEEEEDCELQRLLLLLLLLVQPAQSHEYEYEDLAQFHAQLVLQLLLLADPDQQLLRTFGCPQSQWHQDPVVLDTHHGSYDDYYYFNWAFDADALFKTWTAGPPRDPPDIDMDGHPFYEYDNAFQAFPPRRLQDFQDDQQPDDPVVTDDDPDRNYSVSSSVSSVSSNVLLVPWLEEEQEALELSSLQNLLASLQVPVRGAAEYEYLAQFRNVLDDNVQRVVSVVLCVVSVYHYHHNWAWDPVQFDDDDSWTWIATPVGDIDTTSYYGHNDDGAAPCVNCCNHPVQQQDPVRRAGEAQQLQAGDGHDPDPDNDHPRRSYGYAANRHCLVVADRDSVRSSVSSNQNSVQNSCVVVVVVDDRHGRDRDRDWDWHARYQFKIWIDDPNDIDIDGDCQPRPSSNPSVVVNSVSSHDPPDSND

pLDDT: mean 85.72, std 15.66, range [25.86, 98.75]